Protein AF-0000000077131218 (afdb_homodimer)

Solvent-accessible surface area (backbone atoms only — not comparable to full-atom values): 39629 Å² total; per-residue (Å²): 108,68,66,58,50,52,46,41,50,32,44,51,50,49,54,51,46,35,52,49,21,27,55,57,14,44,75,60,63,27,31,60,58,22,14,20,48,40,13,31,49,33,14,71,57,42,66,50,52,55,60,55,55,69,35,46,38,50,50,7,53,47,14,46,36,50,48,37,14,50,54,21,32,66,42,54,68,71,59,63,74,64,61,52,70,59,32,49,50,30,19,51,41,26,30,5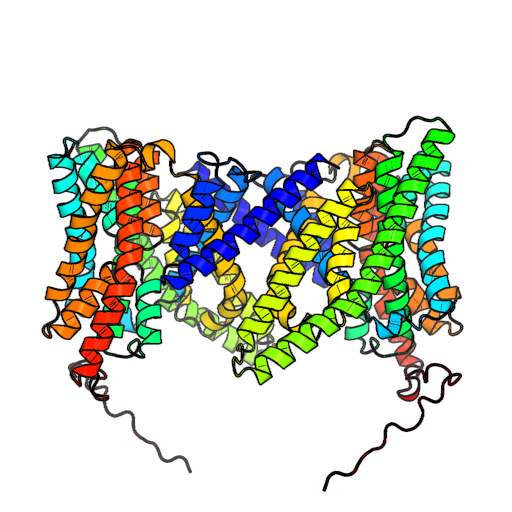0,40,9,18,52,42,30,17,53,51,35,34,72,72,69,44,52,62,65,36,6,43,48,52,3,52,23,43,21,30,40,16,52,63,62,36,47,53,54,25,47,77,66,71,35,42,83,33,47,67,30,47,42,48,52,52,15,31,52,51,28,47,53,51,43,40,37,50,43,11,23,50,69,36,47,42,80,40,60,90,45,68,68,46,44,49,49,24,42,47,48,14,44,53,47,40,50,49,46,51,51,49,20,56,51,33,25,60,46,45,23,51,53,51,51,48,47,51,48,44,31,54,68,69,64,50,62,63,48,69,65,54,49,33,50,49,51,48,50,50,41,52,52,48,16,50,53,32,20,53,48,28,36,74,70,47,26,34,37,55,48,15,15,22,31,26,20,30,18,39,33,66,20,83,58,40,66,62,38,48,56,79,42,46,67,59,49,50,50,29,37,44,39,23,32,23,36,56,15,32,70,44,58,49,68,50,41,71,29,70,67,15,36,52,49,3,60,57,45,27,49,40,38,39,52,27,14,39,54,34,10,70,77,42,85,51,68,52,55,12,47,31,46,5,26,35,42,27,18,45,42,68,61,19,56,50,33,38,49,46,31,41,76,39,61,51,43,58,69,52,62,41,32,14,48,50,43,17,46,52,50,30,30,44,49,14,56,56,52,22,52,52,29,47,52,53,30,53,72,71,62,60,73,48,82,75,52,46,58,70,66,77,58,83,63,77,86,73,79,85,76,83,77,78,79,128,106,68,66,58,51,51,47,42,50,33,44,51,50,49,53,50,45,34,53,49,22,26,54,57,13,45,76,60,66,27,30,60,57,22,14,20,49,39,14,31,50,32,14,72,56,43,66,50,53,55,59,55,55,69,33,46,40,49,49,8,54,47,14,44,37,51,47,37,15,49,54,21,32,66,42,55,66,70,57,62,74,64,60,50,70,60,32,49,49,32,20,49,41,26,32,50,40,8,19,51,43,31,18,53,51,35,35,72,72,71,44,51,60,67,37,6,44,49,52,3,52,23,44,23,28,42,16,52,65,63,37,47,53,54,25,48,76,65,71,34,42,83,33,48,65,30,46,41,50,51,52,15,31,52,50,29,48,55,54,43,41,37,50,43,11,23,49,69,36,46,42,78,40,58,90,44,67,68,44,43,52,49,24,42,48,48,14,44,52,47,39,51,51,47,52,51,49,20,56,50,33,26,61,47,44,23,52,53,53,52,49,47,51,49,45,30,53,67,69,64,48,63,64,49,71,64,54,49,33,50,49,51,49,50,50,40,54,51,48,16,50,53,31,20,52,48,28,37,72,70,48,27,34,36,57,48,14,14,22,31,26,20,29,18,37,33,66,21,84,58,38,66,62,40,48,54,77,43,47,66,58,47,51,51,28,36,46,40,23,32,22,36,54,16,31,70,43,58,48,69,50,43,71,29,69,68,15,35,52,50,3,61,56,45,27,49,38,38,38,52,26,13,39,54,33,9,69,76,42,85,50,67,51,54,12,47,31,45,4,27,36,42,26,17,45,40,69,61,18,57,50,33,38,48,45,30,41,76,41,62,50,42,56,67,52,63,42,33,14,48,50,41,18,46,53,49,29,30,46,48,14,55,57,52,23,50,51,29,49,52,53,30,51,72,72,63,57,74,48,83,75,52,50,61,70,68,73,53,82,74,71,73,71,84,78,77,84,78,80,79,128

Foldseek 3Di:
DVVVVLLVVLQVVLLVQLVVLLVVCVVLPQSLLSLLVSLQQCFPLHVNSHPPLVVLQVLLVVLLLQVLLVVLLQDDLVLLVPDDPLLVLLLVLLQVLQLVLQLVLVVVVPDDSLLSNLLSLLLSAADLVSLQVLCVVLVNCLFPLNSSLNNSNSSNSLVSQLVLLLLLQQLPFDPDPVRSCCSNVQSNVLSVVLVVVLSVLLVVVQVVLVVVCVVCVVVVNNPDPLNSLVVLVVQLVVQLVVQLVVSVVSRGHSSSSSSSSSNSCNNHPCNSVSCVVCVVVSVSSNSSNSSSLSSPANNVLLPDPLQVVLQVVSLVSSLVSQLCSLVSDDDPLSSQLSSLSRLAHDDSSSVSLVSNPVSVSDHNSSSSSSVSSNSVSNSVSSVSNSVSSVVCVVVVPRPPVSSDPVPPPPPPPDPDPPDDD/DVVVVLLVVLQVVLLVQLVVLLVVCVVLPQSLLSLLVSLQQCFPLHVNSHPPLVVLQVLLVVLLLQVLLVVLLQDDLVLLVPDDPLLVLLLVLLQVLQLVLQLVLVVVVPDDSLLSNLLSLLLSAADLVSLCVLCVVLVNCLFPLNSSLNNSNSSNSLVSQLVLLLLLQQLPFDPDPVRSCCSNVQSNVLSVVLVVVLSVLLVVVQVVLVVVCVVCVVVVNNPDPLNSLVVLVVQLVVQLVVQLVVSVVSRGHSSSSSSSSSNSCNNHPCNVVSCVVCVVVSVSSNSSNSSSLSSPANNVLLPDPLQVVLQVVSLVSSLVSQLCSLVSDDDPLSSQLSSLSSLAHDDSSSVSLVSNPVSVSDHNSSSSSSVSSNSVSNSVSSVSNSVSSVVCVVVVPSPPPSSDPVPPPPPPPDPDPPDDD

Secondary structure (DSSP, 8-state):
-HHHHHHHHHHHHHHHHHHHHHHHHHTTT-HHHHHHHHHHHHSTTTT---SSHHHHHHHHHHHHHHHHHHHHHT--HHHHHT--HHHHHHHHHHHHHHHHHHHHHHHHTT--HHHHHHHHHHTS---HHHHHHHHHHTT-TTSHHHHHHHHHHHHHHHHHHHHHHHHHHHTTS-SSHHHHHHHHHHHHHHHHHHHHHHHHHHHHHHHHHHHHHHHHHHTT----HHHHHHHHHHHHHHHHHHHHHHHHHHTS-HHHHHHHHHHTTTTSTTHHHHHHTTHHHHHHHHHHHHHHHHHTS-HHHHSSHHHHHHHHHHHHHHHHHHHGGGGGSSSHHHHHHHHHHHH---HHHHHHHHHHHHTTSS-HHHHHHHHHHHHHHHHHHHHHHHHHHHHHHHTT---TT-S----TTS-----------/-HHHHHHHHHHHHHHHHHHHHHHHHHTTT-HHHHHHHHHHHHSTTTT---SSHHHHHHHHHHHHHHHHHHHHHT--HHHHHT--HHHHHHHHHHHHHHHHHHHHHHHHTT--HHHHHHHHHHTS---HHHHHHHHHHTT-TTSHHHHHHHHHHHHHHHHHHHHHHHHHHHTTS-SSHHHHHHHHHHHHHHHHHHHHHHHHHHHHHHHHHHHHHHHHHHTT----HHHHHHHHHHHHHHHHHHHHHHHHHHTS-HHHHHHHHHHTTTTSTTHHHHHHTTHHHHHHHHHHHHHHHHHTS-HHHHSSHHHHHHHHHHHHHHHHHHHGGGGGSSSHHHHHHHHHHHH---HHHHHHHHHHHHTTSS-HHHHHHHHHHHHHHHHHHHHHHHHHHHHHHHTT---TT-S----TTS-----------

pLDDT: mean 86.62, std 16.25, range [17.84, 97.94]

InterPro domains:
  IPR006153 Cation/H+ exchanger, transmembrane domain [PF00999] (22-384)
  IPR038770 Sodium/solute symporter superfamily [G3DSA:1.20.1530.20] (6-396)

Nearest PDB structures (foldseek):
  5bz2-assembly1_A-2  TM=8.474E-01  e=7.313E-16  Thermus thermophilus
  9emb-assembly1_B  TM=8.130E-01  e=3.508E-10  Escherichia coli
  9emb-assembly1_A  TM=8.070E-01  e=2.841E-10  Escherichia coli
  8bxg-assembly1_A  TM=8.099E-01  e=3.363E-10  Escherichia coli
  8by2-assembly1_A  TM=8.230E-01  e=1.051E-09  Escherichia coli

Radius of gyration: 30.34 Å; Cα contacts (8 Å, |Δi|>4): 1440; chains: 2; bounding box: 78×86×62 Å

Sequence (842 aa):
MASTLYEIARLWITFIALACGGKLGELVHAPLVGEIVVGLLLGPSGANFIPEPDGVVLLGNLGLCVLVMTGGLSIDVDALAHVGPVAIAIAVTGTLLPIALGCAFMTAAGYSPAVGVAAGTALSSTSIGMATNTMAAANALHTRIGSLVCVAAMIDDVLSLVILAVLGNVGGSSDDAGALTWAIGRPVMVSVAFVVVGAGAARVVPRVFAREWGWATRAGETLTKMKRDDVVVASMLTLTLGLVVACGAAGSTYLLGAFVGGYAFAAAPNAKDAWAKYDLLSARLASIFFLSVGMQIPLADLFDGAGAGLGIGYAVPAVLGKLATGAFVRDVGDAAVVGWAMVGRGELGFVMAREALDEGLFGDTPYVACVWALLIATLVSPVFMRRALERRKAAGGWAAGDVGAAEDGADAVEIGRHDVAMASTLYEIARLWITFIALACGGKLGELVHAPLVGEIVVGLLLGPSGANFIPEPDGVVLLGNLGLCVLVMTGGLSIDVDALAHVGPVAIAIAVTGTLLPIALGCAFMTAAGYSPAVGVAAGTALSSTSIGMATNTMAAANALHTRIGSLVCVAAMIDDVLSLVILAVLGNVGGSSDDAGALTWAIGRPVMVSVAFVVVGAGAARVVPRVFAREWGWATRAGETLTKMKRDDVVVASMLTLTLGLVVACGAAGSTYLLGAFVGGYAFAAAPNAKDAWAKYDLLSARLASIFFLSVGMQIPLADLFDGAGAGLGIGYAVPAVLGKLATGAFVRDVGDAAVVGWAMVGRGELGFVMAREALDEGLFGDTPYVACVWALLIATLVSPVFMRRALERRKAAGGWAAGDVGAAEDGADAVEIGRHDVA

Structure (mmCIF, N/CA/C/O backbone):
data_AF-0000000077131218-model_v1
#
loop_
_entity.id
_entity.type
_entity.pdbx_description
1 polymer 'Monovalent Cation:Proton antiporter-2 family'
#
loop_
_atom_site.group_PDB
_atom_site.id
_atom_site.type_symbol
_atom_site.label_atom_id
_atom_site.label_alt_id
_atom_site.label_comp_id
_atom_site.label_asym_id
_atom_site.label_entity_id
_atom_site.label_seq_id
_atom_site.pdbx_PDB_ins_code
_atom_site.Cartn_x
_atom_site.Cartn_y
_atom_site.Cartn_z
_atom_site.occupancy
_atom_site.B_iso_or_equiv
_atom_site.auth_seq_id
_atom_site.auth_comp_id
_atom_site.auth_asym_id
_atom_site.auth_atom_id
_atom_site.pdbx_PDB_model_num
ATOM 1 N N . MET A 1 1 ? 14.375 19.609 -3.707 1 57.75 1 MET A N 1
ATOM 2 C CA . MET A 1 1 ? 12.953 19.656 -4.051 1 57.75 1 MET A CA 1
ATOM 3 C C . MET A 1 1 ? 12.703 19.094 -5.441 1 57.75 1 MET A C 1
ATOM 5 O O . MET A 1 1 ? 11.82 18.25 -5.629 1 57.75 1 MET A O 1
ATOM 9 N N . ALA A 1 2 ? 13.602 19.359 -6.32 1 64.06 2 ALA A N 1
ATOM 10 C CA . ALA A 1 2 ? 13.375 18.906 -7.691 1 64.06 2 ALA A CA 1
ATOM 11 C C . ALA A 1 2 ? 13.562 17.406 -7.824 1 64.06 2 ALA A C 1
ATOM 13 O O . ALA A 1 2 ? 12.758 16.719 -8.461 1 64.06 2 ALA A O 1
ATOM 14 N N . SER A 1 3 ? 14.5 16.906 -7.031 1 80.5 3 SER A N 1
ATOM 15 C CA . SER A 1 3 ? 14.766 15.477 -7.121 1 80.5 3 SER A CA 1
ATOM 16 C C . SER A 1 3 ? 13.648 14.664 -6.469 1 80.5 3 SER A C 1
ATOM 18 O O . SER A 1 3 ? 13.227 13.641 -7.004 1 80.5 3 SER A O 1
ATOM 20 N N . THR A 1 4 ? 13.094 15.219 -5.441 1 88.06 4 THR A N 1
ATOM 21 C CA . THR A 1 4 ? 12.008 14.539 -4.738 1 88.06 4 THR A CA 1
ATOM 22 C C . THR A 1 4 ? 10.75 14.508 -5.594 1 88.06 4 THR A C 1
ATOM 24 O O . THR A 1 4 ? 10.102 13.469 -5.715 1 88.06 4 THR A O 1
ATOM 27 N N . LEU A 1 5 ? 10.5 15.633 -6.25 1 90.62 5 LEU A N 1
ATOM 28 C CA . LEU A 1 5 ? 9.336 15.734 -7.117 1 90.62 5 LEU A CA 1
ATOM 29 C C . LEU A 1 5 ? 9.438 14.75 -8.281 1 90.62 5 LEU A C 1
ATOM 31 O O . LEU A 1 5 ? 8.461 14.078 -8.617 1 90.62 5 LEU A O 1
ATOM 35 N N . TYR A 1 6 ? 10.633 14.711 -8.828 1 92.69 6 TYR A N 1
ATOM 36 C CA . TYR A 1 6 ? 10.852 13.82 -9.961 1 92.69 6 TYR A CA 1
ATOM 37 C C . TYR A 1 6 ? 10.625 12.367 -9.562 1 92.69 6 TYR A C 1
ATOM 39 O O . TYR A 1 6 ? 9.984 11.609 -10.289 1 92.69 6 TYR A O 1
ATOM 47 N N . GLU A 1 7 ? 11.086 12 -8.406 1 94.69 7 GLU A N 1
ATOM 48 C CA . GLU A 1 7 ? 10.945 10.617 -7.945 1 94.69 7 GLU A CA 1
ATOM 49 C C . GLU A 1 7 ? 9.492 10.297 -7.59 1 94.69 7 GLU A C 1
ATOM 51 O O . GLU A 1 7 ? 9.008 9.203 -7.859 1 94.69 7 GLU A O 1
ATOM 56 N N . ILE A 1 8 ? 8.844 11.258 -7.031 1 95.12 8 ILE A N 1
ATOM 57 C CA . ILE A 1 8 ? 7.434 11.07 -6.688 1 95.12 8 ILE A CA 1
ATOM 58 C C . ILE A 1 8 ? 6.613 10.891 -7.965 1 95.12 8 ILE A C 1
ATOM 60 O O . ILE A 1 8 ? 5.77 10 -8.047 1 95.12 8 ILE A O 1
ATOM 64 N N . ALA A 1 9 ? 6.879 11.727 -8.93 1 95.44 9 ALA A N 1
ATOM 65 C CA . ALA A 1 9 ? 6.156 11.672 -10.195 1 95.44 9 ALA A CA 1
ATOM 66 C C . ALA A 1 9 ? 6.398 10.336 -10.906 1 95.44 9 ALA A C 1
ATOM 68 O O . ALA A 1 9 ? 5.465 9.734 -11.438 1 95.44 9 ALA A O 1
ATOM 69 N N . ARG A 1 10 ? 7.621 9.891 -10.891 1 95.88 10 ARG A N 1
ATOM 70 C CA . ARG A 1 10 ? 7.961 8.625 -11.523 1 95.88 10 ARG A CA 1
ATOM 71 C C . ARG A 1 10 ? 7.246 7.461 -10.852 1 95.88 10 ARG A C 1
ATOM 73 O O . ARG A 1 10 ? 6.723 6.57 -11.523 1 95.88 10 ARG A O 1
ATOM 80 N N . LEU A 1 11 ? 7.25 7.492 -9.539 1 96.06 11 LEU A N 1
ATOM 81 C CA . LEU A 1 11 ? 6.566 6.434 -8.805 1 96.06 11 LEU A CA 1
ATOM 82 C C . LEU A 1 11 ? 5.066 6.465 -9.078 1 96.06 11 LEU A C 1
ATOM 84 O O . LEU A 1 11 ? 4.449 5.418 -9.289 1 96.06 11 LEU A O 1
ATOM 88 N N . TRP A 1 12 ? 4.551 7.664 -9.055 1 95.81 12 TRP A N 1
ATOM 89 C CA . TRP A 1 12 ? 3.127 7.855 -9.312 1 95.81 12 TRP A CA 1
ATOM 90 C C . TRP A 1 12 ? 2.756 7.375 -10.711 1 95.81 12 TRP A C 1
ATOM 92 O O . TRP A 1 12 ? 1.779 6.645 -10.883 1 95.81 12 TRP A O 1
ATOM 102 N N . ILE A 1 13 ? 3.51 7.727 -11.711 1 95.81 13 ILE A N 1
ATOM 103 C CA . ILE A 1 13 ? 3.283 7.312 -13.094 1 95.81 13 ILE A CA 1
ATOM 104 C C . ILE A 1 13 ? 3.389 5.793 -13.195 1 95.81 13 ILE A C 1
ATOM 106 O O . ILE A 1 13 ? 2.611 5.156 -13.914 1 95.81 13 ILE A O 1
ATOM 110 N N . THR A 1 14 ? 4.332 5.227 -12.492 1 96.38 14 THR A N 1
ATOM 111 C CA . THR A 1 14 ? 4.5 3.777 -12.477 1 96.38 14 THR A CA 1
ATOM 112 C C . THR A 1 14 ? 3.234 3.094 -11.961 1 96.38 14 THR A C 1
ATOM 114 O O . THR A 1 14 ? 2.773 2.113 -12.547 1 96.38 14 THR A O 1
ATOM 117 N N . PHE A 1 15 ? 2.66 3.619 -10.867 1 95.38 15 PHE A N 1
ATOM 118 C CA . PHE A 1 15 ? 1.472 3.002 -10.289 1 95.38 15 PHE A CA 1
ATOM 119 C C . PHE A 1 15 ? 0.269 3.186 -11.203 1 95.38 15 PHE A C 1
ATOM 121 O O . PHE A 1 15 ? -0.585 2.303 -11.305 1 95.38 15 PHE A O 1
ATOM 128 N N . ILE A 1 16 ? 0.22 4.32 -11.93 1 93.81 16 ILE A N 1
ATOM 129 C CA . ILE A 1 16 ? -0.839 4.531 -12.906 1 93.81 16 ILE A CA 1
ATOM 130 C C . ILE A 1 16 ? -0.674 3.547 -14.062 1 93.81 16 ILE A C 1
ATOM 132 O O . ILE A 1 16 ? -1.647 2.934 -14.508 1 93.81 16 ILE A O 1
ATOM 136 N N . ALA A 1 17 ? 0.536 3.426 -14.516 1 95.62 17 ALA A N 1
ATOM 137 C CA . ALA A 1 17 ? 0.819 2.471 -15.586 1 95.62 17 ALA A CA 1
ATOM 138 C C . ALA A 1 17 ? 0.465 1.05 -15.156 1 95.62 17 ALA A C 1
ATOM 140 O O . ALA A 1 17 ? -0.06 0.268 -15.953 1 95.62 17 ALA A O 1
ATOM 141 N N . LEU A 1 18 ? 0.782 0.742 -13.922 1 95.5 18 LEU A N 1
ATOM 142 C CA . LEU A 1 18 ? 0.484 -0.578 -13.375 1 95.5 18 LEU A CA 1
ATOM 143 C C . LEU A 1 18 ? -1.019 -0.84 -13.383 1 95.5 18 LEU A C 1
ATOM 145 O O . LEU A 1 18 ? -1.464 -1.919 -13.781 1 95.5 18 LEU A O 1
ATOM 149 N N . ALA A 1 19 ? -1.763 0.131 -12.938 1 93.12 19 ALA A N 1
ATOM 150 C CA . ALA A 1 19 ? -3.217 0.004 -12.93 1 93.12 19 ALA A CA 1
ATOM 151 C C . ALA A 1 19 ? -3.758 -0.146 -14.352 1 93.12 19 ALA A C 1
ATOM 153 O O . ALA A 1 19 ? -4.641 -0.968 -14.602 1 93.12 19 ALA A O 1
ATOM 154 N N . CYS A 1 20 ? -3.236 0.623 -15.281 1 92.94 20 CYS A N 1
ATOM 155 C CA . CYS A 1 20 ? -3.65 0.556 -16.672 1 92.94 20 CYS A CA 1
ATOM 156 C C . CYS A 1 20 ? -3.273 -0.787 -17.297 1 92.94 20 CYS A C 1
ATOM 158 O O . CYS A 1 20 ? -4.059 -1.376 -18.031 1 92.94 20 CYS A O 1
ATOM 160 N N . GLY A 1 21 ? -2.086 -1.207 -16.969 1 94.5 21 GLY A N 1
ATOM 161 C CA . GLY A 1 21 ? -1.669 -2.518 -17.453 1 94.5 21 GLY A CA 1
ATOM 162 C C . GLY A 1 21 ? -2.566 -3.641 -16.969 1 94.5 21 GLY A C 1
ATOM 163 O O . GLY A 1 21 ? -2.92 -4.535 -17.734 1 94.5 21 GLY A O 1
ATOM 164 N N . GLY A 1 22 ? -2.871 -3.586 -15.664 1 93.19 22 GLY A N 1
ATOM 165 C CA . GLY A 1 22 ? -3.809 -4.559 -15.133 1 93.19 22 GLY A CA 1
ATOM 166 C C . GLY A 1 22 ? -5.152 -4.543 -15.836 1 93.19 22 GLY A C 1
ATOM 167 O O . GLY A 1 22 ? -5.707 -5.598 -16.141 1 93.19 22 GLY A O 1
ATOM 168 N N . LYS A 1 23 ? -5.648 -3.391 -16.141 1 90.62 23 LYS A N 1
ATOM 169 C CA . LYS A 1 23 ? -6.93 -3.254 -16.828 1 90.62 23 LYS A CA 1
ATOM 170 C C . LYS A 1 23 ? -6.844 -3.768 -18.266 1 90.62 23 LYS A C 1
ATOM 172 O O . LYS A 1 23 ? -7.785 -4.383 -18.766 1 90.62 23 LYS A O 1
ATOM 177 N N . LEU A 1 24 ? -5.789 -3.428 -18.906 1 91.5 24 LEU A N 1
ATOM 178 C CA . LEU A 1 24 ? -5.594 -3.93 -20.25 1 91.5 24 LEU A CA 1
ATOM 179 C C . LEU A 1 24 ? -5.504 -5.453 -20.266 1 91.5 24 LEU A C 1
ATOM 181 O O . LEU A 1 24 ? -6.027 -6.102 -21.172 1 91.5 24 LEU A O 1
ATOM 185 N N . GLY A 1 25 ? -4.824 -5.996 -19.281 1 91.31 25 GLY A N 1
ATOM 186 C CA . GLY A 1 25 ? -4.746 -7.441 -19.156 1 91.31 25 GLY A CA 1
ATOM 187 C C . GLY A 1 25 ? -6.09 -8.094 -18.891 1 91.31 25 GLY A C 1
ATOM 188 O O . GLY A 1 25 ? -6.324 -9.234 -19.297 1 91.31 25 GLY A O 1
ATOM 189 N N . GLU A 1 26 ? -6.867 -7.328 -18.188 1 88.38 26 GLU A N 1
ATOM 190 C CA . GLU A 1 26 ? -8.203 -7.84 -17.906 1 88.38 26 GLU A CA 1
ATOM 191 C C . GLU A 1 26 ? -8.984 -8.094 -19.203 1 88.38 26 GLU A C 1
ATOM 193 O O . GLU A 1 26 ? -9.859 -8.961 -19.25 1 88.38 26 GLU A O 1
ATOM 198 N N . LEU A 1 27 ? -8.695 -7.324 -20.219 1 86.94 27 LEU A N 1
ATOM 199 C CA . LEU A 1 27 ? -9.367 -7.484 -21.516 1 86.94 27 LEU A CA 1
ATOM 200 C C . LEU A 1 27 ? -9.125 -8.875 -22.078 1 86.94 27 LEU A C 1
ATOM 202 O O . LEU A 1 27 ? -9.961 -9.406 -22.812 1 86.94 27 LEU A O 1
ATOM 206 N N . VAL A 1 28 ? -7.996 -9.461 -21.719 1 85.12 28 VAL A N 1
ATOM 207 C CA . VAL A 1 28 ? -7.688 -10.805 -22.188 1 85.12 28 VAL A CA 1
ATOM 208 C C . VAL A 1 28 ? -7.762 -11.789 -21.016 1 85.12 28 VAL A C 1
ATOM 210 O O . VAL A 1 28 ? -7.164 -12.867 -21.062 1 85.12 28 VAL A O 1
ATOM 213 N N . HIS A 1 29 ? -8.352 -11.344 -19.906 1 84.88 29 HIS A N 1
ATOM 214 C CA . HIS A 1 29 ? -8.641 -12.148 -18.734 1 84.88 29 HIS A CA 1
ATOM 215 C C . HIS A 1 29 ? -7.355 -12.578 -18.016 1 84.88 29 HIS A C 1
ATOM 217 O O . HIS A 1 29 ? -7.301 -13.648 -17.422 1 84.88 29 HIS A O 1
ATOM 223 N N . ALA A 1 30 ? -6.363 -11.836 -18.219 1 90.19 30 ALA A N 1
ATOM 224 C CA . ALA A 1 30 ? -5.082 -12.094 -17.562 1 90.19 30 ALA A CA 1
ATOM 225 C C . ALA A 1 30 ? -4.457 -10.797 -17.047 1 90.19 30 ALA A C 1
ATOM 227 O O . ALA A 1 30 ? -3.404 -10.375 -17.531 1 90.19 30 ALA A O 1
ATOM 228 N N . PRO A 1 31 ? -5.016 -10.234 -16.047 1 90.88 31 PRO A N 1
ATOM 229 C CA . PRO A 1 31 ? -4.512 -8.945 -15.555 1 90.88 31 PRO A CA 1
ATOM 230 C C . PRO A 1 31 ? -3.035 -9.008 -15.164 1 90.88 31 PRO A C 1
ATOM 232 O O . PRO A 1 31 ? -2.303 -8.031 -15.359 1 90.88 31 PRO A O 1
ATOM 235 N N . LEU A 1 32 ? -2.6 -10.125 -14.672 1 91.44 32 LEU A N 1
ATOM 236 C CA . LEU A 1 32 ? -1.219 -10.227 -14.211 1 91.44 32 LEU A CA 1
ATOM 237 C C . LEU A 1 32 ? -0.245 -10.07 -15.375 1 91.44 32 LEU A C 1
ATOM 239 O O . LEU A 1 32 ? 0.862 -9.555 -15.195 1 91.44 32 LEU A O 1
ATOM 243 N N . VAL A 1 33 ? -0.642 -10.516 -16.562 1 93.62 33 VAL A N 1
ATOM 244 C CA . VAL A 1 33 ? 0.214 -10.391 -17.734 1 93.62 33 VAL A CA 1
ATOM 245 C C . VAL A 1 33 ? 0.456 -8.914 -18.031 1 93.62 33 VAL A C 1
ATOM 247 O O . VAL A 1 33 ? 1.583 -8.508 -18.328 1 93.62 33 VAL A O 1
ATOM 250 N N . GLY A 1 34 ? -0.643 -8.125 -17.969 1 95.38 34 GLY A N 1
ATOM 251 C CA . GLY A 1 34 ? -0.496 -6.691 -18.172 1 95.38 34 GLY A CA 1
ATOM 252 C C . GLY A 1 34 ? 0.418 -6.035 -17.156 1 95.38 34 GLY A C 1
ATOM 253 O O . GLY A 1 34 ? 1.202 -5.148 -17.484 1 95.38 34 GLY A O 1
ATOM 254 N N . GLU A 1 35 ? 0.358 -6.438 -15.938 1 96.44 35 GLU A N 1
ATOM 255 C CA . GLU A 1 35 ? 1.181 -5.891 -14.859 1 96.44 35 GLU A CA 1
ATOM 256 C C . GLU A 1 35 ? 2.648 -6.266 -15.039 1 96.44 35 GLU A C 1
ATOM 258 O O . GLU A 1 35 ? 3.539 -5.445 -14.805 1 96.44 35 GLU A O 1
ATOM 263 N N . ILE A 1 36 ? 2.896 -7.488 -15.516 1 96.12 36 ILE A N 1
ATOM 264 C CA . ILE A 1 36 ? 4.254 -7.949 -15.781 1 96.12 36 ILE A CA 1
ATOM 265 C C . ILE A 1 36 ? 4.848 -7.156 -16.938 1 96.12 36 ILE A C 1
ATOM 267 O O . ILE A 1 36 ? 6.016 -6.754 -16.906 1 96.12 36 ILE A O 1
ATOM 271 N N . VAL A 1 37 ? 4.059 -6.887 -17.953 1 96.31 37 VAL A N 1
ATOM 272 C CA . VAL A 1 37 ? 4.516 -6.137 -19.125 1 96.31 37 VAL A CA 1
ATOM 273 C C . VAL A 1 37 ? 4.93 -4.73 -18.703 1 96.31 37 VAL A C 1
ATOM 275 O O . VAL A 1 37 ? 5.93 -4.199 -19.188 1 96.31 37 VAL A O 1
ATOM 278 N N . VAL A 1 38 ? 4.172 -4.105 -17.781 1 97.06 38 VAL A N 1
ATOM 279 C CA . VAL A 1 38 ? 4.527 -2.779 -17.297 1 97.06 38 VAL A CA 1
ATOM 280 C C . VAL A 1 38 ? 5.891 -2.83 -16.609 1 97.06 38 VAL A C 1
ATOM 282 O O . VAL A 1 38 ? 6.73 -1.953 -16.812 1 97.06 38 VAL A O 1
ATOM 285 N N . GLY A 1 39 ? 6.141 -3.822 -15.789 1 97.25 39 GLY A N 1
ATOM 286 C CA . GLY A 1 39 ? 7.438 -3.994 -15.156 1 97.25 39 GLY A CA 1
ATOM 287 C C . GLY A 1 39 ? 8.562 -4.207 -16.156 1 97.25 39 GLY A C 1
ATOM 288 O O . GLY A 1 39 ? 9.664 -3.689 -15.969 1 97.25 39 GLY A O 1
ATOM 289 N N . LEU A 1 40 ? 8.219 -4.969 -17.141 1 96.19 40 LEU A N 1
ATOM 290 C CA . LEU A 1 40 ? 9.18 -5.258 -18.203 1 96.19 40 LEU A CA 1
ATOM 291 C C . LEU A 1 40 ? 9.586 -3.982 -18.922 1 96.19 40 LEU A C 1
ATOM 293 O O . LEU A 1 40 ? 10.781 -3.754 -19.172 1 96.19 40 LEU A O 1
ATOM 297 N N . LEU A 1 41 ? 8.617 -3.148 -19.266 1 96.69 41 LEU A N 1
ATOM 298 C CA . LEU A 1 41 ? 8.859 -1.962 -20.078 1 96.69 41 LEU A CA 1
ATOM 299 C C . LEU A 1 41 ? 9.484 -0.849 -19.25 1 96.69 41 LEU A C 1
ATOM 301 O O . LEU A 1 41 ? 10.398 -0.159 -19.703 1 96.69 41 LEU A O 1
ATOM 305 N N . LEU A 1 42 ? 9.062 -0.711 -18 1 97.31 42 LEU A N 1
ATOM 306 C CA . LEU A 1 42 ? 9.484 0.424 -17.188 1 97.31 42 LEU A CA 1
ATOM 307 C C . LEU A 1 42 ? 10.625 0.031 -16.25 1 97.31 42 LEU A C 1
ATOM 309 O O . LEU A 1 42 ? 11.25 0.894 -15.633 1 97.31 42 LEU A O 1
ATOM 313 N N . GLY A 1 43 ? 10.922 -1.265 -16.156 1 96.31 43 GLY A N 1
ATOM 314 C CA . GLY A 1 43 ? 11.93 -1.762 -15.242 1 96.31 43 GLY A CA 1
ATOM 315 C C . GLY A 1 43 ? 13.352 -1.495 -15.711 1 96.31 43 GLY A C 1
ATOM 316 O O . GLY A 1 43 ? 13.555 -0.822 -16.719 1 96.31 43 GLY A O 1
ATOM 317 N N . PRO A 1 44 ? 14.344 -1.945 -14.945 1 94.69 44 PRO A N 1
ATOM 318 C CA . PRO A 1 44 ? 15.758 -1.672 -15.219 1 94.69 44 PRO A CA 1
ATOM 319 C C . PRO A 1 44 ? 16.188 -2.148 -16.609 1 94.69 44 PRO A C 1
ATOM 321 O O . PRO A 1 44 ? 17.016 -1.504 -17.25 1 94.69 44 PRO A O 1
ATOM 324 N N . SER A 1 45 ? 15.656 -3.27 -17.109 1 93.31 45 SER A N 1
ATOM 325 C CA . SER A 1 45 ? 16.031 -3.818 -18.406 1 93.31 45 SER A CA 1
ATOM 326 C C . SER A 1 45 ? 15.312 -3.094 -19.547 1 93.31 45 SER A C 1
ATOM 328 O O . SER A 1 45 ? 15.68 -3.244 -20.719 1 93.31 45 SER A O 1
ATOM 330 N N . GLY A 1 46 ? 14.273 -2.324 -19.234 1 95.81 46 GLY A N 1
ATOM 331 C CA . GLY A 1 46 ? 13.547 -1.529 -20.219 1 95.81 46 GLY A CA 1
ATOM 332 C C . GLY A 1 46 ? 13.898 -0.054 -20.172 1 95.81 46 GLY A C 1
ATOM 333 O O . GLY A 1 46 ? 15.055 0.322 -20.344 1 95.81 46 GLY A O 1
ATOM 334 N N . ALA A 1 47 ? 12.984 0.796 -19.766 1 96.19 47 ALA A N 1
ATOM 335 C CA . ALA A 1 47 ? 13.195 2.242 -19.734 1 96.19 47 ALA A CA 1
ATOM 336 C C . ALA A 1 47 ? 13.906 2.67 -18.453 1 96.19 47 ALA A C 1
ATOM 338 O O . ALA A 1 47 ? 14.375 3.803 -18.344 1 96.19 47 ALA A O 1
ATOM 339 N N . ASN A 1 48 ? 14.07 1.771 -17.484 1 96.12 48 ASN A N 1
ATOM 340 C CA . ASN A 1 48 ? 14.656 2.088 -16.188 1 96.12 48 ASN A CA 1
ATOM 341 C C . ASN A 1 48 ? 14.008 3.318 -15.562 1 96.12 48 ASN A C 1
ATOM 343 O O . ASN A 1 48 ? 14.695 4.246 -15.141 1 96.12 48 ASN A O 1
ATOM 347 N N . PHE A 1 49 ? 12.742 3.336 -15.578 1 96.38 49 PHE A N 1
ATOM 348 C CA . PHE A 1 49 ? 11.93 4.48 -15.195 1 96.38 49 PHE A CA 1
ATOM 349 C C . PHE A 1 49 ? 11.461 4.355 -13.75 1 96.38 49 PHE A C 1
ATOM 351 O O . PHE A 1 49 ? 11.078 5.348 -13.125 1 96.38 49 PHE A O 1
ATOM 358 N N . ILE A 1 50 ? 11.523 3.191 -13.125 1 96.12 50 ILE A N 1
ATOM 359 C CA . ILE A 1 50 ? 10.969 2.93 -11.797 1 96.12 50 ILE A CA 1
ATOM 360 C C . ILE A 1 50 ? 11.977 3.35 -10.727 1 96.12 50 ILE A C 1
ATOM 362 O O . ILE A 1 50 ? 13.086 2.822 -10.672 1 96.12 50 ILE A O 1
ATOM 366 N N . PRO A 1 51 ? 11.555 4.293 -9.898 1 94.81 51 PRO A N 1
ATOM 367 C CA . PRO A 1 51 ? 12.469 4.699 -8.828 1 94.81 51 PRO A CA 1
ATOM 368 C C . PRO A 1 51 ? 12.539 3.682 -7.691 1 94.81 51 PRO A C 1
ATOM 370 O O . PRO A 1 51 ? 11.57 2.957 -7.449 1 94.81 51 PRO A O 1
ATOM 373 N N . GLU A 1 52 ? 13.758 3.631 -7.02 1 94 52 GLU A N 1
ATOM 374 C CA . GLU A 1 52 ? 13.969 2.758 -5.871 1 94 52 GLU A CA 1
ATOM 375 C C . GLU A 1 52 ? 13.516 1.331 -6.172 1 94 52 GLU A C 1
ATOM 377 O O . GLU A 1 52 ? 12.688 0.769 -5.445 1 94 52 GLU A O 1
ATOM 382 N N . PRO A 1 53 ? 14.109 0.776 -7.258 1 94.94 53 PRO A N 1
ATOM 383 C CA . PRO A 1 53 ? 13.664 -0.545 -7.707 1 94.94 53 PRO A CA 1
ATOM 384 C C . PRO A 1 53 ? 13.758 -1.604 -6.609 1 94.94 53 PRO A C 1
ATOM 386 O O . PRO A 1 53 ? 12.906 -2.494 -6.527 1 94.94 53 PRO A O 1
ATOM 389 N N . ASP A 1 54 ? 14.781 -1.549 -5.719 1 94.38 54 ASP A N 1
ATOM 390 C CA . ASP A 1 54 ? 14.93 -2.537 -4.652 1 94.38 54 ASP A CA 1
ATOM 391 C C . ASP A 1 54 ? 13.773 -2.459 -3.662 1 94.38 54 ASP A C 1
ATOM 393 O O . ASP A 1 54 ? 13.328 -3.482 -3.141 1 94.38 54 ASP A O 1
ATOM 397 N N . GLY A 1 55 ? 13.305 -1.252 -3.416 1 94.75 55 GLY A N 1
ATOM 398 C CA . GLY A 1 55 ? 12.148 -1.076 -2.555 1 94.75 55 GLY A CA 1
ATOM 399 C C . GLY A 1 55 ? 10.875 -1.654 -3.141 1 94.75 55 GLY A C 1
ATOM 400 O O . GLY A 1 55 ? 10.062 -2.246 -2.424 1 94.75 55 GLY A O 1
ATOM 401 N N . VAL A 1 56 ? 10.781 -1.468 -4.449 1 95.75 56 VAL A N 1
ATOM 402 C CA . VAL A 1 56 ? 9.609 -1.985 -5.148 1 95.75 56 VAL A CA 1
ATOM 403 C C . VAL A 1 56 ? 9.617 -3.512 -5.113 1 95.75 56 VAL A C 1
ATOM 405 O O . VAL A 1 56 ? 8.586 -4.141 -4.871 1 95.75 56 VAL A O 1
ATOM 408 N N . VAL A 1 57 ? 10.773 -4.098 -5.289 1 95.44 57 VAL A N 1
ATOM 409 C CA . VAL A 1 57 ? 10.898 -5.551 -5.273 1 95.44 57 VAL A CA 1
ATOM 410 C C . VAL A 1 57 ? 10.602 -6.082 -3.871 1 95.44 57 VAL A C 1
ATOM 412 O O . VAL A 1 57 ? 9.906 -7.082 -3.715 1 95.44 57 VAL A O 1
ATOM 415 N N . LEU A 1 58 ? 11.07 -5.418 -2.887 1 95.75 58 LEU A N 1
ATOM 416 C CA . LEU A 1 58 ? 10.852 -5.844 -1.509 1 95.75 58 LEU A CA 1
ATOM 417 C C . LEU A 1 58 ? 9.367 -5.773 -1.152 1 95.75 58 LEU A C 1
ATOM 419 O O . LEU A 1 58 ? 8.828 -6.695 -0.533 1 95.75 58 LEU A O 1
ATOM 423 N N . LEU A 1 59 ? 8.781 -4.691 -1.546 1 96 59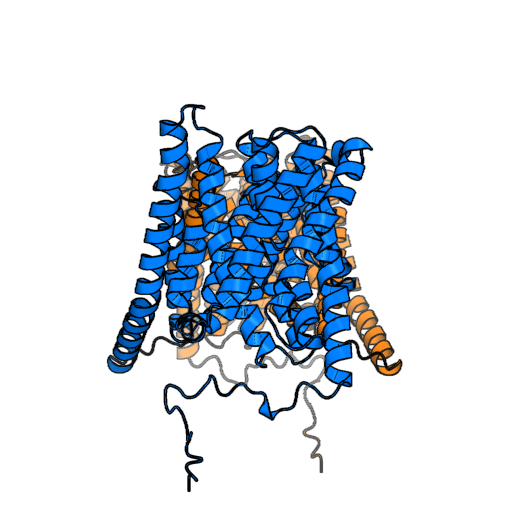 LEU A N 1
ATOM 424 C CA . LEU A 1 59 ? 7.348 -4.559 -1.311 1 96 59 LEU A CA 1
ATOM 425 C C . LEU A 1 59 ? 6.57 -5.629 -2.068 1 96 59 LEU A C 1
ATOM 427 O O . LEU A 1 59 ? 5.574 -6.156 -1.564 1 96 59 LEU A O 1
ATOM 431 N N . GLY A 1 60 ? 6.992 -5.898 -3.258 1 96.62 60 GLY A N 1
ATOM 432 C CA . GLY A 1 60 ? 6.395 -6.973 -4.035 1 96.62 60 GLY A CA 1
ATOM 433 C C . GLY A 1 60 ? 6.512 -8.328 -3.367 1 96.62 60 GLY A C 1
ATOM 434 O O . GLY A 1 60 ? 5.562 -9.109 -3.371 1 96.62 60 GLY A O 1
ATOM 435 N N . ASN A 1 61 ? 7.652 -8.609 -2.797 1 95.69 61 ASN A N 1
ATOM 436 C CA . ASN A 1 61 ? 7.852 -9.867 -2.09 1 95.69 61 ASN A CA 1
ATOM 437 C C . ASN A 1 61 ? 6.914 -9.992 -0.892 1 95.69 61 ASN A C 1
ATOM 439 O O . ASN A 1 61 ? 6.406 -11.078 -0.605 1 95.69 61 ASN A O 1
ATOM 443 N N . LEU A 1 62 ? 6.742 -8.898 -0.218 1 96.25 62 LEU A N 1
ATOM 444 C CA . LEU A 1 62 ? 5.754 -8.898 0.855 1 96.25 62 LEU A CA 1
ATOM 445 C C . LEU A 1 62 ? 4.352 -9.156 0.306 1 96.25 62 LEU A C 1
ATOM 447 O O . LEU A 1 62 ? 3.572 -9.898 0.906 1 96.25 62 LEU A O 1
ATOM 451 N N . GLY A 1 63 ? 4.062 -8.484 -0.793 1 96.69 63 GLY A N 1
ATOM 452 C CA . GLY A 1 63 ? 2.793 -8.727 -1.462 1 96.69 63 GLY A CA 1
ATOM 453 C C . GLY A 1 63 ? 2.582 -10.18 -1.83 1 96.69 63 GLY A C 1
ATOM 454 O O . GLY A 1 63 ? 1.472 -10.703 -1.705 1 96.69 63 GLY A O 1
ATOM 455 N N . LEU A 1 64 ? 3.619 -10.797 -2.264 1 95.81 64 LEU A N 1
ATOM 456 C CA . LEU A 1 64 ? 3.559 -12.219 -2.586 1 95.81 64 LEU A CA 1
ATOM 457 C C . LEU A 1 64 ? 3.221 -13.047 -1.348 1 95.81 64 LEU A C 1
ATOM 459 O O . LEU A 1 64 ? 2.416 -13.977 -1.419 1 95.81 64 LEU A O 1
ATOM 463 N N . CYS A 1 65 ? 3.822 -12.719 -0.223 1 96.5 65 CYS A N 1
ATOM 464 C CA . CYS A 1 65 ? 3.518 -13.414 1.023 1 96.5 65 CYS A CA 1
ATOM 465 C C . CYS A 1 65 ? 2.041 -13.281 1.375 1 96.5 65 CYS A C 1
ATOM 467 O O . CYS A 1 65 ? 1.396 -14.266 1.741 1 96.5 65 CYS A O 1
ATOM 469 N N . VAL A 1 66 ? 1.565 -12.086 1.183 1 96.62 66 VAL A N 1
ATOM 470 C CA . VAL A 1 66 ? 0.167 -11.828 1.509 1 96.62 66 VAL A CA 1
ATOM 471 C C . VAL A 1 66 ? -0.739 -12.57 0.532 1 96.62 66 VAL A C 1
ATOM 473 O O . VAL A 1 66 ? -1.771 -13.125 0.927 1 96.62 66 VAL A O 1
ATOM 476 N N . LEU A 1 67 ? -0.37 -12.57 -0.688 1 94.31 67 LEU A N 1
ATOM 477 C CA . LEU A 1 67 ? -1.131 -13.273 -1.713 1 94.31 67 LEU A CA 1
ATOM 478 C C . LEU A 1 67 ? -1.23 -14.758 -1.389 1 94.31 67 LEU A C 1
ATOM 480 O O . LEU A 1 67 ? -2.316 -15.344 -1.451 1 94.31 67 LEU A O 1
ATOM 484 N N . VAL A 1 68 ? -0.102 -15.359 -1.021 1 94.38 68 VAL A N 1
ATOM 485 C CA . VAL A 1 68 ? -0.043 -16.781 -0.723 1 94.38 68 VAL A CA 1
ATOM 486 C C . VAL A 1 68 ? -0.795 -17.078 0.573 1 94.38 68 VAL A C 1
ATOM 488 O O . VAL A 1 68 ? -1.479 -18.094 0.688 1 94.38 68 VAL A O 1
ATOM 491 N N . MET A 1 69 ? -0.679 -16.156 1.539 1 95.81 69 MET A N 1
ATOM 492 C CA . MET A 1 69 ? -1.454 -16.281 2.771 1 95.81 69 MET A CA 1
ATOM 493 C C . MET A 1 69 ? -2.949 -16.281 2.475 1 95.81 69 MET A C 1
ATOM 495 O O . MET A 1 69 ? -3.695 -17.094 3.033 1 95.81 69 MET A O 1
ATOM 499 N N . THR A 1 70 ? -3.354 -15.375 1.576 1 94.38 70 THR A N 1
ATOM 500 C CA . THR A 1 70 ? -4.758 -15.289 1.191 1 94.38 70 THR A CA 1
ATOM 501 C C . THR A 1 70 ? -5.207 -16.578 0.507 1 94.38 70 THR A C 1
ATOM 503 O O . THR A 1 70 ? -6.348 -17.016 0.682 1 94.38 70 THR A O 1
ATOM 506 N N . GLY A 1 71 ? -4.367 -17.125 -0.3 1 91.12 71 GLY A N 1
ATOM 507 C CA . GLY A 1 71 ? -4.648 -18.422 -0.894 1 91.12 71 GLY A CA 1
ATOM 508 C C . GLY A 1 71 ? -4.91 -19.516 0.136 1 91.12 71 GLY A C 1
ATOM 509 O O . GLY A 1 71 ? -5.855 -20.297 -0.005 1 91.12 71 GLY A O 1
ATOM 510 N N . GLY A 1 72 ? -4.062 -19.547 1.173 1 92.06 72 GLY A N 1
ATOM 511 C CA . GLY A 1 72 ? -4.285 -20.484 2.256 1 92.06 72 GLY A CA 1
ATOM 512 C C . GLY A 1 72 ? -5.594 -20.266 2.988 1 92.06 72 GLY A C 1
ATOM 513 O O . GLY A 1 72 ? -6.293 -21.219 3.33 1 92.06 72 GLY A O 1
ATOM 514 N N . LEU A 1 73 ? -5.895 -19.031 3.172 1 93.06 73 LEU A N 1
ATOM 515 C CA . LEU A 1 73 ? -7.117 -18.656 3.871 1 93.06 73 LEU A CA 1
ATOM 516 C C . LEU A 1 73 ? -8.352 -19.094 3.086 1 93.06 73 LEU A C 1
ATOM 518 O O . LEU A 1 73 ? -9.398 -19.375 3.672 1 93.06 73 LEU A O 1
ATOM 522 N N . SER A 1 74 ? -8.219 -19.203 1.819 1 88.56 74 SER A N 1
ATOM 523 C CA . SER A 1 74 ? -9.352 -19.469 0.936 1 88.56 74 SER A CA 1
ATOM 524 C C . SER A 1 74 ? -9.648 -20.953 0.864 1 88.56 74 SER A C 1
ATOM 526 O O . SER A 1 74 ? -10.664 -21.359 0.288 1 88.56 74 SER A O 1
ATOM 528 N N . ILE A 1 75 ? -8.812 -21.75 1.459 1 85.25 75 ILE A N 1
ATOM 529 C CA . ILE A 1 75 ? -8.961 -23.203 1.392 1 85.25 75 ILE A CA 1
ATOM 530 C C . ILE A 1 75 ? -10.242 -23.625 2.104 1 85.25 75 ILE A C 1
ATOM 532 O O . ILE A 1 75 ? -10.57 -23.109 3.174 1 85.25 75 ILE A O 1
ATOM 536 N N . ASP A 1 76 ? -10.969 -24.5 1.431 1 83.56 76 ASP A N 1
ATOM 537 C CA . ASP A 1 76 ? -12.086 -25.172 2.086 1 83.56 76 ASP A CA 1
ATOM 538 C C . ASP A 1 76 ? -11.602 -26.422 2.838 1 83.56 76 ASP A C 1
ATOM 540 O O . ASP A 1 76 ? -11.469 -27.484 2.248 1 83.56 76 ASP A O 1
ATOM 544 N N . VAL A 1 77 ? -11.5 -26.266 4.109 1 82.25 77 VAL A N 1
ATOM 545 C CA . VAL A 1 77 ? -10.898 -27.297 4.949 1 82.25 77 VAL A CA 1
ATOM 546 C C . VAL A 1 77 ? -11.719 -28.578 4.863 1 82.25 77 VAL A C 1
ATOM 548 O O . VAL A 1 77 ? -11.164 -29.688 4.812 1 82.25 77 VAL A O 1
ATOM 551 N N . ASP A 1 78 ? -13.039 -28.438 4.77 1 79.62 78 ASP A N 1
ATOM 552 C CA . ASP A 1 78 ? -13.914 -29.594 4.691 1 79.62 78 ASP A CA 1
ATOM 553 C C . ASP A 1 78 ? -13.766 -30.312 3.348 1 79.62 78 ASP A C 1
ATOM 555 O O . ASP A 1 78 ? -13.742 -31.547 3.289 1 79.62 78 ASP A O 1
ATOM 559 N N . ALA A 1 79 ? -13.617 -29.562 2.35 1 77.31 79 ALA A N 1
ATOM 560 C CA . ALA A 1 79 ? -13.453 -30.141 1.018 1 77.31 79 ALA A CA 1
ATOM 561 C C . ALA A 1 79 ? -12.109 -30.844 0.886 1 77.31 79 ALA A C 1
ATOM 563 O O . ALA A 1 79 ? -12 -31.875 0.236 1 77.31 79 ALA A O 1
ATOM 564 N N . LEU A 1 80 ? -11.117 -30.328 1.5 1 77.75 80 LEU A N 1
ATOM 565 C CA . LEU A 1 80 ? -9.773 -30.891 1.422 1 77.75 80 LEU A CA 1
ATOM 566 C C . LEU A 1 80 ? -9.68 -32.188 2.211 1 77.75 80 LEU A C 1
ATOM 568 O O . LEU A 1 80 ? -8.922 -33.094 1.841 1 77.75 80 LEU A O 1
ATOM 572 N N . ALA A 1 81 ? -10.445 -32.281 3.23 1 75.19 81 ALA A N 1
ATOM 573 C CA . ALA A 1 81 ? -10.422 -33.469 4.07 1 75.19 81 ALA A CA 1
ATOM 574 C C . ALA A 1 81 ? -11.094 -34.656 3.369 1 75.19 81 ALA A C 1
ATOM 576 O O . ALA A 1 81 ? -10.836 -35.812 3.699 1 75.19 81 ALA A O 1
ATOM 577 N N . HIS A 1 82 ? -11.922 -34.312 2.352 1 76.25 82 HIS A N 1
ATOM 578 C CA . HIS A 1 82 ? -12.664 -35.375 1.652 1 76.25 82 HIS A CA 1
ATOM 579 C C . HIS A 1 82 ? -12.258 -35.438 0.183 1 76.25 82 HIS A C 1
ATOM 581 O O . HIS A 1 82 ? -13.102 -35.656 -0.687 1 76.25 82 HIS A O 1
ATOM 587 N N . VAL A 1 83 ? -11.008 -35.219 0.073 1 76.25 83 VAL A N 1
ATOM 588 C CA . VAL A 1 83 ? -10.492 -35.188 -1.29 1 76.25 83 VAL A CA 1
ATOM 589 C C . VAL A 1 83 ? -10.594 -36.562 -1.926 1 76.25 83 VAL A C 1
ATOM 591 O O . VAL A 1 83 ? -10.219 -37.562 -1.312 1 76.25 83 VAL A O 1
ATOM 594 N N . GLY A 1 84 ? -11.023 -36.656 -3.121 1 82.12 84 GLY A N 1
ATOM 595 C CA . GLY A 1 84 ? -11.125 -37.906 -3.838 1 82.12 84 GLY A CA 1
ATOM 596 C C . GLY A 1 84 ? -9.883 -38.25 -4.637 1 82.12 84 GLY A C 1
ATOM 597 O O . GLY A 1 84 ? -9.008 -37.406 -4.824 1 82.12 84 GLY A O 1
ATOM 598 N N . PRO A 1 85 ? -9.75 -39.438 -4.984 1 90.38 85 PRO A N 1
ATOM 599 C CA . PRO A 1 85 ? -8.578 -39.906 -5.73 1 90.38 85 PRO A CA 1
ATOM 600 C C . PRO A 1 85 ? -8.414 -39.188 -7.074 1 90.38 85 PRO A C 1
ATOM 602 O O . PRO A 1 85 ? -7.285 -39 -7.543 1 90.38 85 PRO A O 1
ATOM 605 N N . VAL A 1 86 ? -9.477 -38.75 -7.609 1 91.62 86 VAL A N 1
ATOM 606 C CA . VAL A 1 86 ? -9.422 -38.094 -8.914 1 91.62 86 VAL A CA 1
ATOM 607 C C . VAL A 1 86 ? -8.734 -36.75 -8.789 1 91.62 86 VAL A C 1
ATOM 609 O O . VAL A 1 86 ? -7.879 -36.406 -9.609 1 91.62 86 VAL A O 1
ATOM 612 N N . ALA A 1 87 ? -9.109 -36.062 -7.766 1 92.69 87 ALA A N 1
ATOM 613 C CA . ALA A 1 87 ? -8.484 -34.75 -7.539 1 92.69 87 ALA A CA 1
ATOM 614 C C . ALA A 1 87 ? -6.988 -34.906 -7.277 1 92.69 87 ALA A C 1
ATOM 616 O O . ALA A 1 87 ? -6.188 -34.094 -7.762 1 92.69 87 ALA A O 1
ATOM 617 N N . ILE A 1 88 ? -6.613 -35.906 -6.586 1 93.44 88 ILE A N 1
ATOM 618 C CA . ILE A 1 88 ? -5.211 -36.156 -6.289 1 93.44 88 ILE A CA 1
ATOM 619 C C . ILE A 1 88 ? -4.465 -36.5 -7.574 1 93.44 88 ILE A C 1
ATOM 621 O O . ILE A 1 88 ? -3.361 -36 -7.812 1 93.44 88 ILE A O 1
ATOM 625 N N . ALA A 1 89 ? -5.07 -37.312 -8.352 1 95.06 89 ALA A N 1
ATOM 626 C CA . ALA A 1 89 ? -4.449 -37.719 -9.617 1 95.06 89 ALA A CA 1
ATOM 627 C C . ALA A 1 89 ? -4.242 -36.5 -10.523 1 95.06 89 ALA A C 1
ATOM 629 O O . ALA A 1 89 ? -3.197 -36.375 -11.164 1 95.06 89 ALA A O 1
ATOM 630 N N . ILE A 1 90 ? -5.211 -35.656 -10.547 1 95.31 90 ILE A N 1
ATOM 631 C CA . ILE A 1 90 ? -5.145 -34.469 -11.367 1 95.31 90 ILE A CA 1
ATOM 632 C C . ILE A 1 90 ? -4.012 -33.562 -10.867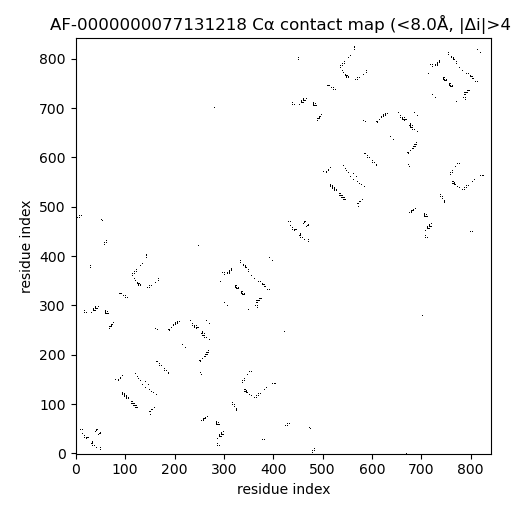 1 95.31 90 ILE A C 1
ATOM 634 O O . ILE A 1 90 ? -3.191 -33.094 -11.664 1 95.31 90 ILE A O 1
ATOM 638 N N . ALA A 1 91 ? -3.955 -33.406 -9.586 1 94.81 91 ALA A N 1
ATOM 639 C CA . ALA A 1 91 ? -2.947 -32.531 -8.992 1 94.81 91 ALA A CA 1
ATOM 640 C C . ALA A 1 91 ? -1.543 -33.094 -9.203 1 94.81 91 ALA A C 1
ATOM 642 O O . ALA A 1 91 ? -0.631 -32.375 -9.594 1 94.81 91 ALA A O 1
ATOM 643 N N . VAL A 1 92 ? -1.362 -34.344 -8.977 1 95.12 92 VAL A N 1
ATOM 644 C CA . VAL A 1 92 ? -0.055 -35 -9.07 1 95.12 92 VAL A CA 1
ATOM 645 C C . VAL A 1 92 ? 0.398 -35 -10.531 1 95.12 92 VAL A C 1
ATOM 647 O O . VAL A 1 92 ? 1.545 -34.688 -10.836 1 95.12 92 VAL A O 1
ATOM 650 N N . THR A 1 93 ? -0.486 -35.406 -11.375 1 95.94 93 THR A N 1
ATOM 651 C CA . THR A 1 93 ? -0.155 -35.438 -12.797 1 95.94 93 THR A CA 1
ATOM 652 C C . THR A 1 93 ? 0.103 -34.031 -13.312 1 95.94 93 THR A C 1
ATOM 654 O O . THR A 1 93 ? 1.026 -33.812 -14.102 1 95.94 93 THR A O 1
ATOM 657 N N . GLY A 1 94 ? -0.745 -33.094 -12.875 1 95.5 94 GLY A N 1
ATOM 658 C CA . GLY A 1 94 ? -0.584 -31.703 -13.281 1 95.5 94 GLY A CA 1
ATOM 659 C C . GLY A 1 94 ? 0.722 -31.094 -12.812 1 95.5 94 GLY A C 1
ATOM 660 O O . GLY A 1 94 ? 1.182 -30.094 -13.367 1 95.5 94 GLY A O 1
ATOM 661 N N . THR A 1 95 ? 1.283 -31.688 -11.844 1 95.19 95 THR A N 1
ATOM 662 C CA . THR A 1 95 ? 2.539 -31.188 -11.297 1 95.19 95 THR A CA 1
ATOM 663 C C . THR A 1 95 ? 3.727 -31.938 -11.898 1 95.19 95 THR A C 1
ATOM 665 O O . THR A 1 95 ? 4.645 -31.312 -12.445 1 95.19 95 THR A O 1
ATOM 668 N N . LEU A 1 96 ? 3.709 -33.219 -11.992 1 95.69 96 LEU A N 1
ATOM 669 C CA . LEU A 1 96 ? 4.863 -34.031 -12.352 1 95.69 96 LEU A CA 1
ATOM 670 C C . LEU A 1 96 ? 5.004 -34.125 -13.867 1 95.69 96 LEU A C 1
ATOM 672 O O . LEU A 1 96 ? 6.121 -34.188 -14.391 1 95.69 96 LEU A O 1
ATOM 676 N N . LEU A 1 97 ? 3.938 -34.188 -14.531 1 96.62 97 LEU A N 1
ATOM 677 C CA . LEU A 1 97 ? 4.02 -34.375 -15.977 1 96.62 97 LEU A CA 1
ATOM 678 C C . LEU A 1 97 ? 4.637 -33.125 -16.641 1 96.62 97 LEU A C 1
ATOM 680 O O . LEU A 1 97 ? 5.512 -33.281 -17.5 1 96.62 97 LEU A O 1
ATOM 684 N N . PRO A 1 98 ? 4.191 -31.969 -16.297 1 96.5 98 PRO A N 1
ATOM 685 C CA . PRO A 1 98 ? 4.871 -30.797 -16.859 1 96.5 98 PRO A CA 1
ATOM 686 C C . PRO A 1 98 ? 6.363 -30.781 -16.531 1 96.5 98 PRO A C 1
ATOM 688 O O . PRO A 1 98 ? 7.172 -30.328 -17.359 1 96.5 98 PRO A O 1
ATOM 691 N N . ILE A 1 99 ? 6.75 -31.188 -15.383 1 96.44 99 ILE A N 1
ATOM 692 C CA . ILE A 1 99 ? 8.156 -31.25 -15.023 1 96.44 99 ILE A CA 1
ATOM 693 C C . ILE A 1 99 ? 8.891 -32.219 -15.945 1 96.44 99 ILE A C 1
ATOM 695 O O . ILE A 1 99 ? 9.953 -31.906 -16.484 1 96.44 99 ILE A O 1
ATOM 699 N N . ALA A 1 100 ? 8.32 -33.375 -16.141 1 96.94 100 ALA A N 1
ATOM 700 C CA . ALA A 1 100 ? 8.922 -34.406 -17 1 96.94 100 ALA A CA 1
ATOM 701 C C . ALA A 1 100 ? 9.023 -33.906 -18.438 1 96.94 100 ALA A C 1
ATOM 703 O O . ALA A 1 100 ? 10.07 -34.062 -19.078 1 96.94 100 ALA A O 1
ATOM 704 N N . LEU A 1 101 ? 7.98 -33.375 -18.938 1 97.25 101 LEU A N 1
ATOM 705 C CA . LEU A 1 101 ? 7.965 -32.906 -20.312 1 97.25 101 LEU A CA 1
ATOM 706 C C . LEU A 1 101 ? 8.906 -31.703 -20.5 1 97.25 101 LEU A C 1
ATOM 708 O O . LEU A 1 101 ? 9.547 -31.562 -21.547 1 97.25 101 LEU A O 1
ATOM 712 N N . GLY A 1 102 ? 8.898 -30.828 -19.5 1 96.62 102 GLY A N 1
ATOM 713 C CA . GLY A 1 102 ? 9.828 -29.719 -19.531 1 96.62 102 GLY A CA 1
ATOM 714 C C . GLY A 1 102 ? 11.281 -30.156 -19.531 1 96.62 102 GLY A C 1
ATOM 715 O O . GLY A 1 102 ? 12.102 -29.609 -20.266 1 96.62 102 GLY A O 1
ATOM 716 N N . CYS A 1 103 ? 11.555 -31.141 -18.734 1 96.44 103 CYS A N 1
ATOM 717 C CA . CYS A 1 103 ? 12.898 -31.703 -18.688 1 96.44 103 CYS A CA 1
ATOM 718 C C . CYS A 1 103 ? 13.273 -32.312 -20.031 1 96.44 103 CYS A C 1
ATOM 720 O O . CYS A 1 103 ? 14.367 -32.062 -20.547 1 96.44 103 CYS A O 1
ATOM 722 N N . ALA A 1 104 ? 12.398 -33.062 -20.578 1 97.62 104 ALA A N 1
ATOM 723 C CA . ALA A 1 104 ? 12.633 -33.719 -21.875 1 97.62 104 ALA A CA 1
ATOM 724 C C . ALA A 1 104 ? 12.875 -32.656 -22.953 1 97.62 104 ALA A C 1
ATOM 726 O O . ALA A 1 104 ? 13.773 -32.812 -23.781 1 97.62 104 ALA A O 1
ATOM 727 N N . PHE A 1 105 ? 12.125 -31.625 -22.969 1 97.94 105 PHE A N 1
ATOM 728 C CA . PHE A 1 105 ? 12.234 -30.578 -23.984 1 97.94 105 PHE A CA 1
ATOM 729 C C . PHE A 1 105 ? 13.578 -29.859 -23.875 1 97.94 105 PHE A C 1
ATOM 731 O O . PHE A 1 105 ? 14.266 -29.656 -24.875 1 97.94 105 PHE A O 1
ATOM 738 N N . MET A 1 106 ? 13.906 -29.453 -22.688 1 97.31 106 MET A N 1
ATOM 739 C CA . MET A 1 106 ? 15.156 -28.719 -22.484 1 97.31 106 MET A CA 1
ATOM 740 C C . MET A 1 106 ? 16.359 -29.578 -22.812 1 97.31 106 MET A C 1
ATOM 742 O O . MET A 1 106 ? 17.344 -29.109 -23.391 1 97.31 106 MET A O 1
ATOM 746 N N . THR A 1 107 ? 16.312 -30.859 -22.453 1 96.62 107 THR A N 1
ATOM 747 C CA . THR A 1 107 ? 17.406 -31.766 -22.766 1 96.62 107 THR A CA 1
ATOM 748 C C . THR A 1 107 ? 17.531 -31.953 -24.281 1 96.62 107 THR A C 1
ATOM 750 O O . THR A 1 107 ? 18.641 -32 -24.812 1 96.62 107 THR A O 1
ATOM 753 N N . ALA A 1 108 ? 16.438 -32.031 -24.891 1 97.19 108 ALA A N 1
ATOM 754 C CA . ALA A 1 108 ? 16.438 -32.156 -26.344 1 97.19 108 ALA A CA 1
ATOM 755 C C . ALA A 1 108 ? 17 -30.891 -27 1 97.19 108 ALA A C 1
ATOM 757 O O . ALA A 1 108 ? 17.578 -30.953 -28.094 1 97.19 108 ALA A O 1
ATOM 758 N N . ALA A 1 109 ? 16.844 -29.797 -26.344 1 96.62 109 ALA A N 1
ATOM 759 C CA . ALA A 1 109 ? 17.312 -28.516 -26.859 1 96.62 109 ALA A CA 1
ATOM 760 C C . ALA A 1 109 ? 18.797 -28.312 -26.547 1 96.62 109 ALA A C 1
ATOM 762 O O . ALA A 1 109 ? 19.375 -27.297 -26.906 1 96.62 109 ALA A O 1
ATOM 763 N N . GLY A 1 110 ? 19.422 -29.234 -25.781 1 96.06 110 GLY A N 1
ATOM 764 C CA . GLY A 1 110 ? 20.859 -29.203 -25.594 1 96.06 110 GLY A CA 1
ATOM 765 C C . GLY A 1 110 ? 21.266 -28.844 -24.172 1 96.06 110 GLY A C 1
ATOM 766 O O . GLY A 1 110 ? 22.453 -28.734 -23.875 1 96.06 110 GLY A O 1
ATOM 767 N N . TYR A 1 111 ? 20.344 -28.734 -23.328 1 96.31 111 TYR A N 1
ATOM 768 C CA . TYR A 1 111 ? 20.688 -28.406 -21.953 1 96.31 111 TYR A CA 1
ATOM 769 C C . TYR A 1 111 ? 20.812 -29.656 -21.094 1 96.31 111 TYR A C 1
ATOM 771 O O . TYR A 1 111 ? 20.391 -30.75 -21.5 1 96.31 111 TYR A O 1
ATOM 779 N N . SER A 1 112 ? 21.391 -29.562 -19.938 1 94.62 112 SER A N 1
ATOM 780 C CA . SER A 1 112 ? 21.562 -30.688 -19.031 1 94.62 112 SER A CA 1
ATOM 781 C C . SER A 1 112 ? 20.234 -31.078 -18.391 1 94.62 112 SER A C 1
ATOM 783 O O . SER A 1 112 ? 19.328 -30.25 -18.281 1 94.62 112 SER A O 1
ATOM 785 N N . PRO A 1 113 ? 20.125 -32.281 -17.969 1 92.44 113 PRO A N 1
ATOM 786 C CA . PRO A 1 113 ? 18.906 -32.719 -17.281 1 92.44 113 PRO A CA 1
ATOM 787 C C . PRO A 1 113 ? 18.625 -31.891 -16.016 1 92.44 113 PRO A C 1
ATOM 789 O O . PRO A 1 113 ? 17.453 -31.688 -15.664 1 92.44 113 PRO A O 1
ATOM 792 N N . ALA A 1 114 ? 19.688 -31.422 -15.398 1 90.62 114 ALA A N 1
ATOM 793 C CA . ALA A 1 114 ? 19.5 -30.609 -14.203 1 90.62 114 ALA A CA 1
ATOM 794 C C . ALA A 1 114 ? 18.812 -29.297 -14.547 1 90.62 114 ALA A C 1
ATOM 796 O O . ALA A 1 114 ? 17.891 -28.859 -13.844 1 90.62 114 ALA A O 1
ATOM 797 N N . VAL A 1 115 ? 19.234 -28.75 -15.633 1 95.12 115 VAL A N 1
ATOM 798 C CA . VAL A 1 115 ? 18.609 -27.531 -16.125 1 95.12 115 VAL A CA 1
ATOM 799 C C . VAL A 1 115 ? 17.156 -27.828 -16.516 1 95.12 115 VAL A C 1
ATOM 801 O O . VAL A 1 115 ? 16.25 -27.031 -16.234 1 95.12 115 VAL A O 1
ATOM 804 N N . GLY A 1 116 ? 16.984 -28.969 -17.094 1 96 116 GLY A N 1
ATOM 805 C CA . GLY A 1 116 ? 15.648 -29.375 -17.516 1 96 116 GLY A CA 1
ATOM 806 C C . GLY A 1 116 ? 14.68 -29.562 -16.375 1 96 116 GLY A C 1
ATOM 807 O O . GLY A 1 116 ? 13.531 -29.125 -16.438 1 96 116 GLY A O 1
ATOM 808 N N . VAL A 1 117 ? 15.094 -30.188 -15.352 1 93.69 117 VAL A N 1
ATOM 809 C CA . VAL A 1 117 ? 14.25 -30.406 -14.188 1 93.69 117 VAL A CA 1
ATOM 810 C C . VAL A 1 117 ? 13.914 -29.062 -13.531 1 93.69 117 VAL A C 1
ATOM 812 O O . VAL A 1 117 ? 12.75 -28.812 -13.211 1 93.69 117 VAL A O 1
ATOM 815 N N . ALA A 1 118 ? 14.922 -28.234 -13.391 1 94.38 118 ALA A N 1
ATOM 816 C CA . ALA A 1 118 ? 14.703 -26.922 -12.789 1 94.38 118 ALA A CA 1
ATOM 817 C C . ALA A 1 118 ? 13.695 -26.109 -13.602 1 94.38 118 ALA A C 1
ATOM 819 O O . ALA A 1 118 ? 12.773 -25.516 -13.047 1 94.38 118 ALA A O 1
ATOM 820 N N . ALA A 1 119 ? 13.852 -26.141 -14.852 1 96.56 119 ALA A N 1
ATOM 821 C CA . ALA A 1 119 ? 12.938 -25.406 -15.734 1 96.56 119 ALA A CA 1
ATOM 822 C C . ALA A 1 119 ? 11.539 -26.031 -15.688 1 96.56 119 ALA A C 1
ATOM 824 O O . ALA A 1 119 ? 10.539 -25.312 -15.734 1 96.56 119 ALA A O 1
ATOM 825 N N . GLY A 1 120 ? 11.516 -27.297 -15.656 1 96.5 120 GLY A N 1
ATOM 826 C CA . GLY A 1 120 ? 10.25 -28.016 -15.609 1 96.5 120 GLY A CA 1
ATOM 827 C C . GLY A 1 120 ? 9.43 -27.688 -14.375 1 96.5 120 GLY A C 1
ATOM 828 O O . GLY A 1 120 ? 8.195 -27.688 -14.43 1 96.5 120 GLY A O 1
ATOM 829 N N . THR A 1 121 ? 10.047 -27.438 -13.234 1 95.44 121 THR A N 1
ATOM 830 C CA . THR A 1 121 ? 9.328 -27.078 -12.016 1 95.44 121 THR A CA 1
ATOM 831 C C . THR A 1 121 ? 8.539 -25.781 -12.203 1 95.44 121 THR A C 1
ATOM 833 O O . THR A 1 121 ? 7.465 -25.625 -11.625 1 95.44 121 THR A O 1
ATOM 836 N N . ALA A 1 122 ? 9.047 -24.891 -13.023 1 95.19 122 ALA A N 1
ATOM 837 C CA . ALA A 1 122 ? 8.359 -23.641 -13.297 1 95.19 122 ALA A CA 1
ATOM 838 C C . ALA A 1 122 ? 7.031 -23.875 -14.016 1 95.19 122 ALA A C 1
ATOM 840 O O . ALA A 1 122 ? 6.094 -23.094 -13.891 1 95.19 122 ALA A O 1
ATOM 841 N N . LEU A 1 123 ? 6.93 -24.953 -14.719 1 95.38 123 LEU A N 1
ATOM 842 C CA . LEU A 1 123 ? 5.746 -25.266 -15.516 1 95.38 123 LEU A CA 1
ATOM 843 C C . LEU A 1 123 ? 4.707 -26 -14.68 1 95.38 123 LEU A C 1
ATOM 845 O O . LEU A 1 123 ? 3.58 -26.219 -15.133 1 95.38 123 LEU A O 1
ATOM 849 N N . SER A 1 124 ? 5.02 -26.312 -13.484 1 94.19 124 SER A N 1
ATOM 850 C CA . SER A 1 124 ? 4.215 -27.266 -12.727 1 94.19 124 SER A CA 1
ATOM 851 C C . SER A 1 124 ? 3.084 -26.562 -11.984 1 94.19 124 SER A C 1
ATOM 853 O O . SER A 1 124 ? 2.098 -27.203 -11.602 1 94.19 124 SER A O 1
ATOM 855 N N . SER A 1 125 ? 3.176 -25.281 -11.812 1 92.44 125 SER A N 1
ATOM 856 C CA . SER A 1 125 ? 2.221 -24.578 -10.961 1 92.44 125 SER A CA 1
ATOM 857 C C . SER A 1 125 ? 0.932 -24.266 -11.719 1 92.44 125 SER A C 1
ATOM 859 O O . SER A 1 125 ? 0.934 -24.172 -12.945 1 92.44 125 SER A O 1
ATOM 861 N N . THR A 1 126 ? -0.143 -24.188 -10.953 1 92.75 126 THR A N 1
ATOM 862 C CA . THR A 1 126 ? -1.464 -23.875 -11.484 1 92.75 126 THR A CA 1
ATOM 863 C C . THR A 1 126 ? -2.084 -22.703 -10.727 1 92.75 126 THR A C 1
ATOM 865 O O . THR A 1 126 ? -1.846 -22.547 -9.523 1 92.75 126 THR A O 1
ATOM 868 N N . SER A 1 127 ? -2.824 -21.891 -11.453 1 89.75 127 SER A N 1
ATOM 869 C CA . SER A 1 127 ? -3.504 -20.75 -10.836 1 89.75 127 SER A CA 1
ATOM 870 C C . SER A 1 127 ? -4.934 -21.109 -10.445 1 89.75 127 SER A C 1
ATOM 872 O O . SER A 1 127 ? -5.797 -21.266 -11.312 1 89.75 127 SER A O 1
ATOM 874 N N . ILE A 1 128 ? -5.199 -21.109 -9.172 1 85.94 128 ILE A N 1
ATOM 875 C CA . ILE A 1 128 ? -6.562 -21.344 -8.711 1 85.94 128 ILE A CA 1
ATOM 876 C C . ILE A 1 128 ? -7.422 -20.109 -8.984 1 85.94 128 ILE A C 1
ATOM 878 O O . ILE A 1 128 ? -8.609 -20.234 -9.289 1 85.94 128 ILE A O 1
ATOM 882 N N . GLY A 1 129 ? -6.812 -19 -8.859 1 84.75 129 GLY A N 1
ATOM 883 C CA . GLY A 1 129 ? -7.547 -17.766 -9.047 1 84.75 129 GLY A CA 1
ATOM 884 C C . GLY A 1 129 ? -8.117 -17.609 -10.453 1 84.75 129 GLY A C 1
ATOM 885 O O . GLY A 1 129 ? -9.281 -17.266 -10.617 1 84.75 129 GLY A O 1
ATOM 886 N N . MET A 1 130 ? -7.367 -17.844 -11.375 1 86.5 130 MET A N 1
ATOM 887 C CA . MET A 1 130 ? -7.824 -17.766 -12.758 1 86.5 130 MET A CA 1
ATOM 888 C C . MET A 1 130 ? -8.953 -18.75 -13.023 1 86.5 130 MET A C 1
ATOM 890 O O . MET A 1 130 ? -9.961 -18.391 -13.633 1 86.5 130 MET A O 1
ATOM 894 N N . ALA A 1 131 ? -8.812 -19.938 -12.547 1 89.81 131 ALA A N 1
ATOM 895 C CA . ALA A 1 131 ? -9.812 -20.969 -12.766 1 89.81 131 ALA A CA 1
ATOM 896 C C . ALA A 1 131 ? -11.125 -20.625 -12.07 1 89.81 131 ALA A C 1
ATOM 898 O O . ALA A 1 131 ? -12.203 -20.734 -12.672 1 89.81 131 ALA A O 1
ATOM 899 N N . THR A 1 132 ? -11.047 -20.156 -10.898 1 88.19 132 THR A N 1
ATOM 900 C CA . THR A 1 132 ? -12.242 -19.859 -10.125 1 88.19 132 THR A CA 1
ATOM 901 C C . THR A 1 132 ? -12.969 -18.656 -10.711 1 88.19 132 THR A C 1
ATOM 903 O O . THR A 1 132 ? -14.203 -18.641 -10.781 1 88.19 132 THR A O 1
ATOM 906 N N . ASN A 1 133 ? -12.219 -17.719 -11.109 1 85.5 133 ASN A N 1
ATOM 907 C CA . ASN A 1 133 ? -12.836 -16.547 -11.711 1 85.5 133 ASN A CA 1
ATOM 908 C C . ASN A 1 133 ? -13.57 -16.891 -13 1 85.5 133 ASN A C 1
ATOM 910 O O . ASN A 1 133 ? -14.68 -16.422 -13.234 1 85.5 133 ASN A O 1
ATOM 914 N N . THR A 1 134 ? -12.945 -17.688 -13.75 1 87.44 134 THR A N 1
ATOM 915 C CA . THR A 1 134 ? -13.547 -18.094 -15.016 1 87.44 134 THR A CA 1
ATOM 916 C C . THR A 1 134 ? -14.781 -18.953 -14.781 1 87.44 134 THR A C 1
ATOM 918 O O . THR A 1 134 ? -15.797 -18.797 -15.461 1 87.44 134 THR A O 1
ATOM 921 N N . MET A 1 135 ? -14.719 -19.75 -13.836 1 89.62 135 MET A N 1
ATOM 922 C CA . MET A 1 135 ? -15.844 -20.625 -13.523 1 89.62 135 MET A CA 1
ATOM 923 C C . MET A 1 135 ? -16.984 -19.828 -12.891 1 89.62 135 MET A C 1
ATOM 925 O O . MET A 1 135 ? -18.156 -20.141 -13.125 1 89.62 135 MET A O 1
ATOM 929 N N . ALA A 1 136 ? -16.609 -18.906 -12.086 1 86.69 136 ALA A N 1
ATOM 930 C CA . ALA A 1 136 ? -17.625 -18.062 -11.484 1 86.69 136 ALA A CA 1
ATOM 931 C C . ALA A 1 136 ? -18.406 -17.281 -12.547 1 86.69 136 ALA A C 1
ATOM 933 O O . ALA A 1 136 ? -19.625 -17.172 -12.469 1 86.69 136 ALA A O 1
ATOM 934 N N . ALA A 1 137 ? -17.703 -16.812 -13.461 1 83.69 137 ALA A N 1
ATOM 935 C CA . ALA A 1 137 ? -18.328 -16.062 -14.555 1 83.69 137 ALA A CA 1
ATOM 936 C C . ALA A 1 137 ? -19.266 -16.938 -15.359 1 83.69 137 ALA A C 1
ATOM 938 O O . ALA A 1 137 ? -20.266 -16.469 -15.914 1 83.69 137 ALA A O 1
ATOM 939 N N . ALA A 1 138 ? -19.016 -18.203 -15.32 1 86.19 138 ALA A N 1
ATOM 940 C CA . ALA A 1 138 ? -19.812 -19.156 -16.062 1 86.19 138 ALA A CA 1
ATOM 941 C C . ALA A 1 138 ? -20.828 -19.859 -15.156 1 86.19 138 ALA A C 1
ATOM 943 O O . ALA A 1 138 ? -21.5 -20.812 -15.57 1 86.19 138 ALA A O 1
ATOM 944 N N . ASN A 1 139 ? -20.828 -19.406 -13.898 1 87 139 ASN A N 1
ATOM 945 C CA . ASN A 1 139 ? -21.688 -20 -12.883 1 87 139 ASN A CA 1
ATOM 946 C C . ASN A 1 139 ? -21.406 -21.5 -12.719 1 87 139 ASN A C 1
ATOM 948 O O . ASN A 1 139 ? -22.344 -22.297 -12.609 1 87 139 ASN A O 1
ATOM 952 N N . ALA A 1 140 ? -20.219 -21.875 -12.82 1 88.25 140 ALA A N 1
ATOM 953 C CA . ALA A 1 140 ? -19.844 -23.281 -12.75 1 88.25 140 ALA A CA 1
ATOM 954 C C . ALA A 1 140 ? -19.031 -23.562 -11.5 1 88.25 140 ALA A C 1
ATOM 956 O O . ALA A 1 140 ? -18.641 -24.703 -11.25 1 88.25 140 ALA A O 1
ATOM 957 N N . LEU A 1 141 ? -18.797 -22.578 -10.711 1 86.19 141 LEU A N 1
ATOM 958 C CA . LEU A 1 141 ? -17.891 -22.688 -9.578 1 86.19 141 LEU A CA 1
ATOM 959 C C . LEU A 1 141 ? -18.422 -23.656 -8.531 1 86.19 141 LEU A C 1
ATOM 961 O O . LEU A 1 141 ? -17.656 -24.391 -7.902 1 86.19 141 LEU A O 1
ATOM 965 N N . HIS A 1 142 ? -19.734 -23.734 -8.461 1 83 142 HIS A N 1
ATOM 966 C CA . HIS A 1 142 ? -20.328 -24.547 -7.402 1 83 142 HIS A CA 1
ATOM 967 C C . HIS A 1 142 ? -20.797 -25.891 -7.941 1 83 142 HIS A C 1
ATOM 969 O O . HIS A 1 142 ? -21.578 -26.594 -7.281 1 83 142 HIS A O 1
ATOM 975 N N . THR A 1 143 ? -20.359 -26.234 -9.023 1 85.44 143 THR A N 1
ATOM 976 C CA . THR A 1 143 ? -20.656 -27.547 -9.602 1 85.44 143 THR A CA 1
ATOM 977 C C . THR A 1 143 ? -19.609 -28.562 -9.172 1 85.44 143 THR A C 1
ATOM 979 O O . THR A 1 143 ? -18.625 -28.219 -8.508 1 85.44 143 THR A O 1
ATOM 982 N N . ARG A 1 144 ? -19.875 -29.828 -9.539 1 84.19 144 ARG A N 1
ATOM 983 C CA . ARG A 1 144 ? -18.938 -30.906 -9.227 1 84.19 144 ARG A CA 1
ATOM 984 C C . ARG A 1 144 ? -17.578 -30.656 -9.883 1 84.19 144 ARG A C 1
ATOM 986 O O . ARG A 1 144 ? -16.531 -30.891 -9.266 1 84.19 144 ARG A O 1
ATOM 993 N N . ILE A 1 145 ? -17.609 -30.234 -11.055 1 87.94 145 ILE A N 1
ATOM 994 C CA . ILE A 1 145 ? -16.375 -29.984 -11.781 1 87.94 145 ILE A CA 1
ATOM 995 C C . ILE A 1 145 ? -15.641 -28.781 -11.172 1 87.94 145 ILE A C 1
ATOM 997 O O . ILE A 1 145 ? -14.406 -28.75 -11.117 1 87.94 145 ILE A O 1
ATOM 1001 N N . GLY A 1 146 ? -16.422 -27.781 -10.797 1 88.44 146 GLY A N 1
ATOM 1002 C CA . GLY A 1 146 ? -15.828 -26.641 -10.117 1 88.44 146 GLY A CA 1
ATOM 1003 C C . GLY A 1 146 ? -15.117 -27.031 -8.828 1 88.44 146 GLY A C 1
ATOM 1004 O O . GLY A 1 146 ? -13.992 -26.594 -8.586 1 88.44 146 GLY A O 1
ATOM 1005 N N . SER A 1 147 ? -15.781 -27.844 -8.125 1 86.31 147 SER A N 1
ATOM 1006 C CA . SER A 1 147 ? -15.195 -28.328 -6.879 1 86.31 147 SER A CA 1
ATOM 1007 C C . SER A 1 147 ? -13.945 -29.156 -7.141 1 86.31 147 SER A C 1
ATOM 1009 O O . SER A 1 147 ? -12.953 -29.031 -6.426 1 86.31 147 SER A O 1
ATOM 1011 N N . LEU A 1 148 ? -14.047 -29.969 -8.094 1 88.81 148 LEU A N 1
ATOM 1012 C CA . LEU A 1 148 ? -12.922 -30.828 -8.453 1 88.81 148 LEU A CA 1
ATOM 1013 C C . LEU A 1 148 ? -11.703 -29.984 -8.836 1 88.81 148 LEU A C 1
ATOM 1015 O O . LEU A 1 148 ? -10.594 -30.25 -8.359 1 88.81 148 LEU A O 1
ATOM 1019 N N . VAL A 1 149 ? -11.875 -29 -9.633 1 91.19 149 VAL A N 1
ATOM 1020 C CA . VAL A 1 149 ? -10.797 -28.125 -10.086 1 91.19 149 VAL A CA 1
ATOM 1021 C C . VAL A 1 149 ? -10.219 -27.359 -8.891 1 91.19 149 VAL A C 1
ATOM 1023 O O . VAL A 1 149 ? -8.992 -27.234 -8.766 1 91.19 149 VAL A O 1
ATOM 1026 N N . CYS A 1 150 ? -11.031 -26.906 -8.07 1 88.81 150 CYS A N 1
ATOM 1027 C CA . CYS A 1 150 ? -10.594 -26.125 -6.914 1 88.81 150 CYS A CA 1
ATOM 1028 C C . CYS A 1 150 ? -9.734 -26.969 -5.984 1 88.81 150 CYS A C 1
ATOM 1030 O O . CYS A 1 150 ? -8.656 -26.547 -5.559 1 88.81 150 CYS A O 1
ATOM 1032 N N . VAL A 1 151 ? -10.203 -28.125 -5.719 1 87.5 151 VAL A N 1
ATOM 1033 C CA . VAL A 1 151 ? -9.484 -29.016 -4.805 1 87.5 151 VAL A CA 1
ATOM 1034 C C . VAL A 1 151 ? -8.156 -29.438 -5.426 1 87.5 151 VAL A C 1
ATOM 1036 O O . VAL A 1 151 ? -7.125 -29.438 -4.754 1 87.5 151 VAL A O 1
ATOM 1039 N N . ALA A 1 152 ? -8.211 -29.812 -6.656 1 91.81 152 ALA A N 1
ATOM 1040 C CA . ALA A 1 152 ? -6.984 -30.203 -7.355 1 91.81 152 ALA A CA 1
ATOM 1041 C C . ALA A 1 152 ? -5.969 -29.062 -7.355 1 91.81 152 ALA A C 1
ATOM 1043 O O . ALA A 1 152 ? -4.777 -29.281 -7.137 1 91.81 152 ALA A O 1
ATOM 1044 N N . ALA A 1 153 ? -6.418 -27.875 -7.586 1 90.31 153 ALA A N 1
ATOM 1045 C CA . ALA A 1 153 ? -5.551 -26.703 -7.625 1 90.31 153 ALA A CA 1
ATOM 1046 C C . ALA A 1 153 ? -4.945 -26.422 -6.254 1 90.31 153 ALA A C 1
ATOM 1048 O O . ALA A 1 153 ? -3.791 -26 -6.152 1 90.31 153 ALA A O 1
ATOM 1049 N N . MET A 1 154 ? -5.707 -26.672 -5.262 1 86.75 154 MET A N 1
ATOM 1050 C CA . MET A 1 154 ? -5.223 -26.469 -3.898 1 86.75 154 MET A CA 1
ATOM 1051 C C . MET A 1 154 ? -4.082 -27.422 -3.576 1 86.75 154 MET A C 1
ATOM 1053 O O . MET A 1 154 ? -3.082 -27.031 -2.979 1 86.75 154 MET A O 1
ATOM 1057 N N . ILE A 1 155 ? -4.27 -28.609 -3.973 1 89.56 155 ILE A N 1
ATOM 1058 C CA . ILE A 1 155 ? -3.225 -29.609 -3.775 1 89.56 155 ILE A CA 1
ATOM 1059 C C . ILE A 1 155 ? -1.985 -29.219 -4.582 1 89.56 155 ILE A C 1
ATOM 1061 O O . ILE A 1 155 ? -0.861 -29.297 -4.082 1 89.56 155 ILE A O 1
ATOM 1065 N N . ASP A 1 156 ? -2.244 -28.844 -5.746 1 91.62 156 ASP A N 1
ATOM 1066 C CA . ASP A 1 156 ? -1.172 -28.406 -6.633 1 91.62 156 ASP A CA 1
ATOM 1067 C C . ASP A 1 156 ? -0.374 -27.266 -6.004 1 91.62 156 ASP A C 1
ATOM 1069 O O . ASP A 1 156 ? 0.849 -27.203 -6.148 1 91.62 156 ASP A O 1
ATOM 1073 N N . ASP A 1 157 ? -1.062 -26.422 -5.316 1 89.31 157 ASP A N 1
ATOM 1074 C CA . ASP A 1 157 ? -0.392 -25.312 -4.66 1 89.31 157 ASP A CA 1
ATOM 1075 C C . ASP A 1 157 ? 0.57 -25.797 -3.582 1 89.31 157 ASP A C 1
ATOM 1077 O O . ASP A 1 157 ? 1.702 -25.328 -3.486 1 89.31 157 ASP A O 1
ATOM 1081 N N . VAL A 1 158 ? 0.16 -26.688 -2.846 1 89.38 158 VAL A N 1
ATOM 1082 C CA . VAL A 1 158 ? 0.992 -27.234 -1.779 1 89.38 158 VAL A CA 1
ATOM 1083 C C . VAL A 1 158 ? 2.203 -27.938 -2.381 1 89.38 158 VAL A C 1
ATOM 1085 O O . VAL A 1 158 ? 3.334 -27.734 -1.93 1 89.38 158 VAL A O 1
ATOM 1088 N N . LEU A 1 159 ? 1.939 -28.719 -3.367 1 92.12 159 LEU A N 1
ATOM 1089 C CA . LEU A 1 159 ? 3.021 -29.422 -4.043 1 92.12 159 LEU A CA 1
ATOM 1090 C C . LEU A 1 159 ? 4.035 -28.453 -4.621 1 92.12 159 LEU A C 1
ATOM 1092 O O . LEU A 1 159 ? 5.246 -28.672 -4.527 1 92.12 159 LEU A O 1
ATOM 1096 N N . SER A 1 160 ? 3.531 -27.422 -5.176 1 92.25 160 SER A N 1
ATOM 1097 C CA . SER A 1 160 ? 4.391 -26.406 -5.777 1 92.25 160 SER A CA 1
ATOM 1098 C C . SER A 1 160 ? 5.285 -25.75 -4.73 1 92.25 160 SER A C 1
ATOM 1100 O O . SER A 1 160 ? 6.453 -25.469 -5 1 92.25 160 SER A O 1
ATOM 1102 N N . LEU A 1 161 ? 4.75 -25.531 -3.57 1 91.69 161 LEU A N 1
ATOM 1103 C CA . LEU A 1 161 ? 5.523 -24.922 -2.504 1 91.69 161 LEU A CA 1
ATOM 1104 C C . LEU A 1 161 ? 6.609 -25.859 -1.995 1 91.69 161 LEU A C 1
ATOM 1106 O O . LEU A 1 161 ? 7.719 -25.438 -1.685 1 91.69 161 LEU A O 1
ATOM 1110 N N . VAL A 1 162 ? 6.312 -27.078 -1.98 1 92.19 162 VAL A N 1
ATOM 1111 C CA . VAL A 1 162 ? 7.301 -28.078 -1.59 1 92.19 162 VAL A CA 1
ATOM 1112 C C . VAL A 1 162 ? 8.406 -28.156 -2.637 1 92.19 162 VAL A C 1
ATOM 1114 O O . VAL A 1 162 ? 9.594 -28.203 -2.293 1 92.19 162 VAL A O 1
ATOM 1117 N N . ILE A 1 163 ? 8.008 -28.156 -3.842 1 92.25 163 ILE A N 1
ATOM 1118 C CA . ILE A 1 163 ? 8.969 -28.188 -4.938 1 92.25 163 ILE A CA 1
ATOM 1119 C C . ILE A 1 163 ? 9.852 -26.938 -4.887 1 92.25 163 ILE A C 1
ATOM 1121 O O . ILE A 1 163 ? 11.062 -27.016 -5.109 1 92.25 163 ILE A O 1
ATOM 1125 N N . LEU A 1 164 ? 9.25 -25.844 -4.613 1 90.94 164 LEU A N 1
ATOM 1126 C CA . LEU A 1 164 ? 9.992 -24.594 -4.484 1 90.94 164 LEU A CA 1
ATOM 1127 C C . LEU A 1 164 ? 11.039 -24.703 -3.373 1 90.94 164 LEU A C 1
ATOM 1129 O O . LEU A 1 164 ? 12.156 -24.219 -3.521 1 90.94 164 LEU A O 1
ATOM 1133 N N . ALA A 1 165 ? 10.633 -25.328 -2.281 1 90.75 165 ALA A N 1
ATOM 1134 C CA . ALA A 1 165 ? 11.562 -25.531 -1.175 1 90.75 165 ALA A CA 1
ATOM 1135 C C . ALA A 1 165 ? 12.758 -26.375 -1.612 1 90.75 165 ALA A C 1
ATOM 1137 O O . ALA A 1 165 ? 13.898 -26.078 -1.249 1 90.75 165 ALA A O 1
ATOM 1138 N N . VAL A 1 166 ? 12.516 -27.359 -2.357 1 89.81 166 VAL A N 1
ATOM 1139 C CA . VAL A 1 166 ? 13.562 -28.25 -2.842 1 89.81 166 VAL A CA 1
ATOM 1140 C C . VAL A 1 166 ? 14.492 -27.5 -3.781 1 89.81 166 VAL A C 1
ATOM 1142 O O . VAL A 1 166 ? 15.719 -27.625 -3.693 1 89.81 166 VAL A O 1
ATOM 1145 N N . LEU A 1 167 ? 13.969 -26.703 -4.652 1 87.56 167 LEU A N 1
ATOM 1146 C CA . LEU A 1 167 ? 14.742 -25.922 -5.605 1 87.56 167 LEU A CA 1
ATOM 1147 C C . LEU A 1 167 ? 15.727 -25 -4.883 1 87.56 167 LEU A C 1
ATOM 1149 O O . LEU A 1 167 ? 16.875 -24.844 -5.32 1 87.56 167 LEU A O 1
ATOM 1153 N N . GLY A 1 168 ? 15.289 -24.422 -3.832 1 85.19 168 GLY A N 1
ATOM 1154 C CA . GLY A 1 168 ? 16.125 -23.5 -3.08 1 85.19 168 GLY A CA 1
ATOM 1155 C C . GLY A 1 168 ? 17.281 -24.172 -2.379 1 85.19 168 GLY A C 1
ATOM 1156 O O . GLY A 1 168 ? 18.266 -23.516 -2.008 1 85.19 168 GLY A O 1
ATOM 1157 N N . ASN A 1 169 ? 17.188 -25.422 -2.203 1 85.06 169 ASN A N 1
ATOM 1158 C CA . ASN A 1 169 ? 18.219 -26.141 -1.451 1 85.06 169 ASN A CA 1
ATOM 1159 C C . ASN A 1 169 ? 19.156 -26.906 -2.375 1 85.06 169 ASN A C 1
ATOM 1161 O O . ASN A 1 169 ? 20.281 -27.234 -1.993 1 85.06 169 ASN A O 1
ATOM 1165 N N . VAL A 1 170 ? 18.797 -27.203 -3.564 1 82.81 170 VAL A N 1
ATOM 1166 C CA . VAL A 1 170 ? 19.578 -27.984 -4.504 1 82.81 170 VAL A CA 1
ATOM 1167 C C . VAL A 1 170 ? 20.656 -27.125 -5.141 1 82.81 170 VAL A C 1
ATOM 1169 O O . VAL A 1 170 ? 21.766 -27.594 -5.398 1 82.81 170 VAL A O 1
ATOM 1172 N N . GLY A 1 171 ? 20.375 -25.875 -5.488 1 75.31 171 GLY A N 1
ATOM 1173 C CA . GLY A 1 171 ? 21.344 -25.016 -6.133 1 75.31 171 GLY A CA 1
ATOM 1174 C C . GLY A 1 171 ? 22.625 -24.859 -5.34 1 75.31 171 GLY A C 1
ATOM 1175 O O . GLY A 1 171 ? 23.703 -24.734 -5.922 1 75.31 171 GLY A O 1
ATOM 1176 N N . GLY A 1 172 ? 22.578 -24.828 -4.055 1 67.62 172 GLY A N 1
ATOM 1177 C CA . GLY A 1 172 ? 23.766 -24.609 -3.232 1 67.62 172 GLY A CA 1
ATOM 1178 C C . GLY A 1 172 ? 24.453 -25.906 -2.836 1 67.62 172 GLY A C 1
ATOM 1179 O O . GLY A 1 172 ? 25.484 -25.891 -2.16 1 67.62 172 GLY A O 1
ATOM 1180 N N . SER A 1 173 ? 23.953 -27 -3.301 1 71.38 173 SER A N 1
ATOM 1181 C CA . SER A 1 173 ? 24.453 -28.266 -2.803 1 71.38 173 SER A CA 1
ATOM 1182 C C . SER A 1 173 ? 25.562 -28.828 -3.711 1 71.38 173 SER A C 1
ATOM 1184 O O . SER A 1 173 ? 25.594 -28.5 -4.902 1 71.38 173 SER A O 1
ATOM 1186 N N . SER A 1 174 ? 26.547 -29.375 -2.99 1 69 174 SER A N 1
ATOM 1187 C CA . SER A 1 174 ? 27.625 -30.047 -3.709 1 69 174 SER A CA 1
ATOM 1188 C C . SER A 1 174 ? 27.094 -31.219 -4.52 1 69 174 SER A C 1
ATOM 1190 O O . SER A 1 174 ? 26 -31.719 -4.27 1 69 174 SER A O 1
ATOM 1192 N N . ASP A 1 175 ? 27.766 -31.656 -5.547 1 68.5 175 ASP A N 1
ATOM 1193 C CA . ASP A 1 175 ? 27.359 -32.656 -6.508 1 68.5 175 ASP A CA 1
ATOM 1194 C C . ASP A 1 175 ? 27.469 -34.062 -5.91 1 68.5 175 ASP A C 1
ATOM 1196 O O . ASP A 1 175 ? 27.188 -35.062 -6.586 1 68.5 175 ASP A O 1
ATOM 1200 N N . ASP A 1 176 ? 27.734 -34.125 -4.684 1 73.56 176 ASP A N 1
ATOM 1201 C CA . ASP A 1 176 ? 27.797 -35.438 -4.066 1 73.56 176 ASP A CA 1
ATOM 1202 C C . ASP A 1 176 ? 26.406 -36 -3.783 1 73.56 176 ASP A C 1
ATOM 1204 O O . ASP A 1 176 ? 25.484 -35.25 -3.453 1 73.56 176 ASP A O 1
ATOM 1208 N N . ALA A 1 177 ? 26.266 -37.281 -4.012 1 73.88 177 ALA A N 1
ATOM 1209 C CA . ALA A 1 177 ? 24.969 -37.969 -3.898 1 73.88 177 ALA A CA 1
ATOM 1210 C C . ALA A 1 177 ? 24.344 -37.75 -2.523 1 73.88 177 ALA A C 1
ATOM 1212 O O . ALA A 1 177 ? 23.141 -37.531 -2.41 1 73.88 177 ALA A O 1
ATOM 1213 N N . GLY A 1 178 ? 25.141 -37.906 -1.513 1 73.5 178 GLY A N 1
ATOM 1214 C CA . GLY A 1 178 ? 24.641 -37.656 -0.164 1 73.5 178 GLY A CA 1
ATOM 1215 C C . GLY A 1 178 ? 24.141 -36.25 0.059 1 73.5 178 GLY A C 1
ATOM 1216 O O . GLY A 1 178 ? 23.094 -36.031 0.667 1 73.5 178 GLY A O 1
ATOM 1217 N N . ALA A 1 179 ? 24.891 -35.406 -0.493 1 77.75 179 ALA A N 1
ATOM 1218 C CA . ALA A 1 179 ? 24.547 -33.969 -0.354 1 77.75 179 ALA A CA 1
ATOM 1219 C C . ALA A 1 179 ? 23.25 -33.656 -1.094 1 77.75 179 ALA A C 1
ATOM 1221 O O . ALA A 1 179 ? 22.406 -32.906 -0.592 1 77.75 179 ALA A O 1
ATOM 1222 N N . LEU A 1 180 ? 23.047 -34.312 -2.152 1 79.75 180 LEU A N 1
ATOM 1223 C CA . LEU A 1 180 ? 21.844 -34.094 -2.953 1 79.75 180 LEU A CA 1
ATOM 1224 C C . LEU A 1 180 ? 20.609 -34.688 -2.271 1 79.75 180 LEU A C 1
ATOM 1226 O O . LEU A 1 180 ? 19.547 -34.094 -2.273 1 79.75 180 LEU A O 1
ATOM 1230 N N . THR A 1 181 ? 20.797 -35.906 -1.691 1 84.44 181 THR A N 1
ATOM 1231 C CA . THR A 1 181 ? 19.688 -36.531 -0.975 1 84.44 181 THR A CA 1
ATOM 1232 C C . THR A 1 181 ? 19.234 -35.688 0.198 1 84.44 181 THR A C 1
ATOM 1234 O O . THR A 1 181 ? 18.031 -35.562 0.455 1 84.44 181 THR A O 1
ATOM 1237 N N . TRP A 1 182 ? 20.172 -35.094 0.842 1 84.56 182 TRP A N 1
ATOM 1238 C CA . TRP A 1 182 ? 19.844 -34.25 1.971 1 84.56 182 TRP A CA 1
ATOM 1239 C C . TRP A 1 182 ? 19.219 -32.938 1.492 1 84.56 182 TRP A C 1
ATOM 1241 O O . TRP A 1 182 ? 18.312 -32.406 2.131 1 84.56 182 TRP A O 1
ATOM 1251 N N . ALA A 1 183 ? 19.688 -32.5 0.384 1 84.81 183 ALA A N 1
ATOM 1252 C CA . ALA A 1 183 ? 19.188 -31.25 -0.182 1 84.81 183 ALA A CA 1
ATOM 1253 C C . ALA A 1 183 ? 17.734 -31.391 -0.64 1 84.81 183 ALA A C 1
ATOM 1255 O O . ALA A 1 183 ? 16.984 -30.406 -0.644 1 84.81 183 ALA A O 1
ATOM 1256 N N . ILE A 1 184 ? 17.359 -32.562 -0.938 1 87.94 184 ILE A N 1
ATOM 1257 C CA . ILE A 1 184 ? 16 -32.812 -1.373 1 87.94 184 ILE A CA 1
ATOM 1258 C C . ILE A 1 184 ? 15.156 -33.281 -0.186 1 87.94 184 ILE A C 1
ATOM 1260 O O . ILE A 1 184 ? 14.055 -32.781 0.04 1 87.94 184 ILE A O 1
ATOM 1264 N N . GLY A 1 185 ? 15.648 -34.156 0.578 1 90.38 185 GLY A N 1
ATOM 1265 C CA . GLY A 1 185 ? 14.914 -34.781 1.66 1 90.38 185 GLY A CA 1
ATOM 1266 C C . GLY A 1 185 ? 14.547 -33.844 2.777 1 90.38 185 GLY A C 1
ATOM 1267 O O . GLY A 1 185 ? 13.422 -33.844 3.285 1 90.38 185 GLY A O 1
ATOM 1268 N N . ARG A 1 186 ? 15.445 -33.031 3.184 1 88.94 186 ARG A N 1
ATOM 1269 C CA . ARG A 1 186 ? 15.227 -32.156 4.32 1 88.94 186 ARG A CA 1
ATOM 1270 C C . ARG A 1 186 ? 14.102 -31.156 4.031 1 88.94 186 ARG A C 1
ATOM 1272 O O . ARG A 1 186 ? 13.164 -31.047 4.816 1 88.94 186 ARG A O 1
ATOM 1279 N N . PRO A 1 187 ? 14.203 -30.469 2.879 1 89.62 187 PRO A N 1
ATOM 1280 C CA . PRO A 1 187 ? 13.102 -29.547 2.609 1 89.62 187 PRO A CA 1
ATOM 1281 C C . PRO A 1 187 ? 11.75 -30.234 2.49 1 89.62 187 PRO A C 1
ATOM 1283 O O . PRO A 1 187 ? 10.727 -29.672 2.877 1 89.62 187 PRO A O 1
ATOM 1286 N N . VAL A 1 188 ? 11.734 -31.344 1.967 1 91.81 188 VAL A N 1
ATOM 1287 C CA . VAL A 1 188 ? 10.492 -32.094 1.844 1 91.81 188 VAL A CA 1
ATOM 1288 C C . VAL A 1 188 ? 9.969 -32.469 3.232 1 91.81 188 VAL A C 1
ATOM 1290 O O . VAL A 1 188 ? 8.789 -32.25 3.525 1 91.81 188 VAL A O 1
ATOM 1293 N N . MET A 1 189 ? 10.805 -32.938 4.082 1 93 189 MET A N 1
ATOM 1294 C CA . MET A 1 189 ? 10.414 -33.312 5.438 1 93 189 MET A CA 1
ATOM 1295 C C . MET A 1 189 ? 9.922 -32.125 6.23 1 93 189 MET A C 1
ATOM 1297 O O . MET A 1 189 ? 8.898 -32.188 6.902 1 93 189 MET A O 1
ATOM 1301 N N . VAL A 1 190 ? 10.633 -31.078 6.133 1 91.62 190 VAL A N 1
ATOM 1302 C CA . VAL A 1 190 ? 10.266 -29.859 6.84 1 91.62 190 VAL A CA 1
ATOM 1303 C C . VAL A 1 190 ? 8.938 -29.328 6.309 1 91.62 190 VAL A C 1
ATOM 1305 O O . VAL A 1 190 ? 8.078 -28.906 7.082 1 91.62 190 VAL A O 1
ATOM 1308 N N . SER A 1 191 ? 8.805 -29.328 5.012 1 91.94 191 SER A N 1
ATOM 1309 C CA . SER A 1 191 ? 7.574 -28.844 4.398 1 91.94 191 SER A CA 1
ATOM 1310 C C . SER A 1 191 ? 6.375 -29.672 4.832 1 91.94 191 SER A C 1
ATOM 1312 O O . SER A 1 191 ? 5.324 -29.125 5.176 1 91.94 191 SER A O 1
ATOM 1314 N N . VAL A 1 192 ? 6.574 -30.906 4.832 1 91.81 192 VAL A N 1
ATOM 1315 C CA . VAL A 1 192 ? 5.5 -31.812 5.254 1 91.81 192 VAL A CA 1
ATOM 1316 C C . VAL A 1 192 ? 5.164 -31.547 6.723 1 91.81 192 VAL A C 1
ATOM 1318 O O . VAL A 1 192 ? 3.99 -31.531 7.102 1 91.81 192 VAL A O 1
ATOM 1321 N N . ALA A 1 193 ? 6.137 -31.359 7.516 1 93.19 193 ALA A N 1
ATOM 1322 C CA . ALA A 1 193 ? 5.93 -31.062 8.93 1 93.19 193 ALA A CA 1
ATOM 1323 C C . ALA A 1 193 ? 5.094 -29.797 9.109 1 93.19 193 ALA A C 1
ATOM 1325 O O . ALA A 1 193 ? 4.168 -29.766 9.922 1 93.19 193 ALA A O 1
ATOM 1326 N N . PHE A 1 194 ? 5.387 -28.812 8.328 1 90.44 194 PHE A N 1
ATOM 1327 C CA . PHE A 1 194 ? 4.676 -27.547 8.461 1 90.44 194 PHE A CA 1
ATOM 1328 C C . PHE A 1 194 ? 3.258 -27.656 7.914 1 90.44 194 PHE A C 1
ATOM 1330 O O . PHE A 1 194 ? 2.338 -27.016 8.422 1 90.44 194 PHE A O 1
ATOM 1337 N N . VAL A 1 195 ? 3.084 -28.453 6.875 1 89.56 195 VAL A N 1
ATOM 1338 C CA . VAL A 1 195 ? 1.738 -28.688 6.363 1 89.56 195 VAL A CA 1
ATOM 1339 C C . VAL A 1 195 ? 0.898 -29.391 7.426 1 89.56 195 VAL A C 1
ATOM 1341 O O . VAL A 1 195 ? -0.271 -29.062 7.625 1 89.56 195 VAL A O 1
ATOM 1344 N N . VAL A 1 196 ? 1.485 -30.297 8.141 1 90.12 196 VAL A N 1
ATOM 1345 C CA . VAL A 1 196 ? 0.802 -31.031 9.203 1 90.12 196 VAL A CA 1
ATOM 1346 C C . VAL A 1 196 ? 0.484 -30.078 10.359 1 90.12 196 VAL A C 1
ATOM 1348 O O . VAL A 1 196 ? -0.623 -30.109 10.898 1 90.12 196 VAL A O 1
ATOM 1351 N N . VAL A 1 197 ? 1.448 -29.266 10.68 1 90.06 197 VAL A N 1
ATOM 1352 C CA . VAL A 1 197 ? 1.241 -28.266 11.727 1 90.06 197 VAL A CA 1
ATOM 1353 C C . VAL A 1 197 ? 0.117 -27.312 11.312 1 90.06 197 VAL A C 1
ATOM 1355 O O . VAL A 1 197 ? -0.715 -26.938 12.141 1 90.06 197 VAL A O 1
ATOM 1358 N N . GLY A 1 198 ? 0.16 -26.953 10.086 1 88.69 198 GLY A N 1
ATOM 1359 C CA . GLY A 1 198 ? -0.893 -26.094 9.57 1 88.69 198 GLY A CA 1
ATOM 1360 C C . GLY A 1 198 ? -2.27 -26.719 9.648 1 88.69 198 GLY A C 1
ATOM 1361 O O . GLY A 1 198 ? -3.242 -26.062 10.016 1 88.69 198 GLY A O 1
ATOM 1362 N N . ALA A 1 199 ? -2.322 -27.984 9.289 1 86.56 199 ALA A N 1
ATOM 1363 C CA . ALA A 1 199 ? -3.582 -28.719 9.375 1 86.56 199 ALA A CA 1
ATOM 1364 C C . ALA A 1 199 ? -4.078 -28.797 10.812 1 86.56 199 ALA A C 1
ATOM 1366 O O . ALA A 1 199 ? -5.277 -28.672 11.07 1 86.56 199 ALA A O 1
ATOM 1367 N N . GLY A 1 200 ? -3.158 -29.016 11.703 1 89.62 200 GLY A N 1
ATOM 1368 C CA . GLY A 1 200 ? -3.508 -28.984 13.117 1 89.62 200 GLY A CA 1
ATOM 1369 C C . GLY A 1 200 ? -3.973 -27.625 13.594 1 89.62 200 GLY A C 1
ATOM 1370 O O . GLY A 1 200 ? -4.961 -27.516 14.32 1 89.62 200 GLY A O 1
ATOM 1371 N N . ALA A 1 201 ? -3.262 -26.656 13.125 1 89.88 201 ALA A N 1
ATOM 1372 C CA . ALA A 1 201 ? -3.623 -25.281 13.492 1 89.88 201 ALA A CA 1
ATOM 1373 C C . ALA A 1 201 ? -5.004 -24.922 12.961 1 89.88 201 ALA A C 1
ATOM 1375 O O . ALA A 1 201 ? -5.762 -24.203 13.617 1 89.88 201 ALA A O 1
ATOM 1376 N N . ALA A 1 202 ? -5.312 -25.359 11.805 1 88.94 202 ALA A N 1
ATOM 1377 C CA . ALA A 1 202 ? -6.609 -25.078 11.195 1 88.94 202 ALA A CA 1
ATOM 1378 C C . ALA A 1 202 ? -7.746 -25.672 12.023 1 88.94 202 ALA A C 1
ATOM 1380 O O . ALA A 1 202 ? -8.883 -25.203 11.945 1 88.94 202 ALA A O 1
ATOM 1381 N N . ARG A 1 203 ? -7.414 -26.688 12.805 1 86.94 203 ARG A N 1
ATOM 1382 C CA . ARG A 1 203 ? -8.406 -27.312 13.68 1 86.94 203 ARG A CA 1
ATOM 1383 C C . ARG A 1 203 ? -8.445 -26.609 15.039 1 86.94 203 ARG A C 1
ATOM 1385 O O . ARG A 1 203 ? -9.5 -26.531 15.672 1 86.94 203 ARG A O 1
ATOM 1392 N N . VAL A 1 204 ? -7.352 -26.062 15.477 1 89.25 204 VAL A N 1
ATOM 1393 C CA . VAL A 1 204 ? -7.227 -25.547 16.828 1 89.25 204 VAL A CA 1
ATOM 1394 C C . VAL A 1 204 ? -7.617 -24.062 16.844 1 89.25 204 VAL A C 1
ATOM 1396 O O . VAL A 1 204 ? -8.281 -23.609 17.781 1 89.25 204 VAL A O 1
ATOM 1399 N N . VAL A 1 205 ? -7.234 -23.297 15.852 1 88.12 205 VAL A N 1
ATOM 1400 C CA . VAL A 1 205 ? -7.406 -21.844 15.82 1 88.12 205 VAL A CA 1
ATOM 1401 C C . VAL A 1 205 ? -8.891 -21.5 15.906 1 88.12 205 VAL A C 1
ATOM 1403 O O . VAL A 1 205 ? -9.297 -20.672 16.719 1 88.12 205 VAL A O 1
ATOM 1406 N N . PRO A 1 206 ? -9.719 -22.172 15.117 1 84.81 206 PRO A N 1
ATOM 1407 C CA . PRO A 1 206 ? -11.148 -21.859 15.227 1 84.81 206 PRO A CA 1
ATOM 1408 C C . PRO A 1 206 ? -11.703 -22.125 16.625 1 84.81 206 PRO A C 1
ATOM 1410 O O . PRO A 1 206 ? -12.57 -21.391 17.094 1 84.81 206 PRO A O 1
ATOM 1413 N N . ARG A 1 207 ? -11.234 -23.125 17.266 1 85.06 207 ARG A N 1
ATOM 1414 C CA . ARG A 1 207 ? -11.695 -23.453 18.609 1 85.06 207 ARG A CA 1
ATOM 1415 C C . ARG A 1 207 ? -11.273 -22.406 19.625 1 85.06 207 ARG A C 1
ATOM 1417 O O . ARG A 1 207 ? -12.039 -22.047 20.516 1 85.06 207 ARG A O 1
ATOM 1424 N N . VAL A 1 208 ? -10.109 -21.906 19.484 1 82.56 208 VAL A N 1
ATOM 1425 C CA . VAL A 1 208 ? -9.594 -20.891 20.391 1 82.56 208 VAL A CA 1
ATOM 1426 C C . VAL A 1 208 ? -10.391 -19.594 20.219 1 82.56 208 VAL A C 1
ATOM 1428 O O . VAL A 1 208 ? -10.766 -18.969 21.219 1 82.56 208 VAL A O 1
ATOM 1431 N N . PHE A 1 209 ? -10.641 -19.203 19.047 1 81.25 209 PHE A N 1
ATOM 1432 C CA . PHE A 1 209 ? -11.359 -17.953 18.797 1 81.25 209 PHE A CA 1
ATOM 1433 C C . PHE A 1 209 ? -12.844 -18.109 19.125 1 81.25 209 PHE A C 1
ATOM 1435 O O . PHE A 1 209 ? -13.484 -17.156 19.562 1 81.25 209 PHE A O 1
ATOM 1442 N N . ALA A 1 210 ? -13.398 -19.281 18.859 1 76.25 210 ALA A N 1
ATOM 1443 C CA . ALA A 1 210 ? -14.773 -19.531 19.266 1 76.25 210 ALA A CA 1
ATOM 1444 C C . ALA A 1 210 ? -14.93 -19.453 20.781 1 76.25 210 ALA A C 1
ATOM 1446 O O . ALA A 1 210 ? -15.914 -18.891 21.281 1 76.25 210 ALA A O 1
ATOM 1447 N N . ARG A 1 211 ? -13.992 -19.953 21.438 1 74.62 211 ARG A N 1
ATOM 1448 C CA . ARG A 1 211 ? -14.023 -19.953 22.891 1 74.62 211 ARG A CA 1
ATOM 1449 C C . ARG A 1 211 ? -13.859 -18.547 23.453 1 74.62 211 ARG A C 1
ATOM 1451 O O . ARG A 1 211 ? -14.578 -18.141 24.359 1 74.62 211 ARG A O 1
ATOM 1458 N N . GLU A 1 212 ? -12.984 -17.828 22.859 1 67.56 212 GLU A N 1
ATOM 1459 C CA . GLU A 1 212 ? -12.703 -16.469 23.344 1 67.56 212 GLU A CA 1
ATOM 1460 C C . GLU A 1 212 ? -13.883 -15.539 23.062 1 67.56 212 GLU A C 1
ATOM 1462 O O . GLU A 1 212 ? -14.203 -14.68 23.891 1 67.56 212 GLU A O 1
ATOM 1467 N N . TRP A 1 213 ? -14.391 -15.656 21.891 1 64.62 213 TRP A N 1
ATOM 1468 C CA . TRP A 1 213 ? -15.555 -14.836 21.562 1 64.62 213 TRP A CA 1
ATOM 1469 C C . TRP A 1 213 ? -16.75 -15.203 22.453 1 64.62 213 TRP A C 1
ATOM 1471 O O . TRP A 1 213 ? -17.516 -14.328 22.844 1 64.62 213 TRP A O 1
ATOM 1481 N N . GLY A 1 214 ? -16.75 -16.484 22.594 1 59.09 214 GLY A N 1
ATOM 1482 C CA . GLY A 1 214 ? -17.766 -16.938 23.531 1 59.09 214 GLY A CA 1
ATOM 1483 C C . GLY A 1 214 ? -17.562 -16.375 24.922 1 59.09 214 GLY A C 1
ATOM 1484 O O . GLY A 1 214 ? -18.516 -15.922 25.562 1 59.09 214 GLY A O 1
ATOM 1485 N N . TRP A 1 215 ? -16.375 -16.391 25.234 1 54.94 215 TRP A N 1
ATOM 1486 C CA . TRP A 1 215 ? -16.047 -15.875 26.562 1 54.94 215 TRP A CA 1
ATOM 1487 C C . TRP A 1 215 ? -16.266 -14.367 26.625 1 54.94 215 TRP A C 1
ATOM 1489 O O . TRP A 1 215 ? -16.766 -13.852 27.641 1 54.94 215 TRP A O 1
ATOM 1499 N N . ALA A 1 216 ? -15.797 -13.688 25.578 1 57.62 216 ALA A N 1
ATOM 1500 C CA . ALA A 1 216 ? -16 -12.242 25.547 1 57.62 216 ALA A CA 1
ATOM 1501 C C . ALA A 1 216 ? -17.484 -11.898 25.625 1 57.62 216 ALA A C 1
ATOM 1503 O O . ALA A 1 216 ? -17.891 -10.953 26.297 1 57.62 216 ALA A O 1
ATOM 1504 N N . THR A 1 217 ? -18.234 -12.578 24.812 1 56.5 217 THR A N 1
ATOM 1505 C CA . THR A 1 217 ? -19.672 -12.367 24.859 1 56.5 217 THR A CA 1
ATOM 1506 C C . THR A 1 217 ? -20.219 -12.672 26.25 1 56.5 217 THR A C 1
ATOM 1508 O O . THR A 1 217 ? -21.094 -11.961 26.75 1 56.5 217 THR A O 1
ATOM 1511 N N . ARG A 1 218 ? -19.75 -13.609 26.875 1 53.25 218 ARG A N 1
ATOM 1512 C CA . ARG A 1 218 ? -20.234 -13.969 28.203 1 53.25 218 ARG A CA 1
ATOM 1513 C C . ARG A 1 218 ? -19.766 -12.953 29.234 1 53.25 218 ARG A C 1
ATOM 1515 O O . ARG A 1 218 ? -20.484 -12.656 30.188 1 53.25 218 ARG A O 1
ATOM 1522 N N . ALA A 1 219 ? -18.609 -12.602 29.109 1 51.34 219 ALA A N 1
ATOM 1523 C CA . ALA A 1 219 ? -18.062 -11.672 30.094 1 51.34 219 ALA A CA 1
ATOM 1524 C C . ALA A 1 219 ? -18.609 -10.258 29.891 1 51.34 219 ALA A C 1
ATOM 1526 O O . ALA A 1 219 ? -18.25 -9.336 30.609 1 51.34 219 ALA A O 1
ATOM 1527 N N . GLY A 1 220 ? -19.484 -10.125 29.062 1 50.59 220 GLY A N 1
ATOM 1528 C CA . GLY A 1 220 ? -20.156 -8.844 28.859 1 50.59 220 GLY A CA 1
ATOM 1529 C C . GLY A 1 220 ? -19.375 -7.91 27.938 1 50.59 220 GLY A C 1
ATOM 1530 O O . GLY A 1 220 ? -19.781 -6.762 27.734 1 50.59 220 GLY A O 1
ATOM 1531 N N . GLU A 1 221 ? -18.141 -8.18 27.672 1 51 221 GLU A N 1
ATOM 1532 C CA . GLU A 1 221 ? -17.312 -7.273 26.891 1 51 221 GLU A CA 1
ATOM 1533 C C . GLU A 1 221 ? -17.5 -7.496 25.391 1 51 221 GLU A C 1
ATOM 1535 O O . GLU A 1 221 ? -17.141 -8.547 24.859 1 51 221 GLU A O 1
ATOM 1540 N N . THR A 1 222 ? -18.547 -7.133 24.906 1 50.28 222 THR A N 1
ATOM 1541 C CA . THR A 1 222 ? -18.875 -7.273 23.484 1 50.28 222 THR A CA 1
ATOM 1542 C C . THR A 1 222 ? -17.844 -6.582 22.609 1 50.28 222 THR A C 1
ATOM 1544 O O . THR A 1 222 ? -17.75 -5.352 22.594 1 50.28 222 THR A O 1
ATOM 1547 N N . LEU A 1 223 ? -16.734 -7.199 22.594 1 57.25 223 LEU A N 1
ATOM 1548 C CA . LEU A 1 223 ? -15.922 -6.566 21.562 1 57.25 223 LEU A CA 1
ATOM 1549 C C . LEU A 1 223 ? -16.75 -6.301 20.312 1 57.25 223 LEU A C 1
ATOM 1551 O O . LEU A 1 223 ? -17.5 -7.168 19.875 1 57.25 223 LEU A O 1
ATOM 1555 N N . THR A 1 224 ? -16.828 -5.066 20.031 1 63.94 224 THR A N 1
ATOM 1556 C CA . THR A 1 224 ? -17.531 -4.711 18.797 1 63.94 224 THR A CA 1
ATOM 1557 C C . THR A 1 224 ? -17.016 -5.531 17.625 1 63.94 224 THR A C 1
ATOM 1559 O O . THR A 1 224 ? -15.891 -6.035 17.656 1 63.94 224 THR A O 1
ATOM 1562 N N . LYS A 1 225 ? -17.875 -6.016 16.906 1 65.5 225 LYS A N 1
ATOM 1563 C CA . LYS A 1 225 ? -17.531 -6.742 15.68 1 65.5 225 LYS A CA 1
ATOM 1564 C C . LYS A 1 225 ? -16.25 -6.207 15.062 1 65.5 225 LYS A C 1
ATOM 1566 O O . LYS A 1 225 ? -15.398 -6.984 14.617 1 65.5 225 LYS A O 1
ATOM 1571 N N . MET A 1 226 ? -16.109 -4.953 15.195 1 64.81 226 MET A N 1
ATOM 1572 C CA . MET A 1 226 ? -14.953 -4.316 14.594 1 64.81 226 MET A CA 1
ATOM 1573 C C . MET A 1 226 ? -13.672 -4.688 15.336 1 64.81 226 MET A C 1
ATOM 1575 O O . MET A 1 226 ? -12.656 -5 14.711 1 64.81 226 MET A O 1
ATOM 1579 N N . LYS A 1 227 ? -13.805 -4.723 16.516 1 73.62 227 LYS A N 1
ATOM 1580 C CA . LYS A 1 227 ? -12.633 -5.062 17.312 1 73.62 227 LYS A CA 1
ATOM 1581 C C . LYS A 1 227 ? -12.266 -6.535 17.156 1 73.62 227 LYS A C 1
ATOM 1583 O O . LYS A 1 227 ? -11.086 -6.883 17.109 1 73.62 227 LYS A O 1
ATOM 1588 N N . ARG A 1 228 ? -13.312 -7.285 16.953 1 75.69 228 ARG A N 1
ATOM 1589 C CA . ARG A 1 228 ? -13.07 -8.711 16.766 1 75.69 228 ARG A CA 1
ATOM 1590 C C . ARG A 1 228 ? -12.375 -8.969 15.43 1 75.69 228 ARG A C 1
ATOM 1592 O O . ARG A 1 228 ? -11.438 -9.773 15.359 1 75.69 228 ARG A O 1
ATOM 1599 N N . ASP A 1 229 ? -12.812 -8.297 14.406 1 84.31 229 ASP A N 1
ATOM 1600 C CA . ASP A 1 229 ? -12.219 -8.453 13.086 1 84.31 229 ASP A CA 1
ATOM 1601 C C . ASP A 1 229 ? -10.75 -8.023 13.094 1 84.31 229 ASP A C 1
ATOM 1603 O O . ASP A 1 229 ? -9.906 -8.68 12.477 1 84.31 229 ASP A O 1
ATOM 1607 N N . ASP A 1 230 ? -10.531 -7.035 13.852 1 84.5 230 ASP A N 1
ATOM 1608 C CA . ASP A 1 230 ? -9.164 -6.52 13.914 1 84.5 230 ASP A CA 1
ATOM 1609 C C . ASP A 1 230 ? -8.234 -7.504 14.617 1 84.5 230 ASP A C 1
ATOM 1611 O O . ASP A 1 230 ? -7.074 -7.656 14.227 1 84.5 230 ASP A O 1
ATOM 1615 N N . VAL A 1 231 ? -8.789 -8.133 15.609 1 84.31 231 VAL A N 1
ATOM 1616 C CA . VAL A 1 231 ? -7.98 -9.086 16.375 1 84.31 231 VAL A CA 1
ATOM 1617 C C . VAL A 1 231 ? -7.664 -10.305 15.508 1 84.31 231 VAL A C 1
ATOM 1619 O O . VAL A 1 231 ? -6.539 -10.812 15.531 1 84.31 231 VAL A O 1
ATOM 1622 N N . VAL A 1 232 ? -8.617 -10.758 14.781 1 89.88 232 VAL A N 1
ATOM 1623 C CA . VAL A 1 232 ? -8.422 -11.93 13.93 1 89.88 232 VAL A CA 1
ATOM 1624 C C . VAL A 1 232 ? -7.371 -11.625 12.867 1 89.88 232 VAL A C 1
ATOM 1626 O O . VAL A 1 232 ? -6.469 -12.438 12.625 1 89.88 232 VAL A O 1
ATOM 1629 N N . VAL A 1 233 ? -7.484 -10.492 12.281 1 92.69 233 VAL A N 1
ATOM 1630 C CA . VAL A 1 233 ? -6.551 -10.109 11.219 1 92.69 233 VAL A CA 1
ATOM 1631 C C . VAL A 1 233 ? -5.148 -9.945 11.805 1 92.69 233 VAL A C 1
ATOM 1633 O O . VAL A 1 233 ? -4.172 -10.43 11.227 1 92.69 233 VAL A O 1
ATOM 1636 N N . ALA A 1 234 ? -5.066 -9.32 12.945 1 90.69 234 ALA A N 1
ATOM 1637 C CA . ALA A 1 234 ? -3.773 -9.133 13.594 1 90.69 234 ALA A CA 1
ATOM 1638 C C . ALA A 1 234 ? -3.143 -10.469 13.969 1 90.69 234 ALA A C 1
ATOM 1640 O O . ALA A 1 234 ? -1.937 -10.664 13.805 1 90.69 234 ALA A O 1
ATOM 1641 N N . SER A 1 235 ? -3.934 -11.336 14.5 1 91.62 235 SER A N 1
ATOM 1642 C CA . SER A 1 235 ? -3.441 -12.656 14.875 1 91.62 235 SER A CA 1
ATOM 1643 C C . SER A 1 235 ? -2.977 -13.438 13.656 1 91.62 235 SER A C 1
ATOM 1645 O O . SER A 1 235 ? -1.949 -14.125 13.703 1 91.62 235 SER A O 1
ATOM 1647 N N . MET A 1 236 ? -3.75 -13.359 12.602 1 94.62 236 MET A N 1
ATOM 1648 C CA . MET A 1 236 ? -3.406 -14.062 11.367 1 94.62 236 MET A CA 1
ATOM 1649 C C . MET A 1 236 ? -2.086 -13.547 10.805 1 94.62 236 MET A C 1
ATOM 1651 O O . MET A 1 236 ? -1.205 -14.344 10.461 1 94.62 236 MET A O 1
ATOM 1655 N N . LEU A 1 237 ? -1.946 -12.25 10.789 1 95.62 237 LEU A N 1
ATOM 1656 C CA . LEU A 1 237 ? -0.735 -11.641 10.242 1 95.62 237 LEU A CA 1
ATOM 1657 C C . LEU A 1 237 ? 0.471 -11.961 11.117 1 95.62 237 LEU A C 1
ATOM 1659 O O . LEU A 1 237 ? 1.564 -12.219 10.609 1 95.62 237 LEU A O 1
ATOM 1663 N N . THR A 1 238 ? 0.333 -11.945 12.406 1 94.38 238 THR A N 1
ATOM 1664 C CA . THR A 1 238 ? 1.424 -12.211 13.336 1 94.38 238 THR A CA 1
ATOM 1665 C C . THR A 1 238 ? 1.849 -13.68 13.258 1 94.38 238 THR A C 1
ATOM 1667 O O . THR A 1 238 ? 3.043 -13.984 13.219 1 94.38 238 THR A O 1
ATOM 1670 N N . LEU A 1 239 ? 0.869 -14.547 13.234 1 93.88 239 LEU A N 1
ATOM 1671 C CA . LEU A 1 239 ? 1.184 -15.961 13.109 1 93.88 239 LEU A CA 1
ATOM 1672 C C . LEU A 1 239 ? 1.869 -16.25 11.781 1 93.88 239 LEU A C 1
ATOM 1674 O O . LEU A 1 239 ? 2.826 -17.031 11.727 1 93.88 239 LEU A O 1
ATOM 1678 N N . THR A 1 240 ? 1.317 -15.68 10.766 1 96.38 240 THR A N 1
ATOM 1679 C CA . THR A 1 240 ? 1.902 -15.883 9.445 1 96.38 240 THR A CA 1
ATOM 1680 C C . THR A 1 240 ? 3.359 -15.43 9.422 1 96.38 240 THR A C 1
ATOM 1682 O O . THR A 1 240 ? 4.223 -16.125 8.875 1 96.38 240 THR A O 1
ATOM 1685 N N . LEU A 1 241 ? 3.602 -14.297 10.016 1 96.06 241 LEU A N 1
ATOM 1686 C CA . LEU A 1 241 ? 4.977 -13.82 10.094 1 96.06 241 LEU A CA 1
ATOM 1687 C C . LEU A 1 241 ? 5.863 -14.828 10.812 1 96.06 241 LEU A C 1
ATOM 1689 O O . LEU A 1 241 ? 6.961 -15.141 10.352 1 96.06 241 LEU A O 1
ATOM 1693 N N . GLY A 1 242 ? 5.438 -15.297 11.93 1 95.75 242 GLY A N 1
ATOM 1694 C CA . GLY A 1 242 ? 6.195 -16.312 12.656 1 95.75 242 GLY A CA 1
ATOM 1695 C C . GLY A 1 242 ? 6.473 -17.547 11.828 1 95.75 242 GLY A C 1
ATOM 1696 O O . GLY A 1 242 ? 7.586 -18.078 11.844 1 95.75 242 GLY A O 1
ATOM 1697 N N . LEU A 1 243 ? 5.492 -17.984 11.102 1 95.69 243 LEU A N 1
ATOM 1698 C CA . LEU A 1 243 ? 5.621 -19.188 10.297 1 95.69 243 LEU A CA 1
ATOM 1699 C C . LEU A 1 243 ? 6.504 -18.953 9.078 1 95.69 243 LEU A C 1
ATOM 1701 O O . LEU A 1 243 ? 7.227 -19.844 8.641 1 95.69 243 LEU A O 1
ATOM 1705 N N . VAL A 1 244 ? 6.391 -17.766 8.492 1 95.88 244 VAL A N 1
ATOM 1706 C CA . VAL A 1 244 ? 7.25 -17.391 7.375 1 95.88 244 VAL A CA 1
ATOM 1707 C C . VAL A 1 244 ? 8.719 -17.453 7.805 1 95.88 244 VAL A C 1
ATOM 1709 O O . VAL A 1 244 ? 9.547 -18.047 7.113 1 95.88 244 VAL A O 1
ATOM 1712 N N . VAL A 1 245 ? 9.008 -16.938 8.961 1 94.94 245 VAL A N 1
ATOM 1713 C CA . VAL A 1 245 ? 10.375 -16.922 9.469 1 94.94 245 VAL A CA 1
ATOM 1714 C C . VAL A 1 245 ? 10.805 -18.328 9.852 1 94.94 245 VAL A C 1
ATOM 1716 O O . VAL A 1 245 ? 11.914 -18.766 9.531 1 94.94 245 VAL A O 1
ATOM 1719 N N . ALA A 1 246 ? 9.945 -19.047 10.477 1 94.81 246 ALA A N 1
ATOM 1720 C CA . ALA A 1 246 ? 10.258 -20.406 10.93 1 94.81 246 ALA A CA 1
ATOM 1721 C C . ALA A 1 246 ? 10.508 -21.344 9.742 1 94.81 246 ALA A C 1
ATOM 1723 O O . ALA A 1 246 ? 11.461 -22.125 9.75 1 94.81 246 ALA A O 1
ATOM 1724 N N . CYS A 1 247 ? 9.641 -21.297 8.742 1 93.38 247 CYS A N 1
ATOM 1725 C CA . CYS A 1 247 ? 9.797 -22.156 7.562 1 93.38 247 CYS A CA 1
ATOM 1726 C C . CYS A 1 247 ? 11.094 -21.844 6.832 1 93.38 247 CYS A C 1
ATOM 1728 O O . CYS A 1 247 ? 11.828 -22.75 6.449 1 93.38 247 CYS A O 1
ATOM 1730 N N . GLY A 1 248 ? 11.281 -20.594 6.656 1 91.5 248 GLY A N 1
ATOM 1731 C CA . GLY A 1 248 ? 12.523 -20.203 6 1 91.5 248 GLY A CA 1
ATOM 1732 C C . GLY A 1 248 ? 13.758 -20.609 6.773 1 91.5 248 GLY A C 1
ATOM 1733 O O . GLY A 1 248 ? 14.727 -21.109 6.188 1 91.5 248 GLY A O 1
ATOM 1734 N N . ALA A 1 249 ? 13.727 -20.438 8.062 1 90.75 249 ALA A N 1
ATOM 1735 C CA . ALA A 1 249 ? 14.867 -20.781 8.914 1 90.75 249 ALA A CA 1
ATOM 1736 C C . ALA A 1 249 ? 15.078 -22.281 8.969 1 90.75 249 ALA A C 1
ATOM 1738 O O . ALA A 1 249 ? 16.219 -22.75 9.109 1 90.75 249 ALA A O 1
ATOM 1739 N N . ALA A 1 250 ? 14.023 -23.031 8.797 1 91.75 250 ALA A N 1
ATOM 1740 C CA . ALA A 1 250 ? 14.094 -24.484 8.883 1 91.75 250 ALA A CA 1
ATOM 1741 C C . ALA A 1 250 ? 14.562 -25.094 7.562 1 91.75 250 ALA A C 1
ATOM 1743 O O . ALA A 1 250 ? 14.82 -26.297 7.48 1 91.75 250 ALA A O 1
ATOM 1744 N N . GLY A 1 251 ? 14.648 -24.266 6.598 1 87.94 251 GLY A N 1
ATOM 1745 C CA . GLY A 1 251 ? 15.195 -24.734 5.34 1 87.94 251 GLY A CA 1
ATOM 1746 C C . GLY A 1 251 ? 14.133 -25.016 4.289 1 87.94 251 GLY A C 1
ATOM 1747 O O . GLY A 1 251 ? 14.406 -25.641 3.268 1 87.94 251 GLY A O 1
ATOM 1748 N N . SER A 1 252 ? 12.969 -24.656 4.5 1 92.12 252 SER A N 1
ATOM 1749 C CA . SER A 1 252 ? 11.922 -24.672 3.484 1 92.12 252 SER A CA 1
ATOM 1750 C C . SER A 1 252 ? 11.695 -23.281 2.891 1 92.12 252 SER A C 1
ATOM 1752 O O . SER A 1 252 ? 12.492 -22.375 3.115 1 92.12 252 SER A O 1
ATOM 1754 N N . THR A 1 253 ? 10.766 -23.125 2.039 1 92.31 253 THR A N 1
ATOM 1755 C CA . THR A 1 253 ? 10.453 -21.812 1.477 1 92.31 253 THR A CA 1
ATOM 1756 C C . THR A 1 253 ? 9.594 -21 2.443 1 92.31 253 THR A C 1
ATOM 1758 O O . THR A 1 253 ? 8.719 -21.547 3.111 1 92.31 253 THR A O 1
ATOM 1761 N N . TYR A 1 254 ? 9.906 -19.75 2.6 1 94.19 254 TYR A N 1
ATOM 1762 C CA . TYR A 1 254 ? 9.125 -18.875 3.465 1 94.19 254 TYR A CA 1
ATOM 1763 C C . TYR A 1 254 ? 7.691 -18.75 2.973 1 94.19 254 TYR A C 1
ATOM 1765 O O . TYR A 1 254 ? 6.781 -18.469 3.756 1 94.19 254 TYR A O 1
ATOM 1773 N N . LEU A 1 255 ? 7.441 -19.047 1.684 1 94.38 255 LEU A N 1
ATOM 1774 C CA . LEU A 1 255 ? 6.102 -18.953 1.122 1 94.38 255 LEU A CA 1
ATOM 1775 C C . LEU A 1 255 ? 5.199 -20.047 1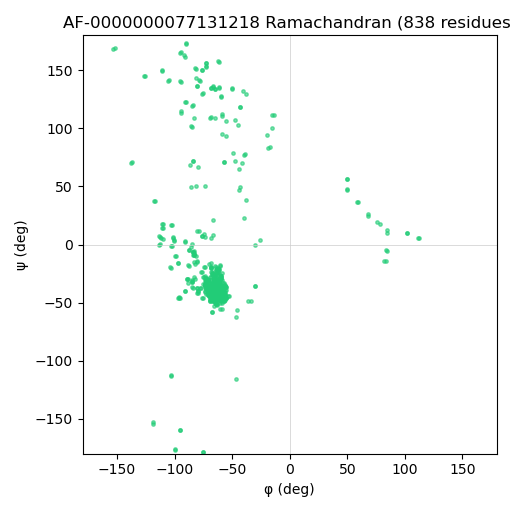.664 1 94.38 255 LEU A C 1
ATOM 1777 O O . LEU A 1 255 ? 3.988 -19.859 1.799 1 94.38 255 LEU A O 1
ATOM 1781 N N . LEU A 1 256 ? 5.801 -21.188 1.968 1 95 256 LEU A N 1
ATOM 1782 C CA . LEU A 1 256 ? 5.012 -22.219 2.623 1 95 256 LEU A CA 1
ATOM 1783 C C . LEU A 1 256 ? 4.508 -21.734 3.98 1 95 256 LEU A C 1
ATOM 1785 O O . LEU A 1 256 ? 3.373 -22.031 4.367 1 95 256 LEU A O 1
ATOM 1789 N N . GLY A 1 257 ? 5.363 -21.078 4.676 1 95.44 257 GLY A N 1
ATOM 1790 C CA . GLY A 1 257 ? 4.93 -20.469 5.922 1 95.44 257 GLY A CA 1
ATOM 1791 C C . GLY A 1 257 ? 3.752 -19.516 5.742 1 95.44 257 GLY A C 1
ATOM 1792 O O . GLY A 1 257 ? 2.822 -19.516 6.551 1 95.44 257 GLY A O 1
ATOM 1793 N N . ALA A 1 258 ? 3.834 -18.719 4.711 1 96.25 258 ALA A N 1
ATOM 1794 C CA . ALA A 1 258 ? 2.736 -17.797 4.414 1 96.25 258 ALA A CA 1
ATOM 1795 C C . ALA A 1 258 ? 1.442 -18.562 4.145 1 96.25 258 ALA A C 1
ATOM 1797 O O . ALA A 1 258 ? 0.38 -18.203 4.652 1 96.25 258 ALA A O 1
ATOM 1798 N N . PHE A 1 259 ? 1.528 -19.609 3.398 1 94.88 259 PHE A N 1
ATOM 1799 C CA . PHE A 1 259 ? 0.372 -20.422 3.059 1 94.88 259 PHE A CA 1
ATOM 1800 C C . PHE A 1 259 ? -0.234 -21.047 4.309 1 94.88 259 PHE A C 1
ATOM 1802 O O . PHE A 1 259 ? -1.448 -21 4.512 1 94.88 259 PHE A O 1
ATOM 1809 N N . VAL A 1 260 ? 0.582 -21.594 5.148 1 95.12 260 VAL A N 1
ATOM 1810 C CA . VAL A 1 260 ? 0.142 -22.266 6.363 1 95.12 260 VAL A CA 1
ATOM 1811 C C . VAL A 1 260 ? -0.482 -21.266 7.324 1 95.12 260 VAL A C 1
ATOM 1813 O O . VAL A 1 260 ? -1.452 -21.578 8.023 1 95.12 260 VAL A O 1
ATOM 1816 N N . GLY A 1 261 ? 0.077 -20.125 7.383 1 95.88 261 GLY A N 1
ATOM 1817 C CA . GLY A 1 261 ? -0.496 -19.078 8.211 1 95.88 261 GLY A CA 1
ATOM 1818 C C . GLY A 1 261 ? -1.93 -18.75 7.844 1 95.88 261 GLY A C 1
ATOM 1819 O O . GLY A 1 261 ? -2.787 -18.625 8.719 1 95.88 261 GLY A O 1
ATOM 1820 N N . GLY A 1 262 ? -2.191 -18.547 6.555 1 95.31 262 GLY A N 1
ATOM 1821 C CA . GLY A 1 262 ? -3.557 -18.344 6.098 1 95.31 262 GLY A CA 1
ATOM 1822 C C . GLY A 1 262 ? -4.453 -19.547 6.328 1 95.31 262 GLY A C 1
ATOM 1823 O O . GLY A 1 262 ? -5.586 -19.391 6.789 1 95.31 262 GLY A O 1
ATOM 1824 N N . TYR A 1 263 ? -3.9 -20.703 6.035 1 93.5 263 TYR A N 1
ATOM 1825 C CA . TYR A 1 263 ? -4.641 -21.953 6.16 1 93.5 263 TYR A CA 1
ATOM 1826 C C . TYR A 1 263 ? -5.094 -22.172 7.598 1 93.5 263 TYR A C 1
ATOM 1828 O O . TYR A 1 263 ? -6.184 -22.703 7.836 1 93.5 263 TYR A O 1
ATOM 1836 N N . ALA A 1 264 ? -4.309 -21.766 8.547 1 93.75 264 ALA A N 1
ATOM 1837 C CA . ALA A 1 264 ? -4.602 -21.922 9.969 1 93.75 264 ALA A CA 1
ATOM 1838 C C . ALA A 1 264 ? -5.906 -21.234 10.344 1 93.75 264 ALA A C 1
ATOM 1840 O O . ALA A 1 264 ? -6.582 -21.625 11.297 1 93.75 264 ALA A O 1
ATOM 1841 N N . PHE A 1 265 ? -6.266 -20.281 9.578 1 94.12 265 PHE A N 1
ATOM 1842 C CA . PHE A 1 265 ? -7.441 -19.484 9.914 1 94.12 265 PHE A CA 1
ATOM 1843 C C . PHE A 1 265 ? -8.578 -19.766 8.938 1 94.12 265 PHE A C 1
ATOM 1845 O O . PHE A 1 265 ? -9.625 -19.109 8.992 1 94.12 265 PHE A O 1
ATOM 1852 N N . ALA A 1 266 ? -8.422 -20.656 8.07 1 92.19 266 ALA A N 1
ATOM 1853 C CA . ALA A 1 266 ? -9.375 -20.891 6.992 1 92.19 266 ALA A CA 1
ATOM 1854 C C . ALA A 1 266 ? -10.742 -21.281 7.547 1 92.19 266 ALA A C 1
ATOM 1856 O O . ALA A 1 266 ? -11.773 -20.938 6.973 1 92.19 266 ALA A O 1
ATOM 1857 N N . ALA A 1 267 ? -10.75 -21.969 8.688 1 90 267 ALA A N 1
ATOM 1858 C CA . ALA A 1 267 ? -12.008 -22.438 9.266 1 90 267 ALA A CA 1
ATOM 1859 C C . ALA A 1 267 ? -12.43 -21.562 10.438 1 90 267 ALA A C 1
ATOM 1861 O O . ALA A 1 267 ? -13.422 -21.844 11.117 1 90 267 ALA A O 1
ATOM 1862 N N . ALA A 1 268 ? -11.602 -20.547 10.773 1 88.75 268 ALA A N 1
ATOM 1863 C CA . ALA A 1 268 ? -11.953 -19.641 11.859 1 88.75 268 ALA A CA 1
ATOM 1864 C C . ALA A 1 268 ? -13.148 -18.781 11.484 1 88.75 268 ALA A C 1
ATOM 1866 O O . ALA A 1 268 ? -13.211 -18.25 10.375 1 88.75 268 ALA A O 1
ATOM 1867 N N . PRO A 1 269 ? -14.086 -18.703 12.5 1 82.44 269 PRO A N 1
ATOM 1868 C CA . PRO A 1 269 ? -15.266 -17.891 12.195 1 82.44 269 PRO A CA 1
ATOM 1869 C C . PRO A 1 269 ? -14.914 -16.453 11.867 1 82.44 269 PRO A C 1
ATOM 1871 O O . PRO A 1 269 ? -14.031 -15.867 12.508 1 82.44 269 PRO A O 1
ATOM 1874 N N . ASN A 1 270 ? -15.32 -15.891 10.82 1 87.06 270 ASN A N 1
ATOM 1875 C CA . ASN A 1 270 ? -15.289 -14.484 10.422 1 87.06 270 ASN A CA 1
ATOM 1876 C C . ASN A 1 270 ? -13.945 -14.102 9.82 1 87.06 270 ASN A C 1
ATOM 1878 O O . ASN A 1 270 ? -13.719 -12.938 9.484 1 87.06 270 ASN A O 1
ATOM 1882 N N . ALA A 1 271 ? -12.945 -15.055 9.82 1 91.81 271 ALA A N 1
ATOM 1883 C CA . ALA A 1 271 ? -11.617 -14.711 9.32 1 91.81 271 ALA A CA 1
ATOM 1884 C C . ALA A 1 271 ? -11.695 -14.195 7.883 1 91.81 271 ALA A C 1
ATOM 1886 O O . ALA A 1 271 ? -11.086 -13.172 7.555 1 91.81 271 ALA A O 1
ATOM 1887 N N . LYS A 1 272 ? -12.406 -14.867 7.098 1 92 272 LYS A N 1
ATOM 1888 C CA . LYS A 1 272 ? -12.547 -14.461 5.703 1 92 272 LYS A CA 1
ATOM 1889 C C . LYS A 1 272 ? -13.258 -13.117 5.59 1 92 272 LYS A C 1
ATOM 1891 O O . LYS A 1 272 ? -12.859 -12.266 4.789 1 92 272 LYS A O 1
ATOM 1896 N N . ASP A 1 273 ? -14.227 -12.93 6.418 1 91.5 273 ASP A N 1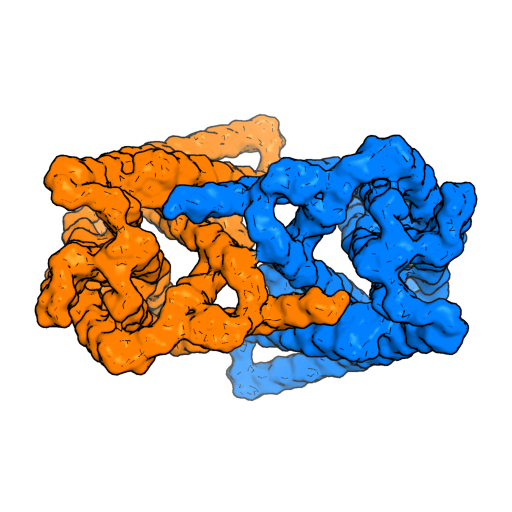
ATOM 1897 C CA . ASP A 1 273 ? -14.961 -11.664 6.426 1 91.5 273 ASP A CA 1
ATOM 1898 C C . ASP A 1 273 ? -14.07 -10.523 6.902 1 91.5 273 ASP A C 1
ATOM 1900 O O . ASP A 1 273 ? -14.109 -9.422 6.34 1 91.5 273 ASP A O 1
ATOM 1904 N N . ALA A 1 274 ? -13.367 -10.836 7.918 1 91.94 274 ALA A N 1
ATOM 1905 C CA . ALA A 1 274 ? -12.469 -9.828 8.461 1 91.94 274 ALA A CA 1
ATOM 1906 C C . ALA A 1 274 ? -11.398 -9.438 7.445 1 91.94 274 ALA A C 1
ATOM 1908 O O . ALA A 1 274 ? -11.047 -8.266 7.324 1 91.94 274 ALA A O 1
ATOM 1909 N N . TRP A 1 275 ? -10.945 -10.375 6.68 1 93.88 275 TRP A N 1
ATOM 1910 C CA . TRP A 1 275 ? -9.883 -10.141 5.703 1 93.88 275 TRP A CA 1
ATOM 1911 C C . TRP A 1 275 ? -10.43 -9.422 4.473 1 93.88 275 TRP A C 1
ATOM 1913 O O . TRP A 1 275 ? -9.688 -8.742 3.758 1 93.88 275 TRP A O 1
ATOM 1923 N N . ALA A 1 276 ? -11.711 -9.547 4.234 1 92.62 276 ALA A N 1
ATOM 1924 C CA . ALA A 1 276 ? -12.352 -8.953 3.064 1 92.62 276 ALA A CA 1
ATOM 1925 C C . ALA A 1 276 ? -12.18 -7.434 3.061 1 92.62 276 ALA A C 1
ATOM 1927 O O . ALA A 1 276 ? -12.102 -6.816 1.997 1 92.62 276 ALA A O 1
ATOM 1928 N N . LYS A 1 277 ? -12.039 -6.898 4.223 1 90.5 277 LYS A N 1
ATOM 1929 C CA . LYS A 1 277 ? -11.812 -5.461 4.348 1 90.5 277 LYS A CA 1
ATOM 1930 C C . LYS A 1 277 ? -10.477 -5.055 3.723 1 90.5 277 LYS A C 1
ATOM 1932 O O . LYS A 1 277 ? -10.281 -3.891 3.371 1 90.5 277 LYS A O 1
ATOM 1937 N N . TYR A 1 278 ? -9.617 -6.023 3.535 1 92.88 278 TYR A N 1
ATOM 1938 C CA . TYR A 1 278 ? -8.273 -5.746 3.051 1 92.88 278 TYR A CA 1
ATOM 1939 C C . TYR A 1 278 ? -8.086 -6.27 1.632 1 92.88 278 TYR A C 1
ATOM 1941 O O . TYR A 1 278 ? -6.953 -6.363 1.144 1 92.88 278 TYR A O 1
ATOM 1949 N N . ASP A 1 279 ? -9.133 -6.539 0.945 1 91.69 279 ASP A N 1
ATOM 1950 C CA . ASP A 1 279 ? -9.062 -7.129 -0.39 1 91.69 279 ASP A CA 1
ATOM 1951 C C . ASP A 1 279 ? -8.367 -6.188 -1.37 1 91.69 279 ASP A C 1
ATOM 1953 O O . ASP A 1 279 ? -7.52 -6.617 -2.152 1 91.69 279 ASP A O 1
ATOM 1957 N N . LEU A 1 280 ? -8.734 -4.941 -1.259 1 91.19 280 LEU A N 1
ATOM 1958 C CA . LEU A 1 280 ? -8.141 -3.969 -2.174 1 91.19 280 LEU A CA 1
ATOM 1959 C C . LEU A 1 280 ? -6.645 -3.824 -1.923 1 91.19 280 LEU A C 1
ATOM 1961 O O . LEU A 1 280 ? -5.855 -3.779 -2.869 1 91.19 280 LEU A O 1
ATOM 1965 N N . LEU A 1 281 ? -6.301 -3.723 -0.688 1 92.69 281 LEU A N 1
ATOM 1966 C CA . LEU A 1 281 ? -4.891 -3.607 -0.328 1 92.69 281 LEU A CA 1
ATOM 1967 C C . LEU A 1 281 ? -4.113 -4.84 -0.776 1 92.69 281 LEU A C 1
ATOM 1969 O O . LEU A 1 281 ? -3.01 -4.719 -1.315 1 92.69 281 LEU A O 1
ATOM 1973 N N . SER A 1 282 ? -4.672 -5.977 -0.568 1 93.69 282 SER A N 1
ATOM 1974 C CA . SER A 1 282 ? -4.043 -7.23 -0.969 1 93.69 282 SER A CA 1
ATOM 1975 C C . SER A 1 282 ? -3.869 -7.305 -2.482 1 93.69 282 SER A C 1
ATOM 1977 O O . SER A 1 282 ? -2.836 -7.762 -2.973 1 93.69 282 SER A O 1
ATOM 1979 N N . ALA A 1 283 ? -4.84 -6.852 -3.189 1 92.81 283 ALA A N 1
ATOM 1980 C CA . ALA A 1 283 ? -4.797 -6.875 -4.648 1 92.81 283 ALA A CA 1
ATOM 1981 C C . ALA A 1 283 ? -3.711 -5.941 -5.18 1 92.81 283 ALA A C 1
ATOM 1983 O O . ALA A 1 283 ? -3.02 -6.27 -6.148 1 92.81 283 ALA A O 1
ATOM 1984 N N . ARG A 1 284 ? -3.604 -4.812 -4.551 1 94.25 284 ARG A N 1
ATOM 1985 C CA . ARG A 1 284 ? -2.586 -3.861 -4.984 1 94.25 284 ARG A CA 1
ATOM 1986 C C . ARG A 1 284 ? -1.185 -4.383 -4.684 1 94.25 284 ARG A C 1
ATOM 1988 O O . ARG A 1 284 ? -0.263 -4.191 -5.48 1 94.25 284 ARG A O 1
ATOM 1995 N N . LEU A 1 285 ? -1.036 -4.973 -3.561 1 95.62 285 LEU A N 1
ATOM 1996 C CA . LEU A 1 285 ? 0.252 -5.57 -3.225 1 95.62 285 LEU A CA 1
ATOM 1997 C C . LEU A 1 285 ? 0.61 -6.68 -4.207 1 95.62 285 LEU A C 1
ATOM 1999 O O . LEU A 1 285 ? 1.769 -6.809 -4.613 1 95.62 285 LEU A O 1
ATOM 2003 N N . ALA A 1 286 ? -0.376 -7.453 -4.609 1 95.06 286 ALA A N 1
ATOM 2004 C CA . ALA A 1 286 ? -0.161 -8.492 -5.617 1 95.06 286 ALA A CA 1
ATOM 2005 C C . ALA A 1 286 ? 0.274 -7.883 -6.945 1 95.06 286 ALA A C 1
ATOM 2007 O O . ALA A 1 286 ? 1.161 -8.414 -7.617 1 95.06 286 ALA A O 1
ATOM 2008 N N . SER A 1 287 ? -0.348 -6.773 -7.285 1 96.31 287 SER A N 1
ATOM 2009 C CA . SER A 1 287 ? 0.01 -6.078 -8.516 1 96.31 287 SER A CA 1
ATOM 2010 C C . SER A 1 287 ? 1.463 -5.617 -8.492 1 96.31 287 SER A C 1
ATOM 2012 O O . SER A 1 287 ? 2.16 -5.68 -9.508 1 96.31 287 SER A O 1
ATOM 2014 N N . ILE A 1 288 ? 1.855 -5.16 -7.352 1 97.5 288 ILE A N 1
ATOM 2015 C CA . ILE A 1 288 ? 3.234 -4.707 -7.211 1 97.5 288 ILE A CA 1
ATOM 2016 C C . ILE A 1 288 ? 4.184 -5.895 -7.344 1 97.5 288 ILE A C 1
ATOM 2018 O O . ILE A 1 288 ? 5.277 -5.766 -7.906 1 97.5 288 ILE A O 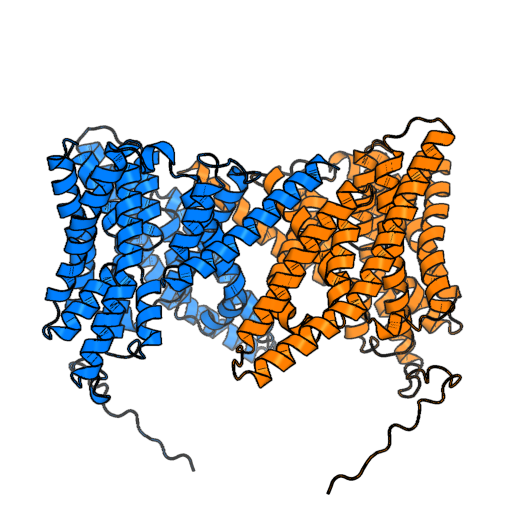1
ATOM 2022 N N . PHE A 1 289 ? 3.801 -7 -6.879 1 96.19 289 PHE A N 1
ATOM 2023 C CA . PHE A 1 289 ? 4.605 -8.203 -7.055 1 96.19 289 PHE A CA 1
ATOM 2024 C C . PHE A 1 289 ? 4.785 -8.523 -8.531 1 96.19 289 PHE A C 1
ATOM 2026 O O . PHE A 1 289 ? 5.902 -8.766 -8.992 1 96.19 289 PHE A O 1
ATOM 2033 N N . PHE A 1 290 ? 3.715 -8.5 -9.273 1 96.56 290 PHE A N 1
ATOM 2034 C CA . PHE A 1 290 ? 3.805 -8.836 -10.688 1 96.56 290 PHE A CA 1
ATOM 2035 C C . PHE A 1 290 ? 4.598 -7.777 -11.445 1 96.56 290 PHE A C 1
ATOM 2037 O O . PHE A 1 290 ? 5.305 -8.094 -12.406 1 96.56 290 PHE A O 1
ATOM 2044 N N . LEU A 1 291 ? 4.453 -6.516 -10.992 1 97.38 291 LEU A N 1
ATOM 2045 C CA . LEU A 1 291 ? 5.336 -5.473 -11.5 1 97.38 291 LEU A CA 1
ATOM 2046 C C . LEU A 1 291 ? 6.797 -5.836 -11.273 1 97.38 291 LEU A C 1
ATOM 2048 O O . LEU A 1 291 ? 7.621 -5.699 -12.18 1 97.38 291 LEU A O 1
ATOM 2052 N N . SER A 1 292 ? 7.105 -6.336 -10.07 1 96.75 292 SER A N 1
ATOM 2053 C CA . SER A 1 292 ? 8.477 -6.676 -9.703 1 96.75 292 SER A CA 1
ATOM 2054 C C . SER A 1 292 ? 8.984 -7.867 -10.516 1 96.75 292 SER A C 1
ATOM 2056 O O . SER A 1 292 ? 10.172 -7.945 -10.836 1 96.75 292 SER A O 1
ATOM 2058 N N . VAL A 1 293 ? 8.117 -8.828 -10.812 1 95.19 293 VAL A N 1
ATOM 2059 C CA . VAL A 1 293 ? 8.477 -9.961 -11.664 1 95.19 293 VAL A CA 1
ATOM 2060 C C . VAL A 1 293 ? 8.922 -9.453 -13.031 1 95.19 293 VAL A C 1
ATOM 2062 O O . VAL A 1 293 ? 9.969 -9.859 -13.539 1 95.19 293 VAL A O 1
ATOM 2065 N N . GLY A 1 294 ? 8.156 -8.547 -13.602 1 96.5 294 GLY A N 1
ATOM 2066 C CA . GLY A 1 294 ? 8.492 -7.98 -14.898 1 96.5 294 GLY A CA 1
ATOM 2067 C C . GLY A 1 294 ? 9.82 -7.238 -14.898 1 96.5 294 GLY A C 1
ATOM 2068 O O . GLY A 1 294 ? 10.586 -7.32 -15.859 1 96.5 294 GLY A O 1
ATOM 2069 N N . MET A 1 295 ? 10.078 -6.566 -13.805 1 96.12 295 MET A N 1
ATOM 2070 C CA . MET A 1 295 ? 11.289 -5.77 -13.68 1 96.12 295 MET A CA 1
ATOM 2071 C C . MET A 1 295 ? 12.531 -6.656 -13.734 1 96.12 295 MET A C 1
ATOM 2073 O O . MET A 1 295 ? 13.625 -6.176 -14.031 1 96.12 295 MET A O 1
ATOM 2077 N N . GLN A 1 296 ? 12.344 -7.93 -13.43 1 93.06 296 GLN A N 1
ATOM 2078 C CA . GLN A 1 296 ? 13.5 -8.805 -13.273 1 93.06 296 GLN A CA 1
ATOM 2079 C C . GLN A 1 296 ? 13.711 -9.664 -14.516 1 93.06 296 GLN A C 1
ATOM 2081 O O . GLN A 1 296 ? 14.57 -10.555 -14.523 1 93.06 296 GLN A O 1
ATOM 2086 N N . ILE A 1 297 ? 12.961 -9.453 -15.562 1 94.06 297 ILE A N 1
ATOM 2087 C CA . ILE A 1 297 ? 13.102 -10.172 -16.828 1 94.06 297 ILE A CA 1
ATOM 2088 C C . ILE A 1 297 ? 14.078 -9.43 -17.734 1 94.06 297 ILE A C 1
ATOM 2090 O O . ILE A 1 297 ? 13.906 -8.234 -18 1 94.06 297 ILE A O 1
ATOM 2094 N N . PRO A 1 298 ? 15.141 -10.102 -18.172 1 94.44 298 PRO A N 1
ATOM 2095 C CA . PRO A 1 298 ? 16.016 -9.461 -19.141 1 94.44 298 PRO A CA 1
ATOM 2096 C C . PRO A 1 298 ? 15.352 -9.289 -20.516 1 94.44 298 PRO A C 1
ATOM 2098 O O . PRO A 1 298 ? 15.195 -10.258 -21.25 1 94.44 298 PRO A O 1
ATOM 2101 N N . LEU A 1 299 ? 15.055 -8.055 -20.812 1 92.94 299 LEU A N 1
ATOM 2102 C CA . LEU A 1 299 ? 14.258 -7.719 -21.984 1 92.94 299 LEU A CA 1
ATOM 2103 C C . LEU A 1 299 ? 14.984 -8.117 -23.266 1 92.94 299 LEU A C 1
ATOM 2105 O O . LEU A 1 299 ? 14.367 -8.625 -24.203 1 92.94 299 LEU A O 1
ATOM 2109 N N . ALA A 1 300 ? 16.297 -7.91 -23.281 1 91.69 300 ALA A N 1
ATOM 2110 C CA . ALA A 1 300 ? 17.078 -8.234 -24.469 1 91.69 300 ALA A CA 1
ATOM 2111 C C . ALA A 1 300 ? 17.047 -9.734 -24.75 1 91.69 300 ALA A C 1
ATOM 2113 O O . ALA A 1 300 ? 16.875 -10.156 -25.906 1 91.69 300 ALA A O 1
ATOM 2114 N N . ASP A 1 301 ? 17.141 -10.539 -23.75 1 91.69 301 ASP A N 1
ATOM 2115 C CA . ASP A 1 301 ? 17.141 -11.992 -23.875 1 91.69 301 ASP A CA 1
ATOM 2116 C C . ASP A 1 301 ? 15.75 -12.516 -24.219 1 91.69 301 ASP A C 1
ATOM 2118 O O . ASP A 1 301 ? 15.617 -13.547 -24.891 1 91.69 301 ASP A O 1
ATOM 2122 N N . LEU A 1 302 ? 14.766 -11.812 -23.75 1 92.56 302 LEU A N 1
ATOM 2123 C CA . LEU A 1 302 ? 13.391 -12.234 -23.953 1 92.56 302 LEU A CA 1
ATOM 2124 C C . LEU A 1 302 ? 13.031 -12.219 -25.438 1 92.56 302 LEU A C 1
ATOM 2126 O O . LEU A 1 302 ? 12.297 -13.086 -25.922 1 92.56 302 LEU A O 1
ATOM 2130 N N . PHE A 1 303 ? 13.633 -11.273 -26.156 1 92.31 303 PHE A N 1
ATOM 2131 C CA . PHE A 1 303 ? 13.203 -11.125 -27.547 1 92.31 303 PHE A CA 1
ATOM 2132 C C . PHE A 1 303 ? 14.32 -11.516 -28.5 1 92.31 303 PHE A C 1
ATOM 2134 O O . PHE A 1 303 ? 14.195 -11.344 -29.719 1 92.31 303 PHE A O 1
ATOM 2141 N N . ASP A 1 304 ? 15.375 -12.031 -27.906 1 92.12 304 ASP A N 1
ATOM 2142 C CA . ASP A 1 304 ? 16.406 -12.578 -28.781 1 92.12 304 ASP A CA 1
ATOM 2143 C C . ASP A 1 304 ? 15.945 -13.898 -29.406 1 92.12 304 ASP A C 1
ATOM 2145 O O . ASP A 1 304 ? 15.055 -14.562 -28.875 1 92.12 304 ASP A O 1
ATOM 2149 N N . GLY A 1 305 ? 16.453 -14.242 -30.562 1 89.75 305 GLY A N 1
ATOM 2150 C CA . GLY A 1 305 ? 16.031 -15.414 -31.312 1 89.75 305 GLY A CA 1
ATOM 2151 C C . GLY A 1 305 ? 16.094 -16.688 -30.5 1 89.75 305 GLY A C 1
ATOM 2152 O O . GLY A 1 305 ? 15.164 -17.5 -30.531 1 89.75 305 GLY A O 1
ATOM 2153 N N . ALA A 1 306 ? 17.125 -16.891 -29.781 1 91.25 306 ALA A N 1
ATOM 2154 C CA . ALA A 1 306 ? 17.297 -18.094 -28.969 1 91.25 306 ALA A CA 1
ATOM 2155 C C . ALA A 1 306 ? 16.281 -18.141 -27.828 1 91.25 306 ALA A C 1
ATOM 2157 O O . ALA A 1 306 ? 15.656 -19.172 -27.578 1 91.25 306 ALA A O 1
ATOM 2158 N N . GLY A 1 307 ? 16.172 -17.031 -27.188 1 92.5 307 GLY A N 1
ATOM 2159 C CA . GLY A 1 307 ? 15.242 -16.969 -26.078 1 92.5 307 GLY A CA 1
ATOM 2160 C C . GLY A 1 307 ? 13.789 -17.109 -26.484 1 92.5 307 GLY A C 1
ATOM 2161 O O . GLY A 1 307 ? 13.047 -17.906 -25.922 1 92.5 307 GLY A O 1
ATOM 2162 N N . ALA A 1 308 ? 13.422 -16.359 -27.484 1 94.5 308 ALA A N 1
ATOM 2163 C CA . ALA A 1 308 ? 12.039 -16.391 -27.953 1 94.5 308 ALA A CA 1
ATOM 2164 C C . ALA A 1 308 ? 11.695 -17.75 -28.562 1 94.5 308 ALA A C 1
ATOM 2166 O O . ALA A 1 308 ? 10.617 -18.281 -28.328 1 94.5 308 ALA A O 1
ATOM 2167 N N . GLY A 1 309 ? 12.594 -18.25 -29.391 1 95.88 309 GLY A N 1
ATOM 2168 C CA . GLY A 1 309 ? 12.359 -19.547 -30.016 1 95.88 309 GLY A CA 1
ATOM 2169 C C . GLY A 1 309 ? 12.227 -20.672 -29 1 95.88 309 GLY A C 1
ATOM 2170 O O . GLY A 1 309 ? 11.281 -21.469 -29.078 1 95.88 309 GLY A O 1
ATOM 2171 N N . LEU A 1 310 ? 13.141 -20.75 -28.062 1 96 310 LEU A N 1
ATOM 2172 C CA . LEU A 1 310 ? 13.094 -21.75 -27 1 96 310 LEU A CA 1
ATOM 2173 C C . LEU A 1 310 ? 11.836 -21.578 -26.156 1 96 310 LEU A C 1
ATOM 2175 O O . LEU A 1 310 ? 11.211 -22.578 -25.766 1 96 310 LEU A O 1
ATOM 2179 N N . GLY A 1 311 ? 11.5 -20.359 -25.922 1 96.88 311 GLY A N 1
ATOM 2180 C CA . GLY A 1 311 ? 10.352 -20.062 -25.062 1 96.88 311 GLY A CA 1
ATOM 2181 C C . GLY A 1 311 ? 9.031 -20.453 -25.703 1 96.88 311 GLY A C 1
ATOM 2182 O O . GLY A 1 311 ? 8.18 -21.062 -25.047 1 96.88 311 GLY A O 1
ATOM 2183 N N . ILE A 1 312 ? 8.836 -20.078 -26.938 1 96.44 312 ILE A N 1
ATOM 2184 C CA . ILE A 1 312 ? 7.609 -20.422 -27.656 1 96.44 312 ILE A CA 1
ATOM 2185 C C . ILE A 1 312 ? 7.488 -21.938 -27.781 1 96.44 312 ILE A C 1
ATOM 2187 O O . ILE A 1 312 ? 6.402 -22.5 -27.609 1 96.44 312 ILE A O 1
ATOM 2191 N N . GLY A 1 313 ? 8.625 -22.547 -28.062 1 97.38 313 GLY A N 1
ATOM 2192 C CA . GLY A 1 313 ? 8.633 -24 -28.078 1 97.38 313 GLY A CA 1
ATOM 2193 C C . GLY A 1 313 ? 8.312 -24.625 -26.734 1 97.38 313 GLY A C 1
ATOM 2194 O O . GLY A 1 313 ? 7.602 -25.625 -26.656 1 97.38 313 GLY A O 1
ATOM 2195 N N . TYR A 1 314 ? 8.852 -24.016 -25.688 1 97.38 314 TYR A N 1
ATOM 2196 C CA . TYR A 1 314 ? 8.695 -24.531 -24.328 1 97.38 314 TYR A CA 1
ATOM 2197 C C . TYR A 1 314 ? 7.254 -24.391 -23.859 1 97.38 314 TYR A C 1
ATOM 2199 O O . TYR A 1 314 ? 6.828 -25.094 -22.938 1 97.38 314 TYR A O 1
ATOM 2207 N N . ALA A 1 315 ? 6.488 -23.5 -24.5 1 97.31 315 ALA A N 1
ATOM 2208 C CA . ALA A 1 315 ? 5.074 -23.312 -24.172 1 97.31 315 ALA A CA 1
ATOM 2209 C C . ALA A 1 315 ? 4.262 -24.562 -24.547 1 97.31 315 ALA A C 1
ATOM 2211 O O . ALA A 1 315 ? 3.223 -24.828 -23.938 1 97.31 315 ALA A O 1
ATOM 2212 N N . VAL A 1 316 ? 4.746 -25.312 -25.469 1 96.81 316 VAL A N 1
ATOM 2213 C CA . VAL A 1 316 ? 4.016 -26.484 -25.953 1 96.81 316 VAL A CA 1
ATOM 2214 C C . VAL A 1 316 ? 3.941 -27.547 -24.859 1 96.81 316 VAL A C 1
ATOM 2216 O O . VAL A 1 316 ? 2.852 -27.953 -24.453 1 96.81 316 VAL A O 1
ATOM 2219 N N . PRO A 1 317 ? 5.086 -28 -24.375 1 96.06 317 PRO A N 1
ATOM 2220 C CA . PRO A 1 317 ? 4.973 -28.969 -23.281 1 96.06 317 PRO A CA 1
ATOM 2221 C C . PRO A 1 317 ? 4.301 -28.375 -22.047 1 96.06 317 PRO A C 1
ATOM 2223 O O . PRO A 1 317 ? 3.643 -29.094 -21.281 1 96.06 317 PRO A O 1
ATOM 2226 N N . ALA A 1 318 ? 4.449 -27.078 -21.828 1 95.31 318 ALA A N 1
ATOM 2227 C CA . ALA A 1 318 ? 3.789 -26.422 -20.719 1 95.31 318 ALA A CA 1
ATOM 2228 C C . ALA A 1 318 ? 2.275 -26.609 -20.781 1 95.31 318 ALA A C 1
ATOM 2230 O O . ALA A 1 318 ? 1.631 -26.891 -19.766 1 95.31 318 ALA A O 1
ATOM 2231 N N . VAL A 1 319 ? 1.707 -26.422 -21.906 1 96.75 319 VAL A N 1
ATOM 2232 C CA . VAL A 1 319 ? 0.262 -26.5 -22.094 1 96.75 319 VAL A CA 1
ATOM 2233 C C . VAL A 1 319 ? -0.178 -27.953 -22.188 1 96.75 319 VAL A C 1
ATOM 2235 O O . VAL A 1 319 ? -1.147 -28.359 -21.547 1 96.75 319 VAL A O 1
ATOM 2238 N N . LEU A 1 320 ? 0.561 -28.781 -22.891 1 96.06 320 LEU A N 1
ATOM 2239 C CA . LEU A 1 320 ? 0.186 -30.172 -23.109 1 96.06 320 LEU A CA 1
ATOM 2240 C C . LEU A 1 320 ? 0.234 -30.969 -21.812 1 96.06 320 LEU A C 1
ATOM 2242 O O . LEU A 1 320 ? -0.608 -31.844 -21.578 1 96.06 320 LEU A O 1
ATOM 2246 N N . GLY A 1 321 ? 1.256 -30.703 -21.047 1 95.19 321 GLY A N 1
ATOM 2247 C CA . GLY A 1 321 ? 1.386 -31.422 -19.781 1 95.19 321 GLY A CA 1
ATOM 2248 C C . GLY A 1 321 ? 0.197 -31.219 -18.859 1 95.19 321 GLY A C 1
ATOM 2249 O O . GLY A 1 321 ? -0.215 -32.156 -18.156 1 95.19 321 GLY A O 1
ATOM 2250 N N . LYS A 1 322 ? -0.351 -30.031 -18.875 1 96.12 322 LYS A N 1
ATOM 2251 C CA . LYS A 1 322 ? -1.481 -29.734 -18 1 96.12 322 LYS A CA 1
ATOM 2252 C C . LYS A 1 322 ? -2.799 -30.172 -18.625 1 96.12 322 LYS A C 1
ATOM 2254 O O . LYS A 1 322 ? -3.727 -30.578 -17.922 1 96.12 322 LYS A O 1
ATOM 2259 N N . LEU A 1 323 ? -2.926 -30.125 -19.938 1 96.5 323 LEU A N 1
ATOM 2260 C CA . LEU A 1 323 ? -4.137 -30.562 -20.625 1 96.5 323 LEU A CA 1
ATOM 2261 C C . LEU A 1 323 ? -4.402 -32.031 -20.359 1 96.5 323 LEU A C 1
ATOM 2263 O O . LEU A 1 323 ? -5.559 -32.469 -20.312 1 96.5 323 LEU A O 1
ATOM 2267 N N . ALA A 1 324 ? -3.359 -32.781 -20.156 1 96 324 ALA A N 1
ATOM 2268 C CA . ALA A 1 324 ? -3.459 -34.219 -19.938 1 96 324 ALA A CA 1
ATOM 2269 C C . ALA A 1 324 ? -4.234 -34.531 -18.656 1 96 324 ALA A C 1
ATOM 2271 O O . ALA A 1 324 ? -4.77 -35.625 -18.5 1 96 324 ALA A O 1
ATOM 2272 N N . THR A 1 325 ? -4.316 -33.594 -17.781 1 95.31 325 THR A N 1
ATOM 2273 C CA . THR A 1 325 ? -5.008 -33.844 -16.516 1 95.31 325 THR A CA 1
ATOM 2274 C C . THR A 1 325 ? -6.504 -34.031 -16.75 1 95.31 325 THR A C 1
ATOM 2276 O O . THR A 1 325 ? -7.188 -34.656 -15.93 1 95.31 325 THR A O 1
ATOM 2279 N N . GLY A 1 326 ? -7.004 -33.5 -17.828 1 94.44 326 GLY A N 1
ATOM 2280 C CA . GLY A 1 326 ? -8.398 -33.688 -18.188 1 94.44 326 GLY A CA 1
ATOM 2281 C C . GLY A 1 326 ? -8.75 -35.156 -18.406 1 94.44 326 GLY A C 1
ATOM 2282 O O . GLY A 1 326 ? -9.914 -35.531 -18.312 1 94.44 326 GLY A O 1
ATOM 2283 N N . ALA A 1 327 ? -7.785 -36 -18.594 1 93.81 327 ALA A N 1
ATOM 2284 C CA . ALA A 1 327 ? -8 -37.406 -18.922 1 93.81 327 ALA A CA 1
ATOM 2285 C C . ALA A 1 327 ? -8.578 -38.156 -17.719 1 93.81 327 ALA A C 1
ATOM 2287 O O . ALA A 1 327 ? -9.117 -39.25 -17.859 1 93.81 327 ALA A O 1
ATOM 2288 N N . PHE A 1 328 ? -8.5 -37.625 -16.578 1 93.5 328 PHE A N 1
ATOM 2289 C CA . PHE A 1 328 ? -8.938 -38.312 -15.375 1 93.5 328 PHE A CA 1
ATOM 2290 C C . PHE A 1 328 ? -10.445 -38.156 -15.18 1 93.5 328 PHE A C 1
ATOM 2292 O O . PHE A 1 328 ? -11.031 -38.781 -14.289 1 93.5 328 PHE A O 1
ATOM 2299 N N . VAL A 1 329 ? -11.016 -37.281 -16.031 1 90.81 329 VAL A N 1
ATOM 2300 C CA . VAL A 1 329 ? -12.461 -37.125 -16 1 90.81 329 VAL A CA 1
ATOM 2301 C C . VAL A 1 329 ? -13.094 -37.812 -17.188 1 90.81 329 VAL A C 1
ATOM 2303 O O . VAL A 1 329 ? -12.539 -37.812 -18.297 1 90.81 329 VAL A O 1
ATOM 2306 N N . ARG A 1 330 ? -14.227 -38.438 -16.984 1 84.38 330 ARG A N 1
ATOM 2307 C CA . ARG A 1 330 ? -14.836 -39.344 -17.953 1 84.38 330 ARG A CA 1
ATOM 2308 C C . ARG A 1 330 ? -15.484 -38.562 -19.094 1 84.38 330 ARG A C 1
ATOM 2310 O O . ARG A 1 330 ? -15.312 -38.875 -20.266 1 84.38 330 ARG A O 1
ATOM 2317 N N . ASP A 1 331 ? -16.234 -37.531 -18.766 1 85.31 331 ASP A N 1
ATOM 2318 C CA . ASP A 1 331 ? -16.953 -36.75 -19.781 1 85.31 331 ASP A CA 1
ATOM 2319 C C . ASP A 1 331 ? -15.984 -35.844 -20.531 1 85.31 331 ASP A C 1
ATOM 2321 O O . ASP A 1 331 ? -15.211 -35.094 -19.906 1 85.31 331 ASP A O 1
ATOM 2325 N N . VAL A 1 332 ? -16.062 -35.906 -21.859 1 81.56 332 VAL A N 1
ATOM 2326 C CA . VAL A 1 332 ? -15.133 -35.188 -22.719 1 81.56 332 VAL A CA 1
ATOM 2327 C C . VAL A 1 332 ? -15.258 -33.688 -22.469 1 81.56 332 VAL A C 1
ATOM 2329 O O . VAL A 1 332 ? -14.258 -32.969 -22.484 1 81.56 332 VAL A O 1
ATOM 2332 N N . GLY A 1 333 ? -16.469 -33.188 -22.281 1 85.31 333 GLY A N 1
ATOM 2333 C CA . GLY A 1 333 ? -16.656 -31.797 -21.969 1 85.31 333 GLY A CA 1
ATOM 2334 C C . GLY A 1 333 ? -16.031 -31.391 -20.641 1 85.31 333 GLY A C 1
ATOM 2335 O O . GLY A 1 333 ? -15.398 -30.344 -20.547 1 85.31 333 GLY A O 1
ATOM 2336 N N . ASP A 1 334 ? -16.141 -32.25 -19.75 1 90.62 334 ASP A N 1
ATOM 2337 C CA . ASP A 1 334 ? -15.555 -31.984 -18.438 1 90.62 334 ASP A CA 1
ATOM 2338 C C . ASP A 1 334 ? -14.031 -32.094 -18.484 1 90.62 334 ASP A C 1
ATOM 2340 O O . ASP A 1 334 ? -13.336 -31.344 -17.781 1 90.62 334 ASP A O 1
ATOM 2344 N N . ALA A 1 335 ? -13.602 -32.969 -19.359 1 94.25 335 ALA A N 1
ATOM 2345 C CA . ALA A 1 335 ? -12.164 -33.156 -19.5 1 94.25 335 ALA A CA 1
ATOM 2346 C C . ALA A 1 335 ? -11.492 -31.891 -20.031 1 94.25 335 ALA A C 1
ATOM 2348 O O . ALA A 1 335 ? -10.406 -31.516 -19.578 1 94.25 335 ALA A O 1
ATOM 2349 N N . ALA A 1 336 ? -12.078 -31.281 -21 1 94.56 336 ALA A N 1
ATOM 2350 C CA . ALA A 1 336 ? -11.539 -30.047 -21.562 1 94.56 336 ALA A CA 1
ATOM 2351 C C . ALA A 1 336 ? -11.531 -28.922 -20.531 1 94.56 336 ALA A C 1
ATOM 2353 O O . ALA A 1 336 ? -10.57 -28.141 -20.453 1 94.56 336 ALA A O 1
ATOM 2354 N N . VAL A 1 337 ? -12.57 -28.875 -19.719 1 94.31 337 VAL A N 1
ATOM 2355 C CA . VAL A 1 337 ? -12.68 -27.844 -18.703 1 94.31 337 VAL A CA 1
ATOM 2356 C C . VAL A 1 337 ? -11.578 -28.031 -17.656 1 94.31 337 VAL A C 1
ATOM 2358 O O . VAL A 1 337 ? -10.867 -27.078 -17.312 1 94.31 337 VAL A O 1
ATOM 2361 N N . VAL A 1 338 ? -11.414 -29.25 -17.234 1 95 338 VAL A N 1
ATOM 2362 C CA . VAL A 1 338 ? -10.414 -29.547 -16.219 1 95 338 VAL A CA 1
ATOM 2363 C C . VAL A 1 338 ? -9.016 -29.281 -16.781 1 95 338 VAL A C 1
ATOM 2365 O O . VAL A 1 338 ? -8.188 -28.641 -16.125 1 95 338 VAL A O 1
ATOM 2368 N N . GLY A 1 339 ? -8.773 -29.766 -17.953 1 96.25 339 GLY A N 1
ATOM 2369 C CA . GLY A 1 339 ? -7.477 -29.578 -18.578 1 96.25 339 GLY A CA 1
ATOM 2370 C C . GLY A 1 339 ? -7.094 -28.109 -18.719 1 96.25 339 GLY A C 1
ATOM 2371 O O . GLY A 1 339 ? -6.012 -27.703 -18.297 1 96.25 339 GLY A O 1
ATOM 2372 N N . TRP A 1 340 ? -7.977 -27.328 -19.203 1 95.88 340 TRP A N 1
ATOM 2373 C CA . TRP A 1 340 ? -7.684 -25.922 -19.438 1 95.88 340 TRP A CA 1
ATOM 2374 C C . TRP A 1 340 ? -7.652 -25.141 -18.141 1 95.88 340 TRP A C 1
ATOM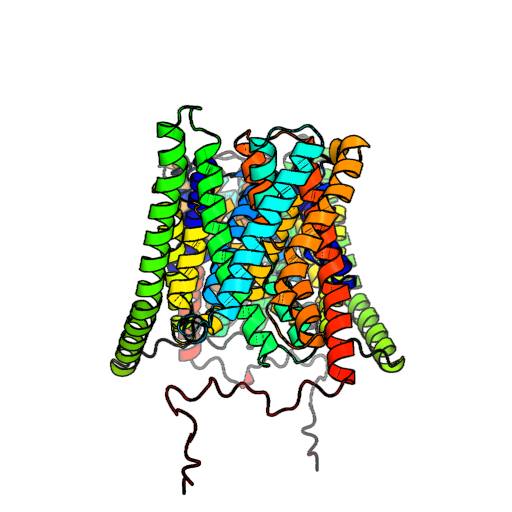 2376 O O . TRP A 1 340 ? -6.93 -24.141 -18.016 1 95.88 340 TRP A O 1
ATOM 2386 N N . ALA A 1 341 ? -8.398 -25.594 -17.141 1 94.94 341 ALA A N 1
ATOM 2387 C CA . ALA A 1 341 ? -8.328 -24.984 -15.82 1 94.94 341 ALA A CA 1
ATOM 2388 C C . ALA A 1 341 ? -6.938 -25.141 -15.211 1 94.94 341 ALA A C 1
ATOM 2390 O O . ALA A 1 341 ? -6.43 -24.234 -14.555 1 94.94 341 ALA A O 1
ATOM 2391 N N . MET A 1 342 ? -6.371 -26.281 -15.539 1 95.38 342 MET A N 1
ATOM 2392 C CA . MET A 1 342 ? -5.082 -26.594 -14.938 1 95.38 342 MET A CA 1
ATOM 2393 C C . MET A 1 342 ? -3.943 -25.938 -15.703 1 95.38 342 MET A C 1
ATOM 2395 O O . MET A 1 342 ? -2.83 -25.812 -15.195 1 95.38 342 MET A O 1
ATOM 2399 N N . VAL A 1 343 ? -4.184 -25.484 -16.875 1 96.06 343 VAL A N 1
ATOM 2400 C CA . VAL A 1 343 ? -3.174 -24.859 -17.734 1 96.06 343 VAL A CA 1
ATOM 2401 C C . VAL A 1 343 ? -2.822 -23.469 -17.188 1 96.06 343 VAL A C 1
ATOM 2403 O O . VAL A 1 343 ? -1.683 -23.016 -17.328 1 96.06 343 VAL A O 1
ATOM 2406 N N . GLY A 1 344 ? -3.734 -22.844 -16.562 1 92.69 344 GLY A N 1
ATOM 2407 C CA . GLY A 1 344 ? -3.488 -21.516 -16.047 1 92.69 344 GLY A CA 1
ATOM 2408 C C . GLY A 1 344 ? -2.375 -21.469 -15.016 1 92.69 344 GLY A C 1
ATOM 2409 O O . GLY A 1 344 ? -2.266 -22.375 -14.172 1 92.69 344 GLY A O 1
ATOM 2410 N N . ARG A 1 345 ? -1.541 -20.469 -15.211 1 89.81 345 ARG A N 1
ATOM 2411 C CA . ARG A 1 345 ? -0.397 -20.344 -14.312 1 89.81 345 ARG A CA 1
ATOM 2412 C C . ARG A 1 345 ? -0.534 -19.125 -13.414 1 89.81 345 ARG A C 1
ATOM 2414 O O . ARG A 1 345 ? -1.154 -18.141 -13.797 1 89.81 345 ARG A O 1
ATOM 2421 N N . GLY A 1 346 ? 0.029 -19.281 -12.266 1 82.81 346 GLY A N 1
ATOM 2422 C CA . GLY A 1 346 ? -0.019 -18.203 -11.281 1 82.81 346 GLY A CA 1
ATOM 2423 C C . GLY A 1 346 ? 1.354 -17.688 -10.906 1 82.81 346 GLY A C 1
ATOM 2424 O O . GLY A 1 346 ? 2.277 -17.703 -11.719 1 82.81 346 GLY A O 1
ATOM 2425 N N . GLU A 1 347 ? 1.428 -17.172 -9.773 1 90.94 347 GLU A N 1
ATOM 2426 C CA . GLU A 1 347 ? 2.611 -16.484 -9.273 1 90.94 347 GLU A CA 1
ATOM 2427 C C . GLU A 1 347 ? 3.752 -17.453 -9.008 1 90.94 347 GLU A C 1
ATOM 2429 O O . GLU A 1 347 ? 4.922 -17.125 -9.211 1 90.94 347 GLU A O 1
ATOM 2434 N N . LEU A 1 348 ? 3.432 -18.703 -8.648 1 93.5 348 LEU A N 1
ATOM 2435 C CA . LEU A 1 348 ? 4.453 -19.625 -8.156 1 93.5 348 LEU A CA 1
ATOM 2436 C C . LEU A 1 348 ? 5.344 -20.094 -9.297 1 93.5 348 LEU A C 1
ATOM 2438 O O . LEU A 1 348 ? 6.527 -20.375 -9.094 1 93.5 348 LEU A O 1
ATOM 2442 N N . GLY A 1 349 ? 4.758 -20.188 -10.516 1 95.44 349 GLY A N 1
ATOM 2443 C CA . GLY A 1 349 ? 5.598 -20.516 -11.656 1 95.44 349 GLY A CA 1
ATOM 2444 C C . GLY A 1 349 ? 6.734 -19.547 -11.867 1 95.44 349 GLY A C 1
ATOM 2445 O O . GLY A 1 349 ? 7.883 -19.938 -12.062 1 95.44 349 GLY A O 1
ATOM 2446 N N . PHE A 1 350 ? 6.402 -18.312 -11.758 1 94.19 350 PHE A N 1
ATOM 2447 C CA . PHE A 1 350 ? 7.398 -17.266 -11.938 1 94.19 350 PHE A CA 1
ATOM 2448 C C . PHE A 1 350 ? 8.406 -17.266 -10.797 1 94.19 350 PHE A C 1
ATOM 2450 O O . PHE A 1 350 ? 9.594 -17.047 -11.008 1 94.19 350 PHE A O 1
ATOM 2457 N N . VAL A 1 351 ? 7.906 -17.547 -9.625 1 94.62 351 VAL A N 1
ATOM 2458 C CA . VAL A 1 351 ? 8.758 -17.578 -8.438 1 94.62 351 VAL A CA 1
ATOM 2459 C C . VAL A 1 351 ? 9.758 -18.719 -8.555 1 94.62 351 VAL A C 1
ATOM 2461 O O . VAL A 1 351 ? 10.938 -18.562 -8.234 1 94.62 351 VAL A O 1
ATOM 2464 N N . MET A 1 352 ? 9.336 -19.844 -9.047 1 95.31 352 MET A N 1
ATOM 2465 C CA . MET A 1 352 ? 10.203 -21.016 -9.203 1 95.31 352 MET A CA 1
ATOM 2466 C C . MET A 1 352 ? 11.258 -20.766 -10.273 1 95.31 352 MET A C 1
ATOM 2468 O O . MET A 1 352 ? 12.422 -21.125 -10.102 1 95.31 352 MET A O 1
ATOM 2472 N N . ALA A 1 353 ? 10.82 -20.156 -11.352 1 95.81 353 ALA A N 1
ATOM 2473 C CA . ALA A 1 353 ? 11.773 -19.828 -12.398 1 95.81 353 ALA A CA 1
ATOM 2474 C C . ALA A 1 353 ? 12.859 -18.891 -11.883 1 95.81 353 ALA A C 1
ATOM 2476 O O . ALA A 1 353 ? 14.047 -19.094 -12.141 1 95.81 353 ALA A O 1
ATOM 2477 N N . ARG A 1 354 ? 12.414 -17.938 -11.141 1 94.06 354 ARG A N 1
ATOM 2478 C CA . ARG A 1 354 ? 13.352 -16.969 -10.594 1 94.06 354 ARG A CA 1
ATOM 2479 C C . ARG A 1 354 ? 14.266 -17.609 -9.562 1 94.06 354 ARG A C 1
ATOM 2481 O O . ARG A 1 354 ? 15.469 -17.328 -9.516 1 94.06 354 ARG A O 1
ATOM 2488 N N . GLU A 1 355 ? 13.68 -18.422 -8.75 1 92.38 355 GLU A N 1
ATOM 2489 C CA . GLU A 1 355 ? 14.461 -19.125 -7.742 1 92.38 355 GLU A CA 1
ATOM 2490 C C . GLU A 1 355 ? 15.547 -19.984 -8.391 1 92.38 355 GLU A C 1
ATOM 2492 O O . GLU A 1 355 ? 16.688 -20.016 -7.926 1 92.38 355 GLU A O 1
ATOM 2497 N N . ALA A 1 356 ? 15.211 -20.672 -9.414 1 93.75 356 ALA A N 1
ATOM 2498 C CA . ALA A 1 356 ? 16.172 -21.516 -10.125 1 93.75 356 ALA A CA 1
ATOM 2499 C C . ALA A 1 356 ? 17.297 -20.672 -10.711 1 93.75 356 ALA A C 1
ATOM 2501 O O . ALA A 1 356 ? 18.469 -21.078 -10.68 1 93.75 356 ALA A O 1
ATOM 2502 N N . LEU A 1 357 ? 16.984 -19.516 -11.203 1 93.88 357 LEU A N 1
ATOM 2503 C CA . LEU A 1 357 ? 17.984 -18.594 -11.734 1 93.88 357 LEU A CA 1
ATOM 2504 C C . LEU A 1 357 ? 18.906 -18.094 -10.617 1 93.88 357 LEU A C 1
ATOM 2506 O O . LEU A 1 357 ? 20.125 -18.094 -10.773 1 93.88 357 LEU A O 1
ATOM 2510 N N . ASP A 1 358 ? 18.312 -17.719 -9.547 1 91.19 358 ASP A N 1
ATOM 2511 C CA . ASP A 1 358 ? 19.062 -17.141 -8.43 1 91.19 358 ASP A CA 1
ATOM 2512 C C . ASP A 1 358 ? 19.984 -18.188 -7.805 1 91.19 358 ASP A C 1
ATOM 2514 O O . ASP A 1 358 ? 21.078 -17.844 -7.32 1 91.19 358 ASP A O 1
ATOM 2518 N N . GLU A 1 359 ? 19.562 -19.438 -7.852 1 89.94 359 GLU A N 1
ATOM 2519 C CA . GLU A 1 359 ? 20.344 -20.516 -7.27 1 89.94 359 GLU A CA 1
ATOM 2520 C C . GLU A 1 359 ? 21.391 -21.031 -8.258 1 89.94 359 GLU A C 1
ATOM 2522 O O . GLU A 1 359 ? 22.141 -21.953 -7.949 1 89.94 359 GLU A O 1
ATOM 2527 N N . GLY A 1 360 ? 21.391 -20.453 -9.469 1 91.75 360 GLY A N 1
ATOM 2528 C CA . GLY A 1 360 ? 22.391 -20.797 -10.461 1 91.75 360 GLY A CA 1
ATOM 2529 C C . GLY A 1 360 ? 22.109 -22.109 -11.156 1 91.75 360 GLY A C 1
ATOM 2530 O O . GLY A 1 360 ? 23.016 -22.719 -11.719 1 91.75 360 GLY A O 1
ATOM 2531 N N . LEU A 1 361 ? 20.938 -22.578 -11.078 1 91.88 361 LEU A N 1
ATOM 2532 C CA . LEU A 1 361 ? 20.594 -23.859 -11.695 1 91.88 361 LEU A CA 1
ATOM 2533 C C . LEU A 1 361 ? 20.531 -23.734 -13.211 1 91.88 361 LEU A C 1
ATOM 2535 O O . LEU A 1 361 ? 20.688 -24.719 -13.93 1 91.88 361 LEU A O 1
ATOM 2539 N N . PHE A 1 362 ? 20.203 -22.578 -13.727 1 93.31 362 PHE A N 1
ATOM 2540 C CA . PHE A 1 362 ? 20.297 -22.281 -15.156 1 93.31 362 PHE A CA 1
ATOM 2541 C C . PHE A 1 362 ? 20.531 -20.797 -15.398 1 93.31 362 PHE A C 1
ATOM 2543 O O . PHE A 1 362 ? 20.469 -20 -14.461 1 93.31 362 PHE A O 1
ATOM 2550 N N . GLY A 1 363 ? 20.844 -20.469 -16.641 1 93.5 363 GLY A N 1
ATOM 2551 C CA . GLY A 1 363 ? 21.172 -19.109 -17.016 1 93.5 363 GLY A CA 1
ATOM 2552 C C . GLY A 1 363 ? 20 -18.328 -17.562 1 93.5 363 GLY A C 1
ATOM 2553 O O . GLY A 1 363 ? 18.844 -18.703 -17.344 1 93.5 363 GLY A O 1
ATOM 2554 N N . ASP A 1 364 ? 20.25 -17.266 -18.297 1 94.69 364 ASP A N 1
ATOM 2555 C CA . ASP A 1 364 ? 19.25 -16.281 -18.719 1 94.69 364 ASP A CA 1
ATOM 2556 C C . ASP A 1 364 ? 18.328 -16.875 -19.797 1 94.69 364 ASP A C 1
ATOM 2558 O O . ASP A 1 364 ? 17.125 -16.625 -19.797 1 94.69 364 ASP A O 1
ATOM 2562 N N . THR A 1 365 ? 18.906 -17.688 -20.625 1 95.38 365 THR A N 1
ATOM 2563 C CA . THR A 1 365 ? 18.109 -18.188 -21.75 1 95.38 365 THR A CA 1
ATOM 2564 C C . THR A 1 365 ? 17.016 -19.141 -21.266 1 95.38 365 THR A C 1
ATOM 2566 O O . THR A 1 365 ? 15.852 -18.984 -21.625 1 95.38 365 THR A O 1
ATOM 2569 N N . PRO A 1 366 ? 17.375 -20.125 -20.422 1 96.25 366 PRO A N 1
ATOM 2570 C CA . PRO A 1 366 ? 16.312 -20.969 -19.875 1 96.25 366 PRO A CA 1
ATOM 2571 C C . PRO A 1 366 ? 15.305 -20.172 -19.031 1 96.25 366 PRO A C 1
ATOM 2573 O O . PRO A 1 366 ? 14.117 -20.5 -19.016 1 96.25 366 PRO A O 1
ATOM 2576 N N . TYR A 1 367 ? 15.789 -19.156 -18.406 1 96.94 367 TYR A N 1
ATOM 2577 C CA . TYR A 1 367 ? 14.898 -18.328 -17.609 1 96.94 367 TYR A CA 1
ATOM 2578 C C . TYR A 1 367 ? 13.852 -17.656 -18.484 1 96.94 367 TYR A C 1
ATOM 2580 O O . TYR A 1 367 ? 12.656 -17.703 -18.203 1 96.94 367 TYR A O 1
ATOM 2588 N N . VAL A 1 368 ? 14.297 -17 -19.531 1 96.69 368 VAL A N 1
ATOM 2589 C CA . VAL A 1 368 ? 13.367 -16.281 -20.391 1 96.69 368 VAL A CA 1
ATOM 2590 C C . VAL A 1 368 ? 12.453 -17.266 -21.109 1 96.69 368 VAL A C 1
ATOM 2592 O O . VAL A 1 368 ? 11.281 -16.969 -21.359 1 96.69 368 VAL A O 1
ATOM 2595 N N . ALA A 1 369 ? 12.945 -18.469 -21.375 1 97.12 369 ALA A N 1
ATOM 2596 C CA . ALA A 1 369 ? 12.094 -19.5 -21.938 1 97.12 369 ALA A CA 1
ATOM 2597 C C . ALA A 1 369 ? 10.938 -19.844 -21 1 97.12 369 ALA A C 1
ATOM 2599 O O . ALA A 1 369 ? 9.797 -20 -21.438 1 97.12 369 ALA A O 1
ATOM 2600 N N . CYS A 1 370 ? 11.25 -19.984 -19.719 1 97.44 370 CYS A N 1
ATOM 2601 C CA . CYS A 1 370 ? 10.211 -20.219 -18.719 1 97.44 370 CYS A CA 1
ATOM 2602 C C . CYS A 1 370 ? 9.203 -19.062 -18.703 1 97.44 370 CYS A C 1
ATOM 2604 O O . CYS A 1 370 ? 7.992 -19.297 -18.656 1 97.44 370 CYS A O 1
ATOM 2606 N N . VAL A 1 371 ? 9.727 -17.844 -18.781 1 96.81 371 VAL A N 1
ATOM 2607 C CA . VAL A 1 371 ? 8.875 -16.656 -18.734 1 96.81 371 VAL A CA 1
ATOM 2608 C C . VAL A 1 371 ? 7.902 -16.688 -19.922 1 96.81 371 VAL A C 1
ATOM 2610 O O . VAL A 1 371 ? 6.699 -16.484 -19.734 1 96.81 371 VAL A O 1
ATOM 2613 N N . TRP A 1 372 ? 8.414 -16.969 -21.062 1 96.12 372 TRP A N 1
ATOM 2614 C CA . TRP A 1 372 ? 7.578 -17.047 -22.266 1 96.12 372 TRP A CA 1
ATOM 2615 C C . TRP A 1 372 ? 6.492 -18.109 -22.094 1 96.12 372 TRP A C 1
ATOM 2617 O O . TRP A 1 372 ? 5.316 -17.859 -22.344 1 96.12 372 TRP A O 1
ATOM 2627 N N . ALA A 1 373 ? 6.875 -19.266 -21.703 1 96.81 373 ALA A N 1
ATOM 2628 C CA . ALA A 1 373 ? 5.941 -20.375 -21.547 1 96.81 373 ALA A CA 1
ATOM 2629 C C . ALA A 1 373 ? 4.848 -20.047 -20.531 1 96.81 373 ALA A C 1
ATOM 2631 O O . ALA A 1 373 ? 3.672 -20.344 -20.75 1 96.81 373 ALA A O 1
ATOM 2632 N N . LEU A 1 374 ? 5.246 -19.406 -19.438 1 96.31 374 LEU A N 1
ATOM 2633 C CA . LEU A 1 374 ? 4.305 -19.047 -18.375 1 96.31 374 LEU A CA 1
ATOM 2634 C C . LEU A 1 374 ? 3.332 -17.984 -18.875 1 96.31 374 LEU A C 1
ATOM 2636 O O . LEU A 1 374 ? 2.129 -18.062 -18.609 1 96.31 374 LEU A O 1
ATOM 2640 N N . LEU A 1 375 ? 3.889 -16.984 -19.578 1 94.62 375 LEU A N 1
ATOM 2641 C CA . LEU A 1 375 ? 3.041 -15.922 -20.094 1 94.62 375 LEU A CA 1
ATOM 2642 C C . LEU A 1 375 ? 2.035 -16.469 -21.109 1 94.62 375 LEU A C 1
ATOM 2644 O O . LEU A 1 375 ? 0.849 -16.141 -21.047 1 94.62 375 LEU A O 1
ATOM 2648 N N . ILE A 1 376 ? 2.451 -17.312 -21.969 1 95.19 376 ILE A N 1
ATOM 2649 C CA . ILE A 1 376 ? 1.585 -17.875 -23 1 95.19 376 ILE A CA 1
ATOM 2650 C C . ILE A 1 376 ? 0.523 -18.75 -22.344 1 95.19 376 ILE A C 1
ATOM 2652 O O . ILE A 1 376 ? -0.66 -18.672 -22.688 1 95.19 376 ILE A O 1
ATOM 2656 N N . ALA A 1 377 ? 0.935 -19.578 -21.438 1 95.19 377 ALA A N 1
ATOM 2657 C CA . ALA A 1 377 ? -0.013 -20.453 -20.734 1 95.19 377 ALA A CA 1
ATOM 2658 C C . ALA A 1 377 ? -1.069 -19.625 -20.016 1 95.19 377 ALA A C 1
ATOM 2660 O O . ALA A 1 377 ? -2.252 -19.969 -20.016 1 95.19 377 ALA A O 1
ATOM 2661 N N . THR A 1 378 ? -0.646 -18.578 -19.375 1 92.94 378 THR A N 1
ATOM 2662 C CA . THR A 1 378 ? -1.542 -17.703 -18.625 1 92.94 378 THR A CA 1
ATOM 2663 C C . THR A 1 378 ? -2.543 -17.031 -19.562 1 92.94 378 THR A C 1
ATOM 2665 O O . THR A 1 378 ? -3.688 -16.781 -19.172 1 92.94 378 THR A O 1
ATOM 2668 N N . LEU A 1 379 ? -2.145 -16.75 -20.766 1 93 379 LEU A N 1
ATOM 2669 C CA . LEU A 1 379 ? -2.994 -16.062 -21.734 1 93 379 LEU A CA 1
ATOM 2670 C C . LEU A 1 379 ? -3.98 -17.031 -22.391 1 93 379 LEU A C 1
ATOM 2672 O O . LEU A 1 379 ? -5.148 -16.688 -22.594 1 93 379 LEU A O 1
ATOM 2676 N N . VAL A 1 380 ? -3.613 -18.203 -22.656 1 94.38 380 VAL A N 1
ATOM 2677 C CA . VAL A 1 380 ? -4.418 -19.109 -23.453 1 94.38 380 VAL A CA 1
ATOM 2678 C C . VAL A 1 380 ? -5.438 -19.812 -22.562 1 94.38 380 VAL A C 1
ATOM 2680 O O . VAL A 1 380 ? -6.547 -20.125 -23.016 1 94.38 380 VAL A O 1
ATOM 2683 N N . SER A 1 381 ? -5.09 -20.031 -21.344 1 95 381 SER A N 1
ATOM 2684 C CA . SER A 1 381 ? -5.918 -20.844 -20.453 1 95 381 SER A CA 1
ATOM 2685 C C . SER A 1 381 ? -7.316 -20.25 -20.312 1 95 381 SER A C 1
ATOM 2687 O O . SER A 1 381 ? -8.312 -20.922 -20.578 1 95 381 SER A O 1
ATOM 2689 N N . PRO A 1 382 ? -7.402 -19 -19.906 1 92 382 PRO A N 1
ATOM 2690 C CA . PRO A 1 382 ? -8.758 -18.469 -19.719 1 92 382 PRO A CA 1
ATOM 2691 C C . PRO A 1 382 ? -9.562 -18.453 -21.016 1 92 382 PRO A C 1
ATOM 2693 O O . PRO A 1 382 ? -10.781 -18.672 -20.984 1 92 382 PRO A O 1
ATOM 2696 N N . VAL A 1 383 ? -8.984 -18.281 -22.125 1 91.31 383 VAL A N 1
ATOM 2697 C CA . VAL A 1 383 ? -9.672 -18.234 -23.422 1 91.31 383 VAL A CA 1
ATOM 2698 C C . VAL A 1 383 ? -10.266 -19.594 -23.75 1 91.31 383 VAL A C 1
ATOM 2700 O O . VAL A 1 383 ? -11.453 -19.703 -24.062 1 91.31 383 VAL A O 1
ATOM 2703 N N . PHE A 1 384 ? -9.5 -20.578 -23.609 1 94.19 384 PHE A N 1
ATOM 2704 C CA . PHE A 1 384 ? -9.953 -21.906 -24.031 1 94.19 384 PHE A CA 1
ATOM 2705 C C . PHE A 1 384 ? -10.805 -22.547 -22.938 1 94.19 384 PHE A C 1
ATOM 2707 O O . PHE A 1 384 ? -11.688 -23.359 -23.234 1 94.19 384 PHE A O 1
ATOM 2714 N N . MET A 1 385 ? -10.539 -22.172 -21.719 1 94 385 MET A N 1
ATOM 2715 C CA . MET A 1 385 ? -11.406 -22.656 -20.656 1 94 385 MET A CA 1
ATOM 2716 C C . MET A 1 385 ? -12.828 -22.125 -20.828 1 94 385 MET A C 1
ATOM 2718 O O . MET A 1 385 ? -13.797 -22.859 -20.672 1 94 385 MET A O 1
ATOM 2722 N N . ARG A 1 386 ? -12.914 -20.891 -21.094 1 91.81 386 ARG A N 1
ATOM 2723 C CA . ARG A 1 386 ? -14.219 -20.281 -21.328 1 91.81 386 ARG A CA 1
ATOM 2724 C C . ARG A 1 386 ? -14.945 -20.969 -22.484 1 91.81 386 ARG A C 1
ATOM 2726 O O . ARG A 1 386 ? -16.141 -21.219 -22.406 1 91.81 386 ARG A O 1
ATOM 2733 N N . ARG A 1 387 ? -14.266 -21.203 -23.531 1 92.88 387 ARG A N 1
ATOM 2734 C CA . ARG A 1 387 ? -14.844 -21.891 -24.672 1 92.88 387 ARG A CA 1
ATOM 2735 C C . ARG A 1 387 ? -15.312 -23.281 -24.297 1 92.88 387 ARG A C 1
ATOM 2737 O O . ARG A 1 387 ? -16.359 -23.734 -24.75 1 92.88 387 ARG A O 1
ATOM 2744 N N . ALA A 1 388 ? -14.516 -23.938 -23.531 1 93.88 388 ALA A N 1
ATOM 2745 C CA . ALA A 1 388 ? -14.875 -25.266 -23.078 1 93.88 388 ALA A CA 1
ATOM 2746 C C . ALA A 1 388 ? -16.125 -25.25 -22.203 1 93.88 388 ALA A C 1
ATOM 2748 O O . ALA A 1 388 ? -16.984 -26.125 -22.328 1 93.88 388 ALA A O 1
ATOM 2749 N N . LEU A 1 389 ? -16.203 -24.281 -21.344 1 92.56 389 LEU A N 1
ATOM 2750 C CA . LEU A 1 389 ? -17.359 -24.141 -20.469 1 92.56 389 LEU A CA 1
ATOM 2751 C C . LEU A 1 389 ? -18.609 -23.828 -21.266 1 92.56 389 LEU A C 1
ATOM 2753 O O . LEU A 1 389 ? -19.688 -24.375 -20.969 1 92.56 389 LEU A O 1
ATOM 2757 N N . GLU A 1 390 ? -18.484 -23.016 -22.234 1 90.75 390 GLU A N 1
ATOM 2758 C CA . GLU A 1 390 ? -19.609 -22.672 -23.094 1 90.75 390 GLU A CA 1
ATOM 2759 C C . GLU A 1 390 ? -20.094 -23.891 -23.875 1 90.75 390 GLU A C 1
ATOM 2761 O O . GLU A 1 390 ? -21.297 -24.109 -24.016 1 90.75 390 GLU A O 1
ATOM 2766 N N . ARG A 1 391 ? -19.188 -24.594 -24.375 1 90.62 391 ARG A N 1
ATOM 2767 C CA . ARG A 1 391 ? -19.531 -25.812 -25.125 1 90.62 391 ARG A CA 1
ATOM 2768 C C . ARG A 1 391 ? -20.234 -26.812 -24.219 1 90.62 391 ARG A C 1
ATOM 2770 O O . ARG A 1 391 ? -21.172 -27.484 -24.641 1 90.62 391 ARG A O 1
ATOM 2777 N N . ARG A 1 392 ? -19.734 -26.906 -23.047 1 88.5 392 ARG A N 1
ATOM 2778 C CA . ARG A 1 392 ? -20.312 -27.828 -22.078 1 88.5 392 ARG A CA 1
ATOM 2779 C C . ARG A 1 392 ? -21.719 -27.391 -21.688 1 88.5 392 ARG A C 1
ATOM 2781 O O . ARG A 1 392 ? -22.609 -28.234 -21.484 1 88.5 392 ARG A O 1
ATOM 2788 N N . LYS A 1 393 ? -21.922 -26.188 -21.469 1 85.56 393 LYS A N 1
ATOM 2789 C CA . LYS A 1 393 ? -23.234 -25.641 -21.125 1 85.56 393 LYS A CA 1
ATOM 2790 C C . LYS A 1 393 ? -24.219 -25.875 -22.266 1 85.56 393 LYS A C 1
ATOM 2792 O O . LYS A 1 393 ? -25.391 -26.203 -22.016 1 85.56 393 LYS A O 1
ATOM 2797 N N . ALA A 1 394 ? -23.844 -25.703 -23.438 1 84.62 394 ALA A N 1
ATOM 2798 C CA . ALA A 1 394 ? -24.688 -25.891 -24.609 1 84.62 394 ALA A CA 1
ATOM 2799 C C . ALA A 1 394 ? -25.078 -27.359 -24.766 1 84.62 394 ALA A C 1
ATOM 2801 O O . ALA A 1 394 ? -26.172 -27.672 -25.266 1 84.62 394 ALA A O 1
ATOM 2802 N N . ALA A 1 395 ? -24.234 -28.234 -24.406 1 81.5 395 ALA A N 1
ATOM 2803 C CA . ALA A 1 395 ? -24.484 -29.656 -24.531 1 81.5 395 ALA A CA 1
ATOM 2804 C C . ALA A 1 395 ? -25.391 -30.172 -23.406 1 81.5 395 ALA A C 1
ATOM 2806 O O . ALA A 1 395 ? -25.719 -31.344 -23.359 1 81.5 395 ALA A O 1
ATOM 2807 N N . GLY A 1 396 ? -26.094 -29.344 -22.531 1 70.25 396 GLY A N 1
ATOM 2808 C CA . GLY A 1 396 ? -27.062 -29.703 -21.516 1 70.25 396 GLY A CA 1
ATOM 2809 C C . GLY A 1 396 ? -26.438 -30.094 -20.203 1 70.25 396 GLY A C 1
ATOM 2810 O O . GLY A 1 396 ? -27.109 -30.672 -19.328 1 70.25 396 GLY A O 1
ATOM 2811 N N . GLY A 1 397 ? -25.328 -29.953 -19.953 1 59.12 397 GLY A N 1
ATOM 2812 C CA . GLY A 1 397 ? -24.594 -30.734 -18.969 1 59.12 397 GLY A CA 1
ATOM 2813 C C . GLY A 1 397 ? -24.672 -30.156 -17.562 1 59.12 397 GLY A C 1
ATOM 2814 O O . GLY A 1 397 ? -24.25 -30.797 -16.609 1 59.12 397 GLY A O 1
ATOM 2815 N N . TRP A 1 398 ? -24.812 -28.797 -17.344 1 57.19 398 TRP A N 1
ATOM 2816 C CA . TRP A 1 398 ? -24.703 -28.656 -15.906 1 57.19 398 TRP A CA 1
ATOM 2817 C C . TRP A 1 398 ? -26.047 -28.875 -15.219 1 57.19 398 TRP A C 1
ATOM 2819 O O . TRP A 1 398 ? -26.953 -28.047 -15.336 1 57.19 398 TRP A O 1
ATOM 2829 N N . ALA A 1 399 ? -26.781 -30.016 -15.555 1 42.69 399 ALA A N 1
ATOM 2830 C CA . ALA A 1 399 ? -28.031 -30.188 -14.812 1 42.69 399 ALA A CA 1
ATOM 2831 C C . ALA A 1 399 ? -27.859 -29.766 -13.359 1 42.69 399 ALA A C 1
ATOM 2833 O O . ALA A 1 399 ? -26.781 -29.922 -12.781 1 42.69 399 ALA A O 1
ATOM 2834 N N . ALA A 1 400 ? -28.719 -28.969 -12.922 1 44.69 400 ALA A N 1
ATOM 2835 C CA . ALA A 1 400 ? -28.828 -28.562 -11.531 1 44.69 400 ALA A CA 1
ATOM 2836 C C . ALA A 1 400 ? -28.438 -29.688 -10.586 1 44.69 400 ALA A C 1
ATOM 2838 O O . ALA A 1 400 ? -27.906 -29.453 -9.5 1 44.69 400 ALA A O 1
ATOM 2839 N N . GLY A 1 401 ? -29 -30.859 -10.836 1 41.28 401 GLY A N 1
ATOM 2840 C CA . GLY A 1 401 ? -28.906 -32.062 -10.016 1 41.28 401 GLY A CA 1
ATOM 2841 C C . GLY A 1 401 ? -27.5 -32.562 -9.852 1 41.28 401 GLY A C 1
ATOM 2842 O O . GLY A 1 401 ? -27.25 -33.531 -9.133 1 41.28 401 GLY A O 1
ATOM 2843 N N . ASP A 1 402 ? -26.766 -32.25 -10.766 1 43.16 402 ASP A N 1
ATOM 2844 C CA . ASP A 1 402 ? -25.391 -32.781 -10.734 1 43.16 402 ASP A CA 1
ATOM 2845 C C . ASP A 1 402 ? -24.594 -32.156 -9.586 1 43.16 402 ASP A C 1
ATOM 2847 O O . ASP A 1 402 ? -23.422 -31.812 -9.758 1 43.16 402 ASP A O 1
ATOM 2851 N N . VAL A 1 403 ? -25.25 -31.438 -8.867 1 39.66 403 VAL A N 1
ATOM 2852 C CA . VAL A 1 403 ? -24.703 -31.156 -7.539 1 39.66 403 VAL A CA 1
ATOM 2853 C C . VAL A 1 403 ? -24.234 -32.469 -6.898 1 39.66 403 VAL A C 1
ATOM 2855 O O . VAL A 1 403 ? -25 -33.438 -6.805 1 39.66 403 VAL A O 1
ATOM 2858 N N . GLY A 1 404 ? -23.219 -32.969 -7.367 1 33.41 404 GLY A N 1
ATOM 2859 C CA . GLY A 1 404 ? -22.578 -34.156 -6.859 1 33.41 404 GLY A CA 1
ATOM 2860 C C . GLY A 1 404 ? -23.016 -34.531 -5.449 1 33.41 404 GLY A C 1
ATOM 2861 O O . GLY A 1 404 ? -22.844 -33.719 -4.523 1 33.41 404 GLY A O 1
ATOM 2862 N N . ALA A 1 405 ? -24.125 -35.25 -5.211 1 33.06 405 ALA A N 1
ATOM 2863 C CA . ALA A 1 405 ? -24.062 -36.125 -4.047 1 33.06 405 ALA A CA 1
ATOM 2864 C C . ALA A 1 405 ? -22.672 -36.781 -3.928 1 33.06 405 ALA A C 1
ATOM 2866 O O . ALA A 1 405 ? -22.234 -37.5 -4.832 1 33.06 405 ALA A O 1
ATOM 2867 N N . ALA A 1 406 ? -21.609 -36.031 -3.424 1 32.66 406 ALA A N 1
ATOM 2868 C CA . ALA A 1 406 ? -20.531 -36.875 -2.92 1 32.66 406 ALA A CA 1
ATOM 2869 C C . ALA A 1 406 ? -21.016 -38.312 -2.732 1 32.66 406 ALA A C 1
ATOM 2871 O O . ALA A 1 406 ? -22.125 -38.531 -2.271 1 32.66 406 ALA A O 1
ATOM 2872 N N . GLU A 1 407 ? -20.797 -39.25 -3.533 1 29.94 407 GLU A N 1
ATOM 2873 C CA . GLU A 1 407 ? -21.062 -40.656 -3.217 1 29.94 407 GLU A CA 1
ATOM 2874 C C . GLU A 1 407 ? -21.25 -40.844 -1.716 1 29.94 407 GLU A C 1
ATOM 2876 O O . GLU A 1 407 ? -20.484 -40.312 -0.91 1 29.94 407 GLU A O 1
ATOM 2881 N N . ASP A 1 408 ? -22.547 -41.188 -1.263 1 30.22 408 ASP A N 1
ATOM 2882 C CA . ASP A 1 408 ? -23.078 -41.844 -0.067 1 30.22 408 ASP A CA 1
ATOM 2883 C C . ASP A 1 408 ? -22.078 -42.844 0.491 1 30.22 408 ASP A C 1
ATOM 2885 O O . ASP A 1 408 ? -22.438 -43.719 1.287 1 30.22 408 ASP A O 1
ATOM 2889 N N . GLY A 1 409 ? -20.969 -43.219 0.168 1 30.38 409 GLY A N 1
ATOM 2890 C CA . GLY A 1 409 ? -20.656 -44.062 1.329 1 30.38 409 GLY A CA 1
ATOM 2891 C C . GLY A 1 409 ? -21 -43.375 2.645 1 30.38 409 GLY A C 1
ATOM 2892 O O . GLY A 1 409 ? -21.078 -44.031 3.684 1 30.38 409 GLY A O 1
ATOM 2893 N N . ALA A 1 410 ? -20.656 -42.25 3.191 1 28.62 410 ALA A N 1
ATOM 2894 C CA . ALA A 1 410 ? -21.438 -41.906 4.375 1 28.62 410 ALA A CA 1
ATOM 2895 C C . ALA A 1 410 ? -22.781 -41.281 3.988 1 28.62 410 ALA A C 1
ATOM 2897 O O . ALA A 1 410 ? -22.938 -40.781 2.881 1 28.62 410 ALA A O 1
ATOM 2898 N N . ASP A 1 411 ? -24.031 -41.469 4.656 1 25.94 411 ASP A N 1
ATOM 2899 C CA . ASP A 1 411 ? -25.438 -41.094 4.789 1 25.94 411 ASP A CA 1
ATOM 2900 C C . ASP A 1 411 ? -25.625 -39.594 4.641 1 25.94 411 ASP A C 1
ATOM 2902 O O . ASP A 1 411 ? -26.312 -38.969 5.453 1 25.94 411 ASP A O 1
ATOM 2906 N N . ALA A 1 412 ? -25 -38.625 4.113 1 32.53 412 ALA A N 1
ATOM 2907 C CA . ALA A 1 412 ? -25.531 -37.344 4.535 1 32.53 412 ALA A CA 1
ATOM 2908 C C . ALA A 1 412 ? -26.875 -37.062 3.871 1 32.53 412 ALA A C 1
ATOM 2910 O O . ALA A 1 412 ? -26.922 -36.625 2.725 1 32.53 412 ALA A O 1
ATOM 2911 N N . VAL A 1 413 ? -27.938 -38 3.875 1 26.34 413 VAL A N 1
ATOM 2912 C CA . VAL A 1 413 ? -29.219 -37.688 3.246 1 26.34 413 VAL A CA 1
ATOM 2913 C C . VAL A 1 413 ? -29.688 -36.312 3.648 1 26.34 413 VAL A C 1
ATOM 2915 O O . VAL A 1 413 ? -29.984 -35.469 2.789 1 26.34 413 VAL A O 1
ATOM 2918 N N . GLU A 1 414 ? -30.875 -36.094 4.418 1 27.33 414 GLU A N 1
ATOM 2919 C CA . GLU A 1 414 ? -32.094 -35.344 4.461 1 27.33 414 GLU A CA 1
ATOM 2920 C C . GLU A 1 414 ? -31.891 -33.969 5.137 1 27.33 414 GLU A C 1
ATOM 2922 O O . GLU A 1 414 ? -31.641 -33.906 6.34 1 27.33 414 GLU A O 1
ATOM 2927 N N . ILE A 1 415 ? -31.203 -33 4.648 1 25.55 415 ILE A N 1
ATOM 2928 C CA . ILE A 1 415 ? -31.344 -31.703 5.305 1 25.55 415 ILE A CA 1
ATOM 2929 C C . ILE A 1 415 ? -32.812 -31.312 5.348 1 25.55 415 ILE A C 1
ATOM 2931 O O . ILE A 1 415 ? -33.469 -31.203 4.301 1 25.55 415 ILE A O 1
ATOM 2935 N N . GLY A 1 416 ? -33.625 -31.594 6.438 1 24.2 416 GLY A N 1
ATOM 2936 C CA . GLY A 1 416 ? -34.969 -31.297 6.926 1 24.2 416 GLY A CA 1
ATOM 2937 C C . GLY A 1 416 ? -35.344 -29.844 6.785 1 24.2 416 GLY A C 1
ATOM 2938 O O . GLY A 1 416 ? -34.594 -28.953 7.164 1 24.2 416 GLY A O 1
ATOM 2939 N N . ARG A 1 417 ? -36.219 -29.469 5.711 1 26.56 417 ARG A N 1
ATOM 2940 C CA . ARG A 1 417 ? -37.094 -28.312 5.547 1 26.56 417 ARG A CA 1
ATOM 2941 C C . ARG A 1 417 ? -37.844 -28.016 6.836 1 26.56 417 ARG A C 1
ATOM 2943 O O . ARG A 1 417 ? -38.875 -28.672 7.133 1 26.56 417 ARG A O 1
ATOM 2950 N N . HIS A 1 418 ? -37.281 -27.906 8.055 1 22.41 418 HIS A N 1
ATOM 2951 C CA . HIS A 1 418 ? -38.156 -27.516 9.164 1 22.41 418 HIS A CA 1
ATOM 2952 C C . HIS A 1 418 ? -38.875 -26.203 8.875 1 22.41 418 HIS A C 1
ATOM 2954 O O . HIS A 1 418 ? -38.25 -25.234 8.422 1 22.41 418 HIS A O 1
ATOM 2960 N N . ASP A 1 419 ? -40.25 -26.328 8.57 1 22.02 419 ASP A N 1
ATOM 2961 C CA . ASP A 1 419 ? -41.438 -25.469 8.547 1 22.02 419 ASP A CA 1
ATOM 2962 C C . ASP A 1 419 ? -41.469 -24.547 9.766 1 22.02 419 ASP A C 1
ATOM 2964 O O . ASP A 1 419 ? -41.594 -25.031 10.898 1 22.02 419 ASP A O 1
ATOM 2968 N N . VAL A 1 420 ? -40.75 -23.594 10.031 1 17.84 420 VAL A N 1
ATOM 2969 C CA . VAL A 1 420 ? -41.094 -22.625 11.086 1 17.84 420 VAL A CA 1
ATOM 2970 C C . VAL A 1 420 ? -42.438 -21.969 10.797 1 17.84 420 VAL A C 1
ATOM 2972 O O . VAL A 1 420 ? -42.625 -21.391 9.719 1 17.84 420 VAL A O 1
ATOM 2975 N N . ALA A 1 421 ? -43.344 -22.312 11.594 1 19.06 421 ALA A N 1
ATOM 2976 C CA . ALA A 1 421 ? -44.344 -21.484 12.266 1 19.06 421 ALA A CA 1
ATOM 2977 C C . ALA A 1 421 ? -43.688 -20.438 13.148 1 19.06 421 ALA A C 1
ATOM 2979 O O . ALA A 1 421 ? -42.719 -20.734 13.859 1 19.06 421 ALA A O 1
ATOM 2980 N N . MET B 1 1 ? 18.438 -16.359 -0.558 1 57.69 1 MET B N 1
ATOM 2981 C CA . MET B 1 1 ? 17.172 -16.672 0.103 1 57.69 1 MET B CA 1
ATOM 2982 C C . MET B 1 1 ? 17.156 -16.141 1.53 1 57.69 1 MET B C 1
ATOM 2984 O O . MET B 1 1 ? 16.188 -15.492 1.94 1 57.69 1 MET B O 1
ATOM 2988 N N . ALA B 1 2 ? 18.266 -16.219 2.186 1 64.31 2 ALA B N 1
ATOM 2989 C CA . ALA B 1 2 ? 18.297 -15.805 3.584 1 64.31 2 ALA B CA 1
ATOM 2990 C C . ALA B 1 2 ? 18.219 -14.281 3.705 1 64.31 2 ALA B C 1
ATOM 2992 O O . ALA B 1 2 ? 17.469 -13.758 4.539 1 64.31 2 ALA B O 1
ATOM 2993 N N . SER B 1 3 ? 18.797 -13.617 2.721 1 80.69 3 SER B N 1
ATOM 2994 C CA . SER B 1 3 ? 18.797 -12.156 2.781 1 80.69 3 SER B CA 1
ATOM 2995 C C . SER B 1 3 ? 17.422 -11.602 2.438 1 80.69 3 SER B C 1
ATOM 2997 O O . SER B 1 3 ? 16.938 -10.664 3.086 1 80.69 3 SER B O 1
ATOM 2999 N N . THR B 1 4 ? 16.75 -12.273 1.549 1 88.12 4 THR B N 1
ATOM 3000 C CA . THR B 1 4 ? 15.414 -11.836 1.143 1 88.12 4 THR B CA 1
ATOM 3001 C C . THR B 1 4 ? 14.414 -12.039 2.271 1 88.12 4 THR B C 1
ATOM 3003 O O . THR B 1 4 ? 13.617 -11.148 2.576 1 88.12 4 THR B O 1
ATOM 3006 N N . LEU B 1 5 ? 14.555 -13.172 2.938 1 90.81 5 LEU B N 1
ATOM 3007 C CA . LEU B 1 5 ? 13.672 -13.484 4.055 1 90.81 5 LEU B CA 1
ATOM 3008 C C . LEU B 1 5 ? 13.852 -12.477 5.188 1 90.81 5 LEU B C 1
ATOM 3010 O O . LEU B 1 5 ? 12.867 -12.008 5.766 1 90.81 5 LEU B O 1
ATOM 3014 N N . TYR B 1 6 ? 15.117 -12.203 5.441 1 92.81 6 TYR B N 1
ATOM 3015 C CA . TYR B 1 6 ? 15.422 -11.258 6.512 1 92.81 6 TYR B CA 1
ATOM 3016 C C . TYR B 1 6 ? 14.828 -9.891 6.219 1 92.81 6 TYR B C 1
ATOM 3018 O O . TYR B 1 6 ? 14.234 -9.258 7.098 1 92.81 6 TYR B O 1
ATOM 3026 N N . GLU B 1 7 ? 14.906 -9.453 4.996 1 94.75 7 GLU B N 1
ATOM 3027 C CA . GLU B 1 7 ? 14.391 -8.141 4.617 1 94.75 7 GLU B CA 1
ATOM 3028 C C . GLU B 1 7 ? 12.867 -8.125 4.621 1 94.75 7 GLU B C 1
ATOM 3030 O O . GLU B 1 7 ? 12.25 -7.137 5.023 1 94.75 7 GLU B O 1
ATOM 3035 N N . ILE B 1 8 ? 12.297 -9.203 4.211 1 95.19 8 ILE B N 1
ATOM 3036 C CA . ILE B 1 8 ? 10.844 -9.32 4.219 1 95.19 8 ILE B CA 1
ATOM 3037 C C . ILE B 1 8 ? 10.328 -9.273 5.656 1 95.19 8 ILE B C 1
ATOM 3039 O O . ILE B 1 8 ? 9.367 -8.562 5.957 1 95.19 8 ILE B O 1
ATOM 3043 N N . ALA B 1 9 ? 10.977 -10.016 6.504 1 95.5 9 ALA B N 1
ATOM 3044 C CA . ALA B 1 9 ? 10.586 -10.07 7.91 1 95.5 9 ALA B CA 1
ATOM 3045 C C . ALA B 1 9 ? 10.719 -8.703 8.57 1 95.5 9 ALA B C 1
ATOM 3047 O O . ALA B 1 9 ? 9.836 -8.289 9.328 1 95.5 9 ALA B O 1
ATOM 3048 N N . ARG B 1 10 ? 11.797 -8.023 8.281 1 95.94 10 ARG B N 1
ATOM 3049 C CA . ARG B 1 10 ? 12.016 -6.695 8.844 1 95.94 10 ARG B CA 1
ATOM 3050 C C . ARG B 1 10 ? 10.945 -5.715 8.391 1 95.94 10 ARG B C 1
ATOM 3052 O O . ARG B 1 10 ? 10.43 -4.93 9.188 1 95.94 10 ARG B O 1
ATOM 3059 N N . LEU B 1 11 ? 10.641 -5.777 7.117 1 96.12 11 LEU B N 1
ATOM 3060 C CA . LEU B 1 11 ? 9.602 -4.895 6.59 1 96.12 11 LEU B CA 1
ATOM 3061 C C . LEU B 1 11 ? 8.25 -5.215 7.215 1 96.12 11 LEU B C 1
ATOM 3063 O O . LEU B 1 11 ? 7.504 -4.309 7.59 1 96.12 11 LEU B O 1
ATOM 3067 N N . TRP B 1 12 ? 7.992 -6.492 7.285 1 95.88 12 TRP B N 1
ATOM 3068 C CA . TRP B 1 12 ? 6.738 -6.957 7.871 1 95.88 12 TRP B CA 1
ATOM 3069 C C . TRP B 1 12 ? 6.625 -6.523 9.328 1 95.88 12 TRP B C 1
ATOM 3071 O O . TRP B 1 12 ? 5.594 -5.992 9.75 1 95.88 12 TRP B O 1
ATOM 3081 N N . ILE B 1 13 ? 7.656 -6.688 10.117 1 95.94 13 ILE B N 1
ATOM 3082 C CA . ILE B 1 13 ? 7.688 -6.289 11.523 1 95.94 13 ILE B CA 1
ATOM 3083 C C . ILE B 1 13 ? 7.512 -4.777 11.633 1 95.94 13 ILE B C 1
ATOM 3085 O O . ILE B 1 13 ? 6.816 -4.293 12.531 1 95.94 13 ILE B O 1
ATOM 3089 N N . THR B 1 14 ? 8.125 -4.059 10.742 1 96.5 14 THR B N 1
ATOM 3090 C CA . THR B 1 14 ? 7.992 -2.605 10.719 1 96.5 14 THR B CA 1
ATOM 3091 C C . THR B 1 14 ? 6.531 -2.197 10.539 1 96.5 14 THR B C 1
ATOM 3093 O O . THR B 1 14 ? 6.039 -1.312 11.234 1 96.5 14 THR B O 1
ATOM 3096 N N . PHE B 1 15 ? 5.832 -2.848 9.594 1 95.44 15 PHE B N 1
ATOM 3097 C CA . PHE B 1 15 ? 4.441 -2.496 9.328 1 95.44 15 PHE B CA 1
ATOM 3098 C C . PHE B 1 15 ? 3.553 -2.893 10.5 1 95.44 15 PHE B C 1
ATOM 3100 O O . PHE B 1 15 ? 2.588 -2.195 10.82 1 95.44 15 PHE B O 1
ATOM 3107 N N . ILE B 1 16 ? 3.902 -3.994 11.195 1 93.88 16 ILE B N 1
ATOM 3108 C CA . ILE B 1 16 ? 3.174 -4.387 12.391 1 93.88 16 ILE B CA 1
ATOM 3109 C C . ILE B 1 16 ? 3.41 -3.357 13.5 1 93.88 16 ILE B C 1
ATOM 3111 O O . ILE B 1 16 ? 2.469 -2.939 14.18 1 93.88 16 ILE B O 1
ATOM 3115 N N . ALA B 1 17 ? 4.645 -2.992 13.648 1 95.69 17 ALA B N 1
ATOM 3116 C CA . ALA B 1 17 ? 4.98 -1.973 14.641 1 95.69 17 ALA B CA 1
ATOM 3117 C C . ALA B 1 17 ? 4.258 -0.662 14.344 1 95.69 17 ALA B C 1
ATOM 3119 O O . ALA B 1 17 ? 3.793 0.02 15.258 1 95.69 17 ALA B O 1
ATOM 3120 N N . LEU B 1 18 ? 4.199 -0.331 13.078 1 95.56 18 LEU B N 1
ATOM 3121 C CA . LEU B 1 18 ? 3.523 0.889 12.656 1 95.56 18 LEU B CA 1
ATOM 3122 C C . LEU B 1 18 ? 2.043 0.847 13.016 1 95.56 18 LEU B C 1
ATOM 3124 O O . LEU B 1 18 ? 1.5 1.825 13.539 1 95.56 18 LEU B O 1
ATOM 3128 N N . ALA B 1 19 ? 1.424 -0.264 12.742 1 93.19 19 ALA B N 1
ATOM 3129 C CA . ALA B 1 19 ? 0.015 -0.43 13.094 1 93.19 19 ALA B CA 1
ATOM 3130 C C . ALA B 1 19 ? -0.186 -0.355 14.602 1 93.19 19 ALA B C 1
ATOM 3132 O O . ALA B 1 19 ? -1.131 0.28 15.078 1 93.19 19 ALA B O 1
ATOM 3133 N N . CYS B 1 20 ? 0.682 -0.969 15.359 1 93.06 20 CYS B N 1
ATOM 3134 C CA . CYS B 1 20 ? 0.612 -0.951 16.812 1 93.06 20 CYS B CA 1
ATOM 3135 C C . CYS B 1 20 ? 0.851 0.454 17.359 1 93.06 20 CYS B C 1
ATOM 3137 O O . CYS B 1 20 ? 0.166 0.892 18.281 1 93.06 20 CYS B O 1
ATOM 3139 N N . GLY B 1 21 ? 1.825 1.09 16.766 1 94.62 21 GLY B N 1
ATOM 3140 C CA . GLY B 1 21 ? 2.074 2.469 17.156 1 94.62 21 GLY B CA 1
ATOM 3141 C C . GLY B 1 21 ? 0.882 3.379 16.938 1 94.62 21 GLY B C 1
ATOM 3142 O O . GLY B 1 21 ? 0.555 4.207 17.781 1 94.62 21 GLY B O 1
ATOM 3143 N N . GLY B 1 22 ? 0.287 3.227 15.742 1 93.25 22 GLY B N 1
ATOM 3144 C CA . GLY B 1 22 ? -0.927 3.98 15.477 1 93.25 22 GLY B CA 1
ATOM 3145 C C . GLY B 1 22 ? -2.031 3.715 16.484 1 93.25 22 GLY B C 1
ATOM 3146 O O . GLY B 1 22 ? -2.697 4.645 16.938 1 93.25 22 GLY B O 1
ATOM 3147 N N . LYS B 1 23 ? -2.203 2.49 16.875 1 90.75 23 LYS B N 1
ATOM 3148 C CA . LYS B 1 23 ? -3.227 2.117 17.844 1 90.75 23 LYS B CA 1
ATOM 3149 C C . LYS B 1 23 ? -2.902 2.674 19.234 1 90.75 23 LYS B C 1
ATOM 3151 O O . LYS B 1 23 ? -3.799 3.1 19.953 1 90.75 23 LYS B O 1
ATOM 3156 N N . LEU B 1 24 ? -1.681 2.57 19.578 1 91.62 24 LEU B N 1
ATOM 3157 C CA . LEU B 1 24 ? -1.27 3.133 20.859 1 91.62 24 LEU B CA 1
ATOM 3158 C C . LEU B 1 24 ? -1.487 4.641 20.891 1 91.62 24 LEU B C 1
ATOM 3160 O O . LEU B 1 24 ? -1.894 5.199 21.906 1 91.62 24 LEU B O 1
ATOM 3164 N N . GLY B 1 25 ? -1.179 5.285 19.781 1 91.31 25 GLY B N 1
ATOM 3165 C CA . GLY B 1 25 ? -1.422 6.715 19.672 1 91.31 25 GLY B CA 1
ATOM 3166 C C . GLY B 1 25 ? -2.893 7.078 19.75 1 91.31 25 GLY B C 1
ATOM 3167 O O . GLY B 1 25 ? -3.246 8.156 20.234 1 91.31 25 GLY B O 1
ATOM 3168 N N . GLU B 1 26 ? -3.645 6.156 19.25 1 88.44 26 GLU B N 1
ATOM 3169 C CA . GLU B 1 26 ? -5.086 6.383 19.297 1 88.44 26 GLU B CA 1
ATOM 3170 C C . GLU B 1 26 ? -5.57 6.504 20.734 1 88.44 26 GLU B C 1
ATOM 3172 O O . GLU B 1 26 ? -6.566 7.18 21.016 1 88.44 26 GLU B O 1
ATOM 3177 N N . LEU B 1 27 ? -4.902 5.836 21.656 1 87 27 LEU B N 1
ATOM 3178 C CA . LEU B 1 27 ? -5.273 5.891 23.062 1 87 27 LEU B CA 1
ATOM 3179 C C . LEU B 1 27 ? -5.18 7.32 23.594 1 87 27 LEU B C 1
ATOM 3181 O O . LEU B 1 27 ? -5.906 7.688 24.516 1 87 27 LEU B O 1
ATOM 3185 N N . VAL B 1 28 ? -4.312 8.109 22.969 1 85 28 VAL B N 1
ATOM 3186 C CA . VAL B 1 28 ? -4.18 9.5 23.391 1 85 28 VAL B CA 1
ATOM 3187 C C . VAL B 1 28 ? -4.723 10.422 22.297 1 85 28 VAL B C 1
ATOM 3189 O O . VAL B 1 28 ? -4.352 11.594 22.219 1 85 28 VAL B O 1
ATOM 3192 N N . HIS B 1 29 ? -5.449 9.852 21.344 1 84.81 29 HIS B N 1
ATOM 3193 C CA . HIS B 1 29 ? -6.168 10.547 20.281 1 84.81 29 HIS B CA 1
ATOM 3194 C C . HIS B 1 29 ? -5.195 11.203 19.312 1 84.81 29 HIS B C 1
ATOM 3196 O O . HIS B 1 29 ? -5.5 12.25 18.734 1 84.81 29 HIS B O 1
ATOM 3202 N N . ALA B 1 30 ? -4.066 10.68 19.234 1 90.19 30 ALA B N 1
ATOM 3203 C CA . ALA B 1 30 ? -3.053 11.164 18.312 1 90.19 30 ALA B CA 1
ATOM 3204 C C . ALA B 1 30 ? -2.322 10.008 17.641 1 90.19 30 ALA B C 1
ATOM 3206 O O . ALA B 1 30 ? -1.123 9.812 17.844 1 90.19 30 ALA B O 1
ATOM 3207 N N . PRO B 1 31 ? -2.984 9.32 16.781 1 90.88 31 PRO B N 1
ATOM 3208 C CA . PRO B 1 31 ? -2.365 8.148 16.156 1 90.88 31 PRO B CA 1
ATOM 3209 C C . PRO B 1 31 ? -1.066 8.492 15.422 1 90.88 31 PRO B C 1
ATOM 3211 O O . PRO B 1 31 ? -0.129 7.688 15.422 1 90.88 31 PRO B O 1
ATOM 3214 N N . LEU B 1 32 ? -0.999 9.656 14.875 1 91.31 32 LEU B N 1
ATOM 3215 C CA . LEU B 1 32 ? 0.183 10.016 14.094 1 91.31 32 LEU B CA 1
ATOM 3216 C C . LEU B 1 32 ? 1.418 10.086 14.984 1 91.31 32 LEU B C 1
ATOM 3218 O O . LEU B 1 32 ? 2.531 9.805 14.539 1 91.31 32 LEU B O 1
ATOM 3222 N N . VAL B 1 33 ? 1.237 10.477 16.234 1 93.62 33 VAL B N 1
ATOM 3223 C CA . VAL B 1 33 ? 2.359 10.555 17.172 1 93.62 33 VAL B CA 1
ATOM 3224 C C . VAL B 1 33 ? 2.955 9.164 17.375 1 93.62 33 VAL B C 1
ATOM 3226 O O . VAL B 1 33 ? 4.18 9 17.391 1 93.62 33 VAL B O 1
ATOM 3229 N N . GLY B 1 34 ? 2.049 8.18 17.562 1 95.38 34 GLY B N 1
ATOM 3230 C CA . GLY B 1 34 ? 2.523 6.809 17.688 1 95.38 34 GLY B CA 1
ATOM 3231 C C . GLY B 1 34 ? 3.275 6.324 16.469 1 95.38 34 GLY B C 1
ATOM 3232 O O . GLY B 1 34 ? 4.277 5.617 16.594 1 95.38 34 GLY B O 1
ATOM 3233 N N . GLU B 1 35 ? 2.85 6.664 15.312 1 96.44 35 GLU B N 1
ATOM 3234 C CA . GLU B 1 35 ? 3.482 6.262 14.055 1 96.44 35 GLU B CA 1
ATOM 3235 C C . GLU B 1 35 ? 4.848 6.926 13.891 1 96.44 35 GLU B C 1
ATOM 3237 O O . GLU B 1 35 ? 5.797 6.293 13.43 1 96.44 35 GLU B O 1
ATOM 3242 N N . ILE B 1 36 ? 4.953 8.195 14.312 1 96.06 36 ILE B N 1
ATOM 3243 C CA . ILE B 1 36 ? 6.215 8.922 14.258 1 96.06 36 ILE B CA 1
ATOM 3244 C C . ILE B 1 36 ? 7.215 8.289 15.227 1 96.06 36 ILE B C 1
ATOM 3246 O O . ILE B 1 36 ? 8.391 8.125 14.898 1 96.06 36 ILE B O 1
ATOM 3250 N N . VAL B 1 37 ? 6.762 7.898 16.391 1 96.25 37 VAL B N 1
ATOM 3251 C CA . VAL B 1 37 ? 7.625 7.285 17.391 1 96.25 37 VAL B CA 1
ATOM 3252 C C . VAL B 1 37 ? 8.195 5.977 16.859 1 96.25 37 VAL B C 1
ATOM 3254 O O . VAL B 1 37 ? 9.367 5.664 17.078 1 96.25 37 VAL B O 1
ATOM 3257 N N . VAL B 1 38 ? 7.391 5.184 16.141 1 97.06 38 VAL B N 1
ATOM 3258 C CA . VAL B 1 38 ? 7.871 3.943 15.531 1 97.06 38 VAL B CA 1
ATOM 3259 C C . VAL B 1 38 ? 8.992 4.25 14.547 1 97.06 38 VAL B C 1
ATOM 3261 O O . VAL B 1 38 ? 10.016 3.562 14.531 1 97.06 38 VAL B O 1
ATOM 3264 N N . GLY B 1 39 ? 8.828 5.254 13.711 1 97.19 39 GLY B N 1
ATOM 3265 C CA . GLY B 1 39 ? 9.875 5.664 12.789 1 97.19 39 GLY B CA 1
ATOM 3266 C C . GLY B 1 39 ? 11.141 6.125 13.492 1 97.19 39 GLY B C 1
ATOM 3267 O O . GLY B 1 39 ? 12.25 5.832 13.031 1 97.19 39 GLY B O 1
ATOM 3268 N N . LEU B 1 40 ? 10.898 6.824 14.562 1 96.19 40 LEU B N 1
ATOM 3269 C CA . LEU B 1 40 ? 12.008 7.328 15.359 1 96.19 40 LEU B CA 1
ATOM 3270 C C . LEU B 1 40 ? 12.828 6.18 15.938 1 96.19 40 LEU B C 1
ATOM 3272 O O . LEU B 1 40 ? 14.055 6.199 15.891 1 96.19 40 LEU B O 1
ATOM 3276 N N . LEU B 1 41 ? 12.156 5.176 16.484 1 96.69 41 LEU B N 1
ATOM 3277 C CA . LEU B 1 41 ? 12.82 4.082 17.188 1 96.69 41 LEU B CA 1
ATOM 3278 C C . LEU B 1 41 ? 13.43 3.094 16.203 1 96.69 41 LEU B C 1
ATOM 3280 O O . LEU B 1 41 ? 14.547 2.609 16.422 1 96.69 41 LEU B O 1
ATOM 3284 N N . LEU B 1 42 ? 12.75 2.844 15.094 1 97.31 42 LEU B N 1
ATOM 3285 C CA . LEU B 1 42 ? 13.188 1.794 14.172 1 97.31 42 LEU B CA 1
ATOM 3286 C C . LEU B 1 42 ? 13.969 2.383 13.008 1 97.31 42 LEU B C 1
ATOM 3288 O O . LEU B 1 42 ? 14.586 1.645 12.234 1 97.31 42 LEU B O 1
ATOM 3292 N N . GLY B 1 43 ? 13.961 3.709 12.875 1 96.38 43 GLY B N 1
ATOM 3293 C CA . GLY B 1 43 ? 14.609 4.371 11.75 1 96.38 43 GLY B CA 1
ATOM 3294 C C . GLY B 1 43 ? 16.125 4.406 11.867 1 96.38 43 GLY B C 1
ATOM 3295 O O . GLY B 1 43 ? 16.688 3.814 12.781 1 96.38 43 GLY B O 1
ATOM 3296 N N . PRO B 1 44 ? 16.797 5.027 10.891 1 94.69 44 PRO B N 1
ATOM 3297 C CA . PRO B 1 44 ? 18.266 5.047 10.82 1 94.69 44 PRO B CA 1
ATOM 3298 C C . PRO B 1 44 ? 18.906 5.637 12.07 1 94.69 44 PRO B C 1
ATOM 3300 O O . PRO B 1 44 ? 19.969 5.184 12.492 1 94.69 44 PRO B O 1
ATOM 3303 N N . SER B 1 45 ? 18.297 6.641 12.719 1 93.31 45 SER B N 1
ATOM 3304 C CA . SER B 1 45 ? 18.859 7.285 13.906 1 93.31 45 SER B CA 1
ATOM 3305 C C . SER B 1 45 ? 18.594 6.461 15.156 1 93.31 45 SER B C 1
ATOM 3307 O O . SER B 1 45 ? 19.172 6.711 16.203 1 93.31 45 SER B O 1
ATOM 3309 N N . GLY B 1 46 ? 17.688 5.492 15.094 1 95.88 46 GLY B N 1
ATOM 3310 C CA . GLY B 1 46 ? 17.391 4.594 16.188 1 95.88 46 GLY B CA 1
ATOM 3311 C C . GLY B 1 46 ? 18 3.215 16.016 1 95.88 46 GLY B C 1
ATOM 3312 O O . GLY B 1 46 ? 19.219 3.078 15.898 1 95.88 46 GLY B O 1
ATOM 3313 N N . ALA B 1 47 ? 17.203 2.193 15.844 1 96.19 47 ALA B N 1
ATOM 3314 C CA . ALA B 1 47 ? 17.672 0.818 15.734 1 96.19 47 ALA B CA 1
ATOM 3315 C C . ALA B 1 47 ? 18.125 0.508 14.305 1 96.19 47 ALA B C 1
ATOM 3317 O O . ALA B 1 47 ? 18.781 -0.512 14.062 1 96.19 47 ALA B O 1
ATOM 3318 N N . ASN B 1 48 ? 17.875 1.392 13.344 1 96.12 48 ASN B N 1
ATOM 3319 C CA . ASN B 1 48 ? 18.188 1.167 11.938 1 96.12 48 ASN B CA 1
ATOM 3320 C C . ASN B 1 48 ? 17.672 -0.184 11.453 1 96.12 48 ASN B C 1
ATOM 3322 O O . ASN B 1 48 ? 18.406 -0.966 10.859 1 96.12 48 ASN B O 1
ATOM 3326 N N . PHE B 1 49 ? 16.484 -0.443 11.766 1 96.5 49 PHE B N 1
ATOM 3327 C CA . PHE B 1 49 ? 15.852 -1.738 11.562 1 96.5 49 PHE B CA 1
ATOM 3328 C C . PHE B 1 49 ? 15.039 -1.745 10.273 1 96.5 49 PHE B C 1
ATOM 3330 O O . PHE B 1 49 ? 14.727 -2.811 9.734 1 96.5 49 PHE B O 1
ATOM 3337 N N . ILE B 1 50 ? 14.711 -0.622 9.68 1 96.25 50 ILE B N 1
ATOM 3338 C CA . ILE B 1 50 ? 13.82 -0.512 8.531 1 96.25 50 ILE B CA 1
ATOM 3339 C C . ILE B 1 50 ? 14.602 -0.752 7.246 1 96.25 50 ILE B C 1
ATOM 3341 O O . ILE B 1 50 ? 15.539 -0.017 6.938 1 96.25 50 ILE B O 1
ATOM 3345 N N . PRO B 1 51 ? 14.188 -1.771 6.52 1 94.88 51 PRO B N 1
ATOM 3346 C CA . PRO B 1 51 ? 14.883 -2.018 5.254 1 94.88 51 PRO B CA 1
ATOM 3347 C C . PRO B 1 51 ? 14.477 -1.035 4.16 1 94.88 51 PRO B C 1
ATOM 3349 O O . PRO B 1 51 ? 13.352 -0.521 4.172 1 94.88 51 PRO B O 1
ATOM 3352 N N . GLU B 1 52 ? 15.453 -0.763 3.213 1 93.94 52 GLU B N 1
ATOM 3353 C CA . GLU B 1 52 ? 15.203 0.106 2.066 1 93.94 52 GLU B CA 1
ATOM 3354 C C . GLU B 1 52 ? 14.562 1.422 2.5 1 93.94 52 GLU B C 1
ATOM 3356 O O . GLU B 1 52 ? 13.5 1.794 2.002 1 93.94 52 GLU B O 1
ATOM 3361 N N . PRO B 1 53 ? 15.281 2.115 3.428 1 95 53 PRO B N 1
ATOM 3362 C CA . PRO B 1 53 ? 14.703 3.332 4 1 95 53 PRO B CA 1
ATOM 3363 C C . PRO B 1 53 ? 14.32 4.363 2.938 1 95 53 PRO B C 1
ATOM 3365 O O . PRO B 1 53 ? 13.32 5.062 3.08 1 95 53 PRO B O 1
ATOM 3368 N N . ASP B 1 54 ? 15.094 4.484 1.822 1 94.38 54 ASP B N 1
ATOM 3369 C CA . ASP B 1 54 ? 14.789 5.457 0.776 1 94.38 54 ASP B CA 1
ATOM 3370 C C . ASP B 1 54 ? 13.461 5.125 0.088 1 94.38 54 ASP B C 1
ATOM 3372 O O . ASP B 1 54 ? 12.711 6.023 -0.293 1 94.38 54 ASP B O 1
ATOM 3376 N N . GLY B 1 55 ? 13.195 3.842 -0.059 1 94.75 55 GLY B N 1
ATOM 3377 C CA . GLY B 1 55 ? 11.922 3.418 -0.623 1 94.75 55 GLY B CA 1
ATOM 3378 C C . GLY B 1 55 ? 10.742 3.748 0.265 1 94.75 55 GLY B C 1
ATOM 3379 O O . GLY B 1 55 ? 9.68 4.148 -0.226 1 94.75 55 GLY B O 1
ATOM 3380 N N . VAL B 1 56 ? 11 3.588 1.554 1 95.81 56 VAL B N 1
ATOM 3381 C CA . VAL B 1 56 ? 9.953 3.881 2.525 1 95.81 56 VAL B CA 1
ATOM 3382 C C . VAL B 1 56 ? 9.648 5.379 2.523 1 95.81 56 VAL B C 1
ATOM 3384 O O . VAL B 1 56 ? 8.484 5.781 2.549 1 95.81 56 VAL B O 1
ATOM 3387 N N . VAL B 1 57 ? 10.664 6.184 2.432 1 95.44 57 VAL B N 1
ATOM 3388 C CA . VAL B 1 57 ? 10.5 7.633 2.42 1 95.44 57 VAL B CA 1
ATOM 3389 C C . VAL B 1 57 ? 9.781 8.062 1.143 1 95.44 57 VAL B C 1
ATOM 3391 O O . VAL B 1 57 ? 8.875 8.898 1.184 1 95.44 57 VAL B O 1
ATOM 3394 N N . LEU B 1 58 ? 10.117 7.48 0.054 1 95.75 58 LEU B N 1
ATOM 3395 C CA . LEU B 1 58 ? 9.492 7.816 -1.22 1 95.75 58 LEU B CA 1
ATOM 3396 C C . LEU B 1 58 ? 8.016 7.445 -1.216 1 95.75 58 LEU B C 1
ATOM 3398 O O . LEU B 1 58 ? 7.172 8.227 -1.665 1 95.75 58 LEU B O 1
ATOM 3402 N N . LEU B 1 59 ? 7.77 6.277 -0.716 1 96 59 LEU B N 1
ATOM 3403 C CA . LEU B 1 59 ? 6.379 5.855 -0.606 1 96 59 LEU B CA 1
ATOM 3404 C C . LEU B 1 59 ? 5.605 6.77 0.342 1 96 59 LEU B C 1
ATOM 3406 O O . LEU B 1 59 ? 4.438 7.074 0.102 1 96 59 LEU B O 1
ATOM 3410 N N . GLY B 1 60 ? 6.234 7.148 1.401 1 96.56 60 GLY B N 1
ATOM 3411 C CA . GLY B 1 60 ? 5.641 8.102 2.326 1 96.56 60 GLY B CA 1
ATOM 3412 C C . GLY B 1 60 ? 5.32 9.438 1.685 1 96.56 60 GLY B C 1
ATOM 3413 O O . GLY B 1 60 ? 4.262 10.016 1.937 1 96.56 60 GLY B O 1
ATOM 3414 N N . ASN B 1 61 ? 6.211 9.922 0.863 1 95.69 61 ASN B N 1
ATOM 3415 C CA . ASN B 1 61 ? 5.98 11.18 0.16 1 95.69 61 ASN B CA 1
ATOM 3416 C C . ASN B 1 61 ? 4.781 11.086 -0.777 1 95.69 61 ASN B C 1
ATOM 3418 O O . ASN B 1 61 ? 4.016 12.047 -0.907 1 95.69 61 ASN B O 1
ATOM 3422 N N . LEU B 1 62 ? 4.676 9.961 -1.414 1 96.19 62 LEU B N 1
ATOM 3423 C CA . LEU B 1 62 ? 3.48 9.742 -2.221 1 96.19 62 LEU B CA 1
ATOM 3424 C C . LEU B 1 62 ? 2.23 9.727 -1.349 1 96.19 62 LEU B C 1
ATOM 3426 O O . LEU B 1 62 ? 1.197 10.281 -1.728 1 96.19 62 LEU B O 1
ATOM 3430 N N . GLY B 1 63 ? 2.348 9.031 -0.23 1 96.62 63 GLY B N 1
ATOM 3431 C CA . GLY B 1 63 ? 1.254 9.031 0.728 1 96.62 63 GLY B CA 1
ATOM 3432 C C . GLY B 1 63 ? 0.851 10.422 1.173 1 96.62 63 GLY B C 1
ATOM 3433 O O . GLY B 1 63 ? -0.337 10.711 1.331 1 96.62 63 GLY B O 1
ATOM 3434 N N . LEU B 1 64 ? 1.819 11.25 1.361 1 95.81 64 LEU B N 1
ATOM 3435 C CA . LEU B 1 64 ? 1.557 12.641 1.725 1 95.81 64 LEU B CA 1
ATOM 3436 C C . LEU B 1 64 ? 0.775 13.352 0.625 1 95.81 64 LEU B C 1
ATOM 3438 O O . LEU B 1 64 ? -0.155 14.109 0.909 1 95.81 64 LEU B O 1
ATOM 3442 N N . CYS B 1 65 ? 1.141 13.125 -0.616 1 96.5 65 CYS B N 1
ATOM 3443 C CA . CYS B 1 65 ? 0.416 13.711 -1.736 1 96.5 65 CYS B CA 1
ATOM 3444 C C . CYS B 1 65 ? -1.045 13.281 -1.729 1 96.5 65 CYS B C 1
ATOM 3446 O O . CYS B 1 65 ? -1.942 14.109 -1.908 1 96.5 65 CYS B O 1
ATOM 3448 N N . VAL B 1 66 ? -1.214 12.023 -1.457 1 96.62 66 VAL B N 1
ATOM 3449 C CA . VAL B 1 66 ? -2.568 11.484 -1.447 1 96.62 66 VAL B CA 1
ATOM 3450 C C . VAL B 1 66 ? -3.346 12.055 -0.265 1 96.62 66 VAL B C 1
ATOM 3452 O O . VAL B 1 66 ? -4.531 12.383 -0.391 1 96.62 66 VAL B O 1
ATOM 3455 N N . LEU B 1 67 ? -2.699 12.156 0.829 1 94.31 67 LEU B N 1
ATOM 3456 C CA . LEU B 1 67 ? -3.318 12.727 2.023 1 94.31 67 LEU B CA 1
ATOM 3457 C C . LEU B 1 67 ? -3.787 14.156 1.767 1 94.31 67 LEU B C 1
ATOM 3459 O O . LEU B 1 67 ? -4.918 14.508 2.104 1 94.31 67 LEU B O 1
ATOM 3463 N N . VAL B 1 68 ? -2.926 14.961 1.148 1 94.31 68 VAL B N 1
ATOM 3464 C CA . VAL B 1 68 ? -3.223 16.359 0.878 1 94.31 68 VAL B CA 1
ATOM 3465 C C . VAL B 1 68 ? -4.305 16.469 -0.194 1 94.31 68 VAL B C 1
ATOM 3467 O O . VAL B 1 68 ? -5.184 17.328 -0.117 1 94.31 68 VAL B O 1
ATOM 3470 N N . MET B 1 69 ? -4.238 15.562 -1.171 1 95.81 69 MET B N 1
ATOM 3471 C CA . MET B 1 69 ? -5.293 15.492 -2.18 1 95.81 69 MET B CA 1
ATOM 3472 C C . MET B 1 69 ? -6.645 15.211 -1.535 1 95.81 69 MET B C 1
ATOM 3474 O O . MET B 1 69 ? -7.645 15.836 -1.884 1 95.81 69 MET B O 1
ATOM 3478 N N . THR B 1 70 ? -6.633 14.266 -0.591 1 94.38 70 THR B N 1
ATOM 3479 C CA . THR B 1 70 ? -7.859 13.922 0.115 1 94.38 70 THR B CA 1
ATOM 3480 C C . THR B 1 70 ? -8.383 15.109 0.917 1 94.38 70 THR B C 1
ATOM 3482 O O . THR B 1 70 ? -9.594 15.305 1.023 1 94.38 70 THR B O 1
ATOM 3485 N N . GLY B 1 71 ? -7.496 15.828 1.512 1 91.25 71 GLY B N 1
ATOM 3486 C CA . GLY B 1 71 ? -7.879 17.062 2.186 1 91.25 71 GLY B CA 1
ATOM 3487 C C . GLY B 1 71 ? -8.586 18.047 1.273 1 91.25 71 GLY B C 1
ATOM 3488 O O . GLY B 1 71 ? -9.602 18.625 1.653 1 91.25 71 GLY B O 1
ATOM 3489 N N . GLY B 1 72 ? -8.039 18.219 0.063 1 92.12 72 GLY B N 1
ATOM 3490 C CA . GLY B 1 72 ? -8.688 19.078 -0.917 1 92.12 72 GLY B CA 1
ATOM 3491 C C . GLY B 1 72 ? -10.062 18.578 -1.324 1 92.12 72 GLY B C 1
ATOM 3492 O O . GLY B 1 72 ? -10.992 19.375 -1.473 1 92.12 72 GLY B O 1
ATOM 3493 N N . LEU B 1 73 ? -10.148 17.312 -1.449 1 93.06 73 LEU B N 1
ATOM 3494 C CA . LEU B 1 73 ? -11.406 16.672 -1.847 1 93.06 73 LEU B CA 1
ATOM 3495 C C . LEU B 1 73 ? -12.477 16.891 -0.783 1 93.06 73 LEU B C 1
ATOM 3497 O O . LEU B 1 73 ? -13.672 16.938 -1.099 1 93.06 73 LEU B O 1
ATOM 3501 N N . SER B 1 74 ? -12.07 17.047 0.411 1 88.62 74 SER B N 1
ATOM 3502 C CA . SER B 1 74 ? -12.992 17.109 1.542 1 88.62 74 SER B CA 1
ATOM 3503 C C . SER B 1 74 ? -13.555 18.516 1.721 1 88.62 74 SER B C 1
ATOM 3505 O O . SER B 1 74 ? -14.461 18.719 2.531 1 88.62 74 SER B O 1
ATOM 3507 N N . ILE B 1 75 ? -13.062 19.438 0.965 1 85.25 75 ILE B N 1
ATOM 3508 C CA . ILE B 1 75 ? -13.469 20.828 1.098 1 85.25 75 ILE B CA 1
ATOM 3509 C C . ILE B 1 75 ? -14.945 20.969 0.73 1 85.25 75 ILE B C 1
ATOM 3511 O O . ILE B 1 75 ? -15.406 20.375 -0.237 1 85.25 75 ILE B O 1
ATOM 3515 N N . ASP B 1 76 ? -15.641 21.688 1.569 1 83.44 76 ASP B N 1
ATOM 3516 C CA . ASP B 1 76 ? -17 22.125 1.222 1 83.44 76 ASP B CA 1
ATOM 3517 C C . ASP B 1 76 ? -16.969 23.422 0.408 1 83.44 76 ASP B C 1
ATOM 3519 O O . ASP B 1 76 ? -16.906 24.516 0.972 1 83.44 76 ASP B O 1
ATOM 3523 N N . VAL B 1 77 ? -17.141 23.25 -0.851 1 82.12 77 VAL B N 1
ATOM 3524 C CA . VAL B 1 77 ? -16.984 24.375 -1.784 1 82.12 77 VAL B CA 1
ATOM 3525 C C . VAL B 1 77 ? -18 25.469 -1.469 1 82.12 77 VAL B C 1
ATOM 3527 O O . VAL B 1 77 ? -17.672 26.656 -1.528 1 82.12 77 VAL B O 1
ATOM 3530 N N . ASP B 1 78 ? -19.188 25.062 -1.072 1 79.5 78 ASP B N 1
ATOM 3531 C CA . ASP B 1 78 ? -20.234 26.031 -0.757 1 79.5 78 ASP B CA 1
ATOM 3532 C C . ASP B 1 78 ? -19.906 26.797 0.53 1 79.5 78 ASP B C 1
ATOM 3534 O O . ASP B 1 78 ? -20.125 28 0.612 1 79.5 78 ASP B O 1
ATOM 3538 N N . ALA B 1 79 ? -19.375 26.109 1.442 1 77.38 79 ALA B N 1
ATOM 3539 C CA . ALA B 1 79 ? -19.016 26.734 2.711 1 77.38 79 ALA B CA 1
ATOM 3540 C C . ALA B 1 79 ? -17.844 27.688 2.531 1 77.38 79 ALA B C 1
ATOM 3542 O O . ALA B 1 79 ? -17.781 28.75 3.164 1 77.38 79 ALA B O 1
ATOM 3543 N N . LEU B 1 80 ? -16.953 27.359 1.686 1 77.81 80 LEU B N 1
ATOM 3544 C CA . LEU B 1 80 ? -15.766 28.188 1.453 1 77.81 80 LEU B CA 1
ATOM 3545 C C . LEU B 1 80 ? -16.109 29.453 0.697 1 77.81 80 LEU B C 1
ATOM 3547 O O . LEU B 1 80 ? -15.492 30.5 0.901 1 77.81 80 LEU B O 1
ATOM 3551 N N . ALA B 1 81 ? -17.125 29.375 -0.101 1 75.19 81 ALA B N 1
ATOM 3552 C CA . ALA B 1 81 ? -17.531 30.531 -0.89 1 75.19 81 ALA B CA 1
ATOM 3553 C C . ALA B 1 81 ? -18.234 31.562 -0.017 1 75.19 81 ALA B C 1
ATOM 3555 O O . ALA B 1 81 ? -18.297 32.75 -0.371 1 75.19 81 ALA B O 1
ATOM 3556 N N . HIS B 1 82 ? -18.719 31.094 1.158 1 76.38 82 HIS B N 1
ATOM 3557 C CA . HIS B 1 82 ? -19.453 32 2.041 1 76.38 82 HIS B CA 1
ATOM 3558 C C . HIS B 1 82 ? -18.734 32.188 3.373 1 76.38 82 HIS B C 1
ATOM 3560 O O . HIS B 1 82 ? -19.375 32.219 4.426 1 76.38 82 HIS B O 1
ATOM 3566 N N . VAL B 1 83 ? -17.469 32.219 3.158 1 76.44 83 VAL B N 1
ATOM 3567 C CA . VAL B 1 83 ? -16.656 32.312 4.359 1 76.44 83 VAL B CA 1
ATOM 3568 C C . VAL B 1 83 ? -16.875 33.656 5.031 1 76.44 83 VAL B C 1
ATOM 3570 O O . VAL B 1 83 ? -16.859 34.719 4.371 1 76.44 83 VAL B O 1
ATOM 3573 N N . GLY B 1 84 ? -17.016 33.688 6.297 1 82.38 84 GLY B N 1
ATOM 3574 C CA . GLY B 1 84 ? -17.203 34.938 7.051 1 82.38 84 GLY B CA 1
ATOM 3575 C C . GLY B 1 84 ? -15.891 35.531 7.547 1 82.38 84 GLY B C 1
ATOM 3576 O O . GLY B 1 84 ? -14.844 34.875 7.496 1 82.38 84 GLY B O 1
ATOM 3577 N N . PRO B 1 85 ? -15.922 36.719 7.902 1 90.38 85 PRO B N 1
ATOM 3578 C CA . PRO B 1 85 ? -14.727 37.438 8.359 1 90.38 85 PRO B CA 1
ATOM 3579 C C . PRO B 1 85 ? -14.109 36.781 9.602 1 90.38 85 PRO B C 1
ATOM 3581 O O . PRO B 1 85 ? -12.891 36.844 9.789 1 90.38 85 PRO B O 1
ATOM 3584 N N . VAL B 1 86 ? -14.906 36.188 10.367 1 91.62 86 VAL B N 1
ATOM 3585 C CA . VAL B 1 86 ? -14.414 35.594 11.602 1 91.62 86 VAL B CA 1
ATOM 3586 C C . VAL B 1 86 ? -13.516 34.375 11.281 1 91.62 86 VAL B C 1
ATOM 3588 O O . VAL B 1 86 ? -12.438 34.219 11.867 1 91.62 86 VAL B O 1
ATOM 3591 N N . ALA B 1 87 ? -13.984 33.594 10.359 1 92.62 87 ALA B N 1
ATOM 3592 C CA . ALA B 1 87 ? -13.188 32.438 9.953 1 92.62 87 ALA B CA 1
ATOM 3593 C C . ALA B 1 87 ? -11.859 32.875 9.352 1 92.62 87 ALA B C 1
ATOM 3595 O O . ALA B 1 87 ? -10.82 32.25 9.602 1 92.62 87 ALA B O 1
ATOM 3596 N N . ILE B 1 88 ? -11.867 33.906 8.617 1 93.44 88 ILE B N 1
ATOM 3597 C CA . ILE B 1 88 ? -10.656 34.438 7.996 1 93.44 88 ILE B CA 1
ATOM 3598 C C . ILE B 1 88 ? -9.711 34.969 9.078 1 93.44 88 ILE B C 1
ATOM 3600 O O . ILE B 1 88 ? -8.508 34.688 9.031 1 93.44 88 ILE B O 1
ATOM 3604 N N . ALA B 1 89 ? -10.258 35.656 10 1 95.06 89 ALA B N 1
ATOM 3605 C CA . ALA B 1 89 ? -9.445 36.219 11.086 1 95.06 89 ALA B CA 1
ATOM 3606 C C . ALA B 1 89 ? -8.789 35.094 11.883 1 95.06 89 ALA B C 1
ATOM 3608 O O . ALA B 1 89 ? -7.617 35.188 12.258 1 95.06 89 ALA B O 1
ATOM 3609 N N . ILE B 1 90 ? -9.539 34.062 12.117 1 95.31 90 ILE B N 1
ATOM 3610 C CA . ILE B 1 90 ? -9.039 32.938 12.867 1 95.31 90 ILE B CA 1
ATOM 3611 C C . ILE B 1 90 ? -7.902 32.25 12.086 1 95.31 90 ILE B C 1
ATOM 3613 O O . ILE B 1 90 ? -6.84 31.969 12.648 1 95.31 90 ILE B O 1
ATOM 3617 N N . ALA B 1 91 ? -8.133 32.094 10.828 1 94.81 91 ALA B N 1
ATOM 3618 C CA . ALA B 1 91 ? -7.141 31.406 9.984 1 94.81 91 ALA B CA 1
ATOM 3619 C C . ALA B 1 91 ? -5.867 32.25 9.867 1 94.81 91 ALA B C 1
ATOM 3621 O O . ALA B 1 91 ? -4.762 31.719 10.016 1 94.81 91 ALA B O 1
ATOM 3622 N N . VAL B 1 92 ? -5.996 33.5 9.641 1 95.12 92 VAL B N 1
ATOM 3623 C CA . VAL B 1 92 ? -4.859 34.375 9.438 1 95.12 92 VAL B CA 1
ATOM 3624 C C . VAL B 1 92 ? -4.086 34.531 10.75 1 95.12 92 VAL B C 1
ATOM 3626 O O . VAL B 1 92 ? -2.854 34.438 10.758 1 95.12 92 VAL B O 1
ATOM 3629 N N . THR B 1 93 ? -4.801 34.781 11.789 1 95.94 93 THR B N 1
ATOM 3630 C CA . THR B 1 93 ? -4.148 34.906 13.094 1 95.94 93 THR B CA 1
ATOM 3631 C C . THR B 1 93 ? -3.502 33.562 13.5 1 95.94 93 THR B C 1
ATOM 3633 O O . THR B 1 93 ? -2.391 33.562 14.031 1 95.94 93 THR B O 1
ATOM 3636 N N . GLY B 1 94 ? -4.223 32.5 13.25 1 95.5 94 GLY B N 1
ATOM 3637 C CA . GLY B 1 94 ? -3.701 31.172 13.57 1 95.5 94 GLY B CA 1
ATOM 3638 C C . GLY B 1 94 ? -2.451 30.828 12.789 1 95.5 94 GLY B C 1
ATOM 3639 O O . GLY B 1 94 ? -1.683 29.953 13.188 1 95.5 94 GLY B O 1
ATOM 3640 N N . THR B 1 95 ? -2.266 31.484 11.734 1 95.12 95 THR B N 1
ATOM 3641 C CA . THR B 1 95 ? -1.104 31.234 10.891 1 95.12 95 THR B CA 1
ATOM 3642 C C . THR B 1 95 ? 0.021 32.219 11.203 1 95.12 95 THR B C 1
ATOM 3644 O O . THR B 1 95 ? 1.146 31.797 11.5 1 95.12 95 THR B O 1
ATOM 3647 N N . LEU B 1 96 ? -0.232 33.469 11.32 1 95.62 96 LEU B N 1
ATOM 3648 C CA . LEU B 1 96 ? 0.79 34.5 11.422 1 95.62 96 LEU B CA 1
ATOM 3649 C C . LEU B 1 96 ? 1.271 34.656 12.859 1 95.62 96 LEU B C 1
ATOM 3651 O O . LEU B 1 96 ? 2.445 34.969 13.102 1 95.62 96 LEU B O 1
ATOM 3655 N N . LEU B 1 97 ? 0.4 34.531 13.758 1 96.62 97 LEU B N 1
ATOM 3656 C CA . LEU B 1 97 ? 0.786 34.75 15.148 1 96.62 97 LEU B CA 1
ATOM 3657 C C . LEU B 1 97 ? 1.776 33.688 15.617 1 96.62 97 LEU B C 1
ATOM 3659 O O . LEU B 1 97 ? 2.787 34.031 16.25 1 96.62 97 LEU B O 1
ATOM 3663 N N . PRO B 1 98 ? 1.505 32.438 15.359 1 96.5 98 PRO B N 1
ATOM 3664 C CA . PRO B 1 98 ? 2.52 31.453 15.711 1 96.5 98 PRO B CA 1
ATOM 3665 C C . PRO B 1 98 ? 3.863 31.719 15.039 1 96.5 98 PRO B C 1
ATOM 3667 O O . PRO B 1 98 ? 4.914 31.453 15.625 1 96.5 98 PRO B O 1
ATOM 3670 N N . ILE B 1 99 ? 3.873 32.156 13.844 1 96.44 99 ILE B N 1
ATOM 3671 C CA . ILE B 1 99 ? 5.113 32.5 13.156 1 96.44 99 ILE B CA 1
ATOM 3672 C C . ILE B 1 99 ? 5.836 33.625 13.898 1 96.44 99 ILE B C 1
ATOM 3674 O O . ILE B 1 99 ? 7.039 33.531 14.156 1 96.44 99 ILE B O 1
ATOM 3678 N N . ALA B 1 100 ? 5.117 34.625 14.25 1 96.94 100 ALA B N 1
ATOM 3679 C CA . ALA B 1 100 ? 5.691 35.781 14.961 1 96.94 100 ALA B CA 1
ATOM 3680 C C . ALA B 1 100 ? 6.23 35.375 16.328 1 96.94 100 ALA B C 1
ATOM 3682 O O . ALA B 1 100 ? 7.348 35.75 16.703 1 96.94 100 ALA B O 1
ATOM 3683 N N . LEU B 1 101 ? 5.465 34.625 17.047 1 97.25 101 LEU B N 1
ATOM 3684 C CA . LEU B 1 101 ? 5.871 34.188 18.391 1 97.25 101 LEU B CA 1
ATOM 3685 C C . LEU B 1 101 ? 7.043 33.219 18.297 1 97.25 101 LEU B C 1
ATOM 3687 O O . LEU B 1 101 ? 7.93 33.25 19.156 1 97.25 101 LEU B O 1
ATOM 3691 N N . GLY B 1 102 ? 6.969 32.344 17.312 1 96.62 102 GLY B N 1
ATOM 3692 C CA . GLY B 1 102 ? 8.086 31.438 17.109 1 96.62 102 GLY B CA 1
ATOM 3693 C C . GLY B 1 102 ? 9.375 32.156 16.766 1 96.62 102 GLY B C 1
ATOM 3694 O O . GLY B 1 102 ? 10.445 31.797 17.281 1 96.62 102 GLY B O 1
ATOM 3695 N N . CYS B 1 103 ? 9.242 33.156 15.938 1 96.38 103 CYS B N 1
ATOM 3696 C CA . CYS B 1 103 ? 10.398 33.969 15.586 1 96.38 103 CYS B CA 1
ATOM 3697 C C . CYS B 1 103 ? 10.961 34.688 16.828 1 96.38 103 CYS B C 1
ATOM 3699 O O . CYS B 1 103 ? 12.172 34.688 17.047 1 96.38 103 CYS B O 1
ATOM 3701 N N . ALA B 1 104 ? 10.102 35.25 17.578 1 97.56 104 ALA B N 1
ATOM 3702 C CA . ALA B 1 104 ? 10.516 35.969 18.781 1 97.56 104 ALA B CA 1
ATOM 3703 C C . ALA B 1 104 ? 11.211 35 19.766 1 97.56 104 ALA B C 1
ATOM 3705 O O . ALA B 1 104 ? 12.234 35.375 20.359 1 97.56 104 ALA B O 1
ATOM 3706 N N . PHE B 1 105 ? 10.711 33.844 19.938 1 97.88 105 PHE B N 1
ATOM 3707 C CA . PHE B 1 105 ? 11.266 32.875 20.859 1 97.88 105 PHE B CA 1
ATOM 3708 C C . PHE B 1 105 ? 12.656 32.438 20.422 1 97.88 105 PHE B C 1
ATOM 3710 O O . PHE B 1 105 ? 13.586 32.406 21.219 1 97.88 105 PHE B O 1
ATOM 3717 N N . MET B 1 106 ? 12.773 32.062 19.172 1 97.31 106 MET B N 1
ATOM 3718 C CA . MET B 1 106 ? 14.055 31.578 18.656 1 97.31 106 MET B CA 1
ATOM 3719 C C . MET B 1 106 ? 15.109 32.688 18.703 1 97.31 106 MET B C 1
ATOM 3721 O O . MET B 1 106 ? 16.266 32.406 19.016 1 97.31 106 MET B O 1
ATOM 3725 N N . THR B 1 107 ? 14.711 33.906 18.391 1 96.62 107 THR B N 1
ATOM 3726 C CA . THR B 1 107 ? 15.641 35.031 18.469 1 96.62 107 THR B CA 1
ATOM 3727 C C . THR B 1 107 ? 16.094 35.281 19.906 1 96.62 107 THR B C 1
ATOM 3729 O O . THR B 1 107 ? 17.266 35.562 20.156 1 96.62 107 THR B O 1
ATOM 3732 N N . ALA B 1 108 ? 15.188 35.156 20.766 1 97.19 108 ALA B N 1
ATOM 3733 C CA . ALA B 1 108 ? 15.516 35.312 22.188 1 97.19 108 ALA B CA 1
ATOM 3734 C C . ALA B 1 108 ? 16.453 34.188 22.656 1 97.19 108 ALA B C 1
ATOM 3736 O O . ALA B 1 108 ? 17.25 34.406 23.562 1 97.19 108 ALA B O 1
ATOM 3737 N N . ALA B 1 109 ? 16.359 33.094 22.016 1 96.62 109 ALA B N 1
ATOM 3738 C CA . ALA B 1 109 ? 17.188 31.938 22.375 1 96.62 109 ALA B CA 1
ATOM 3739 C C . ALA B 1 109 ? 18.562 32.031 21.719 1 96.62 109 ALA B C 1
ATOM 3741 O O . ALA B 1 109 ? 19.406 31.141 21.906 1 96.62 109 ALA B O 1
ATOM 3742 N N . GLY B 1 110 ? 18.781 33.031 20.844 1 96 110 GLY B N 1
ATOM 3743 C CA . GLY B 1 110 ? 20.125 33.281 20.312 1 96 110 GLY B CA 1
ATOM 3744 C C . GLY B 1 110 ? 20.234 32.969 18.828 1 96 110 GLY B C 1
ATOM 3745 O O . GLY B 1 110 ? 21.312 33.094 18.25 1 96 110 GLY B O 1
ATOM 3746 N N . TYR B 1 111 ? 19.188 32.656 18.234 1 96.25 111 TYR B N 1
ATOM 3747 C CA . TYR B 1 111 ? 19.25 32.375 16.797 1 96.25 111 TYR B CA 1
ATOM 3748 C C . TYR B 1 111 ? 18.922 33.625 15.977 1 96.25 111 TYR B C 1
ATOM 3750 O O . TYR B 1 111 ? 18.406 34.594 16.5 1 96.25 111 TYR B O 1
ATOM 3758 N N . SER B 1 112 ? 19.219 33.594 14.727 1 94.56 112 SER B N 1
ATOM 3759 C CA . SER B 1 112 ? 18.922 34.719 13.828 1 94.56 112 SER B CA 1
ATOM 3760 C C . SER B 1 112 ? 17.438 34.812 13.531 1 94.56 112 SER B C 1
ATOM 3762 O O . SER B 1 112 ? 16.703 33.812 13.625 1 94.56 112 SER B O 1
ATOM 3764 N N . PRO B 1 113 ? 16.984 35.938 13.18 1 92.19 113 PRO B N 1
ATOM 3765 C CA . PRO B 1 113 ? 15.578 36.125 12.812 1 92.19 113 PRO B CA 1
ATOM 3766 C C . PRO B 1 113 ? 15.164 35.25 11.633 1 92.19 113 PRO B C 1
ATOM 3768 O O . PRO B 1 113 ? 14.023 34.781 11.562 1 92.19 113 PRO B O 1
ATOM 3771 N N . ALA B 1 114 ? 16.125 34.969 10.773 1 90.56 114 ALA B N 1
ATOM 3772 C CA . ALA B 1 114 ? 15.828 34.094 9.641 1 90.56 114 ALA B CA 1
ATOM 3773 C C . ALA B 1 114 ? 15.516 32.688 10.109 1 90.56 114 ALA B C 1
ATOM 3775 O O . ALA B 1 114 ? 14.555 32.062 9.633 1 90.56 114 ALA B O 1
ATOM 3776 N N . VAL B 1 115 ? 16.297 32.281 11.039 1 95.12 115 VAL B N 1
ATOM 3777 C CA . VAL B 1 115 ? 16.047 30.953 11.641 1 95.12 115 VAL B CA 1
ATOM 3778 C C . VAL B 1 115 ? 14.711 30.969 12.375 1 95.12 115 VAL B C 1
ATOM 3780 O O . VAL B 1 115 ? 13.945 30 12.297 1 95.12 115 VAL B O 1
ATOM 3783 N N . GLY B 1 116 ? 14.453 32.062 13.008 1 95.94 116 GLY B N 1
ATOM 3784 C CA . GLY B 1 116 ? 13.211 32.219 13.75 1 95.94 116 GLY B CA 1
ATOM 3785 C C . GLY B 1 116 ? 11.977 32.156 12.867 1 95.94 116 GLY B C 1
ATOM 3786 O O . GLY B 1 116 ? 10.984 31.516 13.203 1 95.94 116 GLY B O 1
ATOM 3787 N N . VAL B 1 117 ? 12.008 32.844 11.789 1 93.62 117 VAL B N 1
ATOM 3788 C CA . VAL B 1 117 ? 10.883 32.875 10.867 1 93.62 117 VAL B CA 1
ATOM 3789 C C . VAL B 1 117 ? 10.664 31.469 10.281 1 93.62 117 VAL B C 1
ATOM 3791 O O . VAL B 1 117 ? 9.539 30.969 10.234 1 93.62 117 VAL B O 1
ATOM 3794 N N . ALA B 1 118 ? 11.766 30.844 9.891 1 94.31 118 ALA B N 1
ATOM 3795 C CA . ALA B 1 118 ? 11.672 29.5 9.328 1 94.31 118 ALA B CA 1
ATOM 3796 C C . ALA B 1 118 ? 11.07 28.531 10.336 1 94.31 118 ALA B C 1
ATOM 3798 O O . ALA B 1 118 ? 10.172 27.75 10 1 94.31 118 ALA B O 1
ATOM 3799 N N . ALA B 1 119 ? 11.508 28.609 11.508 1 96.44 119 ALA B N 1
ATOM 3800 C CA . ALA B 1 119 ? 10.984 27.734 12.562 1 96.44 119 ALA B CA 1
ATOM 3801 C C . ALA B 1 119 ? 9.531 28.062 12.867 1 96.44 119 ALA B C 1
ATOM 3803 O O . ALA B 1 119 ? 8.727 27.172 13.125 1 96.44 119 ALA B O 1
ATOM 3804 N N . GLY B 1 120 ? 9.242 29.312 12.875 1 96.44 120 GLY B N 1
ATOM 3805 C CA . GLY B 1 120 ? 7.891 29.75 13.156 1 96.44 120 GLY B CA 1
ATOM 3806 C C . GLY B 1 120 ? 6.875 29.25 12.141 1 96.44 120 GLY B C 1
ATOM 3807 O O . GLY B 1 120 ? 5.719 29 12.484 1 96.44 120 GLY B O 1
ATOM 3808 N N . THR B 1 121 ? 7.246 29.094 10.883 1 95.38 121 THR B N 1
ATOM 3809 C CA . THR B 1 121 ? 6.34 28.578 9.859 1 95.38 121 THR B CA 1
ATOM 3810 C C . THR B 1 121 ? 5.891 27.156 10.195 1 95.38 121 THR B C 1
ATOM 3812 O O . THR B 1 121 ? 4.762 26.766 9.891 1 95.38 121 THR B O 1
ATOM 3815 N N . ALA B 1 122 ? 6.742 26.391 10.859 1 95.12 122 ALA B N 1
ATOM 3816 C CA . ALA B 1 122 ? 6.398 25.031 11.258 1 95.12 122 ALA B CA 1
ATOM 3817 C C . ALA B 1 122 ? 5.262 25.031 12.281 1 95.12 122 ALA B C 1
ATOM 3819 O O . ALA B 1 122 ? 4.492 24.078 12.359 1 95.12 122 ALA B O 1
ATOM 3820 N N . LEU B 1 123 ? 5.125 26.078 13.008 1 95.38 123 LEU B N 1
ATOM 3821 C CA . LEU B 1 123 ? 4.129 26.172 14.07 1 95.38 123 LEU B CA 1
ATOM 3822 C C . LEU B 1 123 ? 2.795 26.672 13.523 1 95.38 123 LEU B C 1
ATOM 3824 O O . LEU B 1 123 ? 1.79 26.672 14.242 1 95.38 123 LEU B O 1
ATOM 3828 N N . SER B 1 124 ? 2.74 27.016 12.297 1 94.12 124 SER B N 1
ATOM 3829 C CA . SER B 1 124 ? 1.604 27.766 11.766 1 94.12 124 SER B CA 1
ATOM 3830 C C . SER B 1 124 ? 0.494 26.828 11.305 1 94.12 124 SER B C 1
ATOM 3832 O O . SER B 1 124 ? -0.662 27.234 11.188 1 94.12 124 SER B O 1
ATOM 3834 N N . SER B 1 125 ? 0.803 25.578 11.078 1 92.31 125 SER B N 1
ATOM 3835 C CA . SER B 1 125 ? -0.166 24.672 10.469 1 92.31 125 SER B CA 1
ATOM 3836 C C . SER B 1 125 ? -1.148 24.141 11.5 1 92.31 125 SER B C 1
ATOM 3838 O O . SER B 1 125 ? -0.835 24.078 12.695 1 92.31 125 SER B O 1
ATOM 3840 N N . THR B 1 126 ? -2.34 23.844 11.023 1 92.75 126 THR B N 1
ATOM 3841 C CA . THR B 1 126 ? -3.406 23.281 11.844 1 92.75 126 THR B CA 1
ATOM 3842 C C . THR B 1 126 ? -3.945 21.984 11.227 1 92.75 126 THR B C 1
ATOM 3844 O O . THR B 1 126 ? -3.969 21.844 10 1 92.75 126 THR B O 1
ATOM 3847 N N . SER B 1 127 ? -4.32 21.062 12.078 1 89.81 127 SER B N 1
ATOM 3848 C CA . SER B 1 127 ? -4.887 19.797 11.617 1 89.81 127 SER B CA 1
ATOM 3849 C C . SER B 1 127 ? -6.41 19.844 11.594 1 89.81 127 SER B C 1
ATOM 3851 O O . SER B 1 127 ? -7.055 19.844 12.648 1 89.81 127 SER B O 1
ATOM 3853 N N . ILE B 1 128 ? -6.953 19.781 10.43 1 86 128 ILE B N 1
ATOM 3854 C CA . ILE B 1 128 ? -8.406 19.734 10.312 1 86 128 ILE B CA 1
ATOM 3855 C C . ILE B 1 128 ? -8.914 18.359 10.75 1 86 128 ILE B C 1
ATOM 3857 O O . ILE B 1 128 ? -9.992 18.25 11.328 1 86 128 ILE B O 1
ATOM 3861 N N . GLY B 1 129 ? -8.156 17.391 10.445 1 84.69 129 GLY B N 1
ATOM 3862 C CA . GLY B 1 129 ? -8.562 16.031 10.773 1 84.69 129 GLY B CA 1
ATOM 3863 C C . GLY B 1 129 ? -8.734 15.812 12.266 1 84.69 129 GLY B C 1
ATOM 3864 O O . GLY B 1 129 ? -9.742 15.234 12.695 1 84.69 129 GLY B O 1
ATOM 3865 N N . MET B 1 130 ? -7.844 16.219 12.992 1 86.62 130 MET B N 1
ATOM 3866 C CA . MET B 1 130 ? -7.93 16.062 14.445 1 86.62 130 MET B CA 1
ATOM 3867 C C . MET B 1 130 ? -9.133 16.812 15 1 86.62 130 MET B C 1
ATOM 3869 O O . MET B 1 130 ? -9.883 16.281 15.82 1 86.62 130 MET B O 1
ATOM 3873 N N . ALA B 1 131 ? -9.352 17.984 14.539 1 89.81 131 ALA B N 1
ATOM 3874 C CA . ALA B 1 131 ? -10.461 18.812 15.016 1 89.81 131 ALA B CA 1
ATOM 3875 C C . ALA B 1 131 ? -11.805 18.203 14.641 1 89.81 131 ALA B C 1
ATOM 3877 O O . ALA B 1 131 ? -12.703 18.109 15.477 1 89.81 131 ALA B O 1
ATOM 3878 N N . THR B 1 132 ? -11.914 17.734 13.469 1 88.12 132 THR B N 1
ATOM 3879 C CA . THR B 1 132 ? -13.172 17.172 12.992 1 88.12 132 THR B CA 1
ATOM 3880 C C . THR B 1 132 ? -13.484 15.859 13.711 1 88.12 132 THR B C 1
ATOM 3882 O O . THR B 1 132 ? -14.633 15.602 14.062 1 88.12 132 THR B O 1
ATOM 3885 N N . ASN B 1 133 ? -12.492 15.109 13.891 1 85.44 133 ASN B N 1
ATOM 3886 C CA . ASN B 1 133 ? -12.703 13.852 14.594 1 85.44 133 ASN B CA 1
ATOM 3887 C C . ASN B 1 133 ? -13.156 14.078 16.031 1 85.44 133 ASN B C 1
ATOM 3889 O O . ASN B 1 133 ? -14.055 13.398 16.516 1 85.44 133 ASN B O 1
ATOM 3893 N N . THR B 1 134 ? -12.547 15 16.625 1 87.38 134 THR B N 1
ATOM 3894 C CA . THR B 1 134 ? -12.891 15.305 18.016 1 87.38 134 THR B CA 1
ATOM 3895 C C . THR B 1 134 ? -14.297 15.898 18.094 1 87.38 134 THR B C 1
ATOM 3897 O O . THR B 1 134 ? -15.07 15.547 18.984 1 87.38 134 THR B O 1
ATOM 3900 N N . MET B 1 135 ? -14.625 16.672 17.188 1 89.44 135 MET B N 1
ATOM 3901 C CA . MET B 1 135 ? -15.945 17.297 17.172 1 89.44 135 MET B CA 1
ATOM 3902 C C . MET B 1 135 ? -17.016 16.266 16.812 1 89.44 135 MET B C 1
ATOM 3904 O O . MET B 1 135 ? -18.141 16.328 17.328 1 89.44 135 MET B O 1
ATOM 3908 N N . ALA B 1 136 ? -16.672 15.422 15.922 1 86.5 136 ALA B N 1
ATOM 3909 C CA . ALA B 1 136 ? -17.609 14.367 15.555 1 86.5 136 ALA B CA 1
ATOM 3910 C C . ALA B 1 136 ? -17.938 13.477 16.75 1 86.5 136 ALA B C 1
ATOM 3912 O O . ALA B 1 136 ? -19.109 13.117 16.969 1 86.5 136 ALA B O 1
ATOM 3913 N N . ALA B 1 137 ? -16.953 13.172 17.469 1 83.69 137 ALA B N 1
ATOM 3914 C CA . ALA B 1 137 ? -17.141 12.344 18.656 1 83.69 137 ALA B CA 1
ATOM 3915 C C . ALA B 1 137 ? -18.016 13.047 19.688 1 83.69 137 ALA B C 1
ATOM 3917 O O . ALA B 1 137 ? -18.734 12.391 20.438 1 83.69 137 ALA B O 1
ATOM 3918 N N . ALA B 1 138 ? -18.031 14.32 19.609 1 86.06 138 ALA B N 1
ATOM 3919 C CA . ALA B 1 138 ? -18.812 15.117 20.547 1 86.06 138 ALA B CA 1
ATOM 3920 C C . ALA B 1 138 ? -20.125 15.578 19.922 1 86.06 138 ALA B C 1
ATOM 3922 O O . ALA B 1 138 ? -20.859 16.391 20.516 1 86.06 138 ALA B O 1
ATOM 3923 N N . ASN B 1 139 ? -20.328 15.109 18.688 1 86.81 139 ASN B N 1
ATOM 3924 C CA . ASN B 1 139 ? -21.516 15.492 17.938 1 86.81 139 ASN B CA 1
ATOM 3925 C C . ASN B 1 139 ? -21.594 17 17.75 1 86.81 139 ASN B C 1
ATOM 3927 O O . ASN B 1 139 ? -22.656 17.609 17.875 1 86.81 139 ASN B O 1
ATOM 3931 N N . ALA B 1 140 ? -20.516 17.609 17.562 1 88.19 140 ALA B N 1
ATOM 3932 C CA . ALA B 1 140 ? -20.453 19.062 17.438 1 88.19 140 ALA B CA 1
ATOM 3933 C C . ALA B 1 140 ? -20.031 19.484 16.031 1 88.19 140 ALA B C 1
ATOM 3935 O O . ALA B 1 140 ? -19.953 20.672 15.727 1 88.19 140 ALA B O 1
ATOM 3936 N N . LEU B 1 141 ? -19.797 18.547 15.188 1 86 141 LEU B N 1
ATOM 3937 C CA . LEU B 1 141 ? -19.234 18.797 13.875 1 86 141 LEU B CA 1
ATOM 3938 C C . LEU B 1 141 ? -20.172 19.625 13.016 1 86 141 LEU B C 1
ATOM 3940 O O . LEU B 1 141 ? -19.734 20.469 12.234 1 86 141 LEU B O 1
ATOM 3944 N N . HIS B 1 142 ? -21.453 19.453 13.266 1 82.88 142 HIS B N 1
ATOM 3945 C CA . HIS B 1 142 ? -22.438 20.094 12.398 1 82.88 142 HIS B CA 1
ATOM 3946 C C . HIS B 1 142 ? -23.031 21.328 13.07 1 82.88 142 HIS B C 1
ATOM 3948 O O . HIS B 1 142 ? -24.062 21.859 12.633 1 82.88 142 HIS B O 1
ATOM 3954 N N . THR B 1 143 ? -22.422 21.781 14.023 1 85.31 143 THR B N 1
ATOM 3955 C CA . THR B 1 143 ? -22.812 23.016 14.688 1 85.31 143 THR B CA 1
ATOM 3956 C C . THR B 1 143 ? -22.125 24.219 14.047 1 85.31 143 THR B C 1
ATOM 3958 O O . THR B 1 143 ? -21.281 24.047 13.164 1 85.31 143 THR B O 1
ATOM 3961 N N . ARG B 1 144 ? -22.547 25.406 14.5 1 84.12 144 ARG B N 1
ATOM 3962 C CA . ARG B 1 144 ? -21.938 26.641 14 1 84.12 144 ARG B CA 1
ATOM 3963 C C . ARG B 1 144 ? -20.438 26.688 14.305 1 84.12 144 ARG B C 1
ATOM 3965 O O . ARG B 1 144 ? -19.641 27.109 13.461 1 84.12 144 ARG B O 1
ATOM 3972 N N . ILE B 1 145 ? -20.109 26.281 15.438 1 87.94 145 ILE B N 1
ATOM 3973 C CA . ILE B 1 145 ? -18.703 26.297 15.844 1 87.94 145 ILE B CA 1
ATOM 3974 C C . ILE B 1 145 ? -17.922 25.266 15.039 1 87.94 145 ILE B C 1
ATOM 3976 O O . ILE B 1 145 ? -16.766 25.484 14.695 1 87.94 145 ILE B O 1
ATOM 3980 N N . GLY B 1 146 ? -18.562 24.125 14.844 1 88.31 146 GLY B N 1
ATOM 3981 C CA . GLY B 1 146 ? -17.938 23.109 14.008 1 88.31 146 GLY B CA 1
ATOM 3982 C C . GLY B 1 146 ? -17.641 23.594 12.602 1 88.31 146 GLY B C 1
ATOM 3983 O O . GLY B 1 146 ? -16.531 23.391 12.086 1 88.31 146 GLY B O 1
ATOM 3984 N N . SER B 1 147 ? -18.594 24.25 12.094 1 86.12 147 SER B N 1
ATOM 3985 C CA . SER B 1 147 ? -18.438 24.797 10.75 1 86.12 147 SER B CA 1
ATOM 3986 C C . SER B 1 147 ? -17.359 25.875 10.727 1 86.12 147 SER B C 1
ATOM 3988 O O . SER B 1 147 ? -16.547 25.938 9.797 1 86.12 147 SER B O 1
ATOM 3990 N N . LEU B 1 148 ? -17.375 26.656 11.711 1 88.69 148 LEU B N 1
ATOM 3991 C CA . LEU B 1 148 ? -16.391 27.734 11.812 1 88.69 148 LEU B CA 1
ATOM 3992 C C . LEU B 1 148 ? -14.984 27.172 11.867 1 88.69 148 LEU B C 1
ATOM 3994 O O . LEU B 1 148 ? -14.094 27.641 11.148 1 88.69 148 LEU B O 1
ATOM 3998 N N . VAL B 1 149 ? -14.758 26.188 12.656 1 91.12 149 VAL B N 1
ATOM 3999 C CA . VAL B 1 149 ? -13.453 25.547 12.82 1 91.12 149 VAL B CA 1
ATOM 4000 C C . VAL B 1 149 ? -13.031 24.891 11.508 1 91.12 149 VAL B C 1
ATOM 4002 O O . VAL B 1 149 ? -11.875 25.016 11.086 1 91.12 149 VAL B O 1
ATOM 4005 N N . CYS B 1 150 ? -13.906 24.266 10.883 1 88.62 150 CYS B N 1
ATOM 4006 C CA . CYS B 1 150 ? -13.609 23.562 9.633 1 88.62 150 CYS B CA 1
ATOM 4007 C C . CYS B 1 150 ? -13.188 24.547 8.547 1 88.62 150 CYS B C 1
ATOM 4009 O O . CYS B 1 150 ? -12.18 24.328 7.867 1 88.62 150 CYS B O 1
ATOM 4011 N N . VAL B 1 151 ? -13.93 25.578 8.43 1 87.38 151 VAL B N 1
ATOM 4012 C CA . VAL B 1 151 ? -13.648 26.578 7.398 1 87.38 151 VAL B CA 1
ATOM 4013 C C . VAL B 1 151 ? -12.32 27.266 7.691 1 87.38 151 VAL B C 1
ATOM 4015 O O . VAL B 1 151 ? -11.5 27.453 6.793 1 87.38 151 VAL B O 1
ATOM 4018 N N . ALA B 1 152 ? -12.148 27.641 8.914 1 91.88 152 ALA B N 1
ATOM 4019 C CA . ALA B 1 152 ? -10.891 28.281 9.312 1 91.88 152 ALA B CA 1
ATOM 4020 C C . ALA B 1 152 ? -9.703 27.359 9.039 1 91.88 152 ALA B C 1
ATOM 4022 O O . ALA B 1 152 ? -8.664 27.812 8.547 1 91.88 152 ALA B O 1
ATOM 4023 N N . ALA B 1 153 ? -9.836 26.125 9.336 1 90.25 153 ALA B N 1
ATOM 4024 C CA . ALA B 1 153 ? -8.766 25.141 9.141 1 90.25 153 ALA B CA 1
ATOM 4025 C C . ALA B 1 153 ? -8.461 24.953 7.66 1 90.25 153 ALA B C 1
ATOM 4027 O O . ALA B 1 153 ? -7.305 24.766 7.277 1 90.25 153 ALA B O 1
ATOM 4028 N N . MET B 1 154 ? -9.469 25.031 6.883 1 86.69 154 MET B N 1
ATOM 4029 C CA . MET B 1 154 ? -9.297 24.891 5.441 1 86.69 154 MET B CA 1
ATOM 4030 C C . MET B 1 154 ? -8.477 26.047 4.875 1 86.69 154 MET B C 1
ATOM 4032 O O . MET B 1 154 ? -7.594 25.844 4.047 1 86.69 154 MET B O 1
ATOM 4036 N N . ILE B 1 155 ? -8.805 27.188 5.328 1 89.62 155 ILE B N 1
ATOM 4037 C CA . ILE B 1 155 ? -8.055 28.359 4.91 1 89.62 155 ILE B CA 1
ATOM 4038 C C . ILE B 1 155 ? -6.609 28.25 5.383 1 89.62 155 ILE B C 1
ATOM 4040 O O . ILE B 1 155 ? -5.68 28.547 4.629 1 89.62 155 ILE B O 1
ATOM 4044 N N . ASP B 1 156 ? -6.508 27.859 6.578 1 91.62 156 ASP B N 1
ATOM 4045 C CA . ASP B 1 156 ? -5.188 27.656 7.172 1 91.62 156 ASP B CA 1
ATOM 4046 C C . ASP B 1 156 ? -4.355 26.688 6.344 1 91.62 156 ASP B C 1
ATOM 4048 O O . ASP B 1 156 ? -3.145 26.875 6.195 1 91.62 156 ASP B O 1
ATOM 4052 N N . ASP B 1 157 ? -5 25.719 5.82 1 89.25 157 ASP B N 1
ATOM 4053 C CA . ASP B 1 157 ? -4.297 24.734 4.996 1 89.25 157 ASP B CA 1
ATOM 4054 C C . ASP B 1 157 ? -3.734 25.375 3.73 1 89.25 157 ASP B C 1
ATOM 4056 O O . ASP B 1 157 ? -2.586 25.125 3.357 1 89.25 157 ASP B O 1
ATOM 4060 N N . VAL B 1 158 ? -4.477 26.141 3.137 1 89.25 158 VAL B N 1
ATOM 4061 C CA . VAL B 1 158 ? -4.047 26.812 1.915 1 89.25 158 VAL B CA 1
ATOM 4062 C C . VAL B 1 158 ? -2.896 27.766 2.227 1 89.25 158 VAL B C 1
ATOM 4064 O O . VAL B 1 158 ? -1.891 27.797 1.515 1 89.25 158 VAL B O 1
ATOM 4067 N N . LEU B 1 159 ? -3.066 28.516 3.268 1 92.12 159 LEU B N 1
ATOM 4068 C CA . LEU B 1 159 ? -2.02 29.438 3.684 1 92.12 159 LEU B CA 1
ATOM 4069 C C . LEU B 1 159 ? -0.722 28.688 3.98 1 92.12 159 LEU B C 1
ATOM 4071 O O . LEU B 1 159 ? 0.361 29.156 3.611 1 92.12 159 LEU B O 1
ATOM 4075 N N . SER B 1 160 ? -0.872 27.609 4.617 1 92.31 160 SER B N 1
ATOM 4076 C CA . SER B 1 160 ? 0.29 26.797 4.973 1 92.31 160 SER B CA 1
ATOM 4077 C C . SER B 1 160 ? 1.022 26.297 3.729 1 92.31 160 SER B C 1
ATOM 4079 O O . SER B 1 160 ? 2.254 26.266 3.703 1 92.31 160 SER B O 1
ATOM 4081 N N . LEU B 1 161 ? 0.286 25.953 2.729 1 91.62 161 LEU B N 1
ATOM 4082 C CA . LEU B 1 161 ? 0.893 25.469 1.492 1 91.62 161 LEU B CA 1
ATOM 4083 C C . LEU B 1 161 ? 1.614 26.609 0.764 1 91.62 161 LEU B C 1
ATOM 4085 O O . LEU B 1 161 ? 2.682 26.391 0.183 1 91.62 161 LEU B O 1
ATOM 4089 N N . VAL B 1 162 ? 1.084 27.734 0.836 1 92.19 162 VAL B N 1
ATOM 4090 C CA . VAL B 1 162 ? 1.732 28.906 0.246 1 92.19 162 VAL B CA 1
ATOM 4091 C C . VAL B 1 162 ? 3.023 29.219 1 1 92.19 162 VAL B C 1
ATOM 4093 O O . VAL B 1 162 ? 4.055 29.5 0.387 1 92.19 162 VAL B O 1
ATOM 4096 N N . ILE B 1 163 ? 2.928 29.172 2.268 1 92.25 163 ILE B N 1
ATOM 4097 C CA . ILE B 1 163 ? 4.098 29.422 3.102 1 92.25 163 ILE B CA 1
ATOM 4098 C C . ILE B 1 163 ? 5.168 28.375 2.812 1 92.25 163 ILE B C 1
ATOM 4100 O O . ILE B 1 163 ? 6.359 28.688 2.744 1 92.25 163 ILE B O 1
ATOM 4104 N N . LEU B 1 164 ? 4.754 27.172 2.666 1 91 164 LEU B N 1
ATOM 4105 C CA . LEU B 1 164 ? 5.68 26.094 2.33 1 91 164 LEU B CA 1
ATOM 4106 C C . LEU B 1 164 ? 6.383 26.375 1.007 1 91 164 LEU B C 1
ATOM 4108 O O . LEU B 1 164 ? 7.582 26.125 0.872 1 91 164 LEU B O 1
ATOM 4112 N N . ALA B 1 165 ? 5.613 26.875 0.061 1 90.69 165 ALA B N 1
ATOM 4113 C CA . ALA B 1 165 ? 6.191 27.25 -1.23 1 90.69 165 ALA B CA 1
ATOM 4114 C C . ALA B 1 165 ? 7.262 28.328 -1.069 1 90.69 165 ALA B C 1
ATOM 4116 O O . ALA B 1 165 ? 8.312 28.266 -1.704 1 90.69 165 ALA B O 1
ATOM 4117 N N . VAL B 1 166 ? 7.008 29.25 -0.271 1 89.81 166 VAL B N 1
ATOM 4118 C CA . VAL B 1 166 ? 7.941 30.344 -0.027 1 89.81 166 VAL B CA 1
ATOM 4119 C C . VAL B 1 166 ? 9.203 29.812 0.644 1 89.81 166 VAL B C 1
ATOM 4121 O O . VAL B 1 166 ? 10.32 30.188 0.269 1 89.81 166 VAL B O 1
ATOM 4124 N N . LEU B 1 167 ? 9.07 28.953 1.599 1 87.62 167 LEU B N 1
ATOM 4125 C CA . LEU B 1 167 ? 10.188 28.359 2.32 1 87.62 167 LEU B CA 1
ATOM 4126 C C . LEU B 1 167 ? 11.133 27.641 1.36 1 87.62 167 LEU B C 1
ATOM 4128 O O . LEU B 1 167 ? 12.359 27.719 1.512 1 87.62 167 LEU B O 1
ATOM 4132 N N . GLY B 1 168 ? 10.578 26.969 0.432 1 85.38 168 GLY B N 1
ATOM 4133 C CA . GLY B 1 168 ? 11.367 26.203 -0.52 1 85.38 168 GLY B CA 1
ATOM 4134 C C . GLY B 1 168 ? 12.172 27.078 -1.46 1 85.38 168 GLY B C 1
ATOM 4135 O O . GLY B 1 168 ? 13.148 26.609 -2.064 1 85.38 168 GLY B O 1
ATOM 4136 N N . ASN B 1 169 ? 11.797 28.297 -1.571 1 85.25 169 ASN B N 1
ATOM 4137 C CA . ASN B 1 169 ? 12.453 29.172 -2.531 1 85.25 169 ASN B CA 1
ATOM 4138 C C . ASN B 1 169 ? 13.406 30.141 -1.839 1 85.25 169 ASN B C 1
ATOM 4140 O O . ASN B 1 169 ? 14.312 30.688 -2.473 1 85.25 169 ASN B O 1
ATOM 4144 N N . VAL B 1 170 ? 13.289 30.375 -0.595 1 82.81 170 VAL B N 1
ATOM 4145 C CA . VAL B 1 170 ? 14.102 31.328 0.149 1 82.81 170 VAL B CA 1
ATOM 4146 C C . VAL B 1 170 ? 15.461 30.703 0.484 1 82.81 170 VAL B C 1
ATOM 4148 O O . VAL B 1 170 ? 16.484 31.391 0.477 1 82.81 170 VAL B O 1
ATOM 4151 N N . GLY B 1 171 ? 15.523 29.438 0.855 1 75.06 171 GLY B N 1
ATOM 4152 C CA . GLY B 1 171 ? 16.781 28.797 1.226 1 75.06 171 GLY B CA 1
ATOM 4153 C C . GLY B 1 171 ? 17.844 28.906 0.15 1 75.06 171 GLY B C 1
ATOM 4154 O O . GLY B 1 171 ? 19.031 29 0.454 1 75.06 171 GLY B O 1
ATOM 4155 N N . GLY B 1 172 ? 17.5 28.844 -1.089 1 67.5 172 GLY B N 1
ATOM 4156 C CA . GLY B 1 172 ? 18.469 28.859 -2.172 1 67.5 172 GLY B CA 1
ATOM 4157 C C . GLY B 1 172 ? 18.766 30.25 -2.688 1 67.5 172 GLY B C 1
ATOM 4158 O O . GLY B 1 172 ? 19.594 30.422 -3.586 1 67.5 172 GLY B O 1
ATOM 4159 N N . SER B 1 173 ? 18.188 31.219 -2.086 1 71.12 173 SER B N 1
ATOM 4160 C CA . SER B 1 173 ? 18.297 32.562 -2.656 1 71.12 173 SER B CA 1
ATOM 4161 C C . SER B 1 173 ? 19.438 33.344 -2.02 1 71.12 173 SER B C 1
ATOM 4163 O O . SER B 1 173 ? 19.828 33.094 -0.881 1 71.12 173 SER B O 1
ATOM 4165 N N . SER B 1 174 ? 20.078 34.062 -2.939 1 69.06 174 SER B N 1
ATOM 4166 C CA . SER B 1 174 ? 21.141 34.938 -2.484 1 69.06 174 SER B CA 1
ATOM 4167 C C . SER B 1 174 ? 20.609 36 -1.54 1 69.06 174 SER B C 1
ATOM 4169 O O . SER B 1 174 ? 19.406 36.281 -1.509 1 69.06 174 SER B O 1
ATOM 4171 N N . ASP B 1 175 ? 21.406 36.594 -0.704 1 68.31 175 ASP B N 1
ATOM 4172 C CA . ASP B 1 175 ? 21.047 37.531 0.352 1 68.31 175 ASP B CA 1
ATOM 4173 C C . ASP B 1 175 ? 20.719 38.906 -0.224 1 68.31 175 ASP B C 1
ATOM 4175 O O . ASP B 1 175 ? 20.422 39.844 0.52 1 68.31 175 ASP B O 1
ATOM 4179 N N . ASP B 1 176 ? 20.672 38.969 -1.466 1 73.62 176 ASP B N 1
ATOM 4180 C CA . ASP B 1 176 ? 20.328 40.281 -2.053 1 73.62 176 ASP B CA 1
ATOM 4181 C C . ASP B 1 176 ? 18.828 40.531 -1.981 1 73.62 176 ASP B C 1
ATOM 4183 O O . ASP B 1 176 ? 18.031 39.594 -2.104 1 73.62 176 ASP B O 1
ATOM 4187 N N . ALA B 1 177 ? 18.484 41.75 -1.702 1 74 177 ALA B N 1
ATOM 4188 C CA . ALA B 1 177 ? 17.109 42.156 -1.485 1 74 177 ALA B CA 1
ATOM 4189 C C . ALA B 1 177 ? 16.234 41.781 -2.678 1 74 177 ALA B C 1
ATOM 4191 O O . ALA B 1 177 ? 15.094 41.312 -2.506 1 74 177 ALA B O 1
ATOM 4192 N N . GLY B 1 178 ? 16.703 42.062 -3.84 1 73.12 178 GLY B N 1
ATOM 4193 C CA . GLY B 1 178 ? 15.945 41.719 -5.035 1 73.12 178 GLY B CA 1
ATOM 4194 C C . GLY B 1 178 ? 15.711 40.219 -5.172 1 73.12 178 GLY B C 1
ATOM 4195 O O . GLY B 1 178 ? 14.602 39.812 -5.508 1 73.12 178 GLY B O 1
ATOM 4196 N N . ALA B 1 179 ? 16.719 39.531 -4.836 1 77.75 179 ALA B N 1
ATOM 4197 C CA . ALA B 1 179 ? 16.641 38.094 -4.922 1 77.75 179 ALA B CA 1
ATOM 4198 C C . ALA B 1 179 ? 15.648 37.531 -3.9 1 77.75 179 ALA B C 1
ATOM 4200 O O . ALA B 1 179 ? 14.883 36.625 -4.203 1 77.75 179 ALA B O 1
ATOM 4201 N N . LEU B 1 180 ? 15.594 38.156 -2.812 1 79.88 180 LEU B N 1
ATOM 4202 C CA . LEU B 1 180 ? 14.695 37.719 -1.753 1 79.88 180 LEU B CA 1
ATOM 4203 C C . LEU B 1 180 ? 13.242 38.062 -2.102 1 79.88 180 LEU B C 1
ATOM 4205 O O . LEU B 1 180 ? 12.344 37.25 -1.853 1 79.88 180 LEU B O 1
ATOM 4209 N N . THR B 1 181 ? 13.023 39.25 -2.674 1 84.38 181 THR B N 1
ATOM 4210 C CA . THR B 1 181 ? 11.688 39.656 -3.088 1 84.38 181 THR B CA 1
ATOM 4211 C C . THR B 1 181 ? 11.133 38.688 -4.137 1 84.38 181 THR B C 1
ATOM 4213 O O . THR B 1 181 ? 9.961 38.312 -4.102 1 84.38 181 THR B O 1
ATOM 4216 N N . TRP B 1 182 ? 11.984 38.281 -4.996 1 84.5 182 TRP B N 1
ATOM 4217 C CA . TRP B 1 182 ? 11.57 37.344 -6.035 1 84.5 182 TRP B CA 1
ATOM 4218 C C . TRP B 1 182 ? 11.352 35.969 -5.457 1 84.5 182 TRP B C 1
ATOM 4220 O O . TRP B 1 182 ? 10.438 35.25 -5.871 1 84.5 182 TRP B O 1
ATOM 4230 N N . ALA B 1 183 ? 12.148 35.656 -4.512 1 84.75 183 ALA B N 1
ATOM 4231 C CA . ALA B 1 183 ? 12.062 34.344 -3.879 1 84.75 183 ALA B CA 1
ATOM 4232 C C . ALA B 1 183 ? 10.766 34.188 -3.084 1 84.75 183 ALA B C 1
ATOM 4234 O O . ALA B 1 183 ? 10.242 33.094 -2.928 1 84.75 183 ALA B O 1
ATOM 4235 N N . ILE B 1 184 ? 10.25 35.281 -2.672 1 87.88 184 ILE B N 1
ATOM 4236 C CA . ILE B 1 184 ? 9 35.281 -1.916 1 87.88 184 ILE B CA 1
ATOM 4237 C C . ILE B 1 184 ? 7.828 35.531 -2.857 1 87.88 184 ILE B C 1
ATOM 4239 O O . ILE B 1 184 ? 6.824 34.812 -2.828 1 87.88 184 ILE B O 1
ATOM 4243 N N . GLY B 1 185 ? 7.938 36.469 -3.695 1 90.31 185 GLY B N 1
ATOM 4244 C CA . GLY B 1 185 ? 6.855 36.906 -4.555 1 90.31 185 GLY B CA 1
ATOM 4245 C C . GLY B 1 185 ? 6.43 35.875 -5.578 1 90.31 185 GLY B C 1
ATOM 4246 O O . GLY B 1 185 ? 5.234 35.656 -5.801 1 90.31 185 GLY B O 1
ATOM 4247 N N . ARG B 1 186 ? 7.348 35.25 -6.199 1 89 186 ARG B N 1
ATOM 4248 C CA . ARG B 1 186 ? 7.043 34.312 -7.273 1 89 186 ARG B CA 1
ATOM 4249 C C . ARG B 1 186 ? 6.242 33.125 -6.75 1 89 186 ARG B C 1
ATOM 4251 O O . ARG B 1 186 ? 5.184 32.812 -7.293 1 89 186 ARG B O 1
ATOM 4258 N N . PRO B 1 187 ? 6.746 32.5 -5.676 1 89.62 187 PRO B N 1
ATOM 4259 C CA . PRO B 1 187 ? 5.953 31.375 -5.176 1 89.62 187 PRO B CA 1
ATOM 4260 C C . PRO B 1 187 ? 4.559 31.797 -4.723 1 89.62 187 PRO B C 1
ATOM 4262 O O . PRO B 1 187 ? 3.604 31.031 -4.871 1 89.62 187 PRO B O 1
ATOM 4265 N N . VAL B 1 188 ? 4.449 32.906 -4.188 1 91.81 188 VAL B N 1
ATOM 4266 C CA . VAL B 1 188 ? 3.146 33.375 -3.754 1 91.81 188 VAL B CA 1
ATOM 4267 C C . VAL B 1 188 ? 2.242 33.594 -4.969 1 91.81 188 VAL B C 1
ATOM 4269 O O . VAL B 1 188 ? 1.093 33.156 -4.977 1 91.81 188 VAL B O 1
ATOM 4272 N N . MET B 1 189 ? 2.736 34.219 -5.98 1 93.06 189 MET B N 1
ATOM 4273 C CA . MET B 1 189 ? 1.967 34.5 -7.191 1 93.06 189 MET B CA 1
ATOM 4274 C C . MET B 1 189 ? 1.552 33.188 -7.871 1 93.06 189 MET B C 1
ATOM 4276 O O . MET B 1 189 ? 0.399 33.031 -8.281 1 93.06 189 MET B O 1
ATOM 4280 N N . VAL B 1 190 ? 2.451 32.312 -7.965 1 91.62 190 VAL B N 1
ATOM 4281 C CA . VAL B 1 190 ? 2.182 31.016 -8.594 1 91.62 190 VAL B CA 1
ATOM 4282 C C . VAL B 1 190 ? 1.147 30.25 -7.773 1 91.62 190 VAL B C 1
ATOM 4284 O O . VAL B 1 190 ? 0.228 29.641 -8.328 1 91.62 190 VAL B O 1
ATOM 4287 N N . SER B 1 191 ? 1.335 30.25 -6.492 1 92 191 SER B N 1
ATOM 4288 C CA . SER B 1 191 ? 0.407 29.547 -5.613 1 92 191 SER B CA 1
ATOM 4289 C C . SER B 1 191 ? -1.003 30.109 -5.73 1 92 191 SER B C 1
ATOM 4291 O O . SER B 1 191 ? -1.975 29.359 -5.824 1 92 191 SER B O 1
ATOM 4293 N N . VAL B 1 192 ? -1.065 31.375 -5.742 1 91.88 192 VAL B N 1
ATOM 4294 C CA . VAL B 1 192 ? -2.363 32.031 -5.875 1 91.88 192 VAL B CA 1
ATOM 4295 C C . VAL B 1 192 ? -2.982 31.672 -7.227 1 91.88 192 VAL B C 1
ATOM 4297 O O . VAL B 1 192 ? -4.184 31.422 -7.312 1 91.88 192 VAL B O 1
ATOM 4300 N N . ALA B 1 193 ? -2.213 31.656 -8.234 1 93.19 193 ALA B N 1
ATOM 4301 C CA . ALA B 1 193 ? -2.688 31.297 -9.57 1 93.19 193 ALA B CA 1
ATOM 4302 C C . ALA B 1 193 ? -3.273 29.891 -9.57 1 93.19 193 ALA B C 1
ATOM 4304 O O . ALA B 1 193 ? -4.34 29.656 -10.141 1 93.19 193 ALA B O 1
ATOM 4305 N N . PHE B 1 194 ? -2.617 29 -8.906 1 90.5 194 PHE B N 1
ATOM 4306 C CA . PHE B 1 194 ? -3.072 27.609 -8.898 1 90.5 194 PHE B CA 1
ATOM 4307 C C . PHE B 1 194 ? -4.312 27.453 -8.023 1 90.5 194 PHE B C 1
ATOM 4309 O O . PHE B 1 194 ? -5.176 26.625 -8.312 1 90.5 194 PHE B O 1
ATOM 4316 N N . VAL B 1 195 ? -4.375 28.219 -6.953 1 89.5 195 VAL B N 1
ATOM 4317 C CA . VAL B 1 195 ? -5.574 28.188 -6.125 1 89.5 195 VAL B CA 1
ATOM 4318 C C . VAL B 1 195 ? -6.77 28.688 -6.934 1 89.5 195 VAL B C 1
ATOM 4320 O O . VAL B 1 195 ? -7.863 28.125 -6.859 1 89.5 195 VAL B O 1
ATOM 4323 N N . VAL B 1 196 ? -6.574 29.688 -7.75 1 90.12 196 VAL B N 1
ATOM 4324 C CA . VAL B 1 196 ? -7.621 30.234 -8.594 1 90.12 196 VAL B CA 1
ATOM 4325 C C . VAL B 1 196 ? -8.016 29.219 -9.664 1 90.12 196 VAL B C 1
ATOM 4327 O O . VAL B 1 196 ? -9.203 29.016 -9.93 1 90.12 196 VAL B O 1
ATOM 4330 N N . VAL B 1 197 ? -7.012 28.594 -10.234 1 89.88 197 VAL B N 1
ATOM 4331 C CA . VAL B 1 197 ? -7.262 27.562 -11.227 1 89.88 197 VAL B CA 1
ATOM 4332 C C . VAL B 1 197 ? -8.039 26.406 -10.578 1 89.88 197 VAL B C 1
ATOM 4334 O O . VAL B 1 197 ? -8.953 25.844 -11.195 1 89.88 197 VAL B O 1
ATOM 4337 N N . GLY B 1 198 ? -7.621 26.094 -9.422 1 88.62 198 GLY B N 1
ATOM 4338 C CA . GLY B 1 198 ? -8.32 25.047 -8.688 1 88.62 198 GLY B CA 1
ATOM 4339 C C . GLY B 1 198 ? -9.773 25.391 -8.414 1 88.62 198 GLY B C 1
ATOM 4340 O O . GLY B 1 198 ? -10.656 24.531 -8.555 1 88.62 198 GLY B O 1
ATOM 4341 N N . ALA B 1 199 ? -10 26.625 -8.023 1 86.44 199 ALA B N 1
ATOM 4342 C CA . ALA B 1 199 ? -11.359 27.094 -7.785 1 86.44 199 ALA B CA 1
ATOM 4343 C C . ALA B 1 199 ? -12.195 27.031 -9.062 1 86.44 199 ALA B C 1
ATOM 4345 O O . ALA B 1 199 ? -13.367 26.656 -9.031 1 86.44 199 ALA B O 1
ATOM 4346 N N . GLY B 1 200 ? -11.578 27.406 -10.141 1 89.44 200 GLY B N 1
ATOM 4347 C CA . GLY B 1 200 ? -12.242 27.281 -11.43 1 89.44 200 GLY B CA 1
ATOM 4348 C C . GLY B 1 200 ? -12.523 25.844 -11.812 1 89.44 200 GLY B C 1
ATOM 4349 O O . GLY B 1 200 ? -13.617 25.531 -12.289 1 89.44 200 GLY B O 1
ATOM 4350 N N . ALA B 1 201 ? -11.547 25.031 -11.555 1 89.75 201 ALA B N 1
ATOM 4351 C CA . ALA B 1 201 ? -11.703 23.625 -11.859 1 89.75 201 ALA B CA 1
ATOM 4352 C C . ALA B 1 201 ? -12.82 23 -11.023 1 89.75 201 ALA B C 1
ATOM 4354 O O . ALA B 1 201 ? -13.555 22.125 -11.5 1 89.75 201 ALA B O 1
ATOM 4355 N N . ALA B 1 202 ? -12.914 23.391 -9.828 1 88.88 202 ALA B N 1
ATOM 4356 C CA . ALA B 1 202 ? -13.945 22.875 -8.922 1 88.88 202 ALA B CA 1
ATOM 4357 C C . ALA B 1 202 ? -15.336 23.219 -9.445 1 88.88 202 ALA B C 1
ATOM 4359 O O . ALA B 1 202 ? -16.312 22.531 -9.109 1 88.88 202 ALA B O 1
ATOM 4360 N N . ARG B 1 203 ? -15.414 24.25 -10.258 1 86.81 203 ARG B N 1
ATOM 4361 C CA . ARG B 1 203 ? -16.688 24.641 -10.859 1 86.81 203 ARG B CA 1
ATOM 4362 C C . ARG B 1 203 ? -16.922 23.922 -12.18 1 86.81 203 ARG B C 1
ATOM 4364 O O . ARG B 1 203 ? -18.062 23.625 -12.547 1 86.81 203 ARG B O 1
ATOM 4371 N N . VAL B 1 204 ? -15.867 23.594 -12.875 1 89.12 204 VAL B N 1
ATOM 4372 C CA . VAL B 1 204 ? -15.969 23.078 -14.234 1 89.12 204 VAL B CA 1
ATOM 4373 C C . VAL B 1 204 ? -16.047 21.547 -14.195 1 89.12 204 VAL B C 1
ATOM 4375 O O . VAL B 1 204 ? -16.812 20.938 -14.953 1 89.12 204 VAL B O 1
ATOM 4378 N N . VAL B 1 205 ? -15.289 20.891 -13.336 1 88 205 VAL B N 1
ATOM 4379 C CA . VAL B 1 205 ? -15.156 19.438 -13.297 1 88 205 VAL B CA 1
ATOM 4380 C C . VAL B 1 205 ? -16.531 18.797 -13.031 1 88 205 VAL B C 1
ATOM 4382 O O . VAL B 1 205 ? -16.938 17.891 -13.758 1 88 205 VAL B O 1
ATOM 4385 N N . PRO B 1 206 ? -17.266 19.312 -12.062 1 84.56 206 PRO B N 1
ATOM 4386 C CA . PRO B 1 206 ? -18.578 18.719 -11.844 1 84.56 206 PRO B CA 1
ATOM 4387 C C . PRO B 1 206 ? -19.5 18.844 -13.062 1 84.56 206 PRO B C 1
ATOM 4389 O O . PRO B 1 206 ? -20.297 17.938 -13.336 1 84.56 206 PRO B O 1
ATOM 4392 N N . ARG B 1 207 ? -19.406 19.906 -13.766 1 84.75 207 ARG B N 1
ATOM 4393 C CA . ARG B 1 207 ? -20.219 20.109 -14.953 1 84.75 207 ARG B CA 1
ATOM 4394 C C . ARG B 1 207 ? -19.859 19.125 -16.062 1 84.75 207 ARG B C 1
ATOM 4396 O O . ARG B 1 207 ? -20.734 18.625 -16.766 1 84.75 207 ARG B O 1
ATOM 4403 N N . VAL B 1 208 ? -18.625 18.875 -16.219 1 82.25 208 VAL B N 1
ATOM 4404 C CA . VAL B 1 208 ? -18.141 17.953 -17.25 1 82.25 208 VAL B CA 1
ATOM 4405 C C . VAL B 1 208 ? -18.609 16.531 -16.922 1 82.25 208 VAL B C 1
ATOM 4407 O O . VAL B 1 208 ? -19.062 15.812 -17.812 1 82.25 208 VAL B O 1
ATOM 4410 N N . PHE B 1 209 ? -18.469 16.125 -15.734 1 81 209 PHE B N 1
ATOM 4411 C CA . PHE B 1 209 ? -18.859 14.773 -15.336 1 81 209 PHE B CA 1
ATOM 4412 C C . PHE B 1 209 ? -20.375 14.625 -15.305 1 81 209 PHE B C 1
ATOM 4414 O O . PHE B 1 209 ? -20.891 13.555 -15.594 1 81 209 PHE B O 1
ATOM 4421 N N . ALA B 1 210 ? -21.062 15.656 -14.898 1 75.94 210 ALA B N 1
ATOM 4422 C CA . ALA B 1 210 ? -22.516 15.625 -14.953 1 75.94 210 ALA B CA 1
ATOM 4423 C C . ALA B 1 210 ? -23.016 15.477 -16.391 1 75.94 210 ALA B C 1
ATOM 4425 O O . ALA B 1 210 ? -23.953 14.727 -16.656 1 75.94 210 ALA B O 1
ATOM 4426 N N . ARG B 1 211 ? -22.391 16.141 -17.25 1 74.19 211 ARG B N 1
ATOM 4427 C CA . ARG B 1 211 ? -22.766 16.094 -18.656 1 74.19 211 ARG B CA 1
ATOM 4428 C C . ARG B 1 211 ? -22.453 14.734 -19.266 1 74.19 211 ARG B C 1
ATOM 4430 O O . ARG B 1 211 ? -23.281 14.18 -20 1 74.19 211 ARG B O 1
ATOM 4437 N N . GLU B 1 212 ? -21.328 14.211 -18.906 1 67.56 212 GLU B N 1
ATOM 4438 C CA . GLU B 1 212 ? -20.922 12.93 -19.469 1 67.56 212 GLU B CA 1
ATOM 4439 C C . GLU B 1 212 ? -21.781 11.789 -18.938 1 67.56 212 GLU B C 1
ATOM 4441 O O . GLU B 1 212 ? -22.109 10.859 -19.688 1 67.56 212 GLU B O 1
ATOM 4446 N N . TRP B 1 213 ? -22 11.828 -17.688 1 64.12 213 TRP B N 1
ATOM 4447 C CA . TRP B 1 213 ? -22.875 10.805 -17.109 1 64.12 213 TRP B CA 1
ATOM 4448 C C . TRP B 1 213 ? -24.281 10.906 -17.672 1 64.12 213 TRP B C 1
ATOM 4450 O O . TRP B 1 213 ? -24.953 9.891 -17.891 1 64.12 213 TRP B O 1
ATOM 4460 N N . GLY B 1 214 ? -24.578 12.164 -17.766 1 58.69 214 GLY B N 1
ATOM 4461 C CA . GLY B 1 214 ? -25.844 12.383 -18.438 1 58.69 214 GLY B CA 1
ATOM 4462 C C . GLY B 1 214 ? -25.891 11.836 -19.844 1 58.69 214 GLY B C 1
ATOM 4463 O O . GLY B 1 214 ? -26.859 11.188 -20.25 1 58.69 214 GLY B O 1
ATOM 4464 N N . TRP B 1 215 ? -24.828 12.055 -20.422 1 54.81 215 TRP B N 1
ATOM 4465 C CA . TRP B 1 215 ? -24.734 11.578 -21.797 1 54.81 215 TRP B CA 1
ATOM 4466 C C . TRP B 1 215 ? -24.656 10.055 -21.844 1 54.81 215 TRP B C 1
ATOM 4468 O O . TRP B 1 215 ? -25.266 9.422 -22.703 1 54.81 215 TRP B O 1
ATOM 4478 N N . ALA B 1 216 ? -23.844 9.5 -20.938 1 56.5 216 ALA B N 1
ATOM 4479 C CA . ALA B 1 216 ? -23.75 8.047 -20.891 1 56.5 216 ALA B CA 1
ATOM 4480 C C . ALA B 1 216 ? -25.109 7.41 -20.609 1 56.5 216 ALA B C 1
ATOM 4482 O O . ALA B 1 216 ? -25.453 6.383 -21.203 1 56.5 216 ALA B O 1
ATOM 4483 N N . THR B 1 217 ? -25.766 7.949 -19.625 1 55.59 217 THR B N 1
ATOM 4484 C CA . THR B 1 217 ? -27.109 7.453 -19.344 1 55.59 217 THR B CA 1
ATOM 4485 C C . THR B 1 217 ? -28.016 7.609 -20.547 1 55.59 217 THR B C 1
ATOM 4487 O O . THR B 1 217 ? -28.828 6.73 -20.844 1 55.59 217 THR B O 1
ATOM 4490 N N . ARG B 1 218 ? -27.938 8.617 -21.234 1 52.62 218 ARG B N 1
ATOM 4491 C CA . ARG B 1 218 ? -28.766 8.828 -22.406 1 52.62 218 ARG B CA 1
ATOM 4492 C C . ARG B 1 218 ? -28.375 7.891 -23.547 1 52.62 218 ARG B C 1
ATOM 4494 O O . ARG B 1 218 ? -29.219 7.426 -24.297 1 52.62 218 ARG B O 1
ATOM 4501 N N . ALA B 1 219 ? -27.172 7.781 -23.703 1 51.22 219 ALA B N 1
ATOM 4502 C CA . ALA B 1 219 ? -26.719 6.953 -24.812 1 51.22 219 ALA B CA 1
ATOM 4503 C C . ALA B 1 219 ? -26.891 5.469 -24.516 1 51.22 219 ALA B C 1
ATOM 4505 O O . ALA B 1 219 ? -26.531 4.613 -25.312 1 51.22 219 ALA B O 1
ATOM 4506 N N . GLY B 1 220 ? -27.516 5.188 -23.516 1 49.94 220 GLY B N 1
ATOM 4507 C CA . GLY B 1 220 ? -27.828 3.807 -23.188 1 49.94 220 GLY B CA 1
ATOM 4508 C C . GLY B 1 220 ? -26.688 3.074 -22.516 1 49.94 220 GLY B C 1
ATOM 4509 O O . GLY B 1 220 ? -26.781 1.874 -22.25 1 49.94 220 GLY B O 1
ATOM 4510 N N . GLU B 1 221 ? -25.5 3.59 -22.547 1 50.88 221 GLU B N 1
ATOM 4511 C CA . GLU B 1 221 ? -24.328 2.895 -22.016 1 50.88 221 GLU B CA 1
ATOM 4512 C C . GLU B 1 221 ? -24.188 3.105 -20.516 1 50.88 221 GLU B C 1
ATOM 4514 O O . GLU B 1 221 ? -23.953 4.227 -20.047 1 50.88 221 GLU B O 1
ATOM 4519 N N . THR B 1 222 ? -24.984 2.549 -19.781 1 50.06 222 THR B N 1
ATOM 4520 C CA . THR B 1 222 ? -25 2.648 -18.328 1 50.06 222 THR B CA 1
ATOM 4521 C C . THR B 1 222 ? -23.656 2.201 -17.75 1 50.06 222 THR B C 1
ATOM 4523 O O . THR B 1 222 ? -23.312 1.014 -17.797 1 50.06 222 THR B O 1
ATOM 4526 N N . LEU B 1 223 ? -22.703 3.021 -17.984 1 56.88 223 LEU B N 1
ATOM 4527 C CA . LEU B 1 223 ? -21.562 2.588 -17.188 1 56.88 223 LEU B CA 1
ATOM 4528 C C . LEU B 1 223 ? -22 2.195 -15.781 1 56.88 223 LEU B C 1
ATOM 4530 O O . LEU B 1 223 ? -22.781 2.906 -15.156 1 56.88 223 LEU B O 1
ATOM 4534 N N . THR B 1 224 ? -21.766 0.975 -15.516 1 63.47 224 THR B N 1
ATOM 4535 C CA . THR B 1 224 ? -22.078 0.519 -14.164 1 63.47 224 THR B CA 1
ATOM 4536 C C . THR B 1 224 ? -21.469 1.456 -13.125 1 63.47 224 THR B C 1
ATOM 4538 O O . THR B 1 224 ? -20.516 2.172 -13.422 1 63.47 224 THR B O 1
ATOM 4541 N N . LYS B 1 225 ? -22.203 1.773 -12.219 1 64.88 225 LYS B N 1
ATOM 4542 C CA . LYS B 1 225 ? -21.734 2.586 -11.094 1 64.88 225 LYS B CA 1
ATOM 4543 C C . LYS B 1 225 ? -20.266 2.342 -10.82 1 64.88 225 LYS B C 1
ATOM 4545 O O . LYS B 1 225 ? -19.5 3.283 -10.57 1 64.88 225 LYS B O 1
ATOM 4550 N N . MET B 1 226 ? -19.922 1.156 -11.016 1 64.31 226 MET B N 1
ATOM 4551 C CA . MET B 1 226 ? -18.531 0.781 -10.719 1 64.31 226 MET B CA 1
ATOM 4552 C C . MET B 1 226 ? -17.578 1.385 -11.742 1 64.31 226 MET B C 1
ATOM 4554 O O . MET B 1 226 ? -16.531 1.909 -11.375 1 64.31 226 MET B O 1
ATOM 4558 N N . LYS B 1 227 ? -17.984 1.359 -12.836 1 72.88 227 LYS B N 1
ATOM 4559 C CA . LYS B 1 227 ? -17.125 1.904 -13.883 1 72.88 227 LYS B CA 1
ATOM 4560 C C . LYS B 1 227 ? -17.047 3.424 -13.789 1 72.88 227 LYS B C 1
ATOM 4562 O O . LYS B 1 227 ? -15.977 4.004 -14.016 1 72.88 227 LYS B O 1
ATOM 4567 N N . ARG B 1 228 ? -18.141 3.957 -13.328 1 75.44 228 ARG B N 1
ATOM 4568 C CA . ARG B 1 228 ? -18.156 5.406 -13.164 1 75.44 228 ARG B CA 1
ATOM 4569 C C . ARG B 1 228 ? -17.219 5.84 -12.031 1 75.44 228 ARG B C 1
ATOM 4571 O O . ARG B 1 228 ? -16.484 6.812 -12.164 1 75.44 228 ARG B O 1
ATOM 4578 N N . ASP B 1 229 ? -17.266 5.113 -10.953 1 84.12 229 ASP B N 1
ATOM 4579 C CA . ASP B 1 229 ? -16.406 5.414 -9.812 1 84.12 229 ASP B CA 1
ATOM 4580 C C . ASP B 1 229 ? -14.938 5.293 -10.18 1 84.12 229 ASP B C 1
ATOM 4582 O O . ASP B 1 229 ? -14.117 6.121 -9.766 1 84.12 229 ASP B O 1
ATOM 4586 N N . ASP B 1 230 ? -14.711 4.352 -10.992 1 84.44 230 ASP B N 1
ATOM 4587 C CA . ASP B 1 230 ? -13.328 4.117 -11.391 1 84.44 230 ASP B CA 1
ATOM 4588 C C . ASP B 1 230 ? -12.812 5.25 -12.273 1 84.44 230 ASP B C 1
ATOM 4590 O O . ASP B 1 230 ? -11.641 5.641 -12.172 1 84.44 230 ASP B O 1
ATOM 4594 N N . VAL B 1 231 ? -13.703 5.742 -13.094 1 84.19 231 VAL B N 1
ATOM 4595 C CA . VAL B 1 231 ? -13.305 6.812 -14 1 84.19 231 VAL B CA 1
ATOM 4596 C C . VAL B 1 231 ? -13.039 8.094 -13.211 1 84.19 231 VAL B C 1
ATOM 4598 O O . VAL B 1 231 ? -12.086 8.812 -13.484 1 84.19 231 VAL B O 1
ATOM 4601 N N . VAL B 1 232 ? -13.867 8.367 -12.258 1 89.69 232 VAL B N 1
ATOM 4602 C CA . VAL B 1 232 ? -13.719 9.57 -11.453 1 89.69 232 VAL B CA 1
ATOM 4603 C C . VAL B 1 232 ? -12.406 9.516 -10.672 1 89.69 232 VAL B C 1
ATOM 4605 O O . VAL B 1 232 ? -11.648 10.492 -10.641 1 89.69 232 VAL B O 1
ATOM 4608 N N . VAL B 1 233 ? -12.141 8.391 -10.117 1 92.62 233 VAL B N 1
ATOM 4609 C CA . VAL B 1 233 ? -10.93 8.227 -9.32 1 92.62 233 VAL B CA 1
ATOM 4610 C C . VAL B 1 233 ? -9.703 8.336 -10.219 1 92.62 233 VAL B C 1
ATOM 4612 O O . VAL B 1 233 ? -8.734 9.023 -9.883 1 92.62 233 VAL B O 1
ATOM 4615 N N . ALA B 1 234 ? -9.766 7.707 -11.367 1 90.62 234 ALA B N 1
ATOM 4616 C CA . ALA B 1 234 ? -8.656 7.762 -12.312 1 90.62 234 ALA B CA 1
ATOM 4617 C C . ALA B 1 234 ? -8.414 9.195 -12.789 1 90.62 234 ALA B C 1
ATOM 4619 O O . ALA B 1 234 ? -7.27 9.625 -12.914 1 90.62 234 ALA B O 1
ATOM 4620 N N . SER B 1 235 ? -9.469 9.875 -13.102 1 91.44 235 SER B N 1
ATOM 4621 C CA . SER B 1 235 ? -9.359 11.266 -13.547 1 91.44 235 SER B CA 1
ATOM 4622 C C . SER B 1 235 ? -8.781 12.148 -12.453 1 91.44 235 SER B C 1
ATOM 4624 O O . SER B 1 235 ? -7.953 13.023 -12.727 1 91.44 235 SER B O 1
ATOM 4626 N N . MET B 1 236 ? -9.25 11.938 -11.25 1 94.62 236 MET B N 1
ATOM 4627 C CA . MET B 1 236 ? -8.766 12.719 -10.109 1 94.62 236 MET B CA 1
ATOM 4628 C C . MET B 1 236 ? -7.273 12.492 -9.891 1 94.62 236 MET B C 1
ATOM 4630 O O . MET B 1 236 ? -6.512 13.445 -9.75 1 94.62 236 MET B O 1
ATOM 4634 N N . LEU B 1 237 ? -6.871 11.25 -9.945 1 95.56 237 LEU B N 1
ATOM 4635 C CA . LEU B 1 237 ? -5.473 10.906 -9.719 1 95.56 237 LEU B CA 1
ATOM 4636 C C . LEU B 1 237 ? -4.598 11.438 -10.852 1 95.56 237 LEU B C 1
ATOM 4638 O O . LEU B 1 237 ? -3.488 11.914 -10.609 1 95.56 237 LEU B O 1
ATOM 4642 N N . THR B 1 238 ? -5.043 11.367 -12.062 1 94.19 238 THR B N 1
ATOM 4643 C CA . THR B 1 238 ? -4.281 11.82 -13.219 1 94.19 238 THR B CA 1
ATOM 4644 C C . THR B 1 238 ? -4.145 13.344 -13.211 1 94.19 238 THR B C 1
ATOM 4646 O O . THR B 1 238 ? -3.061 13.875 -13.445 1 94.19 238 THR B O 1
ATOM 4649 N N . LEU B 1 239 ? -5.242 14 -12.938 1 93.81 239 LEU B N 1
ATOM 4650 C CA . LEU B 1 239 ? -5.191 15.461 -12.859 1 93.81 239 LEU B CA 1
ATOM 4651 C C . LEU B 1 239 ? -4.281 15.914 -11.719 1 93.81 239 LEU B C 1
ATOM 4653 O O . LEU B 1 239 ? -3.512 16.859 -11.875 1 93.81 239 LEU B O 1
ATOM 4657 N N . THR B 1 240 ? -4.449 15.25 -10.617 1 96.25 240 THR B N 1
ATOM 4658 C CA . THR B 1 240 ? -3.619 15.594 -9.469 1 96.25 240 THR B CA 1
ATOM 4659 C C . THR B 1 240 ? -2.139 15.438 -9.805 1 96.25 240 THR B C 1
ATOM 4661 O O . THR B 1 240 ? -1.325 16.297 -9.461 1 96.25 240 THR B O 1
ATOM 4664 N N . LEU B 1 241 ? -1.829 14.375 -10.469 1 96 241 LEU B N 1
ATOM 4665 C CA . LEU B 1 241 ? -0.446 14.172 -10.883 1 96 241 LEU B CA 1
ATOM 4666 C C . LEU B 1 241 ? 0.03 15.312 -11.766 1 96 241 LEU B C 1
ATOM 4668 O O . LEU B 1 241 ? 1.125 15.844 -11.57 1 96 241 LEU B O 1
ATOM 4672 N N . GLY B 1 242 ? -0.732 15.672 -12.734 1 95.69 242 GLY B N 1
ATOM 4673 C CA . GLY B 1 242 ? -0.387 16.797 -13.594 1 95.69 242 GLY B CA 1
ATOM 4674 C C . GLY B 1 242 ? -0.17 18.094 -12.828 1 95.69 242 GLY B C 1
ATOM 4675 O O . GLY B 1 242 ? 0.779 18.828 -13.094 1 95.69 242 GLY B O 1
ATOM 4676 N N . LEU B 1 243 ? -1.013 18.328 -11.875 1 95.56 243 LEU B N 1
ATOM 4677 C CA . LEU B 1 243 ? -0.941 19.562 -11.094 1 95.56 243 LEU B CA 1
ATOM 4678 C C . LEU B 1 243 ? 0.237 19.531 -10.125 1 95.56 243 LEU B C 1
ATOM 4680 O O . LEU B 1 243 ? 0.85 20.562 -9.852 1 95.56 243 LEU B O 1
ATOM 4684 N N . VAL B 1 244 ? 0.502 18.359 -9.57 1 95.75 244 VAL B N 1
ATOM 4685 C CA . VAL B 1 244 ? 1.662 18.188 -8.703 1 95.75 244 VAL B CA 1
ATOM 4686 C C . VAL B 1 244 ? 2.938 18.531 -9.461 1 95.75 244 VAL B C 1
ATOM 4688 O O . VAL B 1 244 ? 3.771 19.297 -8.977 1 95.75 244 VAL B O 1
ATOM 4691 N N . VAL B 1 245 ? 3.047 18.062 -10.664 1 94.88 245 VAL B N 1
ATOM 4692 C CA . VAL B 1 245 ? 4.227 18.312 -11.492 1 94.88 245 VAL B CA 1
ATOM 4693 C C . VAL B 1 245 ? 4.262 19.766 -11.922 1 94.88 245 VAL B C 1
ATOM 4695 O O . VAL B 1 245 ? 5.305 20.422 -11.867 1 94.88 245 VAL B O 1
ATOM 4698 N N . ALA B 1 246 ? 3.152 20.297 -12.305 1 94.69 246 ALA B N 1
ATOM 4699 C CA . ALA B 1 246 ? 3.07 21.672 -12.781 1 94.69 246 ALA B CA 1
ATOM 4700 C C . ALA B 1 246 ? 3.408 22.656 -11.672 1 94.69 246 ALA B C 1
ATOM 4702 O O . ALA B 1 246 ? 4.16 23.609 -11.891 1 94.69 246 ALA B O 1
ATOM 4703 N N . CYS B 1 247 ? 2.83 22.469 -10.5 1 93.38 247 CYS B N 1
ATOM 4704 C CA . CYS B 1 247 ? 3.088 23.359 -9.375 1 93.38 247 CYS B CA 1
ATOM 4705 C C . CYS B 1 247 ? 4.562 23.328 -8.984 1 93.38 247 CYS B C 1
ATOM 4707 O O . CYS B 1 247 ? 5.168 24.391 -8.766 1 93.38 247 CYS B O 1
ATOM 4709 N N . GLY B 1 248 ? 5.031 22.156 -8.891 1 91.44 248 GLY B N 1
ATOM 4710 C CA . GLY B 1 248 ? 6.441 22.031 -8.562 1 91.44 248 GLY B CA 1
ATOM 4711 C C . GLY B 1 248 ? 7.355 22.672 -9.594 1 91.44 248 GLY B C 1
ATOM 4712 O O . GLY B 1 248 ? 8.32 23.344 -9.242 1 91.44 248 GLY B O 1
ATOM 4713 N N . ALA B 1 249 ? 7.043 22.469 -10.836 1 90.69 249 ALA B N 1
ATOM 4714 C CA . ALA B 1 249 ? 7.855 23 -11.922 1 90.69 249 ALA B CA 1
ATOM 4715 C C . ALA B 1 249 ? 7.75 24.516 -11.992 1 90.69 249 ALA B C 1
ATOM 4717 O O . ALA B 1 249 ? 8.703 25.203 -12.383 1 90.69 249 ALA B O 1
ATOM 4718 N N . ALA B 1 250 ? 6.629 25.047 -11.555 1 91.69 250 ALA B N 1
ATOM 4719 C CA . ALA B 1 250 ? 6.391 26.484 -11.617 1 91.69 250 ALA B CA 1
ATOM 4720 C C . ALA B 1 250 ? 7.027 27.203 -10.438 1 91.69 250 ALA B C 1
ATOM 4722 O O . ALA B 1 250 ? 7.043 28.438 -10.383 1 91.69 250 ALA B O 1
ATOM 4723 N N . GLY B 1 251 ? 7.516 26.438 -9.539 1 87.94 251 GLY B N 1
ATOM 4724 C CA . GLY B 1 251 ? 8.234 27.031 -8.438 1 87.94 251 GLY B CA 1
ATOM 4725 C C . GLY B 1 251 ? 7.422 27.109 -7.16 1 87.94 251 GLY B C 1
ATOM 4726 O O . GLY B 1 251 ? 7.805 27.812 -6.215 1 87.94 251 GLY B O 1
ATOM 4727 N N . SER B 1 252 ? 6.332 26.516 -7.098 1 92.06 252 SER B N 1
ATOM 4728 C CA . SER B 1 252 ? 5.574 26.359 -5.863 1 92.06 252 SER B CA 1
ATOM 4729 C C . SER B 1 252 ? 5.785 24.969 -5.266 1 92.06 252 SER B C 1
ATOM 4731 O O . SER B 1 252 ? 6.668 24.219 -5.699 1 92.06 252 SER B O 1
ATOM 4733 N N . THR B 1 253 ? 5.129 24.641 -4.219 1 92.38 253 THR B N 1
ATOM 4734 C CA . THR B 1 253 ? 5.227 23.312 -3.629 1 92.38 253 THR B CA 1
ATOM 4735 C C . THR B 1 253 ? 4.348 22.328 -4.383 1 92.38 253 THR B C 1
ATOM 4737 O O . THR B 1 253 ? 3.24 22.656 -4.805 1 92.38 253 THR B O 1
ATOM 4740 N N . TYR B 1 254 ? 4.859 21.156 -4.637 1 94.12 254 TYR B N 1
ATOM 4741 C CA . TYR B 1 254 ? 4.086 20.125 -5.312 1 94.12 254 TYR B CA 1
ATOM 4742 C C . TYR B 1 254 ? 2.861 19.734 -4.492 1 94.12 254 TYR B C 1
ATOM 4744 O O . TYR B 1 254 ? 1.864 19.25 -5.043 1 94.12 254 TYR B O 1
ATOM 4752 N N . LEU B 1 255 ? 2.871 20 -3.186 1 94.44 255 LEU B N 1
ATOM 4753 C CA . LEU B 1 255 ? 1.749 19.641 -2.322 1 94.44 255 LEU B CA 1
ATOM 4754 C C . LEU B 1 255 ? 0.543 20.531 -2.607 1 94.44 255 LEU B C 1
ATOM 4756 O O . LEU B 1 255 ? -0.602 20.109 -2.453 1 94.44 255 LEU B O 1
ATOM 4760 N N . LEU B 1 256 ? 0.822 21.766 -3.027 1 95 256 LEU B N 1
ATOM 4761 C CA . LEU B 1 256 ? -0.292 22.609 -3.447 1 95 256 LEU B CA 1
ATOM 4762 C C . LEU B 1 256 ? -1.001 22 -4.656 1 95 256 LEU B C 1
ATOM 4764 O O . LEU B 1 256 ? -2.229 22.062 -4.754 1 95 256 LEU B O 1
ATOM 4768 N N . GLY B 1 257 ? -0.224 21.484 -5.555 1 95.44 257 GLY B N 1
ATOM 4769 C CA . GLY B 1 257 ? -0.815 20.781 -6.672 1 95.44 257 GLY B CA 1
ATOM 4770 C C . GLY B 1 257 ? -1.703 19.625 -6.242 1 95.44 257 GLY B C 1
ATOM 4771 O O . GLY B 1 257 ? -2.779 19.422 -6.805 1 95.44 257 GLY B O 1
ATOM 4772 N N . ALA B 1 258 ? -1.229 18.891 -5.277 1 96.38 258 ALA B N 1
ATOM 4773 C CA . ALA B 1 258 ? -2.021 17.781 -4.746 1 96.38 258 ALA B CA 1
ATOM 4774 C C . ALA B 1 258 ? -3.336 18.281 -4.156 1 96.38 258 ALA B C 1
ATOM 4776 O O . ALA B 1 258 ? -4.398 17.703 -4.41 1 96.38 258 ALA B O 1
ATOM 4777 N N . PHE B 1 259 ? -3.252 19.328 -3.406 1 94.94 259 PHE B N 1
ATOM 4778 C CA . PHE B 1 259 ? -4.434 19.906 -2.783 1 94.94 259 PHE B CA 1
ATOM 4779 C C . PHE B 1 259 ? -5.43 20.375 -3.842 1 94.94 259 PHE B C 1
ATOM 4781 O O . PHE B 1 259 ? -6.621 20.062 -3.752 1 94.94 259 PHE B O 1
ATOM 4788 N N . VAL B 1 260 ? -4.973 21.047 -4.844 1 95.25 260 VAL B N 1
ATOM 4789 C CA . VAL B 1 260 ? -5.812 21.609 -5.902 1 95.25 260 VAL B CA 1
ATOM 4790 C C . VAL B 1 260 ? -6.434 20.469 -6.711 1 95.25 260 VAL B C 1
ATOM 4792 O O . VAL B 1 260 ? -7.586 20.562 -7.145 1 95.25 260 VAL B O 1
ATOM 4795 N N . GLY B 1 261 ? -5.707 19.469 -6.93 1 95.88 261 GLY B N 1
ATOM 4796 C CA . GLY B 1 261 ? -6.242 18.297 -7.625 1 95.88 261 GLY B CA 1
ATOM 4797 C C . GLY B 1 261 ? -7.453 17.703 -6.938 1 95.88 261 GLY B C 1
ATOM 4798 O O . GLY B 1 261 ? -8.453 17.391 -7.586 1 95.88 261 GLY B O 1
ATOM 4799 N N . GLY B 1 262 ? -7.355 17.484 -5.625 1 95.25 262 GLY B N 1
ATOM 4800 C CA . GLY B 1 262 ? -8.508 17.031 -4.863 1 95.25 262 GLY B CA 1
ATOM 4801 C C . GLY B 1 262 ? -9.648 18.016 -4.848 1 95.25 262 GLY B C 1
ATOM 4802 O O . GLY B 1 262 ? -10.812 17.641 -5.023 1 95.25 262 GLY B O 1
ATOM 4803 N N . TYR B 1 263 ? -9.273 19.266 -4.672 1 93.38 263 TYR B N 1
ATOM 4804 C CA . TYR B 1 263 ? -10.258 20.344 -4.594 1 93.38 263 TYR B CA 1
ATOM 4805 C C . TYR B 1 263 ? -11.07 20.438 -5.875 1 93.38 263 TYR B C 1
ATOM 4807 O O . TYR B 1 263 ? -12.266 20.734 -5.836 1 93.38 263 TYR B O 1
ATOM 4815 N N . ALA B 1 264 ? -10.477 20.156 -6.988 1 93.69 264 ALA B N 1
ATOM 4816 C CA . ALA B 1 264 ? -11.125 20.234 -8.297 1 93.69 264 ALA B CA 1
ATOM 4817 C C . ALA B 1 264 ? -12.312 19.266 -8.367 1 93.69 264 ALA B C 1
ATOM 4819 O O . ALA B 1 264 ? -13.258 19.5 -9.117 1 93.69 264 ALA B O 1
ATOM 4820 N N . PHE B 1 265 ? -12.289 18.297 -7.551 1 94 265 PHE B N 1
ATOM 4821 C CA . PHE B 1 265 ? -13.336 17.281 -7.621 1 94 265 PHE B CA 1
ATOM 4822 C C . PHE B 1 265 ? -14.234 17.344 -6.391 1 94 265 PHE B C 1
ATOM 4824 O O . PHE B 1 265 ? -15.117 16.5 -6.215 1 94 265 PHE B O 1
ATOM 4831 N N . ALA B 1 266 ? -14.047 18.266 -5.57 1 92 266 ALA B N 1
ATOM 4832 C CA . ALA B 1 266 ? -14.742 18.344 -4.293 1 92 266 ALA B CA 1
ATOM 4833 C C . ALA B 1 266 ? -16.25 18.453 -4.496 1 92 266 ALA B C 1
ATOM 4835 O O . ALA B 1 266 ? -17.031 17.922 -3.701 1 92 266 ALA B O 1
ATOM 4836 N N . ALA B 1 267 ? -16.672 19.094 -5.586 1 89.75 267 ALA B N 1
ATOM 4837 C CA . ALA B 1 267 ? -18.094 19.281 -5.84 1 89.75 267 ALA B CA 1
ATOM 4838 C C . ALA B 1 267 ? -18.594 18.297 -6.895 1 89.75 267 ALA B C 1
ATOM 4840 O O . ALA B 1 267 ? -19.766 18.359 -7.301 1 89.75 267 ALA B O 1
ATOM 4841 N N . ALA B 1 268 ? -17.688 17.469 -7.434 1 88.5 268 ALA B N 1
ATOM 4842 C CA . ALA B 1 268 ? -18.109 16.484 -8.422 1 88.5 268 ALA B CA 1
ATOM 4843 C C . ALA B 1 268 ? -18.984 15.406 -7.793 1 88.5 268 ALA B C 1
ATOM 4845 O O . ALA B 1 268 ? -18.672 14.898 -6.711 1 88.5 268 ALA B O 1
ATOM 4846 N N . PRO B 1 269 ? -20.094 15.141 -8.555 1 82.12 269 PRO B N 1
ATOM 4847 C CA . PRO B 1 269 ? -20.984 14.117 -7.996 1 82.12 269 PRO B CA 1
ATOM 4848 C C . PRO B 1 269 ? -20.297 12.773 -7.809 1 82.12 269 PRO B C 1
ATOM 4850 O O . PRO B 1 269 ? -19.484 12.367 -8.648 1 82.12 269 PRO B O 1
ATOM 4853 N N . ASN B 1 270 ? -20.312 12.172 -6.699 1 86.94 270 ASN B N 1
ATOM 4854 C CA . ASN B 1 270 ? -19.922 10.812 -6.355 1 86.94 270 ASN B CA 1
ATOM 4855 C C . ASN B 1 270 ? -18.406 10.719 -6.098 1 86.94 270 ASN B C 1
ATOM 4857 O O . ASN B 1 270 ? -17.891 9.633 -5.848 1 86.94 270 ASN B O 1
ATOM 4861 N N . ALA B 1 271 ? -17.656 11.844 -6.328 1 91.69 271 ALA B N 1
ATOM 4862 C CA . ALA B 1 271 ? -16.203 11.781 -6.156 1 91.69 271 ALA B CA 1
ATOM 4863 C C . ALA B 1 271 ? -15.836 11.297 -4.758 1 91.69 271 ALA B C 1
ATOM 4865 O O . ALA B 1 271 ? -14.977 10.414 -4.605 1 91.69 271 ALA B O 1
ATOM 4866 N N . LYS B 1 272 ? -16.453 11.828 -3.811 1 91.88 272 LYS B N 1
ATOM 4867 C CA . LYS B 1 272 ? -16.172 11.438 -2.432 1 91.88 272 LYS B CA 1
ATOM 4868 C C . LYS B 1 272 ? -16.562 9.977 -2.184 1 91.88 272 LYS B C 1
ATOM 4870 O O . LYS B 1 272 ? -15.82 9.242 -1.523 1 91.88 272 LYS B O 1
ATOM 4875 N N . ASP B 1 273 ? -17.641 9.594 -2.754 1 91.38 273 ASP B N 1
ATOM 4876 C CA . ASP B 1 273 ? -18.078 8.211 -2.617 1 91.38 273 ASP B CA 1
ATOM 4877 C C . ASP B 1 273 ? -17.125 7.25 -3.32 1 91.38 273 ASP B C 1
ATOM 4879 O O . ASP B 1 273 ? -16.812 6.18 -2.793 1 91.38 273 ASP B O 1
ATOM 4883 N N . ALA B 1 274 ? -16.766 7.668 -4.473 1 91.88 274 ALA B N 1
ATOM 4884 C CA . ALA B 1 274 ? -15.836 6.848 -5.238 1 91.88 274 ALA B CA 1
ATOM 4885 C C . ALA B 1 274 ? -14.5 6.703 -4.512 1 91.88 274 ALA B C 1
ATOM 4887 O O . ALA B 1 274 ? -13.898 5.625 -4.504 1 91.88 274 ALA B O 1
ATOM 4888 N N . TRP B 1 275 ? -14.07 7.734 -3.863 1 93.88 275 TRP B N 1
ATOM 4889 C CA . TRP B 1 275 ? -12.789 7.738 -3.172 1 93.88 275 TRP B CA 1
ATOM 4890 C C . TRP B 1 275 ? -12.875 6.957 -1.863 1 93.88 275 TRP B C 1
ATOM 4892 O O . TRP B 1 275 ? -11.859 6.461 -1.363 1 93.88 275 TRP B O 1
ATOM 4902 N N . ALA B 1 276 ? -14.062 6.832 -1.323 1 92.56 276 ALA B N 1
ATOM 4903 C CA . ALA B 1 276 ? -14.266 6.145 -0.05 1 92.56 276 ALA B CA 1
ATOM 4904 C C . ALA B 1 276 ? -13.797 4.695 -0.125 1 92.56 276 ALA B C 1
ATOM 4906 O O . ALA B 1 276 ? -13.344 4.133 0.873 1 92.56 276 ALA B O 1
ATOM 4907 N N . LYS B 1 277 ? -13.836 4.172 -1.295 1 90.44 277 LYS B N 1
ATOM 4908 C CA . LYS B 1 277 ? -13.359 2.807 -1.507 1 90.44 277 LYS B CA 1
ATOM 4909 C C . LYS B 1 277 ? -11.867 2.693 -1.224 1 90.44 277 LYS B C 1
ATOM 4911 O O . LYS B 1 277 ? -11.367 1.602 -0.952 1 90.44 277 LYS B O 1
ATOM 4916 N N . TYR B 1 278 ? -11.195 3.809 -1.23 1 92.81 278 TYR B N 1
ATOM 4917 C CA . TYR B 1 278 ? -9.742 3.82 -1.087 1 92.81 278 TYR B CA 1
ATOM 4918 C C . TYR B 1 278 ? -9.336 4.406 0.26 1 92.81 278 TYR B C 1
ATOM 4920 O O . TYR B 1 278 ? -8.164 4.734 0.469 1 92.81 278 TYR B O 1
ATOM 4928 N N . ASP B 1 279 ? -10.219 4.48 1.181 1 91.69 279 ASP B N 1
ATOM 4929 C CA . ASP B 1 279 ? -9.953 5.102 2.477 1 91.69 279 ASP B CA 1
ATOM 4930 C C . ASP B 1 279 ? -8.875 4.336 3.24 1 91.69 279 ASP B C 1
ATOM 4932 O O . ASP B 1 279 ? -7.965 4.945 3.811 1 91.69 279 ASP B O 1
ATOM 4936 N N . LEU B 1 280 ? -9 3.049 3.189 1 91.19 280 LEU B N 1
ATOM 4937 C CA . LEU B 1 280 ? -8.031 2.234 3.916 1 91.19 280 LEU B CA 1
ATOM 4938 C C . LEU B 1 280 ? -6.641 2.379 3.311 1 91.19 280 LEU B C 1
ATOM 4940 O O . LEU B 1 280 ? -5.652 2.51 4.039 1 91.19 280 LEU B O 1
ATOM 4944 N N . LEU B 1 281 ? -6.586 2.314 2.029 1 92.69 281 LEU B N 1
ATOM 4945 C CA . LEU B 1 281 ? -5.309 2.473 1.341 1 92.69 281 LEU B CA 1
ATOM 4946 C C . LEU B 1 281 ? -4.707 3.844 1.623 1 92.69 281 LEU B C 1
ATOM 4948 O O . LEU B 1 281 ? -3.506 3.957 1.883 1 92.69 281 LEU B O 1
ATOM 4952 N N . SER B 1 282 ? -5.512 4.848 1.574 1 93.69 282 SER B N 1
ATOM 4953 C CA . SER B 1 282 ? -5.066 6.211 1.847 1 93.69 282 SER B CA 1
ATOM 4954 C C . SER B 1 282 ? -4.559 6.348 3.277 1 93.69 282 SER B C 1
ATOM 4956 O O . SER B 1 282 ? -3.549 7.012 3.521 1 93.69 282 SER B O 1
ATOM 4958 N N . ALA B 1 283 ? -5.219 5.727 4.184 1 92.81 283 ALA B N 1
ATOM 4959 C CA . ALA B 1 283 ? -4.836 5.789 5.59 1 92.81 283 ALA B CA 1
ATOM 4960 C C . ALA B 1 283 ? -3.49 5.105 5.824 1 92.81 283 ALA B C 1
ATOM 4962 O O . ALA B 1 283 ? -2.668 5.586 6.605 1 92.81 283 ALA B O 1
ATOM 4963 N N . ARG B 1 284 ? -3.303 4.016 5.164 1 94.25 284 ARG B N 1
ATOM 4964 C CA . ARG B 1 284 ? -2.043 3.295 5.312 1 94.25 284 ARG B CA 1
ATOM 4965 C C . ARG B 1 284 ? -0.887 4.074 4.699 1 94.25 284 ARG B C 1
ATOM 4967 O O . ARG B 1 284 ? 0.218 4.094 5.25 1 94.25 284 ARG B O 1
ATOM 4974 N N . LEU B 1 285 ? -1.134 4.652 3.588 1 95.62 285 LEU B N 1
ATOM 4975 C CA . LEU B 1 285 ? -0.109 5.484 2.969 1 95.62 285 LEU B CA 1
ATOM 4976 C C . LEU B 1 285 ? 0.247 6.668 3.867 1 95.62 285 LEU B C 1
ATOM 4978 O O . LEU B 1 285 ? 1.42 7.027 3.986 1 95.62 285 LEU B O 1
ATOM 4982 N N . ALA B 1 286 ? -0.749 7.238 4.508 1 95.06 286 ALA B N 1
ATOM 4983 C CA . ALA B 1 286 ? -0.511 8.32 5.461 1 95.06 286 ALA B CA 1
ATOM 4984 C C . ALA B 1 286 ? 0.341 7.844 6.633 1 95.06 286 ALA B C 1
ATOM 4986 O O . ALA B 1 286 ? 1.237 8.555 7.09 1 95.06 286 ALA B O 1
ATOM 4987 N N . SER B 1 287 ? 0.05 6.637 7.086 1 96.38 287 SER B N 1
ATOM 4988 C CA . SER B 1 287 ? 0.824 6.059 8.18 1 96.38 287 SER B CA 1
ATOM 4989 C C . SER B 1 287 ? 2.291 5.895 7.789 1 96.38 287 SER B C 1
ATOM 4991 O O . SER B 1 287 ? 3.184 6.117 8.609 1 96.38 287 SER B O 1
ATOM 4993 N N . ILE B 1 288 ? 2.482 5.496 6.582 1 97.56 288 ILE B N 1
ATOM 4994 C CA . ILE B 1 288 ? 3.85 5.324 6.102 1 97.56 288 ILE B CA 1
ATOM 4995 C C . ILE B 1 288 ? 4.547 6.68 6.039 1 97.56 288 ILE B C 1
ATOM 4997 O O . ILE B 1 288 ? 5.746 6.781 6.32 1 97.56 288 ILE B O 1
ATOM 5001 N N . PHE B 1 289 ? 3.852 7.688 5.707 1 96.31 289 PHE B N 1
ATOM 5002 C CA . PHE B 1 289 ? 4.418 9.031 5.715 1 96.31 289 PHE B CA 1
ATOM 5003 C C . PHE B 1 289 ? 4.879 9.414 7.117 1 96.31 289 PHE B C 1
ATOM 5005 O O . PHE B 1 289 ? 6.004 9.891 7.301 1 96.31 289 PHE B O 1
ATOM 5012 N N . PHE B 1 290 ? 4.047 9.195 8.086 1 96.5 290 PHE B N 1
ATOM 5013 C CA . PHE B 1 290 ? 4.402 9.578 9.445 1 96.5 290 PHE B CA 1
ATOM 5014 C C . PHE B 1 290 ? 5.547 8.719 9.969 1 96.5 290 PHE B C 1
ATOM 5016 O O . PHE B 1 290 ? 6.387 9.195 10.734 1 96.5 290 PHE B O 1
ATOM 5023 N N . LEU B 1 291 ? 5.555 7.441 9.531 1 97.38 291 LEU B N 1
ATOM 5024 C CA . LEU B 1 291 ? 6.719 6.605 9.789 1 97.38 291 LEU B CA 1
ATOM 5025 C C . LEU B 1 291 ? 7.984 7.25 9.227 1 97.38 291 LEU B C 1
ATOM 5027 O O . LEU B 1 291 ? 9.016 7.301 9.906 1 97.38 291 LEU B O 1
ATOM 5031 N N . SER B 1 292 ? 7.891 7.758 7.996 1 96.75 292 SER B N 1
ATOM 5032 C CA . SER B 1 292 ? 9.039 8.359 7.324 1 96.75 292 SER B CA 1
ATOM 5033 C C . SER B 1 292 ? 9.477 9.641 8.016 1 96.75 292 SER B C 1
ATOM 5035 O O . SER B 1 292 ? 10.664 9.961 8.055 1 96.75 292 SER B O 1
ATOM 5037 N N . VAL B 1 293 ? 8.539 10.422 8.539 1 95.12 293 VAL B N 1
ATOM 5038 C CA . VAL B 1 293 ? 8.852 11.625 9.305 1 95.12 293 VAL B CA 1
ATOM 5039 C C . VAL B 1 293 ? 9.703 11.25 10.516 1 95.12 293 VAL B C 1
ATOM 5041 O O . VAL B 1 293 ? 10.742 11.875 10.766 1 95.12 293 VAL B O 1
ATOM 5044 N N . GLY B 1 294 ? 9.289 10.234 11.227 1 96.44 294 GLY B N 1
ATOM 5045 C CA . GLY B 1 294 ? 10.039 9.781 12.391 1 96.44 294 GLY B CA 1
ATOM 5046 C C . GLY B 1 294 ? 11.438 9.312 12.062 1 96.44 294 GLY B C 1
ATOM 5047 O O . GLY B 1 294 ? 12.383 9.57 12.82 1 96.44 294 GLY B O 1
ATOM 5048 N N . MET B 1 295 ? 11.555 8.68 10.93 1 96.06 295 MET B N 1
ATOM 5049 C CA . MET B 1 295 ? 12.844 8.133 10.5 1 96.06 295 MET B CA 1
ATOM 5050 C C . MET B 1 295 ? 13.859 9.25 10.281 1 96.06 295 MET B C 1
ATOM 5052 O O . MET B 1 295 ? 15.07 9.008 10.297 1 96.06 295 MET B O 1
ATOM 5056 N N . GLN B 1 296 ? 13.352 10.453 10.055 1 93.19 296 GLN B N 1
ATOM 5057 C CA . GLN B 1 296 ? 14.242 11.539 9.648 1 93.19 296 GLN B CA 1
ATOM 5058 C C . GLN B 1 296 ? 14.562 12.461 10.82 1 93.19 296 GLN B C 1
ATOM 5060 O O . GLN B 1 296 ? 15.195 13.508 10.648 1 93.19 296 GLN B O 1
ATOM 5065 N N . ILE B 1 297 ? 14.141 12.109 12.008 1 94 297 ILE B N 1
ATOM 5066 C CA . ILE B 1 297 ? 14.43 12.875 13.219 1 94 297 ILE B CA 1
ATOM 5067 C C . ILE B 1 297 ? 15.727 12.359 13.852 1 94 297 ILE B C 1
ATOM 5069 O O . ILE B 1 297 ? 15.859 11.164 14.133 1 94 297 ILE B O 1
ATOM 5073 N N . PRO B 1 298 ? 16.703 13.25 14.031 1 94.38 298 PRO B N 1
ATOM 5074 C CA . PRO B 1 298 ? 17.891 12.82 14.758 1 94.38 298 PRO B CA 1
ATOM 5075 C C . PRO B 1 298 ? 17.625 12.547 16.234 1 94.38 298 PRO B C 1
ATOM 5077 O O . PRO B 1 298 ? 17.469 13.492 17.016 1 94.38 298 PRO B O 1
ATOM 5080 N N . LEU B 1 299 ? 17.672 11.289 16.578 1 92.94 299 LEU B N 1
ATOM 5081 C CA . LEU B 1 299 ? 17.266 10.828 17.891 1 92.94 299 LEU B CA 1
ATOM 5082 C C . LEU B 1 299 ? 18.188 11.398 18.969 1 92.94 299 LEU B C 1
ATOM 5084 O O . LEU B 1 299 ? 17.719 11.797 20.047 1 92.94 299 LEU B O 1
ATOM 5088 N N . ALA B 1 300 ? 19.453 11.453 18.672 1 91.62 300 ALA B N 1
ATOM 5089 C CA . ALA B 1 300 ? 20.422 11.961 19.641 1 91.62 300 ALA B CA 1
ATOM 5090 C C . ALA B 1 300 ? 20.172 13.43 19.953 1 91.62 300 ALA B C 1
ATOM 5092 O O . ALA B 1 300 ? 20.203 13.836 21.125 1 91.62 300 ALA B O 1
ATOM 5093 N N . ASP B 1 301 ? 19.859 14.219 18.969 1 91.75 301 ASP B N 1
ATOM 5094 C CA . ASP B 1 301 ? 19.609 15.648 19.141 1 91.75 301 ASP B CA 1
ATOM 5095 C C . ASP B 1 301 ? 18.266 15.891 19.812 1 91.75 301 ASP B C 1
ATOM 5097 O O . ASP B 1 301 ? 18.094 16.891 20.531 1 91.75 301 ASP B O 1
ATOM 5101 N N . LEU B 1 302 ? 17.344 14.992 19.578 1 92.56 302 LEU B N 1
ATOM 5102 C CA . LEU B 1 302 ? 16 15.141 20.109 1 92.56 302 LEU B CA 1
ATOM 5103 C C . LEU B 1 302 ? 16.016 15.078 21.641 1 92.56 302 LEU B C 1
ATOM 5105 O O . LEU B 1 302 ? 15.258 15.797 22.297 1 92.56 302 LEU B O 1
ATOM 5109 N N . PHE B 1 303 ? 16.953 14.297 22.172 1 92.25 303 PHE B N 1
ATOM 5110 C CA . PHE B 1 303 ? 16.906 14.102 23.609 1 92.25 303 PHE B CA 1
ATOM 5111 C C . PHE B 1 303 ? 18.125 14.727 24.281 1 92.25 303 PHE B C 1
ATOM 5113 O O . PHE B 1 303 ? 18.312 14.57 25.5 1 92.25 303 PHE B O 1
ATOM 5120 N N . ASP B 1 304 ? 18.875 15.438 23.469 1 92.12 304 ASP B N 1
ATOM 5121 C CA . ASP B 1 304 ? 19.938 16.203 24.094 1 92.12 304 ASP B CA 1
ATOM 5122 C C . ASP B 1 304 ? 19.391 17.406 24.844 1 92.12 304 ASP B C 1
ATOM 5124 O O . ASP B 1 304 ? 18.297 17.875 24.562 1 92.12 304 ASP B O 1
ATOM 5128 N N . GLY B 1 305 ? 20.078 17.859 25.844 1 89.94 305 GLY B N 1
ATOM 5129 C CA . GLY B 1 305 ? 19.625 18.953 26.703 1 89.94 305 GLY B CA 1
ATOM 5130 C C . GLY B 1 305 ? 19.234 20.203 25.938 1 89.94 305 GLY B C 1
ATOM 5131 O O . GLY B 1 305 ? 18.203 20.812 26.203 1 89.94 305 GLY B O 1
ATOM 5132 N N . ALA B 1 306 ? 20.016 20.578 25 1 91.38 306 ALA B N 1
ATOM 5133 C CA . ALA B 1 306 ? 19.734 21.781 24.188 1 91.38 306 ALA B CA 1
ATOM 5134 C C . ALA B 1 306 ? 18.484 21.578 23.344 1 91.38 306 ALA B C 1
ATOM 5136 O O . ALA B 1 306 ? 17.641 22.469 23.266 1 91.38 306 ALA B O 1
ATOM 5137 N N . GLY B 1 307 ? 18.453 20.469 22.703 1 92.62 307 GLY B N 1
ATOM 5138 C CA . GLY B 1 307 ? 17.312 20.188 21.844 1 92.62 307 GLY B CA 1
ATOM 5139 C C . GLY B 1 307 ? 16.016 20.047 22.594 1 92.62 307 GLY B C 1
ATOM 5140 O O . GLY B 1 307 ? 15.008 20.656 22.234 1 92.62 307 GLY B O 1
ATOM 5141 N N . ALA B 1 308 ? 16.047 19.266 23.641 1 94.5 308 ALA B N 1
ATOM 5142 C CA . ALA B 1 308 ? 14.852 19.031 24.438 1 94.5 308 ALA B CA 1
ATOM 5143 C C . ALA B 1 308 ? 14.398 20.312 25.141 1 94.5 308 ALA B C 1
ATOM 5145 O O . ALA B 1 308 ? 13.203 20.625 25.172 1 94.5 308 ALA B O 1
ATOM 5146 N N . GLY B 1 309 ? 15.344 21.016 25.734 1 95.88 309 GLY B N 1
ATOM 5147 C CA . GLY B 1 309 ? 15.016 22.25 26.406 1 95.88 309 GLY B CA 1
ATOM 5148 C C . GLY B 1 309 ? 14.422 23.297 25.5 1 95.88 309 GLY B C 1
ATOM 5149 O O . GLY B 1 309 ? 13.391 23.906 25.812 1 95.88 309 GLY B O 1
ATOM 5150 N N . LEU B 1 310 ? 15.062 23.516 24.359 1 96 310 LEU B N 1
ATOM 5151 C CA . LEU B 1 310 ? 14.555 24.469 23.375 1 96 310 LEU B CA 1
ATOM 5152 C C . LEU B 1 310 ? 13.195 24.031 22.859 1 96 310 LEU B C 1
ATOM 5154 O O . LEU B 1 310 ? 12.312 24.875 22.641 1 96 310 LEU B O 1
ATOM 5158 N N . GLY B 1 311 ? 13.07 22.766 22.672 1 96.81 311 GLY B N 1
ATOM 5159 C CA . GLY B 1 311 ? 11.836 22.219 22.109 1 96.81 311 GLY B CA 1
ATOM 5160 C C . GLY B 1 311 ? 10.648 22.344 23.047 1 96.81 311 GLY B C 1
ATOM 5161 O O . GLY B 1 311 ? 9.57 22.766 22.641 1 96.81 311 GLY B O 1
ATOM 5162 N N . ILE B 1 312 ? 10.836 21.984 24.281 1 96.38 312 ILE B N 1
ATOM 5163 C CA . ILE B 1 312 ? 9.773 22.094 25.281 1 96.38 312 ILE B CA 1
ATOM 5164 C C . ILE B 1 312 ? 9.383 23.562 25.469 1 96.38 312 ILE B C 1
ATOM 5166 O O . ILE B 1 312 ? 8.203 23.891 25.578 1 96.38 312 ILE B O 1
ATOM 5170 N N . GLY B 1 313 ? 10.406 24.406 25.484 1 97.38 313 GLY B N 1
ATOM 5171 C CA . GLY B 1 313 ? 10.125 25.828 25.531 1 97.38 313 GLY B CA 1
ATOM 5172 C C . GLY B 1 313 ? 9.375 26.328 24.312 1 97.38 313 GLY B C 1
ATOM 5173 O O . GLY B 1 313 ? 8.484 27.172 24.438 1 97.38 313 GLY B O 1
ATOM 5174 N N . TYR B 1 314 ? 9.758 25.812 23.156 1 97.31 314 TYR B N 1
ATOM 5175 C CA . TYR B 1 314 ? 9.188 26.25 21.891 1 97.31 314 TYR B CA 1
ATOM 5176 C C . TYR B 1 314 ? 7.73 25.812 21.781 1 97.31 314 TYR B C 1
ATOM 5178 O O . TYR B 1 314 ? 6.965 26.406 21 1 97.31 314 TYR B O 1
ATOM 5186 N N . ALA B 1 315 ? 7.336 24.812 22.562 1 97.25 315 ALA B N 1
ATOM 5187 C CA . ALA B 1 315 ? 5.953 24.344 22.594 1 97.25 315 ALA B CA 1
ATOM 5188 C C . ALA B 1 315 ? 5.023 25.406 23.172 1 97.25 315 ALA B C 1
ATOM 5190 O O . ALA B 1 315 ? 3.836 25.453 22.844 1 97.25 315 ALA B O 1
ATOM 5191 N N . VAL B 1 316 ? 5.543 26.266 23.969 1 96.81 316 VAL B N 1
ATOM 5192 C CA . VAL B 1 316 ? 4.734 27.281 24.641 1 96.81 316 VAL B CA 1
ATOM 5193 C C . VAL B 1 316 ? 4.191 28.281 23.625 1 96.81 316 VAL B C 1
ATOM 5195 O O . VAL B 1 316 ? 2.979 28.453 23.5 1 96.81 316 VAL B O 1
ATOM 5198 N N . PRO B 1 317 ? 5.074 28.938 22.891 1 96.06 317 PRO B N 1
ATOM 5199 C CA . PRO B 1 317 ? 4.512 29.828 21.875 1 96.06 317 PRO B CA 1
ATOM 5200 C C . PRO B 1 317 ? 3.693 29.094 20.828 1 96.06 317 PRO B C 1
ATOM 5202 O O . PRO B 1 317 ? 2.748 29.656 20.266 1 96.06 317 PRO B O 1
ATOM 5205 N N . ALA B 1 318 ? 4.039 27.844 20.547 1 95.31 318 ALA B N 1
ATOM 5206 C CA . ALA B 1 318 ? 3.271 27.047 19.609 1 95.31 318 ALA B CA 1
ATOM 5207 C C . ALA B 1 318 ? 1.814 26.922 20.047 1 95.31 318 ALA B C 1
ATOM 5209 O O . ALA B 1 318 ? 0.903 27.047 19.219 1 95.31 318 ALA B O 1
ATOM 5210 N N . VAL B 1 319 ? 1.584 26.672 21.266 1 96.69 319 VAL B N 1
ATOM 5211 C CA . VAL B 1 319 ? 0.243 26.469 21.797 1 96.69 319 VAL B CA 1
ATOM 5212 C C . VAL B 1 319 ? -0.442 27.812 22.031 1 96.69 319 VAL B C 1
ATOM 5214 O O . VAL B 1 319 ? -1.598 28 21.641 1 96.69 319 VAL B O 1
ATOM 5217 N N . LEU B 1 320 ? 0.266 28.781 22.547 1 96.06 320 LEU B N 1
ATOM 5218 C CA . LEU B 1 320 ? -0.309 30.078 22.891 1 96.06 320 LEU B CA 1
ATOM 5219 C C . LEU B 1 320 ? -0.733 30.828 21.625 1 96.06 320 LEU B C 1
ATOM 5221 O O . LEU B 1 320 ? -1.761 31.516 21.625 1 96.06 320 LEU B O 1
ATOM 5225 N N . GLY B 1 321 ? 0.104 30.75 20.625 1 95.12 321 GLY B N 1
ATOM 5226 C CA . GLY B 1 321 ? -0.214 31.438 19.391 1 95.12 321 GLY B CA 1
ATOM 5227 C C . GLY B 1 321 ? -1.525 30.984 18.766 1 95.12 321 GLY B C 1
ATOM 5228 O O . GLY B 1 321 ? -2.264 31.797 18.203 1 95.12 321 GLY B O 1
ATOM 5229 N N . LYS B 1 322 ? -1.815 29.719 18.891 1 96.12 322 LYS B N 1
ATOM 5230 C CA . LYS B 1 322 ? -3.039 29.172 18.312 1 96.12 322 LYS B CA 1
ATOM 5231 C C . LYS B 1 322 ? -4.227 29.359 19.25 1 96.12 322 LYS B C 1
ATOM 5233 O O . LYS B 1 322 ? -5.355 29.547 18.797 1 96.12 322 LYS B O 1
ATOM 5238 N N . LEU B 1 323 ? -4.016 29.328 20.547 1 96.44 323 LEU B N 1
ATOM 5239 C CA . LEU B 1 323 ? -5.09 29.531 21.516 1 96.44 323 LEU B CA 1
ATOM 5240 C C . LEU B 1 323 ? -5.699 30.922 21.359 1 96.44 323 LEU B C 1
ATOM 5242 O O . LEU B 1 323 ? -6.895 31.109 21.594 1 96.44 323 LEU B O 1
ATOM 5246 N N . ALA B 1 324 ? -4.902 31.844 20.938 1 95.94 324 ALA B N 1
ATOM 5247 C CA . ALA B 1 324 ? -5.336 33.219 20.781 1 95.94 324 ALA B CA 1
ATOM 5248 C C . ALA B 1 324 ? -6.438 33.344 19.734 1 95.94 324 ALA B C 1
ATOM 5250 O O . ALA B 1 324 ? -7.203 34.312 19.734 1 95.94 324 ALA B O 1
ATOM 5251 N N . THR B 1 325 ? -6.547 32.406 18.875 1 95.25 325 THR B N 1
ATOM 5252 C CA . THR B 1 325 ? -7.555 32.469 17.812 1 95.25 325 THR B CA 1
ATOM 5253 C C . THR B 1 325 ? -8.961 32.344 18.406 1 95.25 325 THR B C 1
ATOM 5255 O O . THR B 1 325 ? -9.93 32.812 17.781 1 95.25 325 THR B O 1
ATOM 5258 N N . GLY B 1 326 ? -9.07 31.766 19.547 1 94.44 326 GLY B N 1
ATOM 5259 C CA . GLY B 1 326 ? -10.352 31.703 20.234 1 94.44 326 GLY B CA 1
ATOM 5260 C C . GLY B 1 326 ? -10.922 33.062 20.562 1 94.44 326 GLY B C 1
ATOM 5261 O O . GLY B 1 326 ? -12.125 33.219 20.766 1 94.44 326 GLY B O 1
ATOM 5262 N N . ALA B 1 327 ? -10.125 34.094 20.562 1 93.75 327 ALA B N 1
ATOM 5263 C CA . ALA B 1 327 ? -10.539 35.438 20.953 1 93.75 327 ALA B CA 1
ATOM 5264 C C . ALA B 1 327 ? -11.516 36.031 19.938 1 93.75 327 ALA B C 1
ATOM 5266 O O . ALA B 1 327 ? -12.211 37 20.234 1 93.75 327 ALA B O 1
ATOM 5267 N N . PHE B 1 328 ? -11.602 35.5 18.812 1 93.38 328 PHE B N 1
ATOM 5268 C CA . PHE B 1 328 ? -12.453 36.031 17.75 1 93.38 328 PHE B CA 1
ATOM 5269 C C . PHE B 1 328 ? -13.891 35.594 17.922 1 93.38 328 PHE B C 1
ATOM 5271 O O . PHE B 1 328 ? -14.789 36.062 17.219 1 93.38 328 PHE B O 1
ATOM 5278 N N . VAL B 1 329 ? -14.062 34.656 18.859 1 90.81 329 VAL B N 1
ATOM 5279 C CA . VAL B 1 329 ? -15.414 34.188 19.156 1 90.81 329 VAL B CA 1
ATOM 5280 C C . VAL B 1 329 ? -15.875 34.781 20.5 1 90.81 329 VAL B C 1
ATOM 5282 O O . VAL B 1 329 ? -15.078 34.906 21.438 1 90.81 329 VAL B O 1
ATOM 5285 N N . ARG B 1 330 ? -17.125 35.156 20.562 1 84.25 330 ARG B N 1
ATOM 5286 C CA . ARG B 1 330 ? -17.641 35.938 21.688 1 84.25 330 ARG B CA 1
ATOM 5287 C C . ARG B 1 330 ? -17.828 35.062 22.922 1 84.25 330 ARG B C 1
ATOM 5289 O O . ARG B 1 330 ? -17.453 35.469 24.031 1 84.25 330 ARG B O 1
ATOM 5296 N N . ASP B 1 331 ? -18.406 33.906 22.766 1 85.31 331 ASP B N 1
ATOM 5297 C CA . ASP B 1 331 ? -18.688 33.031 23.906 1 85.31 331 ASP B CA 1
ATOM 5298 C C . ASP B 1 331 ? -17.406 32.344 24.375 1 85.31 331 ASP B C 1
ATOM 5300 O O . ASP B 1 331 ? -16.672 31.766 23.578 1 85.31 331 ASP B O 1
ATOM 5304 N N . VAL B 1 332 ? -17.172 32.438 25.688 1 81.69 332 VAL B N 1
ATOM 5305 C CA . VAL B 1 332 ? -15.945 31.938 26.281 1 81.69 332 VAL B CA 1
ATOM 5306 C C . VAL B 1 332 ? -15.828 30.438 26.016 1 81.69 332 VAL B C 1
ATOM 5308 O O . VAL B 1 332 ? -14.734 29.922 25.781 1 81.69 332 VAL B O 1
ATOM 5311 N N . GLY B 1 333 ? -16.938 29.719 26.125 1 84.94 333 GLY B N 1
ATOM 5312 C CA . GLY B 1 333 ? -16.922 28.297 25.828 1 84.94 333 GLY B CA 1
ATOM 5313 C C . GLY B 1 333 ? -16.562 27.984 24.391 1 84.94 333 GLY B C 1
ATOM 5314 O O . GLY B 1 333 ? -15.766 27.078 24.109 1 84.94 333 GLY B O 1
ATOM 5315 N N . ASP B 1 334 ? -17.047 28.781 23.562 1 90.5 334 ASP B N 1
ATOM 5316 C CA . ASP B 1 334 ? -16.75 28.609 22.141 1 90.5 334 ASP B CA 1
ATOM 5317 C C . ASP B 1 334 ? -15.312 29 21.828 1 90.5 334 ASP B C 1
ATOM 5319 O O . ASP B 1 334 ? -14.672 28.406 20.953 1 90.5 334 ASP B O 1
ATOM 5323 N N . ALA B 1 335 ? -14.867 29.984 22.594 1 94.19 335 ALA B N 1
ATOM 5324 C CA . ALA B 1 335 ? -13.5 30.453 22.391 1 94.19 335 ALA B CA 1
ATOM 5325 C C . ALA B 1 335 ? -12.484 29.359 22.719 1 94.19 335 ALA B C 1
ATOM 5327 O O . ALA B 1 335 ? -11.492 29.203 22 1 94.19 335 ALA B O 1
ATOM 5328 N N . ALA B 1 336 ? -12.68 28.672 23.781 1 94.44 336 ALA B N 1
ATOM 5329 C CA . ALA B 1 336 ? -11.797 27.578 24.172 1 94.44 336 ALA B CA 1
ATOM 5330 C C . ALA B 1 336 ? -11.812 26.453 23.141 1 94.44 336 ALA B C 1
ATOM 5332 O O . ALA B 1 336 ? -10.766 25.875 22.812 1 94.44 336 ALA B O 1
ATOM 5333 N N . VAL B 1 337 ? -12.992 26.188 22.609 1 94.19 337 VAL B N 1
ATOM 5334 C CA . VAL B 1 337 ? -13.133 25.125 21.625 1 94.19 337 VAL B CA 1
ATOM 5335 C C . VAL B 1 337 ? -12.367 25.5 20.344 1 94.19 337 VAL B C 1
ATOM 5337 O O . VAL B 1 337 ? -11.586 24.703 19.828 1 94.19 337 VAL B O 1
ATOM 5340 N N . VAL B 1 338 ? -12.555 26.719 19.938 1 94.94 338 VAL B N 1
ATOM 5341 C CA . VAL B 1 338 ? -11.906 27.172 18.719 1 94.94 338 VAL B CA 1
ATOM 5342 C C . VAL B 1 338 ? -10.391 27.203 18.922 1 94.94 338 VAL B C 1
ATOM 5344 O O . VAL B 1 338 ? -9.633 26.734 18.062 1 94.94 338 VAL B O 1
ATOM 5347 N N . GLY B 1 339 ? -9.969 27.766 20 1 96.19 339 GLY B N 1
ATOM 5348 C CA . GLY B 1 339 ? -8.547 27.844 20.297 1 96.19 339 GLY B CA 1
ATOM 5349 C C . GLY B 1 339 ? -7.863 26.484 20.312 1 96.19 339 GLY B C 1
ATOM 5350 O O . GLY B 1 339 ? -6.852 26.297 19.641 1 96.19 339 GLY B O 1
ATOM 5351 N N . TRP B 1 340 ? -8.438 25.562 20.969 1 95.75 340 TRP B N 1
ATOM 5352 C CA . TRP B 1 340 ? -7.82 24.25 21.109 1 95.75 340 TRP B CA 1
ATOM 5353 C C . TRP B 1 340 ? -7.949 23.453 19.812 1 95.75 340 TRP B C 1
ATOM 5355 O O . TRP B 1 340 ? -7.098 22.625 19.5 1 95.75 340 TRP B O 1
ATOM 5365 N N . ALA B 1 341 ? -8.984 23.734 19.031 1 94.88 341 ALA B N 1
ATOM 5366 C CA . ALA B 1 341 ? -9.109 23.109 17.719 1 94.88 341 ALA B CA 1
ATOM 5367 C C . ALA B 1 341 ? -7.965 23.531 16.797 1 94.88 341 ALA B C 1
ATOM 5369 O O . ALA B 1 341 ? -7.457 22.719 16.016 1 94.88 341 ALA B O 1
ATOM 5370 N N . MET B 1 342 ? -7.578 24.766 17 1 95.31 342 MET B N 1
ATOM 5371 C CA . MET B 1 342 ? -6.555 25.312 16.125 1 95.31 342 MET B CA 1
ATOM 5372 C C . MET B 1 342 ? -5.16 24.906 16.578 1 95.31 342 MET B C 1
ATOM 5374 O O . MET B 1 342 ? -4.199 24.984 15.812 1 95.31 342 MET B O 1
ATOM 5378 N N . VAL B 1 343 ? -5.008 24.453 17.766 1 95.94 343 VAL B N 1
ATOM 5379 C CA . VAL B 1 343 ? -3.725 24.062 18.344 1 95.94 343 VAL B CA 1
ATOM 5380 C C . VAL B 1 343 ? -3.246 22.766 17.703 1 95.94 343 VAL B C 1
ATOM 5382 O O . VAL B 1 343 ? -2.041 22.547 17.547 1 95.94 343 VAL B O 1
ATOM 5385 N N . GLY B 1 344 ? -4.137 21.953 17.297 1 92.69 344 GLY B N 1
ATOM 5386 C CA . GLY B 1 344 ? -3.764 20.672 16.703 1 92.69 344 GLY B CA 1
ATOM 5387 C C . GLY B 1 344 ? -2.949 20.828 15.438 1 92.69 344 GLY B C 1
ATOM 5388 O O . GLY B 1 344 ? -3.234 21.703 14.609 1 92.69 344 GLY B O 1
ATOM 5389 N N . ARG B 1 345 ? -1.907 20.016 15.398 1 89.81 345 ARG B N 1
ATOM 5390 C CA . ARG B 1 345 ? -1.016 20.109 14.25 1 89.81 345 ARG B CA 1
ATOM 5391 C C . ARG B 1 345 ? -1.122 18.859 13.375 1 89.81 345 ARG B C 1
ATOM 5393 O O . ARG B 1 345 ? -1.419 17.766 13.875 1 89.81 345 ARG B O 1
ATOM 5400 N N . GLY B 1 346 ? -0.893 19.094 12.133 1 82.75 346 GLY B N 1
ATOM 5401 C CA . GLY B 1 346 ? -0.958 18 11.172 1 82.75 346 GLY B CA 1
ATOM 5402 C C . GLY B 1 346 ? 0.362 17.75 10.469 1 82.75 346 GLY B C 1
ATOM 5403 O O . GLY B 1 346 ? 1.43 17.969 11.039 1 82.75 346 GLY B O 1
ATOM 5404 N N . GLU B 1 347 ? 0.261 17.25 9.336 1 90.88 347 GLU B N 1
ATOM 5405 C CA . GLU B 1 347 ? 1.406 16.797 8.555 1 90.88 347 GLU B CA 1
ATOM 5406 C C . GLU B 1 347 ? 2.232 17.969 8.047 1 90.88 347 GLU B C 1
ATOM 5408 O O . GLU B 1 347 ? 3.459 17.891 7.965 1 90.88 347 GLU B O 1
ATOM 5413 N N . LEU B 1 348 ? 1.593 19.109 7.797 1 93.44 348 LEU B N 1
ATOM 5414 C CA . LEU B 1 348 ? 2.268 20.203 7.102 1 93.44 348 LEU B CA 1
ATOM 5415 C C . LEU B 1 348 ? 3.291 20.875 8.008 1 93.44 348 LEU B C 1
ATOM 5417 O O . LEU B 1 348 ? 4.309 21.375 7.531 1 93.44 348 LEU B O 1
ATOM 5421 N N . GLY B 1 349 ? 3.01 20.875 9.328 1 95.38 349 GLY B N 1
ATOM 5422 C CA . GLY B 1 349 ? 4.016 21.406 10.242 1 95.38 349 GLY B CA 1
ATOM 5423 C C . GLY B 1 349 ? 5.344 20.672 10.148 1 95.38 349 GLY B C 1
ATOM 5424 O O . GLY B 1 349 ? 6.398 21.297 10.078 1 95.38 349 GLY B O 1
ATOM 5425 N N . PHE B 1 350 ? 5.246 19.406 10.094 1 94.12 350 PHE B N 1
ATOM 5426 C CA . PHE B 1 350 ? 6.441 18.578 10.008 1 94.12 350 PHE B CA 1
ATOM 5427 C C . PHE B 1 350 ? 7.125 18.75 8.656 1 94.12 350 PHE B C 1
ATOM 5429 O O . PHE B 1 350 ? 8.352 18.781 8.57 1 94.12 350 PHE B O 1
ATOM 5436 N N . VAL B 1 351 ? 6.32 18.891 7.652 1 94.56 351 VAL B N 1
ATOM 5437 C CA . VAL B 1 351 ? 6.844 19.062 6.297 1 94.56 351 VAL B CA 1
ATOM 5438 C C . VAL B 1 351 ? 7.586 20.391 6.199 1 94.56 351 VAL B C 1
ATOM 5440 O O . VAL B 1 351 ? 8.664 20.469 5.602 1 94.56 351 VAL B O 1
ATOM 5443 N N . MET B 1 352 ? 7.078 21.422 6.801 1 95.38 352 MET B N 1
ATOM 5444 C CA . MET B 1 352 ? 7.707 22.734 6.77 1 95.38 352 MET B CA 1
ATOM 5445 C C . MET B 1 352 ? 9.016 22.734 7.555 1 95.38 352 MET B C 1
ATOM 5447 O O . MET B 1 352 ? 10.008 23.312 7.117 1 95.38 352 MET B O 1
ATOM 5451 N N . ALA B 1 353 ? 8.969 22.078 8.695 1 95.81 353 ALA B N 1
ATOM 5452 C CA . ALA B 1 353 ? 10.195 21.969 9.477 1 95.81 353 ALA B CA 1
ATOM 5453 C C . ALA B 1 353 ? 11.289 21.25 8.688 1 95.81 353 ALA B C 1
ATOM 5455 O O . ALA B 1 353 ? 12.438 21.688 8.664 1 95.81 353 ALA B O 1
ATOM 5456 N N . ARG B 1 354 ? 10.883 20.219 8.055 1 94.12 354 ARG B N 1
ATOM 5457 C CA . ARG B 1 354 ? 11.844 19.438 7.277 1 94.12 354 ARG B CA 1
ATOM 5458 C C . ARG B 1 354 ? 12.336 20.234 6.07 1 94.12 354 ARG B C 1
ATOM 5460 O O . ARG B 1 354 ? 13.516 20.188 5.734 1 94.12 354 ARG B O 1
ATOM 5467 N N . GLU B 1 355 ? 11.414 20.875 5.445 1 92.44 355 GLU B N 1
ATOM 5468 C CA . GLU B 1 355 ? 11.773 21.703 4.297 1 92.44 355 GLU B CA 1
ATOM 5469 C C . GLU B 1 355 ? 12.789 22.766 4.688 1 92.44 355 GLU B C 1
ATOM 5471 O O . GLU B 1 355 ? 13.758 23.016 3.961 1 92.44 355 GLU B O 1
ATOM 5476 N N . ALA B 1 356 ? 12.586 23.406 5.777 1 93.81 356 ALA B N 1
ATOM 5477 C CA . ALA B 1 356 ? 13.5 24.438 6.262 1 93.81 356 ALA B CA 1
ATOM 5478 C C . ALA B 1 356 ? 14.883 23.844 6.535 1 93.81 356 ALA B C 1
ATOM 5480 O O . ALA B 1 356 ? 15.898 24.484 6.238 1 93.81 356 ALA B O 1
ATOM 5481 N N . LEU B 1 357 ? 14.93 22.672 7.051 1 93.81 357 LEU B N 1
ATOM 5482 C CA . LEU B 1 357 ? 16.203 21.984 7.301 1 93.81 357 LEU B CA 1
ATOM 5483 C C . LEU B 1 357 ? 16.906 21.656 5.992 1 93.81 357 LEU B C 1
ATOM 5485 O O . LEU B 1 357 ? 18.094 21.891 5.844 1 93.81 357 LEU B O 1
ATOM 5489 N N . ASP B 1 358 ? 16.156 21.141 5.09 1 91.25 358 ASP B N 1
ATOM 5490 C CA . ASP B 1 358 ? 16.719 20.703 3.811 1 91.25 358 ASP B CA 1
ATOM 5491 C C . ASP B 1 358 ? 17.25 21.891 3.01 1 91.25 358 ASP B C 1
ATOM 5493 O O . ASP B 1 358 ? 18.219 21.766 2.273 1 91.25 358 ASP B O 1
ATOM 5497 N N . GLU B 1 359 ? 16.578 23.031 3.193 1 90 359 GLU B N 1
ATOM 5498 C CA . GLU B 1 359 ? 16.984 24.234 2.467 1 90 359 GLU B CA 1
ATOM 5499 C C . GLU B 1 359 ? 18.094 24.969 3.191 1 90 359 GLU B C 1
ATOM 5501 O O . GLU B 1 359 ? 18.562 26.016 2.736 1 90 359 GLU B O 1
ATOM 5506 N N . GLY B 1 360 ? 18.516 24.422 4.332 1 91.69 360 GLY B N 1
ATOM 5507 C CA . GLY B 1 360 ? 19.641 24.984 5.07 1 91.69 360 GLY B CA 1
ATOM 5508 C C . GLY B 1 360 ? 19.281 26.25 5.84 1 91.69 360 GLY B C 1
ATOM 5509 O O . GLY B 1 360 ? 20.156 27.047 6.184 1 91.69 360 GLY B O 1
ATOM 5510 N N . LEU B 1 361 ? 18.031 26.453 6.066 1 91.94 36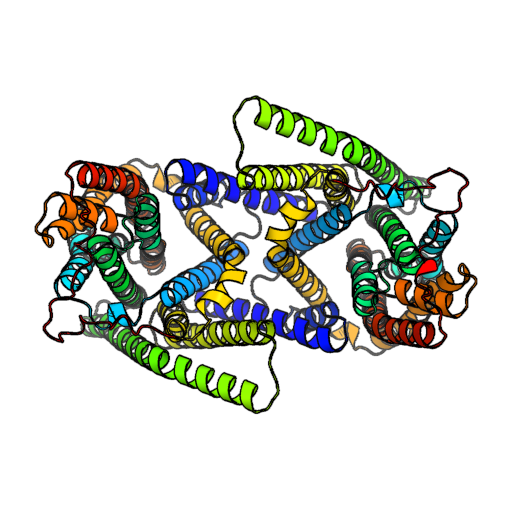1 LEU B N 1
ATOM 5511 C CA . LEU B 1 361 ? 17.609 27.641 6.777 1 91.94 361 LEU B CA 1
ATOM 5512 C C . LEU B 1 361 ? 17.922 27.547 8.266 1 91.94 361 LEU B C 1
ATOM 5514 O O . LEU B 1 361 ? 18.047 28.562 8.945 1 91.94 361 LEU B O 1
ATOM 5518 N N . PHE B 1 362 ? 17.984 26.375 8.812 1 93.38 362 PHE B N 1
ATOM 5519 C CA . PHE B 1 362 ? 18.453 26.141 10.172 1 93.38 362 PHE B CA 1
ATOM 5520 C C . PHE B 1 362 ? 19.031 24.734 10.312 1 93.38 362 PHE B C 1
ATOM 5522 O O . PHE B 1 362 ? 18.906 23.922 9.406 1 93.38 362 PHE B O 1
ATOM 5529 N N . GLY B 1 363 ? 19.703 24.5 11.43 1 93.56 363 GLY B N 1
ATOM 5530 C CA . GLY B 1 363 ? 20.375 23.25 11.68 1 93.56 363 GLY B CA 1
ATOM 5531 C C . GLY B 1 363 ? 19.547 22.266 12.477 1 93.56 363 GLY B C 1
ATOM 5532 O O . GLY B 1 363 ? 18.328 22.391 12.547 1 93.56 363 GLY B O 1
ATOM 5533 N N . ASP B 1 364 ? 20.172 21.281 13.109 1 94.69 364 ASP B N 1
ATOM 5534 C CA . ASP B 1 364 ? 19.516 20.141 13.742 1 94.69 364 ASP B CA 1
ATOM 5535 C C . ASP B 1 364 ? 18.781 20.562 15.016 1 94.69 364 ASP B C 1
ATOM 5537 O O . ASP B 1 364 ? 17.688 20.062 15.297 1 94.69 364 ASP B O 1
ATOM 5541 N N . THR B 1 365 ? 19.359 21.484 15.703 1 95.38 365 THR B N 1
ATOM 5542 C CA . THR B 1 365 ? 18.781 21.844 17 1 95.38 365 THR B CA 1
ATOM 5543 C C . THR B 1 365 ? 17.438 22.562 16.812 1 95.38 365 THR B C 1
ATOM 5545 O O . THR B 1 365 ? 16.438 22.188 17.422 1 95.38 365 THR B O 1
ATOM 5548 N N . PRO B 1 366 ? 17.375 23.578 15.922 1 96.19 366 PRO B N 1
ATOM 5549 C CA . PRO B 1 366 ? 16.062 24.172 15.664 1 96.19 366 PRO B CA 1
ATOM 5550 C C . PRO B 1 366 ? 15.07 23.172 15.078 1 96.19 366 PRO B C 1
ATOM 5552 O O . PRO B 1 366 ? 13.867 23.25 15.344 1 96.19 366 PRO B O 1
ATOM 5555 N N . TYR B 1 367 ? 15.586 22.266 14.32 1 96.94 367 TYR B N 1
ATOM 5556 C CA . TYR B 1 367 ? 14.719 21.25 13.734 1 96.94 367 TYR B CA 1
ATOM 5557 C C . TYR B 1 367 ? 14.07 20.391 14.828 1 96.94 367 TYR B C 1
ATOM 5559 O O . TYR B 1 367 ? 12.852 20.219 14.828 1 96.94 367 TYR B O 1
ATOM 5567 N N . VAL B 1 368 ? 14.859 19.859 15.711 1 96.69 368 VAL B N 1
ATOM 5568 C CA . VAL B 1 368 ? 14.328 19 16.75 1 96.69 368 VAL B CA 1
ATOM 5569 C C . VAL B 1 368 ? 13.43 19.797 17.688 1 96.69 368 VAL B C 1
ATOM 5571 O O . VAL B 1 368 ? 12.438 19.281 18.203 1 96.69 368 VAL B O 1
ATOM 5574 N N . ALA B 1 369 ? 13.727 21.094 17.859 1 97.06 369 ALA B N 1
ATOM 5575 C CA . ALA B 1 369 ? 12.844 21.953 18.656 1 97.06 369 ALA B CA 1
ATOM 5576 C C . ALA B 1 369 ? 11.453 22.031 18.031 1 97.06 369 ALA B C 1
ATOM 5578 O O . ALA B 1 369 ? 10.445 21.969 18.734 1 97.06 369 ALA B O 1
ATOM 5579 N N . CYS B 1 370 ? 11.414 22.188 16.703 1 97.44 370 CYS B N 1
ATOM 5580 C CA . CYS B 1 370 ? 10.141 22.188 15.992 1 97.44 370 CYS B CA 1
ATOM 5581 C C . CYS B 1 370 ? 9.406 20.875 16.188 1 97.44 370 CYS B C 1
ATOM 5583 O O . CYS B 1 370 ? 8.203 20.859 16.438 1 97.44 370 CYS B O 1
ATOM 5585 N N . VAL B 1 371 ? 10.172 19.781 16.109 1 96.81 371 VAL B N 1
ATOM 5586 C CA . VAL B 1 371 ? 9.586 18.453 16.234 1 96.81 371 VAL B CA 1
ATOM 5587 C C . VAL B 1 371 ? 8.938 18.297 17.609 1 96.81 371 VAL B C 1
ATOM 5589 O O . VAL B 1 371 ? 7.793 17.859 17.734 1 96.81 371 VAL B O 1
ATOM 5592 N N . TRP B 1 372 ? 9.648 18.719 18.609 1 96 372 TRP B N 1
ATOM 5593 C CA . TRP B 1 372 ? 9.117 18.656 19.969 1 96 372 TRP B CA 1
ATOM 5594 C C . TRP B 1 372 ? 7.84 19.484 20.094 1 96 372 TRP B C 1
ATOM 5596 O O . TRP B 1 372 ? 6.832 19 20.625 1 96 372 TRP B O 1
ATOM 5606 N N . ALA B 1 373 ? 7.871 20.688 19.656 1 96.75 373 ALA B N 1
ATOM 5607 C CA . ALA B 1 373 ? 6.727 21.578 19.75 1 96.75 373 ALA B CA 1
ATOM 5608 C C . ALA B 1 373 ? 5.516 21.016 19.031 1 96.75 373 ALA B C 1
ATOM 5610 O O . ALA B 1 373 ? 4.391 21.078 19.531 1 96.75 373 ALA B O 1
ATOM 5611 N N . LEU B 1 374 ? 5.758 20.438 17.844 1 96.25 374 LEU B N 1
ATOM 5612 C CA . LEU B 1 374 ? 4.684 19.859 17.031 1 96.25 374 LEU B CA 1
ATOM 5613 C C . LEU B 1 374 ? 4.086 18.641 17.719 1 96.25 374 LEU B C 1
ATOM 5615 O O . LEU B 1 374 ? 2.865 18.469 17.75 1 96.25 374 LEU B O 1
ATOM 5619 N N . LEU B 1 375 ? 4.984 17.797 18.25 1 94.56 375 LEU B N 1
ATOM 5620 C CA . LEU B 1 375 ? 4.516 16.594 18.938 1 94.56 375 LEU B CA 1
ATOM 5621 C C . LEU B 1 375 ? 3.691 16.953 20.172 1 94.56 375 LEU B C 1
ATOM 5623 O O . LEU B 1 375 ? 2.615 16.391 20.391 1 94.56 375 LEU B O 1
ATOM 5627 N N . ILE B 1 376 ? 4.129 17.891 20.922 1 95.12 376 ILE B N 1
ATOM 5628 C CA . ILE B 1 376 ? 3.438 18.297 22.141 1 95.12 376 ILE B CA 1
ATOM 5629 C C . ILE B 1 376 ? 2.098 18.938 21.781 1 95.12 376 ILE B C 1
ATOM 5631 O O . ILE B 1 376 ? 1.072 18.625 22.391 1 95.12 376 ILE B O 1
ATOM 5635 N N . ALA B 1 377 ? 2.102 19.797 20.828 1 95.12 377 ALA B N 1
ATOM 5636 C CA . ALA B 1 377 ? 0.862 20.438 20.391 1 95.12 377 ALA B CA 1
ATOM 5637 C C . ALA B 1 377 ? -0.152 19.406 19.906 1 95.12 377 ALA B C 1
ATOM 5639 O O . ALA B 1 377 ? -1.344 19.516 20.219 1 95.12 377 ALA B O 1
ATOM 5640 N N . THR B 1 378 ? 0.313 18.453 19.188 1 92.88 378 THR B N 1
ATOM 5641 C CA . THR B 1 378 ? -0.547 17.406 18.641 1 92.88 378 THR B CA 1
ATOM 5642 C C . THR B 1 378 ? -1.14 16.547 19.766 1 92.88 378 THR B C 1
ATOM 5644 O O . THR B 1 378 ? -2.271 16.078 19.656 1 92.88 378 THR B O 1
ATOM 5647 N N . LEU B 1 379 ? -0.414 16.391 20.844 1 92.88 379 LEU B N 1
ATOM 5648 C CA . LEU B 1 379 ? -0.855 15.57 21.969 1 92.88 379 LEU B CA 1
ATOM 5649 C C . LEU B 1 379 ? -1.829 16.328 22.844 1 92.88 379 LEU B C 1
ATOM 5651 O O . LEU B 1 379 ? -2.82 15.773 23.328 1 92.88 379 LEU B O 1
ATOM 5655 N N . VAL B 1 380 ? -1.65 17.562 23.047 1 94.31 380 VAL B N 1
ATOM 5656 C CA . VAL B 1 380 ? -2.402 18.328 24.047 1 94.31 380 VAL B CA 1
ATOM 5657 C C . VAL B 1 380 ? -3.725 18.797 23.453 1 94.31 380 VAL B C 1
ATOM 5659 O O . VAL B 1 380 ? -4.734 18.891 24.156 1 94.31 380 VAL B O 1
ATOM 5662 N N . SER B 1 381 ? -3.736 19.031 22.188 1 94.94 381 SER B N 1
ATOM 5663 C CA . SER B 1 381 ? -4.895 19.641 21.547 1 94.94 381 SER B CA 1
ATOM 5664 C C . SER B 1 381 ? -6.145 18.781 21.719 1 94.94 381 SER B C 1
ATOM 5666 O O . SER B 1 381 ? -7.16 19.266 22.234 1 94.94 381 SER B O 1
ATOM 5668 N N . PRO B 1 382 ? -6.074 17.531 21.312 1 91.94 382 PRO B N 1
ATOM 5669 C CA . PRO B 1 382 ? -7.305 16.75 21.453 1 91.94 382 PRO B CA 1
ATOM 5670 C C . PRO B 1 382 ? -7.762 16.609 22.891 1 91.94 382 PRO B C 1
ATOM 5672 O O . PRO B 1 382 ? -8.969 16.578 23.172 1 91.94 382 PRO B O 1
ATOM 5675 N N . VAL B 1 383 ? -6.906 16.578 23.828 1 91.31 383 VAL B N 1
ATOM 5676 C CA . VAL B 1 383 ? -7.234 16.422 25.25 1 91.31 383 VAL B CA 1
ATOM 5677 C C . VAL B 1 383 ? -7.988 17.641 25.75 1 91.31 383 VAL B C 1
ATOM 5679 O O . VAL B 1 383 ? -9.07 17.531 26.328 1 91.31 383 VAL B O 1
ATOM 5682 N N . PHE B 1 384 ? -7.496 18.75 25.453 1 94.19 384 PHE B N 1
ATOM 5683 C CA . PHE B 1 384 ? -8.086 19.984 25.984 1 94.19 384 PHE B CA 1
ATOM 5684 C C . PHE B 1 384 ? -9.289 20.406 25.156 1 94.19 384 PHE B C 1
ATOM 5686 O O . PHE B 1 384 ? -10.211 21.031 25.672 1 94.19 384 PHE B O 1
ATOM 5693 N N . MET B 1 385 ? -9.242 20.062 23.891 1 93.94 385 MET B N 1
ATOM 5694 C CA . MET B 1 385 ? -10.43 20.344 23.078 1 93.94 385 MET B CA 1
ATOM 5695 C C . MET B 1 385 ? -11.625 19.547 23.578 1 93.94 385 MET B C 1
ATOM 5697 O O . MET B 1 385 ? -12.734 20.062 23.672 1 93.94 385 MET B O 1
ATOM 5701 N N . ARG B 1 386 ? -11.398 18.344 23.828 1 91.75 386 ARG B N 1
ATOM 5702 C CA . ARG B 1 386 ? -12.461 17.484 24.359 1 91.75 386 ARG B CA 1
ATOM 5703 C C . ARG B 1 386 ? -13.008 18.047 25.672 1 91.75 386 ARG B C 1
ATOM 5705 O O . ARG B 1 386 ? -14.219 18.047 25.891 1 91.75 386 ARG B O 1
ATOM 5712 N N . ARG B 1 387 ? -12.164 18.422 26.516 1 92.88 387 ARG B N 1
ATOM 5713 C CA . ARG B 1 387 ? -12.578 19 27.781 1 92.88 387 ARG B CA 1
ATOM 5714 C C . ARG B 1 387 ? -13.391 20.281 27.562 1 92.88 387 ARG B C 1
ATOM 5716 O O . ARG B 1 387 ? -14.375 20.516 28.266 1 92.88 387 ARG B O 1
ATOM 5723 N N . ALA B 1 388 ? -12.945 21.047 26.641 1 93.75 388 ALA B N 1
ATOM 5724 C CA . ALA B 1 388 ? -13.664 22.281 26.328 1 93.75 388 ALA B CA 1
ATOM 5725 C C . ALA B 1 388 ? -15.055 21.984 25.781 1 93.75 388 ALA B C 1
ATOM 5727 O O . ALA B 1 388 ? -16.016 22.672 26.125 1 93.75 388 ALA B O 1
ATOM 5728 N N . LEU B 1 389 ? -15.141 21 24.938 1 92.5 389 LEU B N 1
ATOM 5729 C CA . LEU B 1 389 ? -16.422 20.609 24.359 1 92.5 389 LEU B CA 1
ATOM 5730 C C . LEU B 1 389 ? -17.359 20.078 25.438 1 92.5 389 LEU B C 1
ATOM 5732 O O . LEU B 1 389 ? -18.562 20.375 25.406 1 92.5 389 LEU B O 1
ATOM 5736 N N . GLU B 1 390 ? -16.844 19.328 26.312 1 90.62 390 GLU B N 1
ATOM 5737 C CA . GLU B 1 390 ? -17.641 18.781 27.406 1 90.62 390 GLU B CA 1
ATOM 5738 C C . GLU B 1 390 ? -18.156 19.906 28.312 1 90.62 390 GLU B C 1
ATOM 5740 O O . GLU B 1 390 ? -19.312 19.875 28.75 1 90.62 390 GLU B O 1
ATOM 5745 N N . ARG B 1 391 ? -17.312 20.781 28.609 1 90.62 391 ARG B N 1
ATOM 5746 C CA . ARG B 1 391 ? -17.719 21.922 29.438 1 90.62 391 ARG B CA 1
ATOM 5747 C C . ARG B 1 391 ? -18.781 22.75 28.75 1 90.62 391 ARG B C 1
ATOM 5749 O O . ARG B 1 391 ? -19.719 23.25 29.391 1 90.62 391 ARG B O 1
ATOM 5756 N N . ARG B 1 392 ? -18.609 22.906 27.484 1 88.38 392 ARG B N 1
ATOM 5757 C CA . ARG B 1 392 ? -19.578 23.672 26.719 1 88.38 392 ARG B CA 1
ATOM 5758 C C . ARG B 1 392 ? -20.922 22.953 26.656 1 88.38 392 ARG B C 1
ATOM 5760 O O . ARG B 1 392 ? -21.969 23.594 26.672 1 88.38 392 ARG B O 1
ATOM 5767 N N . LYS B 1 393 ? -20.922 21.734 26.469 1 85.44 393 LYS B N 1
ATOM 5768 C CA . LYS B 1 393 ? -22.141 20.922 26.453 1 85.44 393 LYS B CA 1
ATOM 5769 C C . LYS B 1 393 ? -22.859 21 27.797 1 85.44 393 LYS B C 1
ATOM 5771 O O . LYS B 1 393 ? -24.078 21.078 27.844 1 85.44 393 LYS B O 1
ATOM 5776 N N . ALA B 1 394 ? -22.172 20.922 28.828 1 84.44 394 ALA B N 1
ATOM 5777 C CA . ALA B 1 394 ? -22.734 20.984 30.188 1 84.44 394 ALA B CA 1
ATOM 5778 C C . ALA B 1 394 ? -23.359 22.344 30.469 1 84.44 394 ALA B C 1
ATOM 5780 O O . ALA B 1 394 ? -24.328 22.438 31.219 1 84.44 394 ALA B O 1
ATOM 5781 N N . ALA B 1 395 ? -22.828 23.359 29.922 1 81.44 395 ALA B N 1
ATOM 5782 C CA . ALA B 1 395 ? -23.312 24.703 30.141 1 81.44 395 ALA B CA 1
ATOM 5783 C C . ALA B 1 395 ? -24.531 25 29.281 1 81.44 395 ALA B C 1
ATOM 5785 O O . ALA B 1 395 ? -25.094 26.094 29.344 1 81.44 395 ALA B O 1
ATOM 5786 N N . GLY B 1 396 ? -25.25 24.016 28.578 1 70.06 396 GLY B N 1
ATOM 5787 C CA . GLY B 1 396 ? -26.5 24.125 27.828 1 70.06 396 GLY B CA 1
ATOM 5788 C C . GLY B 1 396 ? -26.297 24.594 26.406 1 70.06 396 GLY B C 1
ATOM 5789 O O . GLY B 1 396 ? -27.25 25 25.734 1 70.06 396 GLY B O 1
ATOM 5790 N N . GLY B 1 397 ? -25.266 24.641 25.875 1 59 397 GLY B N 1
ATOM 5791 C CA . GLY B 1 397 ? -24.938 25.516 24.766 1 59 397 GLY B CA 1
ATOM 5792 C C . GLY B 1 397 ? -25.25 24.906 23.422 1 59 397 GLY B C 1
ATOM 5793 O O . GLY B 1 397 ? -25.188 25.594 22.391 1 59 397 GLY B O 1
ATOM 5794 N N . TRP B 1 398 ? -25.125 23.562 23.219 1 56.94 398 TRP B N 1
ATOM 5795 C CA . TRP B 1 398 ? -25.344 23.422 21.781 1 56.94 398 TRP B CA 1
ATOM 5796 C C . TRP B 1 398 ? -26.828 23.422 21.453 1 56.94 398 TRP B C 1
ATOM 5798 O O . TRP B 1 398 ? -27.516 22.438 21.672 1 56.94 398 TRP B O 1
ATOM 5808 N N . ALA B 1 399 ? -27.641 24.484 22 1 44.16 399 ALA B N 1
ATOM 5809 C CA . ALA B 1 399 ? -29.047 24.438 21.609 1 44.16 399 ALA B CA 1
ATOM 5810 C C . ALA B 1 399 ? -29.203 24.047 20.141 1 44.16 399 ALA B C 1
ATOM 5812 O O . ALA B 1 399 ? -28.328 24.328 19.328 1 44.16 399 ALA B O 1
ATOM 5813 N N . ALA B 1 400 ? -30.047 23.141 19.844 1 43.38 400 ALA B N 1
ATOM 5814 C CA . ALA B 1 400 ? -30.438 22.656 18.516 1 43.38 400 ALA B CA 1
ATOM 5815 C C . ALA B 1 400 ? -30.469 23.797 17.5 1 43.38 400 ALA B C 1
ATOM 5817 O O . ALA B 1 400 ? -30.188 23.578 16.312 1 43.38 400 ALA B O 1
ATOM 5818 N N . GLY B 1 401 ? -31.125 24.906 17.859 1 41.78 401 GLY B N 1
ATOM 5819 C CA . GLY B 1 401 ? -31.438 26.047 17.016 1 41.78 401 GLY B CA 1
ATOM 5820 C C . GLY B 1 401 ? -30.203 26.766 16.5 1 41.78 401 GLY B C 1
ATOM 5821 O O . GLY B 1 401 ? -30.312 27.734 15.742 1 41.78 401 GLY B O 1
ATOM 5822 N N . ASP B 1 402 ? -29.234 26.656 17.188 1 42.28 402 ASP B N 1
ATOM 5823 C CA . ASP B 1 402 ? -28.047 27.422 16.828 1 42.28 402 ASP B CA 1
ATOM 5824 C C . ASP B 1 402 ? -27.453 26.922 15.5 1 42.28 402 ASP B C 1
ATOM 5826 O O . ASP B 1 402 ? -26.234 26.797 15.359 1 42.28 402 ASP B O 1
ATOM 5830 N N . VAL B 1 403 ? -28.156 26.094 14.914 1 39.03 403 VAL B N 1
ATOM 5831 C CA . VAL B 1 403 ? -27.891 25.906 13.492 1 39.03 403 VAL B CA 1
ATOM 5832 C C . VAL B 1 403 ? -27.844 27.266 12.789 1 39.03 403 VAL B C 1
ATOM 5834 O O . VAL B 1 403 ? -28.75 28.094 12.945 1 39.03 403 VAL B O 1
ATOM 5837 N N . GLY B 1 404 ? -26.828 27.938 12.891 1 33.75 404 GLY B N 1
ATOM 5838 C CA . GLY B 1 404 ? -26.562 29.219 12.281 1 33.75 404 GLY B CA 1
ATOM 5839 C C . GLY B 1 404 ? -27.469 29.531 11.109 1 33.75 404 GLY B C 1
ATOM 5840 O O . GLY B 1 404 ? -27.484 28.797 10.117 1 33.75 404 GLY B O 1
ATOM 5841 N N . ALA B 1 405 ? -28.719 30.062 11.273 1 32.22 405 ALA B N 1
ATOM 5842 C CA . ALA B 1 405 ? -29.219 30.938 10.227 1 32.22 405 ALA B CA 1
ATOM 5843 C C . ALA B 1 405 ? -28.094 31.844 9.703 1 32.22 405 ALA B C 1
ATOM 5845 O O . ALA B 1 405 ? -27.531 32.656 10.445 1 32.22 405 ALA B O 1
ATOM 5846 N N . ALA B 1 406 ? -27.156 31.266 8.82 1 32.5 406 ALA B N 1
ATOM 5847 C CA . ALA B 1 406 ? -26.469 32.312 8.078 1 32.5 406 ALA B CA 1
ATOM 5848 C C . ALA B 1 406 ? -27.281 33.625 8.094 1 32.5 406 ALA B C 1
ATOM 5850 O O . ALA B 1 406 ? -28.5 33.594 7.938 1 32.5 406 ALA B O 1
ATOM 5851 N N . GLU B 1 407 ? -27.141 34.531 8.867 1 30.3 407 GLU B N 1
ATOM 5852 C CA . GLU B 1 407 ? -27.75 35.844 8.688 1 30.3 407 GLU B CA 1
ATOM 5853 C C . GLU B 1 407 ? -28.281 36.031 7.27 1 30.3 407 GLU B C 1
ATOM 5855 O O . GLU B 1 407 ? -27.609 35.656 6.305 1 30.3 407 GLU B O 1
ATOM 5860 N N . ASP B 1 408 ? -29.719 36.094 7.105 1 30.05 408 ASP B N 1
ATOM 5861 C CA . ASP B 1 408 ? -30.562 36.656 6.051 1 30.05 408 ASP B CA 1
ATOM 5862 C C . ASP B 1 408 ? -29.859 37.781 5.316 1 30.05 408 ASP B C 1
ATOM 5864 O O . ASP B 1 408 ? -30.5 38.562 4.59 1 30.05 408 ASP B O 1
ATOM 5868 N N . GLY B 1 409 ? -28.766 38.281 5.348 1 31.16 409 GLY B N 1
ATOM 5869 C CA . GLY B 1 409 ? -28.797 39.031 4.109 1 31.16 409 GLY B CA 1
ATOM 5870 C C . GLY B 1 409 ? -29.312 38.219 2.932 1 31.16 409 GLY B C 1
ATOM 5871 O O . GLY B 1 409 ? -30 38.75 2.062 1 31.16 409 GLY B O 1
ATOM 5872 N N . ALA B 1 410 ? -29.062 37.156 2.193 1 29.05 410 ALA B N 1
ATOM 5873 C CA . ALA B 1 410 ? -30.109 36.562 1.354 1 29.05 410 ALA B CA 1
ATOM 5874 C C . ALA B 1 410 ? -31 35.625 2.158 1 29.05 410 ALA B C 1
ATOM 5876 O O . ALA B 1 410 ? -30.516 34.875 3.014 1 29.05 410 ALA B O 1
ATOM 5877 N N . ASP B 1 411 ? -32.312 35.875 2.523 1 26.27 411 ASP B N 1
ATOM 5878 C CA . ASP B 1 411 ? -33.438 35.188 3.148 1 26.27 411 ASP B CA 1
ATOM 5879 C C . ASP B 1 411 ? -33.531 33.75 2.711 1 26.27 411 ASP B C 1
ATOM 5881 O O . ASP B 1 411 ? -34.094 33.438 1.662 1 26.27 411 ASP B O 1
ATOM 5885 N N . ALA B 1 412 ? -32.562 32.969 2.518 1 32.53 412 ALA B N 1
ATOM 5886 C CA . ALA B 1 412 ? -32.938 31.672 1.92 1 32.53 412 ALA B CA 1
ATOM 5887 C C . ALA B 1 412 ? -33.781 30.844 2.877 1 32.53 412 ALA B C 1
ATOM 5889 O O . ALA B 1 412 ? -33.875 29.625 2.74 1 32.53 412 ALA B O 1
ATOM 5890 N N . VAL B 1 413 ? -34.531 31.344 3.98 1 26.33 413 VAL B N 1
ATOM 5891 C CA . VAL B 1 413 ? -34.969 30.328 4.93 1 26.33 413 VAL B CA 1
ATOM 5892 C C . VAL B 1 413 ? -35.969 29.391 4.258 1 26.33 413 VAL B C 1
ATOM 5894 O O . VAL B 1 413 ? -36 28.203 4.539 1 26.33 413 VAL B O 1
ATOM 5897 N N . GLU B 1 414 ? -37.125 29.688 3.564 1 27.67 414 GLU B N 1
ATOM 5898 C CA . GLU B 1 414 ? -38.312 28.875 3.727 1 27.67 414 GLU B CA 1
ATOM 5899 C C . GLU B 1 414 ? -38.219 27.594 2.893 1 27.67 414 GLU B C 1
ATOM 5901 O O . GLU B 1 414 ? -38.312 27.641 1.664 1 27.67 414 GLU B O 1
ATOM 5906 N N . ILE B 1 415 ? -37.375 26.625 3.107 1 25.55 415 ILE B N 1
ATOM 5907 C CA . ILE B 1 415 ? -37.562 25.391 2.348 1 25.55 415 ILE B CA 1
ATOM 5908 C C . ILE B 1 415 ? -38.938 24.828 2.625 1 25.55 415 ILE B C 1
ATOM 5910 O O . ILE B 1 415 ? -39.281 24.516 3.771 1 25.55 415 ILE B O 1
ATOM 5914 N N . GLY B 1 416 ? -40.031 25.078 1.819 1 23.64 416 GLY B N 1
ATOM 5915 C CA . GLY B 1 416 ? -41.406 24.672 1.637 1 23.64 416 GLY B CA 1
ATOM 5916 C C . GLY B 1 416 ? -41.594 23.172 1.645 1 23.64 416 GLY B C 1
ATOM 5917 O O . GLY B 1 416 ? -40.812 22.438 1 1 23.64 416 GLY B O 1
ATOM 5918 N N . ARG B 1 417 ? -42.219 22.531 2.791 1 26.09 417 ARG B N 1
ATOM 5919 C CA . ARG B 1 417 ? -42.844 21.25 3.055 1 26.09 417 ARG B CA 1
ATOM 5920 C C . ARG B 1 417 ? -43.781 20.859 1.917 1 26.09 417 ARG B C 1
ATOM 5922 O O . ARG B 1 417 ? -44.938 21.312 1.877 1 26.09 417 ARG B O 1
ATOM 5929 N N . HIS B 1 418 ? -43.531 20.906 0.611 1 22.53 418 HIS B N 1
ATOM 5930 C CA . HIS B 1 418 ? -44.562 20.453 -0.306 1 22.53 418 HIS B CA 1
ATOM 5931 C C . HIS B 1 418 ? -44.938 19 -0.047 1 22.53 418 HIS B C 1
ATOM 5933 O O . HIS B 1 418 ? -44.062 18.172 0.208 1 22.53 418 HIS B O 1
ATOM 5939 N N . ASP B 1 419 ? -46.25 18.781 0.46 1 22.31 419 ASP B N 1
ATOM 5940 C CA . ASP B 1 419 ? -47.219 17.703 0.691 1 22.31 419 ASP B CA 1
ATOM 5941 C C . ASP B 1 419 ? -47.281 16.766 -0.506 1 22.31 419 ASP B C 1
ATOM 5943 O O . ASP B 1 419 ? -47.719 17.156 -1.591 1 22.31 419 ASP B O 1
ATOM 5947 N N . VAL B 1 420 ? -46.438 16.016 -0.973 1 18.16 420 VAL B N 1
ATOM 5948 C CA . VAL B 1 420 ? -46.75 15.078 -2.049 1 18.16 420 VAL B CA 1
ATOM 5949 C C . VAL B 1 420 ? -47.75 14.047 -1.57 1 18.16 420 VAL B C 1
ATOM 5951 O O . VAL B 1 420 ? -47.531 13.367 -0.567 1 18.16 420 VAL B O 1
ATOM 5954 N N . ALA B 1 421 ? -48.938 14.164 -2.064 1 19.36 421 ALA B N 1
ATOM 5955 C CA . ALA B 1 421 ? -49.844 13.156 -2.588 1 19.36 421 ALA B CA 1
ATOM 5956 C C . ALA B 1 421 ? -49.188 12.359 -3.717 1 19.36 421 ALA B C 1
ATOM 5958 O O . ALA B 1 421 ? -48.531 12.93 -4.586 1 19.36 421 ALA B O 1
#

Organism: Micromonas pusilla (strain CCMP1545) (NCBI:txid564608)